Protein AF-0000000086128953 (afdb_homodimer)

Organism: Cryphonectria parasitica (strain ATCC 38755 / EP155) (NCBI:txid660469)

Secondary structure (DSSP, 8-state):
--EEEEEPPPBTTBS-SSHHHHHHHHHHHHHS-GGGEEEEE--GGGSTTSSSSEEEETTTTEEEESHHHHHHHHHHH-GGG-HHHHTT--HHHHHHHHHHHHHIIIIIHHHHHIIIII-HHHIIIIIHHHHHHHSPTTGGGTHHHHHHHHHHHHHGGGT-GGG-GGGGGGGTTS-----S----GGGS------S----HHHHHHHHHHHHHHHHHHHHHHHHTHHHHHS---SSSS-S-SSSSSSS--HHHHHHHHHHHHHHS---SS-HHHHHHHHH-HHHHHHHHHHHHHHHTT-GGGS-B-------HHHHHHHHHHHHHHHHS-HHHHHHHT-GGGG-----------------THHHHHHHHHHHHHHHHHHHHHHHHS--TTS-------------GGGTTS--/--EEEEEPPPBTTBS-SSHHHHHHHHHHHHHS-GGGEEEEE--GGGSTTSSSSEEEETTTTEEEESHHHHHHHHHHH-GGG-HHHHTT--HHHHHHHHHHHHHIIIIIHHHHHIIIII-HHHIIIIIHHHHHHHSPTTGGGTHHHHHHHHHHHHHGGGT-GGG-THHHHTTTTS-----S----GGGS------S----HHHHHHHHHHHHHHHHHHHHHHHHTHHHHHS---SSSS-S-SSSSSSS--HHHHHHHHHHHHHHS---SS-HHHHHHHHH-HHHHHHHHHHHHHHHTT-GGGS-B-------HHHHHHHHHHHHHHHHS-HHHHHHHT-GGGG-----------------THHHHHHHHHHHHHHHHHHHHHHHHS--TTS-------------STTTTS--

Foldseek 3Di:
DEKEWEAAQDFLLARHLFLLRQLQLLLCLAQPDQVRYAYEHDALLGDPNSAPGWMADPVVRDIFHTNVRVLVVCCVVPVSSAQCVVQVPDPVRVVVLVVVLVLCVQQLLLLLLVQQQLAPQNVVPGVLVRNVVRDDPPVSVFRSVVVSVVSCVSNVVLVLSVVNVPVVPVVVPPPPPPDPPCPDPPPPDPPVPPPVPPDPNRVSLVSSLVSLCVSLVVLLVQQQPQVVPDDQPDPALTSRASDHGDGHHSSLSSLLSSLVSLARHDGPDNSSNVSCVVPPVSSVVSNVRSCCVRQVSPSPPRNHDPDDPPDPPSVVVSVLVSLCVVVADPVVVVVPVPVPPVPDCPPPPVDPDDPPPPPCPVVVVVVVSVVVVVVSVVVVCVVPVPPVPDDPPPPPPPPDDPPDVVPPPPD/DEKEWEAAADFLLARHLFLLRSLQLLLCLAQPDQVRYAYEHDALLGDPNSAPGWIADPVVRDIFHTNVRVLVVCCVVPVSSAQCVVQVPDPVRVVVLVVVLVLCVQQLLLLLLVQQQLAPQNVVPGVLVRNPVRDDPPVSPFRSVVVSVVSCVSNVVLVLSCVNVPVVPVVVPPDPPPDPPCPDPPPPDPPVPPPPPPDPNRVSLVSSLVSLCVSLVVLLVQQQPQVVPDDQPDPALTSGASDHGDGHHSSLSSLLSSLVSLARHDGPDNSSNVSCVVPPVSSVVNNVRSCCVRCVSPSPPRNHDPDDPPDPPVVVVSVLVSLCVVQADPVRVVVVVPVPPVPDCPPPPVDPDDPPPPPCPVVVVVVVSVVVVVVSVVVVCVVPVPPVPDDPPPPPPPPDPPPDPVCVVVD

pLDDT: mean 70.79, std 27.75, range [19.59, 98.25]

Radius of gyration: 32.32 Å; Cα contacts (8 Å, |Δi|>4): 916; chains: 2; bounding box: 90×124×97 Å

InterPro domains:
  IPR019564 Mitochondrial outer membrane transport complex Sam37/metaxin, N-terminal domain [PF10568] (21-148)
  IPR033468 Metaxin, glutathione S-transferase domain [PF17171] (242-289)
  IPR050931 Mitochondrial Protein Transport Metaxin [PTHR12289] (3-329)

Structure (mmCIF, N/CA/C/O backbone):
data_AF-0000000086128953-model_v1
#
loop_
_entity.id
_entity.type
_entity.pdbx_description
1 polymer Tom37/Metaxin-1
#
loop_
_atom_site.group_PDB
_atom_site.id
_atom_site.type_symbol
_atom_site.label_atom_id
_atom_site.label_alt_id
_atom_site.label_comp_id
_atom_site.label_asym_id
_atom_site.label_entity_id
_atom_site.label_seq_id
_atom_site.pdbx_PDB_ins_code
_atom_site.Cartn_x
_atom_site.Cartn_y
_atom_site.Cartn_z
_atom_site.occupancy
_atom_site.B_iso_or_equiv
_atom_site.auth_seq_id
_atom_site.auth_comp_id
_atom_site.auth_asym_id
_atom_site.auth_atom_id
_atom_site.pdbx_PDB_model_num
ATOM 1 N N . MET A 1 1 ? 20.25 -18.844 -23.703 1 59.97 1 MET A N 1
ATOM 2 C CA . MET A 1 1 ? 20.297 -18.156 -22.422 1 59.97 1 MET A CA 1
ATOM 3 C C . MET A 1 1 ? 18.953 -18.281 -21.703 1 59.97 1 MET A C 1
ATOM 5 O O . MET A 1 1 ? 17.906 -17.969 -22.281 1 59.97 1 MET A O 1
ATOM 9 N N . VAL A 1 2 ? 18.875 -19.203 -20.562 1 84 2 VAL A N 1
ATOM 10 C CA . VAL A 1 2 ? 17.547 -19.625 -20.094 1 84 2 VAL A CA 1
ATOM 11 C C . VAL A 1 2 ? 17.234 -18.938 -18.766 1 84 2 VAL A C 1
ATOM 13 O O . VAL A 1 2 ? 18.078 -18.859 -17.875 1 84 2 VAL A O 1
ATOM 16 N N . LEU A 1 3 ? 16.156 -18.094 -18.703 1 94.31 3 LEU A N 1
ATOM 17 C CA . LEU A 1 3 ? 15.625 -17.516 -17.484 1 94.31 3 LEU A CA 1
ATOM 18 C C . LEU A 1 3 ? 14.945 -18.578 -16.625 1 94.31 3 LEU A C 1
ATOM 20 O O . LEU A 1 3 ? 14.234 -19.438 -17.141 1 94.31 3 LEU A O 1
ATOM 24 N N . GLN A 1 4 ? 15.383 -18.594 -15.336 1 96.31 4 GLN A N 1
ATOM 25 C CA . GLN A 1 4 ? 14.719 -19.5 -14.398 1 96.31 4 GLN A CA 1
ATOM 26 C C . GLN A 1 4 ? 13.828 -18.719 -13.43 1 96.31 4 GLN A C 1
ATOM 28 O O . GLN A 1 4 ? 14.312 -17.906 -12.641 1 96.31 4 GLN A O 1
ATOM 33 N N . LEU A 1 5 ? 12.578 -18.984 -13.523 1 97.19 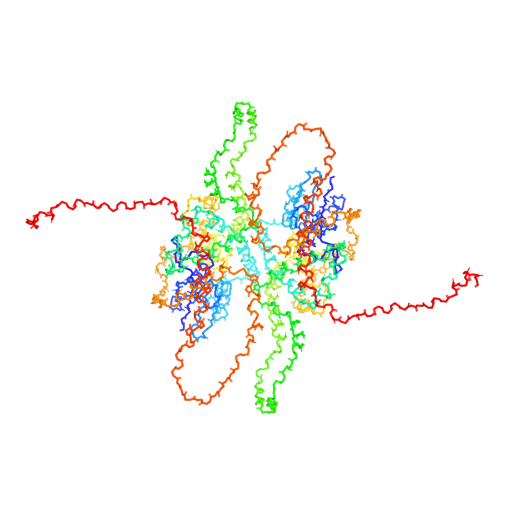5 LEU A N 1
ATOM 34 C CA . LEU A 1 5 ? 11.625 -18.359 -12.617 1 97.19 5 LEU A CA 1
ATOM 35 C C . LEU A 1 5 ? 11.297 -19.281 -11.445 1 97.19 5 LEU A C 1
ATOM 37 O O . LEU A 1 5 ? 10.711 -20.344 -11.641 1 97.19 5 LEU A O 1
ATOM 41 N N . HIS A 1 6 ? 11.703 -18.922 -10.281 1 96.62 6 HIS A N 1
ATOM 42 C CA . HIS A 1 6 ? 11.445 -19.688 -9.062 1 96.62 6 HIS A CA 1
ATOM 43 C C . HIS A 1 6 ? 10.172 -19.219 -8.367 1 96.62 6 HIS A C 1
ATOM 45 O O . HIS A 1 6 ? 10.039 -18.031 -8.062 1 96.62 6 HIS A O 1
ATOM 51 N N . VAL A 1 7 ? 9.234 -20.125 -8.141 1 97.44 7 VAL A N 1
ATOM 52 C CA . VAL A 1 7 ? 7.934 -19.766 -7.59 1 97.44 7 VAL A CA 1
ATOM 53 C C . VAL A 1 7 ? 7.477 -20.844 -6.605 1 97.44 7 VAL A C 1
ATOM 55 O O . VAL A 1 7 ? 8.023 -21.953 -6.59 1 97.44 7 VAL A O 1
ATOM 58 N N . TRP A 1 8 ? 6.484 -20.453 -5.734 1 96.62 8 TRP A N 1
ATOM 59 C CA . TRP A 1 8 ? 5.754 -21.469 -4.988 1 96.62 8 TRP A CA 1
ATOM 60 C C . TRP A 1 8 ? 5.027 -22.422 -5.934 1 96.62 8 TRP A C 1
ATOM 62 O O . TRP A 1 8 ? 4.516 -22 -6.973 1 96.62 8 TRP A O 1
ATOM 72 N N . GLY A 1 9 ? 4.93 -23.672 -5.605 1 94.5 9 GLY A N 1
ATOM 73 C CA . GLY A 1 9 ? 4.363 -24.719 -6.449 1 94.5 9 GLY A CA 1
ATOM 74 C C . GLY A 1 9 ? 2.871 -24.547 -6.68 1 94.5 9 GLY A C 1
ATOM 75 O O . GLY A 1 9 ? 2.246 -23.656 -6.113 1 94.5 9 GLY A O 1
ATOM 76 N N . PRO A 1 10 ? 2.354 -25.406 -7.578 1 94.25 10 PRO A N 1
ATOM 77 C CA . PRO A 1 10 ? 0.931 -25.344 -7.922 1 94.25 10 PRO A CA 1
ATOM 78 C C . PRO A 1 10 ? 0.031 -25.828 -6.785 1 94.25 10 PRO A C 1
ATOM 80 O O . PRO A 1 10 ? 0.423 -26.703 -6.008 1 94.25 10 PRO A O 1
ATOM 83 N N . ALA A 1 11 ? -1.096 -25.172 -6.664 1 94.06 11 ALA A N 1
ATOM 84 C CA . ALA A 1 11 ? -2.129 -25.531 -5.695 1 94.06 11 ALA A CA 1
ATOM 85 C C . ALA A 1 11 ? -3.5 -25.047 -6.145 1 94.06 11 ALA A C 1
ATOM 87 O O . ALA A 1 11 ? -3.598 -24.094 -6.938 1 94.06 11 ALA A O 1
ATOM 88 N N . PHE A 1 12 ? -4.617 -25.656 -5.703 1 93.81 12 PHE A N 1
ATOM 89 C CA . PHE A 1 12 ? -5.996 -25.234 -5.906 1 93.81 12 PHE A CA 1
ATOM 90 C C . PHE A 1 12 ? -6.348 -25.234 -7.391 1 93.81 12 PHE A C 1
ATOM 92 O O . PHE A 1 12 ? -7.184 -24.438 -7.836 1 93.81 12 PHE A O 1
ATOM 99 N N . GLY A 1 13 ? -5.57 -25.984 -8.172 1 91.06 13 GLY A N 1
ATOM 100 C CA . GLY A 1 13 ? -5.801 -25.969 -9.609 1 91.06 13 GLY A CA 1
ATOM 101 C C . GLY A 1 13 ? -5.137 -24.797 -10.305 1 91.06 13 GLY A C 1
ATOM 102 O O . GLY A 1 13 ? -5.387 -24.547 -11.484 1 91.06 13 GLY A O 1
ATOM 103 N N . LEU A 1 14 ? -4.391 -24.062 -9.586 1 95.06 14 LEU A N 1
ATOM 104 C CA . LEU A 1 14 ? -3.654 -22.922 -10.125 1 95.06 14 LEU A CA 1
ATOM 105 C C . LEU A 1 14 ? -2.16 -23.219 -10.18 1 95.06 14 LEU A C 1
ATOM 107 O O . LEU A 1 14 ? -1.69 -24.172 -9.555 1 95.06 14 LEU A O 1
ATOM 111 N N . ALA A 1 15 ? -1.468 -22.422 -10.875 1 95.38 15 ALA A N 1
ATOM 112 C CA . ALA A 1 15 ? -0.055 -22.703 -11.133 1 95.38 15 ALA A CA 1
ATOM 113 C C . ALA A 1 15 ? 0.798 -22.359 -9.914 1 95.38 15 ALA A C 1
ATOM 115 O O . ALA A 1 15 ? 1.971 -22.734 -9.844 1 95.38 15 ALA A O 1
ATOM 116 N N . SER A 1 16 ? 0.21 -21.672 -8.953 1 96.56 16 SER A N 1
ATOM 117 C CA . SER A 1 16 ? 0.933 -21.359 -7.727 1 96.56 16 SER A CA 1
ATOM 118 C C . SER A 1 16 ? -0.029 -21.078 -6.574 1 96.56 16 SER A C 1
ATOM 120 O O . SER A 1 16 ? -1.147 -20.609 -6.793 1 96.56 16 SER A O 1
ATOM 122 N N . VAL A 1 17 ? 0.457 -21.312 -5.352 1 96.94 17 VAL A N 1
ATOM 123 C CA . VAL A 1 17 ? -0.313 -21.062 -4.137 1 96.94 17 VAL A CA 1
ATOM 124 C C . VAL A 1 17 ? -0.21 -19.578 -3.754 1 96.94 17 VAL A C 1
ATOM 126 O O . VAL A 1 17 ? -0.995 -19.094 -2.941 1 96.94 17 VAL A O 1
ATOM 129 N N . ASP A 1 18 ? 0.69 -18.859 -4.312 1 97.62 18 ASP A N 1
ATOM 130 C CA . ASP A 1 18 ? 0.989 -17.469 -3.975 1 97.62 18 ASP A CA 1
ATOM 131 C C . ASP A 1 18 ? 0.57 -16.516 -5.102 1 97.62 18 ASP A C 1
ATOM 133 O O . ASP A 1 18 ? 0.791 -16.812 -6.277 1 97.62 18 ASP A O 1
ATOM 137 N N . ALA A 1 19 ? 0.027 -15.375 -4.738 1 98 19 ALA A N 1
ATOM 138 C CA . ALA A 1 19 ? -0.574 -14.453 -5.707 1 98 19 ALA A CA 1
ATOM 139 C C . ALA A 1 19 ? 0.488 -13.844 -6.617 1 98 19 ALA A C 1
ATOM 141 O O . ALA A 1 19 ? 0.306 -13.781 -7.832 1 98 19 ALA A O 1
ATOM 142 N N . GLU A 1 20 ? 1.571 -13.375 -6.066 1 98.06 20 GLU A N 1
ATOM 143 C CA . GLU A 1 20 ? 2.6 -12.719 -6.871 1 98.06 20 GLU A CA 1
ATOM 144 C C . GLU A 1 20 ? 3.336 -13.734 -7.75 1 98.06 20 GLU A C 1
ATOM 146 O O . GLU A 1 20 ? 3.75 -13.406 -8.859 1 98.06 20 GLU A O 1
ATOM 151 N N . CYS A 1 21 ? 3.492 -14.93 -7.215 1 98.19 21 CYS A N 1
ATOM 152 C CA . CYS A 1 21 ? 4.062 -15.992 -8.039 1 98.19 21 CYS A CA 1
ATOM 153 C C . CYS A 1 21 ? 3.156 -16.312 -9.219 1 98.19 21 CYS A C 1
ATOM 155 O O . CYS A 1 21 ? 3.629 -16.469 -10.352 1 98.19 21 CYS A O 1
ATOM 157 N N . LEU A 1 22 ? 1.92 -16.438 -8.938 1 97.31 22 LEU A N 1
ATOM 158 C CA . LEU A 1 22 ? 0.955 -16.703 -10 1 97.31 22 LEU A CA 1
ATOM 159 C C . LEU A 1 22 ? 0.972 -15.594 -11.039 1 97.31 22 LEU A C 1
ATOM 161 O O . LEU A 1 22 ? 0.898 -15.859 -12.242 1 97.31 22 LEU A O 1
ATOM 165 N N . ALA A 1 23 ? 1.051 -14.344 -10.594 1 98.12 23 ALA A N 1
ATOM 166 C CA . ALA A 1 23 ? 1.135 -13.188 -11.484 1 98.12 23 ALA A CA 1
ATOM 167 C C . ALA A 1 23 ? 2.375 -13.273 -12.375 1 98.12 23 ALA A C 1
ATOM 169 O O . ALA A 1 23 ? 2.305 -13.008 -13.578 1 98.12 23 ALA A O 1
ATOM 170 N N . ALA A 1 24 ? 3.479 -13.641 -11.773 1 98.12 24 ALA A N 1
ATOM 171 C CA . ALA A 1 24 ? 4.73 -13.742 -12.523 1 98.12 24 ALA A CA 1
ATOM 172 C C . ALA A 1 24 ? 4.652 -14.852 -13.57 1 98.12 24 ALA A C 1
ATOM 174 O O . ALA A 1 24 ? 5.098 -14.672 -14.703 1 98.12 24 ALA A O 1
ATOM 175 N N . ILE A 1 25 ? 4.098 -15.953 -13.18 1 97.06 25 ILE A N 1
ATOM 176 C CA . ILE A 1 25 ? 3.918 -17.047 -14.117 1 97.06 25 ILE A CA 1
ATOM 177 C C . ILE A 1 25 ? 3.061 -16.594 -15.297 1 97.06 25 ILE A C 1
ATOM 179 O O . ILE A 1 25 ? 3.387 -16.859 -16.453 1 97.06 25 ILE A O 1
ATOM 183 N N . THR A 1 26 ? 1.985 -15.906 -14.961 1 95.94 26 THR A N 1
ATOM 184 C CA . THR A 1 26 ? 1.074 -15.406 -15.984 1 95.94 26 THR A CA 1
ATOM 185 C C . THR A 1 26 ? 1.799 -14.453 -16.938 1 95.94 26 THR A C 1
ATOM 187 O O . THR A 1 26 ? 1.646 -14.555 -18.156 1 95.94 26 THR A O 1
ATOM 190 N N . TYR A 1 27 ? 2.607 -13.57 -16.391 1 96.75 27 TYR A N 1
ATOM 191 C CA . TYR A 1 27 ? 3.383 -12.625 -17.188 1 96.75 27 TYR A CA 1
ATOM 192 C C . TYR A 1 27 ? 4.316 -13.359 -18.141 1 96.75 27 TYR A C 1
ATOM 194 O O . TYR A 1 27 ? 4.348 -13.07 -19.344 1 96.75 27 TYR A O 1
ATOM 202 N N . PHE A 1 28 ? 5.027 -14.352 -17.672 1 96 28 PHE A N 1
ATOM 203 C CA . PHE A 1 28 ? 5.992 -15.102 -18.469 1 96 28 PHE A CA 1
ATOM 204 C C . PHE A 1 28 ? 5.293 -15.93 -19.531 1 96 28 PHE A C 1
ATOM 206 O O . PHE A 1 28 ? 5.723 -15.961 -20.688 1 96 28 PHE A O 1
ATOM 213 N N . ALA A 1 29 ? 4.266 -16.578 -19.125 1 94 29 ALA A N 1
ATOM 214 C CA . ALA A 1 29 ? 3.533 -17.438 -20.062 1 94 29 ALA A CA 1
ATOM 215 C C . ALA A 1 29 ? 2.982 -16.641 -21.234 1 94 29 ALA A C 1
ATOM 217 O O . ALA A 1 29 ? 2.889 -17.141 -22.344 1 94 29 ALA A O 1
ATOM 218 N N . TYR A 1 30 ? 2.658 -15.398 -20.938 1 92.69 30 TYR A N 1
ATOM 219 C CA . TYR A 1 30 ? 2.045 -14.562 -21.969 1 92.69 30 TYR A CA 1
ATOM 220 C C . TYR A 1 30 ? 3.105 -13.867 -22.812 1 92.69 30 TYR A C 1
ATOM 222 O O . TYR A 1 30 ? 2.957 -13.742 -24.031 1 92.69 30 TYR A O 1
ATOM 230 N N . ALA A 1 31 ? 4.188 -13.438 -22.219 1 93.38 31 ALA A N 1
ATOM 231 C CA . ALA A 1 31 ? 5.098 -12.5 -22.859 1 93.38 31 ALA A CA 1
ATOM 232 C C . ALA A 1 31 ? 6.359 -13.203 -23.359 1 93.38 31 ALA A C 1
ATOM 234 O O . ALA A 1 31 ? 6.984 -12.766 -24.328 1 93.38 31 ALA A O 1
ATOM 235 N N . VAL A 1 32 ? 6.766 -14.281 -22.719 1 93.81 32 VAL A N 1
ATOM 236 C CA . VAL A 1 32 ? 8.07 -14.875 -22.969 1 93.81 32 VAL A CA 1
ATOM 237 C C . VAL A 1 32 ? 7.902 -16.219 -23.688 1 93.81 32 VAL A C 1
ATOM 239 O O . VAL A 1 32 ? 7.113 -17.062 -23.25 1 93.81 32 VAL A O 1
ATOM 242 N N . PRO A 1 33 ? 8.641 -16.359 -24.75 1 92.56 33 PRO A N 1
ATOM 243 C CA . PRO A 1 33 ? 8.562 -17.656 -25.422 1 92.56 33 PRO A CA 1
ATOM 244 C C . PRO A 1 33 ? 8.953 -18.81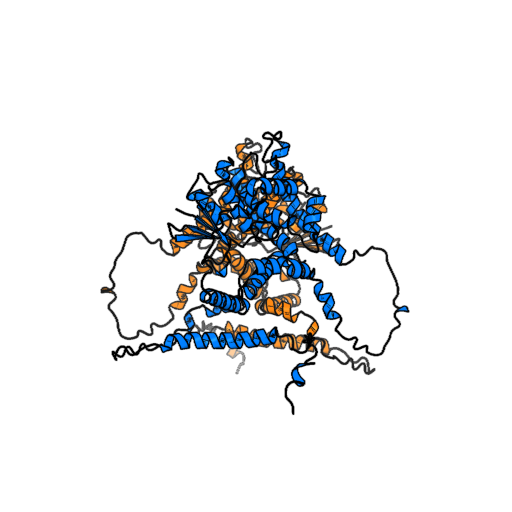2 -24.5 1 92.56 33 PRO A C 1
ATOM 246 O O . PRO A 1 33 ? 9.875 -18.688 -23.688 1 92.56 33 PRO A O 1
ATOM 249 N N . ALA A 1 34 ? 8.328 -19.922 -24.656 1 88.75 34 ALA A N 1
ATOM 250 C CA . ALA A 1 34 ? 8.484 -21.078 -23.797 1 88.75 34 ALA A CA 1
ATOM 251 C C . ALA A 1 34 ? 9.93 -21.578 -23.797 1 88.75 34 ALA A C 1
ATOM 253 O O . ALA A 1 34 ? 10.406 -22.109 -22.797 1 88.75 34 ALA A O 1
ATOM 254 N N . SER A 1 35 ? 10.641 -21.344 -24.812 1 90.94 35 SER A N 1
ATOM 255 C CA . SER A 1 35 ? 12.008 -21.844 -24.953 1 90.94 35 SER A CA 1
ATOM 256 C C . SER A 1 35 ? 12.992 -20.969 -24.188 1 90.94 35 SER A C 1
ATOM 258 O O . SER A 1 35 ? 14.125 -21.375 -23.938 1 90.94 35 SER A O 1
ATOM 260 N N . ALA A 1 36 ? 12.508 -19.844 -23.766 1 93.19 36 ALA A N 1
ATOM 261 C CA . ALA A 1 36 ? 13.438 -18.859 -23.203 1 93.19 36 ALA A CA 1
ATOM 262 C C . ALA A 1 36 ? 13.414 -18.891 -21.672 1 93.19 36 ALA A C 1
ATOM 264 O O . ALA A 1 36 ? 14.164 -18.156 -21.031 1 93.19 36 ALA A O 1
ATOM 265 N N . TRP A 1 37 ? 12.516 -19.656 -21.125 1 94.12 37 TRP A N 1
ATOM 266 C CA . TRP A 1 37 ? 12.477 -19.656 -19.656 1 94.12 37 TRP A CA 1
ATOM 267 C C . TRP A 1 37 ? 12.016 -21.016 -19.125 1 94.12 37 TRP A C 1
ATOM 269 O O . TRP A 1 37 ? 11.492 -21.828 -19.891 1 94.12 37 TRP A O 1
ATOM 279 N N . GLU A 1 38 ? 12.359 -21.297 -17.828 1 94.94 38 GLU A N 1
ATOM 280 C CA . GLU A 1 38 ? 11.961 -22.484 -17.094 1 94.94 38 GLU A CA 1
ATOM 281 C C . GLU A 1 38 ? 11.32 -22.125 -15.758 1 94.94 38 GLU A C 1
ATOM 283 O O . GLU A 1 38 ? 11.703 -21.125 -15.125 1 94.94 38 GLU A O 1
ATOM 288 N N . LEU A 1 39 ? 10.359 -22.922 -15.438 1 95 39 LEU A N 1
ATOM 289 C CA . LEU A 1 39 ? 9.633 -22.734 -14.188 1 95 39 LEU A CA 1
ATOM 290 C C . LEU A 1 39 ? 10.109 -23.703 -13.125 1 95 39 LEU A C 1
ATOM 292 O O . LEU A 1 39 ? 10.125 -24.922 -13.352 1 95 39 LEU A O 1
ATOM 296 N N . VAL A 1 40 ? 10.57 -23.172 -11.977 1 93.94 40 VAL A N 1
ATOM 297 C CA . VAL A 1 40 ? 11.133 -24 -10.922 1 93.94 40 VAL A CA 1
ATOM 298 C C . VAL A 1 40 ? 10.297 -23.844 -9.648 1 93.94 40 VAL A C 1
ATOM 300 O O . VAL A 1 40 ? 10.102 -22.734 -9.156 1 93.94 40 VAL A O 1
ATOM 303 N N . THR A 1 41 ? 9.734 -24.969 -9.18 1 93.38 41 THR A N 1
ATOM 304 C CA . THR A 1 41 ? 9.078 -24.953 -7.875 1 93.38 41 THR A CA 1
ATOM 305 C C . THR A 1 41 ? 10.102 -24.781 -6.758 1 93.38 41 THR A C 1
ATOM 307 O O . THR A 1 41 ? 11.055 -25.562 -6.66 1 93.38 41 THR A O 1
ATOM 310 N N . SER A 1 42 ? 9.898 -23.75 -5.945 1 92 42 SER A N 1
ATOM 311 C CA . SER A 1 42 ? 10.883 -23.422 -4.918 1 92 42 SER A CA 1
ATOM 312 C C . SER A 1 42 ? 10.211 -22.875 -3.662 1 92 42 SER A C 1
ATOM 314 O O . SER A 1 42 ? 8.992 -23 -3.5 1 92 42 SER A O 1
ATOM 316 N N . SER A 1 43 ? 11 -22.484 -2.709 1 91.19 43 SER A N 1
ATOM 317 C CA . SER A 1 43 ? 10.594 -21.828 -1.471 1 91.19 43 SER A CA 1
ATOM 318 C C . SER A 1 43 ? 11.562 -20.703 -1.104 1 91.19 43 SER A C 1
ATOM 320 O O . SER A 1 43 ? 12.672 -20.625 -1.638 1 91.19 43 SER A O 1
ATOM 322 N N . PRO A 1 44 ? 11.07 -19.812 -0.296 1 91 44 PRO A N 1
ATOM 323 C CA . PRO A 1 44 ? 11.922 -18.656 0.04 1 91 44 PRO A CA 1
ATOM 324 C C . PRO A 1 44 ? 13.281 -19.078 0.584 1 91 44 PRO A C 1
ATOM 326 O O . PRO A 1 44 ? 14.297 -18.438 0.286 1 91 44 PRO A O 1
ATOM 329 N N . SER A 1 45 ? 13.398 -20.125 1.289 1 87.81 45 SER A N 1
ATOM 330 C CA . SER A 1 45 ? 14.656 -20.547 1.896 1 87.81 45 SER A CA 1
ATOM 331 C C . SER A 1 45 ? 15.594 -21.141 0.855 1 87.81 45 SER A C 1
ATOM 333 O O . SER A 1 45 ? 16.781 -21.328 1.116 1 87.81 45 SER A O 1
ATOM 335 N N . ALA A 1 46 ? 15.133 -21.422 -0.316 1 88.44 46 ALA A N 1
ATOM 336 C CA . ALA A 1 46 ? 15.93 -22.094 -1.349 1 88.44 46 ALA A CA 1
ATOM 337 C C . ALA A 1 46 ? 16.594 -21.062 -2.273 1 88.44 46 ALA A C 1
ATOM 339 O O . ALA A 1 46 ? 17.438 -21.422 -3.086 1 88.44 46 ALA A O 1
ATOM 340 N N . VAL A 1 47 ? 16.156 -19.875 -2.166 1 90.25 47 VAL A N 1
ATOM 341 C CA . VAL A 1 47 ? 16.703 -18.844 -3.047 1 90.25 47 VAL A CA 1
ATOM 342 C C . VAL A 1 47 ? 17.5 -17.844 -2.229 1 90.25 47 VAL A C 1
ATOM 344 O O . VAL A 1 47 ? 17.156 -17.547 -1.084 1 90.25 47 VAL A O 1
ATOM 347 N N . PRO A 1 48 ? 18.484 -17.281 -2.842 1 89.5 48 PRO A N 1
ATOM 348 C CA . PRO A 1 48 ? 19.344 -16.359 -2.096 1 89.5 48 PRO A CA 1
ATOM 349 C C . PRO A 1 48 ? 18.609 -15.094 -1.668 1 89.5 48 PRO A C 1
ATOM 351 O O . PRO A 1 48 ? 18.969 -14.477 -0.661 1 89.5 48 PRO A O 1
ATOM 354 N N . THR A 1 49 ? 17.594 -14.688 -2.348 1 86.94 49 THR A N 1
ATOM 355 C CA . THR A 1 49 ? 16.859 -13.469 -2.047 1 86.94 49 THR A CA 1
ATOM 356 C C . THR A 1 49 ? 15.875 -13.695 -0.908 1 86.94 49 THR A C 1
ATOM 358 O O . THR A 1 49 ? 15.336 -12.742 -0.345 1 86.94 49 THR A O 1
ATOM 361 N N . ARG A 1 50 ? 15.5 -14.945 -0.563 1 89.12 50 ARG A N 1
ATOM 362 C CA . ARG A 1 50 ? 14.617 -15.375 0.515 1 89.12 50 ARG A CA 1
ATOM 363 C C . ARG A 1 50 ? 13.195 -14.867 0.295 1 89.12 50 ARG A C 1
ATOM 365 O O . ARG A 1 50 ? 12.469 -14.609 1.257 1 89.12 50 ARG A O 1
ATOM 372 N N . ALA A 1 51 ? 12.914 -14.578 -0.976 1 92.81 51 ALA A N 1
ATOM 373 C CA . ALA A 1 51 ? 11.578 -14.117 -1.342 1 92.81 51 ALA A CA 1
ATOM 374 C C . ALA A 1 51 ? 11.18 -14.641 -2.719 1 92.81 51 ALA A C 1
ATOM 376 O O . ALA A 1 51 ? 12.023 -14.781 -3.605 1 92.81 51 ALA A O 1
ATOM 377 N N . LEU A 1 52 ? 9.953 -14.984 -2.826 1 96 52 LEU A N 1
ATOM 378 C CA . LEU A 1 52 ? 9.398 -15.438 -4.102 1 96 52 LEU A CA 1
ATOM 379 C C . LEU A 1 52 ? 8.305 -14.492 -4.582 1 96 52 LEU A C 1
ATOM 381 O O . LEU A 1 52 ? 7.633 -13.852 -3.773 1 96 52 LEU A O 1
ATOM 385 N N . PRO A 1 53 ? 8.117 -14.359 -5.91 1 97.88 53 PRO A N 1
ATOM 386 C CA . PRO A 1 53 ? 8.844 -14.992 -7.012 1 97.88 53 PRO A CA 1
ATOM 387 C C . PRO A 1 53 ? 10.266 -14.445 -7.172 1 97.88 53 PRO A C 1
ATOM 389 O O . PRO A 1 53 ? 10.516 -13.281 -6.844 1 97.88 53 PRO A O 1
ATOM 392 N N . ALA A 1 54 ? 11.125 -15.281 -7.641 1 97.5 54 ALA A N 1
ATOM 393 C CA . ALA A 1 54 ? 12.516 -14.898 -7.887 1 97.5 54 ALA A CA 1
ATOM 394 C C . ALA A 1 54 ? 12.969 -15.336 -9.273 1 97.5 54 ALA A C 1
ATOM 396 O O . ALA A 1 54 ? 12.672 -16.453 -9.711 1 97.5 54 ALA A O 1
ATOM 397 N N . LEU A 1 55 ? 13.617 -14.422 -9.938 1 97.38 55 LEU A N 1
ATOM 398 C CA . LEU A 1 55 ? 14.141 -14.68 -11.273 1 97.38 55 LEU A CA 1
ATOM 399 C C . LEU A 1 55 ? 15.656 -14.836 -11.242 1 97.38 55 LEU A C 1
ATOM 401 O O . LEU A 1 55 ? 16.359 -14.023 -10.648 1 97.38 55 LEU A O 1
ATOM 405 N N . HIS A 1 56 ? 16.109 -15.938 -11.805 1 95.56 56 HIS A N 1
ATOM 406 C CA . HIS A 1 56 ? 17.531 -16.203 -11.938 1 95.56 56 HIS A CA 1
ATOM 407 C C . HIS A 1 56 ? 17.953 -16.203 -13.406 1 95.56 56 HIS A C 1
ATOM 409 O O . HIS A 1 56 ? 17.484 -17.016 -14.188 1 95.56 56 HIS A O 1
ATOM 415 N N . GLU A 1 57 ? 18.734 -15.273 -13.742 1 93.81 57 GLU A N 1
ATOM 416 C CA . GLU A 1 57 ? 19.359 -15.289 -15.055 1 93.81 57 GLU A CA 1
ATOM 417 C C . GLU A 1 57 ? 20.672 -16.078 -15.039 1 93.81 57 GLU A C 1
ATOM 419 O O . GLU A 1 57 ? 21.703 -15.555 -14.617 1 93.81 57 GLU A O 1
ATOM 424 N N . THR A 1 58 ? 20.719 -17.141 -15.594 1 88.5 58 THR A N 1
ATOM 425 C CA . THR A 1 58 ? 21.812 -18.094 -15.484 1 88.5 58 THR A CA 1
ATOM 426 C C . THR A 1 58 ? 23.062 -17.562 -16.203 1 88.5 58 THR A C 1
ATOM 428 O O . THR A 1 58 ? 24.188 -17.859 -15.797 1 88.5 58 THR A O 1
ATOM 431 N N . ALA A 1 59 ? 22.891 -16.828 -17.234 1 87.12 59 ALA A N 1
ATOM 432 C CA . ALA A 1 59 ? 24.031 -16.297 -17.984 1 87.12 59 ALA A CA 1
ATOM 433 C C . ALA A 1 59 ? 24.828 -15.297 -17.156 1 87.12 59 ALA A C 1
ATOM 435 O O . ALA A 1 59 ? 26.047 -15.359 -17.094 1 87.12 59 ALA A O 1
ATOM 436 N N . SER A 1 60 ? 24.203 -14.445 -16.469 1 87.19 60 SER A N 1
ATOM 437 C CA . SER A 1 60 ? 24.859 -13.391 -15.703 1 87.19 60 SER A CA 1
ATOM 438 C C . SER A 1 60 ? 24.984 -13.773 -14.234 1 87.19 60 SER A C 1
ATOM 440 O O . SER A 1 60 ? 25.781 -13.18 -13.5 1 87.19 60 SER A O 1
ATOM 442 N N . GLY A 1 61 ? 24.125 -14.695 -13.828 1 90.75 61 GLY A N 1
ATOM 443 C CA . GLY A 1 61 ? 24.109 -15.062 -12.422 1 90.75 61 GLY A CA 1
ATOM 444 C C . GLY A 1 61 ? 23.297 -14.109 -11.57 1 90.75 61 GLY A C 1
ATOM 445 O O . GLY A 1 61 ? 23.25 -14.25 -10.344 1 90.75 61 GLY A O 1
ATOM 446 N N . THR A 1 62 ? 22.562 -13.258 -12.164 1 92.38 62 THR A N 1
ATOM 447 C CA . THR A 1 62 ? 21.797 -12.227 -11.469 1 92.38 62 THR A CA 1
ATOM 448 C C . THR A 1 62 ? 20.5 -12.797 -10.906 1 92.38 62 THR A C 1
ATOM 450 O O . THR A 1 62 ? 19.828 -13.602 -11.562 1 92.38 62 THR A O 1
ATOM 453 N N . TRP A 1 63 ? 20.203 -12.383 -9.656 1 94.94 63 TRP A N 1
ATOM 454 C CA . TRP A 1 63 ? 18.953 -12.742 -9.016 1 94.94 63 TRP A CA 1
ATOM 455 C C . TRP A 1 63 ? 18.109 -11.5 -8.75 1 94.94 63 TRP A C 1
ATOM 457 O O . TRP A 1 63 ? 18.625 -10.461 -8.32 1 94.94 63 TRP A O 1
ATOM 467 N N . VAL A 1 64 ? 16.844 -11.594 -9.062 1 94.94 64 VAL A N 1
ATOM 468 C CA . VAL A 1 64 ? 15.875 -10.531 -8.789 1 94.94 64 VAL A CA 1
ATOM 469 C C . VAL A 1 64 ? 14.602 -11.133 -8.195 1 94.94 64 VAL A C 1
ATOM 471 O O . VAL A 1 64 ? 14.094 -12.141 -8.695 1 94.94 64 VAL A O 1
ATOM 474 N N . SER A 1 65 ? 14.062 -10.539 -7.098 1 95.38 65 SER A N 1
ATOM 475 C CA . SER A 1 65 ? 12.867 -11.102 -6.48 1 95.38 65 SER A CA 1
ATOM 476 C C . SER A 1 65 ? 11.742 -10.078 -6.418 1 95.38 65 SER A C 1
ATOM 478 O O . SER A 1 65 ? 11.992 -8.875 -6.395 1 95.38 65 SER A O 1
ATOM 480 N N . GLY A 1 66 ? 10.531 -10.625 -6.359 1 95.5 66 GLY A N 1
ATOM 481 C CA . GLY A 1 66 ? 9.344 -9.781 -6.352 1 95.5 66 GLY A CA 1
ATOM 482 C C . GLY A 1 66 ? 8.75 -9.57 -7.73 1 95.5 66 GLY A C 1
ATOM 483 O O . GLY A 1 66 ? 9.484 -9.477 -8.719 1 95.5 66 GLY A O 1
ATOM 484 N N . PHE A 1 67 ? 7.469 -9.461 -7.812 1 97.44 67 PHE A N 1
ATOM 485 C CA . PHE A 1 67 ? 6.789 -9.344 -9.094 1 97.44 67 PHE A CA 1
ATOM 486 C C . PHE A 1 67 ? 7.246 -8.094 -9.836 1 97.44 67 PHE A C 1
ATOM 488 O O . PHE A 1 67 ? 7.629 -8.164 -11.008 1 97.44 67 PHE A O 1
ATOM 495 N N . THR A 1 68 ? 7.23 -6.918 -9.164 1 94.62 68 THR A N 1
ATOM 496 C CA . THR A 1 68 ? 7.555 -5.648 -9.797 1 94.62 68 THR A CA 1
ATOM 497 C C . THR A 1 68 ? 9.016 -5.629 -10.25 1 94.62 68 THR A C 1
ATOM 499 O O . THR A 1 68 ? 9.32 -5.191 -11.367 1 94.62 68 THR A O 1
ATOM 502 N N . ALA A 1 69 ? 9.891 -6.156 -9.438 1 93.69 69 ALA A N 1
ATOM 503 C CA . ALA A 1 69 ? 11.312 -6.184 -9.781 1 93.69 69 ALA A CA 1
ATOM 504 C C . ALA A 1 69 ? 11.578 -7.137 -10.938 1 93.69 69 ALA A C 1
ATOM 506 O O . ALA A 1 69 ? 12.383 -6.836 -11.828 1 93.69 69 ALA A O 1
ATOM 507 N N . VAL A 1 70 ? 10.945 -8.234 -10.891 1 96.56 70 VAL A N 1
ATOM 508 C CA . VAL A 1 70 ? 11.117 -9.25 -11.93 1 96.56 70 VAL A CA 1
ATOM 509 C C . VAL A 1 70 ? 10.648 -8.703 -13.273 1 96.56 70 VAL A C 1
ATOM 511 O O . VAL A 1 70 ? 11.359 -8.805 -14.273 1 96.56 70 VAL A O 1
ATOM 514 N N . THR A 1 71 ? 9.484 -8.102 -13.344 1 96.44 71 THR A N 1
ATOM 515 C CA . THR A 1 71 ? 8.938 -7.598 -14.602 1 96.44 71 THR A CA 1
ATOM 516 C C . THR A 1 71 ? 9.727 -6.391 -15.094 1 96.44 71 THR A C 1
ATOM 518 O O . THR A 1 71 ? 9.93 -6.223 -16.297 1 96.44 71 THR A O 1
ATOM 521 N N . SER A 1 72 ? 10.18 -5.559 -14.164 1 93.88 72 SER A N 1
ATOM 522 C CA . SER A 1 72 ? 11.023 -4.43 -14.547 1 93.88 72 SER A CA 1
ATOM 523 C C . SER A 1 72 ? 12.344 -4.906 -15.148 1 93.88 72 SER A C 1
ATOM 525 O O . SER A 1 72 ? 12.805 -4.355 -16.156 1 93.88 72 SER A O 1
ATOM 527 N N . TYR A 1 73 ? 12.914 -5.93 -14.555 1 93.94 73 TYR A N 1
ATOM 528 C CA . TYR A 1 73 ? 14.148 -6.5 -15.07 1 93.94 73 TYR A CA 1
ATOM 529 C C . TYR A 1 73 ? 13.961 -7.043 -16.484 1 93.94 73 TYR A C 1
ATOM 531 O O . TYR A 1 73 ? 14.781 -6.789 -17.359 1 93.94 73 TYR A O 1
ATOM 539 N N . LEU A 1 74 ? 12.898 -7.703 -16.656 1 94.31 74 LEU A N 1
ATOM 540 C CA . LEU A 1 74 ? 12.602 -8.273 -17.969 1 94.31 74 LEU A CA 1
ATOM 541 C C . LEU A 1 74 ? 12.414 -7.18 -19.016 1 94.31 74 LEU A C 1
ATOM 543 O O . LEU A 1 74 ? 12.93 -7.285 -20.125 1 94.31 74 LEU A O 1
ATOM 547 N N . SER A 1 75 ? 11.68 -6.141 -18.641 1 93.12 75 SER A N 1
ATOM 548 C CA . SER A 1 75 ? 11.406 -5.051 -19.562 1 93.12 75 SER A CA 1
ATOM 549 C C . SER A 1 75 ? 12.68 -4.316 -19.953 1 93.12 75 SER A C 1
ATOM 551 O O . SER A 1 75 ? 12.812 -3.838 -21.078 1 93.12 75 SER A O 1
ATOM 553 N N . THR A 1 76 ? 13.586 -4.238 -19.047 1 91.19 76 THR A N 1
ATOM 554 C CA . THR A 1 76 ? 14.828 -3.521 -19.281 1 91.19 76 THR A CA 1
ATOM 555 C C . THR A 1 76 ? 15.789 -4.367 -20.109 1 91.19 76 THR A C 1
ATOM 557 O O . THR A 1 76 ? 16.484 -3.852 -21 1 91.19 76 THR A O 1
ATOM 560 N N . THR A 1 77 ? 15.852 -5.645 -19.906 1 91.06 77 THR A N 1
ATOM 561 C CA . THR A 1 77 ? 16.797 -6.523 -20.578 1 91.06 77 THR A CA 1
ATOM 562 C C . THR A 1 77 ? 16.281 -6.957 -21.938 1 91.06 77 THR A C 1
ATOM 564 O O . THR A 1 77 ? 17.047 -7.145 -22.875 1 91.06 77 THR A O 1
ATOM 567 N N . ASN A 1 78 ? 14.93 -7.113 -22.047 1 92.62 78 ASN A N 1
ATOM 568 C CA . ASN A 1 78 ? 14.297 -7.5 -23.297 1 92.62 78 ASN A CA 1
ATOM 569 C C . ASN A 1 78 ? 13.008 -6.719 -23.531 1 92.62 78 ASN A C 1
ATOM 571 O O . ASN A 1 78 ? 11.914 -7.215 -23.25 1 92.62 78 ASN A O 1
ATOM 575 N N . PRO A 1 79 ? 13.07 -5.629 -24.219 1 92.88 79 PRO A N 1
ATOM 576 C CA . PRO A 1 79 ? 11.906 -4.762 -24.422 1 92.88 79 PRO A CA 1
ATOM 577 C C . PRO A 1 79 ? 10.773 -5.457 -25.172 1 92.88 79 PRO A C 1
ATOM 579 O O . PRO A 1 79 ? 9.609 -5.078 -25.031 1 92.88 79 PRO A O 1
ATOM 582 N N . ALA A 1 80 ? 11.102 -6.457 -25.922 1 92.94 80 ALA A N 1
ATOM 583 C CA . ALA A 1 80 ? 10.086 -7.199 -26.656 1 92.94 80 ALA A CA 1
ATOM 584 C C . ALA A 1 80 ? 9.148 -7.945 -25.703 1 92.94 80 ALA A C 1
ATOM 586 O O . ALA A 1 80 ? 8.031 -8.305 -26.078 1 92.94 80 ALA A O 1
ATOM 587 N N . TRP A 1 81 ? 9.609 -8.164 -24.484 1 94.75 81 TRP A N 1
ATOM 588 C CA . TRP A 1 81 ? 8.828 -8.914 -23.5 1 94.75 81 TRP A CA 1
ATOM 589 C C . TRP A 1 81 ? 8.117 -7.969 -22.531 1 94.75 81 TRP A C 1
ATOM 591 O O . TRP A 1 81 ? 7.512 -8.414 -21.547 1 94.75 81 TRP A O 1
ATOM 601 N N . ASP A 1 82 ? 8.18 -6.664 -22.797 1 95.12 82 ASP A N 1
ATOM 602 C CA . ASP A 1 82 ? 7.496 -5.668 -21.969 1 95.12 82 ASP A CA 1
ATOM 603 C C . ASP A 1 82 ? 6.008 -5.605 -22.312 1 95.12 82 ASP A C 1
ATOM 605 O O . ASP A 1 82 ? 5.625 -5.055 -23.359 1 95.12 82 ASP A O 1
ATOM 609 N N . LEU A 1 83 ? 5.223 -6.02 -21.438 1 92.94 83 LEU A N 1
ATOM 610 C CA . LEU A 1 83 ? 3.789 -6.113 -21.688 1 92.94 83 LEU A CA 1
ATOM 611 C C . LEU A 1 83 ? 3.15 -4.73 -21.734 1 92.94 83 LEU A C 1
ATOM 613 O O . LEU A 1 83 ? 2.189 -4.504 -22.469 1 92.94 83 LEU A O 1
ATOM 617 N N . ASP A 1 84 ? 3.654 -3.811 -20.938 1 92.69 84 ASP A N 1
ATOM 618 C CA . ASP A 1 84 ? 3.086 -2.465 -20.938 1 92.69 84 ASP A CA 1
ATOM 619 C C . ASP A 1 84 ? 3.346 -1.759 -22.266 1 92.69 84 ASP A C 1
ATOM 621 O O . ASP A 1 84 ? 2.465 -1.082 -22.797 1 92.69 84 ASP A O 1
ATOM 625 N N . LEU A 1 85 ? 4.555 -1.945 -22.719 1 90.12 85 LEU A N 1
ATOM 626 C CA . LEU A 1 85 ? 4.883 -1.404 -24.031 1 90.12 85 LEU A CA 1
ATOM 627 C C . LEU A 1 85 ? 4.07 -2.092 -25.125 1 90.12 85 LEU A C 1
ATOM 629 O O . LEU A 1 85 ? 3.547 -1.43 -26.031 1 90.12 85 LEU A O 1
ATOM 633 N N . ALA A 1 86 ? 3.938 -3.396 -25.062 1 88.88 86 ALA A N 1
ATOM 634 C CA . ALA A 1 86 ? 3.191 -4.172 -26.062 1 88.88 86 ALA A CA 1
ATOM 635 C C . ALA A 1 86 ? 1.715 -3.789 -26.047 1 88.88 86 ALA A C 1
ATOM 637 O O . ALA A 1 86 ? 1.062 -3.795 -27.094 1 88.88 86 ALA A O 1
ATOM 638 N N . ALA A 1 87 ? 1.217 -3.451 -24.891 1 88.56 87 ALA A N 1
ATOM 639 C CA . ALA A 1 87 ? -0.185 -3.062 -24.75 1 88.56 87 ALA A CA 1
ATOM 640 C C . ALA A 1 87 ? -0.394 -1.611 -25.172 1 88.56 87 ALA A C 1
ATOM 642 O O . ALA A 1 87 ? -1.531 -1.143 -25.266 1 88.56 87 ALA A O 1
ATOM 643 N N . GLY A 1 88 ? 0.683 -0.862 -25.406 1 89.12 88 GLY A N 1
ATOM 644 C CA . GLY A 1 88 ? 0.605 0.512 -25.875 1 89.12 88 GLY A CA 1
ATOM 645 C C . GLY A 1 88 ? 0.187 1.489 -24.797 1 89.12 88 GLY A C 1
ATOM 646 O O . GLY A 1 88 ? -0.558 2.436 -25.062 1 89.12 88 GLY A O 1
ATOM 647 N N . LEU A 1 89 ? 0.605 1.235 -23.594 1 89.56 89 LEU A N 1
ATOM 648 C CA . LEU A 1 89 ? 0.212 2.109 -22.5 1 89.56 89 LEU A CA 1
ATOM 649 C C . LEU A 1 89 ? 0.88 3.475 -22.625 1 89.56 89 LEU A C 1
ATOM 651 O O . LEU A 1 89 ? 2.062 3.562 -22.953 1 89.56 89 LEU A O 1
ATOM 655 N N . THR A 1 90 ? 0.047 4.512 -22.391 1 89.12 90 THR A N 1
ATOM 656 C CA . THR A 1 90 ? 0.587 5.863 -22.297 1 89.12 90 THR A CA 1
ATOM 657 C C . THR A 1 90 ? 1.321 6.059 -20.969 1 89.12 90 THR A C 1
ATOM 659 O O . THR A 1 90 ? 1.215 5.223 -20.078 1 89.12 90 THR A O 1
ATOM 662 N N . GLN A 1 91 ? 2.041 7.082 -20.875 1 88 91 GLN A N 1
ATOM 663 C CA . GLN A 1 91 ? 2.75 7.391 -19.625 1 88 91 GLN A CA 1
ATOM 664 C C . GLN A 1 91 ? 1.78 7.512 -18.453 1 88 91 GLN A C 1
ATOM 666 O O . GLN A 1 91 ? 2.082 7.07 -17.344 1 88 91 GLN A O 1
ATOM 671 N N . LEU A 1 92 ? 0.642 8.109 -18.672 1 86.25 92 LEU A N 1
ATOM 672 C CA . LEU A 1 92 ? -0.379 8.242 -17.641 1 86.25 92 LEU A CA 1
ATOM 673 C C . LEU A 1 92 ? -0.917 6.879 -17.219 1 86.25 92 LEU A C 1
ATOM 675 O O . LEU A 1 92 ? -1.133 6.625 -16.031 1 86.25 92 LEU A O 1
ATOM 679 N N . GLN A 1 93 ? -1.063 6.078 -18.25 1 88.69 93 GLN A N 1
ATOM 680 C CA . GLN A 1 93 ? -1.582 4.746 -17.953 1 88.69 93 GLN A CA 1
ATOM 681 C C . GLN A 1 93 ? -0.564 3.92 -17.172 1 88.69 93 GLN A C 1
ATOM 683 O O . GLN A 1 93 ? -0.938 3.107 -16.328 1 88.69 93 GLN A O 1
ATOM 688 N N . VAL A 1 94 ? 0.674 4.098 -17.484 1 92.19 94 VAL A N 1
ATOM 689 C CA . VAL A 1 94 ? 1.728 3.424 -16.734 1 92.19 94 VAL A CA 1
ATOM 690 C C . VAL A 1 94 ? 1.718 3.904 -15.289 1 92.19 94 VAL A C 1
ATOM 692 O O . VAL A 1 94 ? 1.88 3.105 -14.367 1 92.19 94 VAL A O 1
ATOM 695 N N . ALA A 1 95 ? 1.511 5.164 -15.055 1 91.56 95 ALA A N 1
ATOM 696 C CA . ALA A 1 95 ? 1.41 5.715 -13.703 1 91.56 95 ALA A CA 1
ATOM 697 C C . ALA A 1 95 ? 0.211 5.133 -12.961 1 91.56 95 ALA A C 1
ATOM 699 O O . ALA A 1 95 ? 0.32 4.758 -11.789 1 91.56 95 ALA A O 1
ATOM 700 N N . ASP A 1 96 ? -0.905 5.09 -13.656 1 91.5 96 ASP A N 1
ATOM 701 C CA . ASP A 1 96 ? -2.096 4.488 -13.07 1 91.5 96 ASP A CA 1
ATOM 702 C C . ASP A 1 96 ? -1.852 3.025 -12.711 1 91.5 96 ASP A C 1
ATOM 704 O O . ASP A 1 96 ? -2.258 2.566 -11.641 1 91.5 96 ASP A O 1
ATOM 708 N N . ALA A 1 97 ? -1.188 2.33 -13.633 1 94.06 97 ALA A N 1
ATOM 709 C CA . ALA A 1 97 ? -0.88 0.923 -13.391 1 94.06 97 ALA A CA 1
ATOM 710 C C . ALA A 1 97 ? -0.016 0.758 -12.141 1 94.06 97 ALA A C 1
ATOM 712 O O . ALA A 1 97 ? -0.22 -0.172 -11.352 1 94.06 97 ALA A O 1
ATOM 713 N N . THR A 1 98 ? 0.911 1.617 -11.977 1 95.06 98 THR A N 1
ATOM 714 C CA . THR A 1 98 ? 1.775 1.574 -10.805 1 95.06 98 THR A CA 1
ATOM 715 C C . THR A 1 98 ? 0.972 1.824 -9.531 1 95.06 98 THR A C 1
ATOM 717 O O . THR A 1 98 ? 1.187 1.16 -8.516 1 95.06 98 THR A O 1
ATOM 720 N N . ALA A 1 99 ? 0.028 2.738 -9.586 1 94.62 99 ALA A N 1
ATOM 721 C CA . ALA A 1 99 ? -0.836 3.018 -8.445 1 94.62 99 ALA A CA 1
ATOM 722 C C . ALA A 1 99 ? -1.702 1.808 -8.102 1 94.62 99 ALA A C 1
ATOM 724 O O . ALA A 1 99 ? -1.827 1.436 -6.934 1 94.62 99 ALA A O 1
ATOM 725 N N . TYR A 1 100 ? -2.246 1.177 -9.109 1 95.5 100 TYR A N 1
ATOM 726 C CA . TYR A 1 100 ? -3.084 0.003 -8.891 1 95.5 100 TYR A CA 1
ATOM 727 C C . TYR A 1 100 ? -2.26 -1.159 -8.344 1 95.5 100 TYR A C 1
ATOM 729 O O . TYR A 1 100 ? -2.756 -1.966 -7.555 1 95.5 100 TYR A O 1
ATOM 737 N N . THR A 1 101 ? -1.031 -1.228 -8.805 1 96.31 101 THR A N 1
ATOM 738 C CA . THR A 1 101 ? -0.145 -2.262 -8.281 1 96.31 101 THR A CA 1
ATOM 739 C C . THR A 1 101 ? 0.039 -2.107 -6.777 1 96.31 101 THR A C 1
ATOM 741 O O . THR A 1 101 ? -0.042 -3.086 -6.035 1 96.31 101 THR A O 1
ATOM 744 N N . ALA A 1 102 ? 0.229 -0.917 -6.367 1 94.44 102 ALA A N 1
ATOM 745 C CA . ALA A 1 102 ? 0.344 -0.638 -4.941 1 94.44 102 ALA A CA 1
ATOM 746 C C . ALA A 1 102 ? -0.963 -0.946 -4.215 1 94.44 102 ALA A C 1
ATOM 748 O O . ALA A 1 102 ? -0.953 -1.477 -3.102 1 94.44 102 ALA A O 1
ATOM 749 N N . PHE A 1 103 ? -2.051 -0.62 -4.828 1 95.25 103 PHE A N 1
ATOM 750 C CA . PHE A 1 103 ? -3.369 -0.871 -4.254 1 95.25 103 PHE A CA 1
ATOM 751 C C . PHE A 1 103 ? -3.586 -2.363 -4.027 1 95.25 103 PHE A C 1
ATOM 753 O O . PHE A 1 103 ? -4.043 -2.771 -2.959 1 95.25 103 PHE A O 1
ATOM 760 N N . LEU A 1 104 ? -3.23 -3.117 -5 1 96.06 104 LEU A N 1
ATOM 761 C CA . LEU A 1 104 ? -3.383 -4.566 -4.898 1 96.06 104 LEU A CA 1
ATOM 762 C C . LEU A 1 104 ? -2.539 -5.121 -3.758 1 96.06 104 LEU A C 1
ATOM 764 O O . LEU A 1 104 ? -3.037 -5.891 -2.928 1 96.06 104 LEU A O 1
ATOM 768 N N . SER A 1 105 ? -1.366 -4.727 -3.664 1 92.69 105 SER A N 1
ATOM 769 C CA . SER A 1 105 ? -0.458 -5.227 -2.637 1 92.69 105 SER A CA 1
ATOM 770 C C . SER A 1 105 ? -0.931 -4.832 -1.242 1 92.69 105 SER A C 1
ATOM 772 O O . SER A 1 105 ? -0.752 -5.586 -0.283 1 92.69 105 SER A O 1
ATOM 774 N N . SER A 1 106 ? -1.632 -3.742 -1.165 1 90.81 106 SER A N 1
ATOM 775 C CA . SER A 1 106 ? -1.986 -3.223 0.151 1 90.81 106 SER A CA 1
ATOM 776 C C . SER A 1 106 ? -3.377 -3.686 0.572 1 90.81 106 SER A C 1
ATOM 778 O O . SER A 1 106 ? -3.678 -3.76 1.765 1 90.81 106 SER A O 1
ATOM 780 N N . THR A 1 107 ? -4.203 -3.992 -0.397 1 93.81 107 THR A N 1
ATOM 781 C CA . THR A 1 107 ? -5.59 -4.254 -0.031 1 93.81 107 THR A CA 1
ATOM 782 C C . THR A 1 107 ? -5.98 -5.688 -0.382 1 93.81 107 THR A C 1
ATOM 784 O O . THR A 1 107 ? -6.73 -6.332 0.356 1 93.81 107 THR A O 1
ATOM 787 N N . ALA A 1 108 ? -5.48 -6.164 -1.465 1 96.25 108 ALA A N 1
ATOM 788 C CA . ALA A 1 108 ? -5.844 -7.516 -1.885 1 96.25 108 ALA A CA 1
ATOM 789 C C . ALA A 1 108 ? -5.102 -8.562 -1.062 1 96.25 108 ALA A C 1
ATOM 791 O O . ALA A 1 108 ? -5.648 -9.633 -0.77 1 96.25 108 ALA A O 1
ATOM 792 N N . ALA A 1 109 ? -3.904 -8.25 -0.719 1 94.38 109 ALA A N 1
ATOM 793 C CA . ALA A 1 109 ? -3.098 -9.211 0.034 1 94.38 109 ALA A CA 1
ATOM 794 C C . ALA A 1 109 ? -3.723 -9.5 1.396 1 94.38 109 ALA A C 1
ATOM 796 O O . ALA A 1 109 ? -3.928 -10.664 1.755 1 94.38 109 ALA A O 1
ATOM 797 N N . PRO A 1 110 ? -4.094 -8.469 2.154 1 94.31 110 PRO A N 1
ATOM 798 C CA . PRO A 1 110 ? -4.773 -8.75 3.42 1 94.31 110 PRO A CA 1
ATOM 799 C C . PRO A 1 110 ? -6.082 -9.516 3.229 1 94.31 110 PRO A C 1
ATOM 801 O O . PRO A 1 110 ? -6.453 -10.336 4.074 1 94.31 110 PRO A O 1
ATOM 804 N N . LEU A 1 111 ? -6.75 -9.227 2.193 1 95.12 111 LEU A N 1
ATOM 805 C CA . LEU A 1 111 ? -8 -9.922 1.913 1 95.12 111 LEU A CA 1
ATOM 806 C C . LEU A 1 111 ? -7.746 -11.414 1.678 1 95.12 111 LEU A C 1
ATOM 808 O O . LEU A 1 111 ? -8.492 -12.258 2.18 1 95.12 111 LEU A O 1
ATOM 812 N N . LEU A 1 112 ? -6.727 -11.711 0.945 1 96 112 LEU A N 1
ATOM 813 C CA . LEU A 1 112 ? -6.34 -13.102 0.729 1 96 112 LEU A CA 1
ATOM 814 C C . LEU A 1 112 ? -5.945 -13.766 2.045 1 96 112 LEU A C 1
ATOM 816 O O . LEU A 1 112 ? -6.254 -14.938 2.27 1 96 112 LEU A O 1
ATOM 820 N N . ALA A 1 113 ? -5.277 -13.008 2.863 1 95.38 113 ALA A N 1
ATOM 821 C CA . ALA A 1 113 ? -4.895 -13.531 4.176 1 95.38 113 ALA A CA 1
ATOM 822 C C . ALA A 1 113 ? -6.121 -13.938 4.984 1 95.38 113 ALA A C 1
ATOM 824 O O . ALA A 1 113 ? -6.137 -15.008 5.598 1 95.38 113 ALA A O 1
ATOM 825 N N . LEU A 1 114 ? -7.109 -13.172 4.941 1 93.75 114 LEU A N 1
ATOM 826 C CA . LEU A 1 114 ? -8.336 -13.445 5.684 1 93.75 114 LEU A CA 1
ATOM 827 C C . LEU A 1 114 ? -9.039 -14.68 5.133 1 93.75 114 LEU A C 1
ATOM 829 O O . LEU A 1 114 ? -9.609 -15.461 5.895 1 93.75 114 LEU A O 1
ATOM 833 N N . SER A 1 115 ? -8.93 -14.875 3.902 1 94.88 115 SER A N 1
ATOM 834 C CA . SER A 1 115 ? -9.664 -15.953 3.248 1 94.88 115 SER A CA 1
ATOM 835 C C . SER A 1 115 ? -8.93 -17.281 3.373 1 94.88 115 SER A C 1
ATOM 837 O O . SER A 1 115 ? -9.555 -18.328 3.547 1 94.88 115 SER A O 1
ATOM 839 N N . LEU A 1 116 ? -7.594 -17.234 3.336 1 95.94 116 LEU A N 1
ATOM 840 C CA . LEU A 1 116 ? -6.867 -18.5 3.182 1 95.94 116 LEU A CA 1
ATOM 841 C C . LEU A 1 116 ? -6.02 -18.781 4.418 1 95.94 116 LEU A C 1
ATOM 843 O O . LEU A 1 116 ? -5.645 -19.938 4.66 1 95.94 116 LEU A O 1
ATOM 847 N N . TYR A 1 117 ? -5.707 -17.812 5.262 1 94.69 117 TYR A N 1
ATOM 848 C CA . TYR A 1 117 ? -4.629 -18.047 6.215 1 94.69 117 TYR A CA 1
ATOM 849 C C . TYR A 1 117 ? -5.098 -17.781 7.645 1 94.69 117 TYR A C 1
ATOM 851 O O . TYR A 1 117 ? -4.656 -18.453 8.578 1 94.69 117 TYR A O 1
ATOM 859 N N . VAL A 1 118 ? -5.965 -16.859 7.809 1 92 118 VAL A N 1
ATOM 860 C CA . VAL A 1 118 ? -6.301 -16.406 9.156 1 92 118 VAL A CA 1
ATOM 861 C C . VAL A 1 118 ? -7.238 -17.406 9.82 1 92 118 VAL A C 1
ATOM 863 O O . VAL A 1 118 ? -7.051 -17.766 10.992 1 92 118 VAL A O 1
ATOM 866 N N . SER A 1 119 ? -8.203 -17.906 9.078 1 87.81 119 SER A N 1
ATOM 867 C CA . SER A 1 119 ? -9.117 -18.891 9.625 1 87.81 119 SER A CA 1
ATOM 868 C C . SER A 1 119 ? -8.406 -20.203 9.914 1 87.81 119 SER A C 1
ATOM 870 O O . SER A 1 119 ? -7.801 -20.797 9.023 1 87.81 119 SER A O 1
ATOM 872 N N . SER A 1 120 ? -8.578 -20.641 11.148 1 88.06 120 SER A N 1
ATOM 873 C CA . SER A 1 120 ? -7.934 -21.891 11.531 1 88.06 120 SER A CA 1
ATOM 874 C C . SER A 1 120 ? -8.516 -23.078 10.758 1 88.06 120 SER A C 1
ATOM 876 O O . SER A 1 120 ? -7.793 -24.016 10.414 1 88.06 120 SER A O 1
ATOM 878 N N . GLU A 1 121 ? -9.734 -22.969 10.484 1 88.88 121 GLU A N 1
ATOM 879 C CA . GLU A 1 121 ? -10.391 -24.047 9.75 1 88.88 121 GLU A CA 1
ATOM 880 C C . GLU A 1 121 ? -9.867 -24.125 8.32 1 88.88 121 GLU A C 1
ATOM 882 O O . GLU A 1 121 ? -9.484 -25.203 7.855 1 88.88 121 GLU A O 1
ATOM 887 N N . THR A 1 122 ? -9.797 -23.016 7.676 1 92.88 122 THR A N 1
ATOM 888 C CA . THR A 1 122 ? -9.32 -23 6.297 1 92.88 122 THR A CA 1
ATOM 889 C C . THR A 1 122 ? -7.832 -23.344 6.238 1 92.88 122 THR A C 1
ATOM 891 O O . THR A 1 122 ? -7.395 -24.062 5.332 1 92.88 122 THR A O 1
ATOM 894 N N . TRP A 1 123 ? -7.137 -22.844 7.25 1 93.62 123 TRP A N 1
ATOM 895 C CA . TRP A 1 123 ? -5.711 -23.141 7.309 1 93.62 123 TRP A CA 1
ATOM 896 C C . TRP A 1 123 ? -5.473 -24.656 7.398 1 93.62 123 TRP A C 1
ATOM 898 O O . TRP A 1 123 ? -4.691 -25.203 6.625 1 93.62 123 TRP A O 1
ATOM 908 N N . ALA A 1 124 ? -6.203 -25.281 8.234 1 93 124 ALA A N 1
ATOM 909 C CA . ALA A 1 124 ? -5.992 -26.703 8.508 1 93 124 ALA A CA 1
ATOM 910 C C . ALA A 1 124 ? -6.535 -27.562 7.371 1 93 124 ALA A C 1
ATOM 912 O O . ALA A 1 124 ? -5.914 -28.562 6.988 1 93 124 ALA A O 1
ATOM 913 N N . ALA A 1 125 ? -7.527 -27.125 6.793 1 94.31 125 ALA A N 1
ATOM 914 C CA . ALA A 1 125 ? -8.234 -27.984 5.844 1 94.31 125 ALA A CA 1
ATOM 915 C C . ALA A 1 125 ? -7.699 -27.781 4.426 1 94.31 125 ALA A C 1
ATOM 917 O O . ALA A 1 125 ? -7.727 -28.719 3.611 1 94.31 125 ALA A O 1
ATOM 918 N N . THR A 1 126 ? -7.246 -26.594 4.188 1 95.69 126 THR A N 1
ATOM 919 C CA . THR A 1 126 ? -6.996 -26.297 2.777 1 95.69 126 THR A CA 1
ATOM 920 C C . THR A 1 126 ? -5.582 -25.766 2.578 1 95.69 126 THR A C 1
ATOM 922 O O . THR A 1 126 ? -4.805 -26.328 1.801 1 95.69 126 THR A O 1
ATOM 925 N N . THR A 1 127 ? -5.184 -24.688 3.248 1 96.38 127 THR A N 1
ATOM 926 C CA . THR A 1 127 ? -3.953 -23.953 2.945 1 96.38 127 THR A CA 1
ATOM 927 C C . THR A 1 127 ? -2.729 -24.766 3.365 1 96.38 127 THR A C 1
ATOM 929 O O . THR A 1 127 ? -1.793 -24.938 2.582 1 96.38 127 THR A O 1
ATOM 932 N N . ARG A 1 128 ? -2.752 -25.297 4.57 1 95.5 128 ARG A N 1
ATOM 933 C CA . ARG A 1 128 ? -1.591 -26.031 5.066 1 95.5 128 ARG A CA 1
ATOM 934 C C . ARG A 1 128 ? -1.335 -27.281 4.223 1 95.5 128 ARG A C 1
ATOM 936 O O . ARG A 1 128 ? -0.203 -27.531 3.805 1 95.5 128 ARG A O 1
ATOM 943 N N . PRO A 1 129 ? -2.318 -28.047 3.908 1 95.44 129 PRO A N 1
ATOM 944 C CA . PRO A 1 129 ? -2.098 -29.219 3.055 1 95.44 129 PRO A CA 1
ATOM 945 C C . PRO A 1 129 ? -1.541 -28.844 1.682 1 95.44 129 PRO A C 1
ATOM 947 O O . PRO A 1 129 ? -0.757 -29.609 1.104 1 95.44 129 PRO A O 1
ATOM 950 N N . ALA A 1 130 ? -1.946 -27.719 1.142 1 95.81 130 ALA A N 1
ATOM 951 C CA . ALA A 1 130 ? -1.407 -27.266 -0.14 1 95.81 130 ALA A CA 1
ATOM 952 C C . ALA A 1 130 ? 0.107 -27.094 -0.066 1 95.81 130 ALA A C 1
ATOM 954 O O . ALA A 1 130 ? 0.833 -27.516 -0.967 1 95.81 130 ALA A O 1
ATOM 955 N N . TYR A 1 131 ? 0.558 -26.5 1.046 1 94.69 131 TYR A N 1
ATOM 956 C CA . TYR A 1 131 ? 1.993 -26.312 1.222 1 94.69 131 TYR A CA 1
ATOM 957 C C . TYR A 1 131 ? 2.699 -27.641 1.432 1 94.69 131 TYR A C 1
ATOM 959 O O . TYR A 1 131 ? 3.85 -27.812 1.023 1 94.69 131 TYR A O 1
ATOM 967 N N . SER A 1 132 ? 2.031 -28.562 2.062 1 91.44 132 SER A N 1
ATOM 968 C CA . SER A 1 132 ? 2.611 -29.875 2.303 1 91.44 132 SER A CA 1
ATOM 969 C C . SER A 1 132 ? 2.809 -30.641 0.997 1 91.44 132 SER A C 1
ATOM 971 O O . SER A 1 132 ? 3.689 -31.5 0.899 1 91.44 132 SER A O 1
ATOM 973 N N . GLY A 1 133 ? 2.018 -30.344 0.029 1 90.69 133 GLY A N 1
ATOM 974 C CA . GLY A 1 133 ? 2.17 -30.938 -1.286 1 90.69 133 GLY A CA 1
ATOM 975 C C . GLY A 1 133 ? 3.295 -30.328 -2.098 1 90.69 133 GLY A C 1
ATOM 976 O O . GLY A 1 133 ? 3.822 -30.953 -3.016 1 90.69 133 GLY A O 1
ATOM 977 N N . ILE A 1 134 ? 3.678 -29.188 -1.743 1 90.81 134 ILE A N 1
ATOM 978 C CA . ILE A 1 134 ? 4.672 -28.422 -2.498 1 90.81 134 ILE A CA 1
ATOM 979 C C . ILE A 1 134 ? 6.059 -28.656 -1.903 1 90.81 134 ILE A C 1
ATOM 981 O O . ILE A 1 134 ? 7.039 -28.797 -2.639 1 90.81 134 ILE A O 1
ATOM 985 N N . LEU A 1 135 ? 6.148 -28.75 -0.564 1 90.69 135 LEU A N 1
ATOM 986 C CA . LEU A 1 135 ? 7.43 -28.766 0.134 1 90.69 135 LEU A CA 1
ATOM 987 C C . LEU A 1 135 ? 7.789 -30.172 0.584 1 90.69 135 LEU A C 1
ATOM 989 O O . LEU A 1 135 ? 6.918 -30.938 1.013 1 90.69 135 LEU A O 1
ATOM 993 N N . PRO A 1 136 ? 9.047 -30.469 0.499 1 87.12 136 PRO A N 1
ATOM 994 C CA . PRO A 1 136 ? 9.492 -31.734 1.091 1 87.12 136 PRO A CA 1
ATOM 995 C C . PRO A 1 136 ? 9.656 -31.656 2.605 1 87.12 136 PRO A C 1
ATOM 997 O O . PRO A 1 136 ? 9.945 -30.578 3.141 1 87.12 136 PRO A O 1
ATOM 1000 N N . PHE A 1 137 ? 9.562 -32.781 3.211 1 84.88 137 PHE A N 1
ATOM 1001 C CA . PHE A 1 137 ? 9.883 -32.875 4.629 1 84.88 137 PHE A CA 1
ATOM 1002 C C . PHE A 1 137 ? 11.367 -32.625 4.863 1 84.88 137 PHE A C 1
ATOM 1004 O O . PHE A 1 137 ? 12.211 -33.031 4.066 1 84.88 137 PHE A O 1
ATOM 1011 N N . PRO A 1 138 ? 11.688 -31.734 5.887 1 87.25 138 PRO A N 1
ATOM 1012 C CA . PRO A 1 138 ? 10.953 -31.203 7.031 1 87.25 138 PRO A CA 1
ATOM 1013 C C . PRO A 1 138 ? 10.602 -29.719 6.871 1 87.25 138 PRO A C 1
ATOM 1015 O O . PRO A 1 138 ? 10.195 -29.078 7.836 1 87.25 138 PRO A O 1
ATOM 1018 N N . LEU A 1 139 ? 10.742 -29.281 5.699 1 87.56 139 LEU A N 1
ATOM 1019 C CA . LEU A 1 139 ? 10.516 -27.859 5.473 1 87.56 139 LEU A CA 1
ATOM 1020 C C . LEU A 1 139 ? 9.055 -27.5 5.711 1 87.56 139 LEU A C 1
ATOM 1022 O O . LEU A 1 139 ? 8.727 -26.328 5.918 1 87.56 139 LEU A O 1
ATOM 1026 N N . THR A 1 140 ? 8.195 -28.484 5.684 1 88.19 140 THR A N 1
ATOM 1027 C CA . THR A 1 140 ? 6.766 -28.281 5.891 1 88.19 140 THR A CA 1
ATOM 1028 C C . THR A 1 140 ? 6.484 -27.812 7.312 1 88.19 140 THR A C 1
ATOM 1030 O O . THR A 1 140 ? 5.414 -27.281 7.598 1 88.19 140 THR A O 1
ATOM 1033 N N . TRP A 1 141 ? 7.445 -27.938 8.133 1 85.25 141 TRP A N 1
ATOM 1034 C CA . TRP A 1 141 ? 7.219 -27.609 9.531 1 85.25 141 TRP A CA 1
ATOM 1035 C C . TRP A 1 141 ? 7.621 -26.156 9.82 1 85.25 141 TRP A C 1
ATOM 1037 O O . TRP A 1 141 ? 7.227 -25.594 10.836 1 85.25 141 TRP A O 1
ATOM 1047 N N . THR A 1 142 ? 8.352 -25.625 8.945 1 86.94 142 THR A N 1
ATOM 1048 C CA . THR A 1 142 ? 8.875 -24.312 9.266 1 86.94 142 THR A CA 1
ATOM 1049 C C . THR A 1 142 ? 8.359 -23.266 8.281 1 86.94 142 THR A C 1
ATOM 1051 O O . THR A 1 142 ? 7.969 -22.172 8.68 1 86.94 142 THR A O 1
ATOM 1054 N N . GLU A 1 143 ? 8.289 -23.594 7.098 1 90.69 143 GLU A N 1
ATOM 1055 C CA . GLU A 1 143 ? 8.039 -22.594 6.074 1 90.69 143 GLU A CA 1
ATOM 1056 C C . GLU A 1 143 ? 6.559 -22.203 6.031 1 90.69 143 GLU A C 1
ATOM 1058 O O . GLU A 1 143 ? 6.223 -21.016 6.012 1 90.69 143 GLU A O 1
ATOM 1063 N N . PRO A 1 144 ? 5.629 -23.203 6.105 1 91.69 144 PRO A N 1
ATOM 1064 C CA . PRO A 1 144 ? 4.219 -22.812 6.039 1 91.69 144 PRO A CA 1
ATOM 1065 C C . PRO A 1 144 ? 3.787 -21.984 7.242 1 91.69 144 PRO A C 1
ATOM 1067 O O . PRO A 1 144 ? 3.127 -20.953 7.082 1 91.69 144 PRO A O 1
ATOM 1070 N N . PRO A 1 145 ? 4.238 -22.312 8.445 1 89.69 145 PRO A N 1
ATOM 1071 C CA . PRO A 1 145 ? 3.893 -21.453 9.578 1 89.69 145 PRO A CA 1
ATOM 1072 C C . PRO A 1 145 ? 4.473 -20.047 9.438 1 89.69 145 PRO A C 1
ATOM 1074 O O . PRO A 1 145 ? 3.842 -19.078 9.859 1 89.69 145 PRO A O 1
ATOM 1077 N N . ALA A 1 146 ? 5.609 -20.016 8.883 1 89.25 146 ALA A N 1
ATOM 1078 C CA . ALA A 1 146 ? 6.215 -18.719 8.664 1 89.25 146 ALA A CA 1
ATOM 1079 C C . ALA A 1 146 ? 5.391 -17.891 7.684 1 89.25 146 ALA A C 1
ATOM 1081 O O . ALA A 1 146 ? 5.188 -16.688 7.891 1 89.25 146 ALA A O 1
ATOM 1082 N N . VAL A 1 147 ? 4.906 -18.516 6.695 1 93.44 147 VAL A N 1
ATOM 1083 C CA . VAL A 1 147 ? 4.07 -17.828 5.711 1 93.44 147 VAL A CA 1
ATOM 1084 C C . VAL A 1 147 ? 2.766 -17.391 6.363 1 93.44 147 VAL A C 1
ATOM 1086 O O . VAL A 1 147 ? 2.309 -16.266 6.145 1 93.44 147 VAL A O 1
ATOM 1089 N N . ARG A 1 148 ? 2.229 -18.266 7.148 1 92.5 148 ARG A N 1
ATOM 1090 C CA . ARG A 1 148 ? 0.973 -17.922 7.816 1 92.5 148 ARG A CA 1
ATOM 1091 C C . ARG A 1 148 ? 1.142 -16.719 8.734 1 92.5 148 ARG A C 1
ATOM 1093 O O . ARG A 1 148 ? 0.29 -15.828 8.75 1 92.5 148 ARG A O 1
ATOM 1100 N N . ARG A 1 149 ? 2.209 -16.719 9.477 1 89.62 149 ARG A N 1
ATOM 1101 C CA . ARG A 1 149 ? 2.469 -15.594 10.367 1 89.62 149 ARG A CA 1
ATOM 1102 C C . ARG A 1 149 ? 2.553 -14.281 9.594 1 89.62 149 ARG A C 1
ATOM 1104 O O . ARG A 1 149 ? 1.993 -13.266 10.008 1 89.62 149 ARG A O 1
ATOM 1111 N N . ARG A 1 150 ? 3.213 -14.305 8.531 1 89.5 150 ARG A N 1
ATOM 1112 C CA . ARG A 1 150 ? 3.365 -13.117 7.699 1 89.5 150 ARG A CA 1
ATOM 1113 C C . ARG A 1 150 ? 2.021 -12.656 7.145 1 89.5 150 ARG A C 1
ATOM 1115 O O . ARG A 1 150 ? 1.715 -11.469 7.148 1 89.5 150 ARG A O 1
ATOM 1122 N N . MET A 1 151 ? 1.276 -13.602 6.703 1 92.75 151 MET A N 1
ATOM 1123 C CA . MET A 1 151 ? -0.023 -13.281 6.121 1 92.75 151 MET A CA 1
ATOM 1124 C C . MET A 1 151 ? -0.985 -12.773 7.188 1 92.75 151 MET A C 1
ATOM 1126 O O . MET A 1 151 ? -1.728 -11.812 6.953 1 92.75 151 MET A O 1
ATOM 1130 N N . CYS A 1 152 ? -0.94 -13.32 8.336 1 89.81 152 CYS A N 1
ATOM 1131 C CA . CYS A 1 152 ? -1.78 -12.859 9.438 1 89.81 152 CYS A CA 1
ATOM 1132 C C . CYS A 1 152 ? -1.392 -11.453 9.867 1 89.81 152 CYS A C 1
ATOM 1134 O O . CYS A 1 152 ? -2.26 -10.617 10.141 1 89.81 152 CYS A O 1
ATOM 1136 N N . ALA A 1 153 ? -0.128 -11.258 9.883 1 85.12 153 ALA A N 1
ATOM 1137 C CA . ALA A 1 153 ? 0.359 -9.93 10.227 1 85.12 153 ALA A CA 1
ATOM 1138 C C . ALA A 1 153 ? -0.119 -8.891 9.211 1 85.12 153 ALA A C 1
ATOM 1140 O O . ALA A 1 153 ? -0.473 -7.77 9.586 1 85.12 153 ALA A O 1
ATOM 1141 N N . ALA A 1 154 ? -0.202 -9.281 8.047 1 86.44 154 ALA A N 1
ATOM 1142 C CA . ALA A 1 154 ? -0.614 -8.383 6.977 1 86.44 154 ALA A CA 1
ATOM 1143 C C . ALA A 1 154 ? -2.084 -7.992 7.117 1 86.44 154 ALA A C 1
ATOM 1145 O O . ALA A 1 154 ? -2.494 -6.918 6.672 1 86.44 154 ALA A O 1
ATOM 1146 N N . ALA A 1 155 ? -2.836 -8.773 7.746 1 90.5 155 ALA A N 1
ATOM 1147 C CA . ALA A 1 155 ? -4.27 -8.516 7.875 1 90.5 155 ALA A CA 1
ATOM 1148 C C . ALA A 1 155 ? -4.609 -8 9.273 1 90.5 155 ALA A C 1
ATOM 1150 O O . ALA A 1 155 ? -5.766 -7.68 9.555 1 90.5 155 ALA A O 1
ATOM 1151 N N . ALA A 1 156 ? -3.648 -7.867 10.148 1 84 156 ALA A N 1
ATOM 1152 C CA . ALA A 1 156 ? -3.877 -7.555 11.555 1 84 156 ALA A CA 1
ATOM 1153 C C . ALA A 1 156 ? -4.566 -6.203 11.711 1 84 156 ALA A C 1
ATOM 1155 O O . ALA A 1 156 ? -5.434 -6.035 12.578 1 84 156 ALA A O 1
ATOM 1156 N N . HIS A 1 157 ? -4.258 -5.309 10.859 1 78.62 157 HIS A N 1
ATOM 1157 C CA . HIS A 1 157 ? -4.77 -3.949 10.992 1 78.62 157 HIS A CA 1
ATOM 1158 C C . HIS A 1 157 ? -6.266 -3.891 10.711 1 78.62 157 HIS A C 1
ATOM 1160 O O . HIS A 1 157 ? -6.93 -2.91 11.055 1 78.62 157 HIS A O 1
ATOM 1166 N N . LEU A 1 158 ? -6.793 -4.898 10.086 1 84.06 158 LEU A N 1
ATOM 1167 C CA . LEU A 1 158 ? -8.219 -4.93 9.773 1 84.06 158 LEU A CA 1
ATOM 1168 C C . LEU A 1 158 ? -9.031 -5.301 11.008 1 84.06 158 LEU A C 1
ATOM 1170 O O . LEU A 1 158 ? -10.25 -5.125 11.023 1 84.06 158 LEU A O 1
ATOM 1174 N N . GLY A 1 159 ? -8.414 -5.82 12.047 1 77.38 159 GLY A N 1
ATOM 1175 C CA . GLY A 1 159 ? -9.078 -6.133 13.305 1 77.38 159 GLY A CA 1
ATOM 1176 C C . GLY A 1 159 ? -10.016 -7.32 13.203 1 77.38 159 GLY A C 1
ATOM 1177 O O . GLY A 1 159 ? -11.039 -7.371 13.891 1 77.38 159 GLY A O 1
ATOM 1178 N N . LEU A 1 160 ? -9.773 -8.188 12.281 1 76.06 160 LEU A N 1
ATOM 1179 C CA . LEU A 1 160 ? -10.68 -9.305 12.047 1 76.06 160 LEU A CA 1
ATOM 1180 C C . LEU A 1 160 ? -10.008 -10.633 12.375 1 76.06 160 LEU A C 1
ATOM 1182 O O . LEU A 1 160 ? -10.469 -11.695 11.945 1 76.06 160 LEU A O 1
ATOM 1186 N N . SER A 1 161 ? -8.969 -10.516 13.094 1 65.19 161 SER A N 1
ATOM 1187 C CA . SER A 1 161 ? -8.203 -11.719 13.422 1 65.19 161 SER A CA 1
ATOM 1188 C C . SER A 1 161 ? -8.984 -12.648 14.336 1 65.19 161 SER A C 1
ATOM 1190 O O . SER A 1 161 ? -8.695 -13.844 14.414 1 65.19 161 SER A O 1
ATOM 1192 N N . ASP A 1 162 ? -9.93 -12.008 15.109 1 60 162 ASP A N 1
ATOM 1193 C CA . ASP A 1 162 ? -10.703 -12.812 16.047 1 60 162 ASP A CA 1
ATOM 1194 C C . ASP A 1 162 ? -11.625 -13.781 15.32 1 60 162 ASP A C 1
ATOM 1196 O O . ASP A 1 162 ? -12.352 -14.555 15.953 1 60 162 ASP A O 1
ATOM 1200 N N . LEU A 1 163 ? -11.664 -13.703 14.094 1 58.38 163 LEU A N 1
ATOM 1201 C CA . LEU A 1 163 ? -12.508 -14.648 13.367 1 58.38 163 LEU A CA 1
ATOM 1202 C C . LEU A 1 163 ? -12.031 -16.078 13.594 1 58.38 163 LEU A C 1
ATOM 1204 O O . LEU A 1 163 ? -12.719 -17.031 13.227 1 58.38 163 LEU A O 1
ATOM 1208 N N . ASN A 1 164 ? -10.883 -16.203 14.18 1 52.44 164 ASN A N 1
ATOM 1209 C CA . ASN A 1 164 ? -10.422 -17.516 14.57 1 52.44 164 ASN A CA 1
ATOM 1210 C C . ASN A 1 164 ? -11.227 -18.078 15.742 1 52.44 164 ASN A C 1
ATOM 1212 O O . ASN A 1 164 ? -10.969 -17.734 16.891 1 52.44 164 ASN A O 1
ATOM 1216 N N . ILE A 1 165 ? -12.523 -18.234 15.555 1 40.53 165 ILE A N 1
ATOM 1217 C CA . ILE A 1 165 ? -13.445 -18.844 16.516 1 40.53 165 ILE A CA 1
ATOM 1218 C C . ILE A 1 165 ? -12.844 -20.141 17.047 1 40.53 165 ILE A C 1
ATOM 1220 O O . ILE A 1 165 ? -13.453 -20.812 17.891 1 40.53 165 ILE A O 1
ATOM 1224 N N . ASP A 1 166 ? -11.836 -20.641 16.438 1 39.19 166 ASP A N 1
ATOM 1225 C CA . ASP A 1 166 ? -11.562 -21.953 17.016 1 39.19 166 ASP A CA 1
ATOM 1226 C C . ASP A 1 166 ? -11.266 -21.859 18.516 1 39.19 166 ASP A C 1
ATOM 1228 O O . ASP A 1 166 ? -10.992 -22.859 19.172 1 39.19 166 ASP A O 1
ATOM 1232 N N . ASP A 1 167 ? -11.023 -20.703 19.016 1 38.72 167 ASP A N 1
ATOM 1233 C CA . ASP A 1 167 ? -10.836 -20.781 20.469 1 38.72 167 ASP A CA 1
ATOM 1234 C C . ASP A 1 167 ? -12.125 -21.172 21.172 1 38.72 167 ASP A C 1
ATOM 1236 O O . ASP A 1 167 ? -12.211 -21.109 22.406 1 38.72 167 ASP A O 1
ATOM 1240 N N . VAL A 1 168 ? -13.289 -21.281 20.5 1 35 168 VAL A N 1
ATOM 1241 C CA . VAL A 1 168 ? -14.414 -21.75 21.297 1 35 168 VAL A CA 1
ATOM 1242 C C . VAL A 1 168 ? -14.164 -23.188 21.75 1 35 168 VAL A C 1
ATOM 1244 O O . VAL A 1 168 ? -14.672 -23.609 22.781 1 35 168 VAL A O 1
ATOM 1247 N N . GLY A 1 169 ? -13.625 -24.062 20.859 1 32.62 169 GLY A N 1
ATOM 1248 C CA . GLY A 1 169 ? -13.742 -25.406 21.391 1 32.62 169 GLY A CA 1
ATOM 1249 C C . GLY A 1 169 ? -13.023 -25.594 22.719 1 32.62 169 GLY A C 1
ATOM 1250 O O . GLY A 1 169 ? -13.508 -26.297 23.609 1 32.62 169 GLY A O 1
ATOM 1251 N N . ASP A 1 170 ? -11.758 -25.328 22.812 1 31.22 170 ASP A N 1
ATOM 1252 C CA . ASP A 1 170 ? -11.188 -25.938 24 1 31.22 170 ASP A CA 1
ATOM 1253 C C . ASP A 1 170 ? -11.555 -25.156 25.25 1 31.22 170 ASP A C 1
ATOM 1255 O O . ASP A 1 170 ? -10.938 -25.328 26.312 1 31.22 170 ASP A O 1
ATOM 1259 N N . HIS A 1 171 ? -12.367 -24.109 25.078 1 32.31 171 HIS A N 1
ATOM 1260 C CA . HIS A 1 171 ? -12.844 -23.625 26.359 1 32.31 171 HIS A CA 1
ATOM 1261 C C . HIS A 1 171 ? -13.836 -24.594 26.984 1 32.31 171 HIS A C 1
ATOM 1263 O O . HIS A 1 171 ? -14.398 -24.328 28.047 1 32.31 171 HIS A O 1
ATOM 1269 N N . ALA A 1 172 ? -14.297 -25.531 26.219 1 31.12 172 ALA A N 1
ATOM 1270 C CA . ALA A 1 172 ? -15.195 -26.406 26.953 1 31.12 172 ALA A CA 1
ATOM 1271 C C . ALA A 1 172 ? -14.445 -27.156 28.047 1 31.12 172 ALA A C 1
ATOM 1273 O O . ALA A 1 172 ? -15.07 -27.766 28.922 1 31.12 172 ALA A O 1
ATOM 1274 N N . GLY A 1 173 ? -13.195 -27.5 27.797 1 28.42 173 GLY A N 1
ATOM 1275 C CA . GLY A 1 173 ? -12.742 -28.281 28.938 1 28.42 173 GLY A CA 1
ATOM 1276 C C . GLY A 1 173 ? -12.523 -27.453 30.188 1 28.42 173 GLY A C 1
ATOM 1277 O O . GLY A 1 173 ? -11.82 -27.875 31.109 1 28.42 173 GLY A O 1
ATOM 1278 N N . GLU A 1 174 ? -12.578 -26.141 30.188 1 30.11 174 GLU A N 1
ATOM 1279 C CA . GLU A 1 174 ? -12.82 -25.656 31.547 1 30.11 174 GLU A CA 1
ATOM 1280 C C . GLU A 1 174 ? -14.039 -26.344 32.156 1 30.11 174 GLU A C 1
ATOM 1282 O O . GLU A 1 174 ? -15.141 -26.281 31.594 1 30.11 174 GLU A O 1
ATOM 1287 N N . HIS A 1 175 ? -13.82 -27.438 32.781 1 26.88 175 HIS A N 1
ATOM 1288 C CA . HIS A 1 175 ? -14.625 -27.969 33.875 1 26.88 175 HIS A CA 1
ATOM 1289 C C . HIS A 1 175 ? -15.289 -26.844 34.656 1 26.88 175 HIS A C 1
ATOM 1291 O O . HIS A 1 175 ? -14.68 -25.797 34.906 1 26.88 175 HIS A O 1
ATOM 1297 N N . GLU A 1 176 ? -16.562 -26.75 34.594 1 28.56 176 GLU A N 1
ATOM 1298 C CA . GLU A 1 176 ? -17.516 -26.266 35.594 1 28.56 176 GLU A CA 1
ATOM 1299 C C . GLU A 1 176 ? -17.031 -26.547 37 1 28.56 176 GLU A C 1
ATOM 1301 O O . GLU A 1 176 ? -17.156 -27.656 37.5 1 28.56 176 GLU A O 1
ATOM 1306 N N . HIS A 1 177 ? -15.836 -26.25 37.375 1 27.09 177 HIS A N 1
ATOM 1307 C CA . HIS A 1 177 ? -15.898 -26.156 38.844 1 27.09 177 HIS A CA 1
ATOM 1308 C C . HIS A 1 177 ? -17 -25.188 39.281 1 27.09 177 HIS A C 1
ATOM 1310 O O . HIS A 1 177 ? -16.828 -23.969 39.156 1 27.09 177 HIS A O 1
ATOM 1316 N N . ARG A 1 178 ? -18.344 -25.641 39.094 1 27.08 178 ARG A N 1
ATOM 1317 C CA . ARG A 1 178 ? -19.594 -25.297 39.75 1 27.08 178 ARG A CA 1
ATOM 1318 C C . ARG A 1 178 ? -19.359 -24.953 41.219 1 27.08 178 ARG A C 1
ATOM 1320 O O . ARG A 1 178 ? -19.031 -25.828 42.031 1 27.08 178 ARG A O 1
ATOM 1327 N N . GLY A 1 179 ? -18.766 -23.891 41.625 1 28.05 179 GLY A N 1
ATOM 1328 C CA . GLY A 1 179 ? -19.266 -23.562 42.938 1 28.05 179 GLY A CA 1
ATOM 1329 C C . GLY A 1 179 ? -20.781 -23.609 43.031 1 28.05 179 GLY A C 1
ATOM 1330 O O . GLY A 1 179 ? -21.469 -23.641 42.031 1 28.05 179 GLY A O 1
ATOM 1331 N N . PHE A 1 180 ? -21.469 -23.922 44.25 1 27.47 180 PHE A N 1
ATOM 1332 C CA . PHE A 1 180 ? -22.812 -24.281 44.688 1 27.47 180 PHE A CA 1
ATOM 1333 C C . PHE A 1 180 ? -23.844 -23.328 44.094 1 27.47 180 PHE A C 1
ATOM 1335 O O . PHE A 1 180 ? -25 -23.703 43.906 1 27.47 180 PHE A O 1
ATOM 1342 N N . LEU A 1 181 ? -23.641 -21.953 44.188 1 29.38 181 LEU A N 1
ATOM 1343 C CA . LEU A 1 181 ? -24.953 -21.312 44.156 1 29.38 181 LEU A CA 1
ATOM 1344 C C . LEU A 1 181 ? -25.578 -21.359 42.781 1 29.38 181 LEU A C 1
ATOM 1346 O O . LEU A 1 181 ? -25.062 -20.75 41.844 1 29.38 181 LEU A O 1
ATOM 1350 N N . LYS A 1 182 ? -26.219 -22.484 42.406 1 32.41 182 LYS A N 1
ATOM 1351 C CA . LYS A 1 182 ? -27.234 -22.75 41.375 1 32.41 182 LYS A CA 1
ATOM 1352 C C . LYS A 1 182 ? -28.219 -21.594 41.281 1 32.41 182 LYS A C 1
ATOM 1354 O O . LYS A 1 182 ? -29.156 -21.484 42.062 1 32.41 182 LYS A O 1
ATOM 1359 N N . VAL A 1 183 ? -27.781 -20.312 41.031 1 32.78 183 VAL A N 1
ATOM 1360 C CA . VAL A 1 183 ? -28.953 -19.469 40.812 1 32.78 183 VAL A CA 1
ATOM 1361 C C . VAL A 1 183 ? -29.75 -19.984 39.625 1 32.78 183 VAL A C 1
ATOM 1363 O O . VAL A 1 183 ? -29.188 -20.297 38.594 1 32.78 183 VAL A O 1
ATOM 1366 N N . PRO A 1 184 ? -30.969 -20.484 39.812 1 33.53 184 PRO A N 1
ATOM 1367 C CA . PRO A 1 184 ? -31.844 -21.062 38.781 1 33.53 184 PRO A CA 1
ATOM 1368 C C . PRO A 1 184 ? -31.953 -20.172 37.531 1 33.53 184 PRO A C 1
ATOM 1370 O O . PRO A 1 184 ? -31.891 -18.953 37.656 1 33.53 184 PRO A O 1
ATOM 1373 N N . GLU A 1 185 ? -31.516 -20.766 36.406 1 37.66 185 GLU A N 1
ATOM 1374 C CA . GLU A 1 185 ? -31.562 -20.234 35.031 1 37.66 185 GLU A CA 1
ATOM 1375 C C . GLU A 1 185 ? -32.875 -19.469 34.781 1 37.66 185 GLU A C 1
ATOM 1377 O O . GLU A 1 185 ? -32.969 -18.672 33.844 1 37.66 185 GLU A O 1
ATOM 1382 N N . ARG A 1 186 ? -33.844 -19.75 35.562 1 34.22 186 ARG A N 1
ATOM 1383 C CA . ARG A 1 186 ? -35.188 -19.219 35.312 1 34.22 186 ARG A CA 1
ATOM 1384 C C . ARG A 1 186 ? -35.219 -17.703 35.531 1 34.22 186 ARG A C 1
ATOM 1386 O O . ARG A 1 186 ? -36.156 -17.031 35.094 1 34.22 186 ARG A O 1
ATOM 1393 N N . LEU A 1 187 ? -34.531 -17.25 36.594 1 32.88 187 LEU A N 1
ATOM 1394 C CA . LEU A 1 187 ? -34.844 -15.867 36.938 1 32.88 187 LEU A CA 1
ATOM 1395 C C . LEU A 1 187 ? -34.031 -14.914 36.094 1 32.88 187 LEU A C 1
ATOM 1397 O O . LEU A 1 187 ? -33.969 -13.711 36.344 1 32.88 187 LEU A O 1
ATOM 1401 N N . ARG A 1 188 ? -33.219 -15.414 35.344 1 34.56 188 ARG A N 1
ATOM 1402 C CA . ARG A 1 188 ? -32.531 -14.398 34.531 1 34.56 188 ARG A CA 1
ATOM 1403 C C . ARG A 1 188 ? -33.469 -13.812 33.5 1 34.56 188 ARG A C 1
ATOM 1405 O O . ARG A 1 188 ? -34.188 -14.547 32.812 1 34.56 188 ARG A O 1
ATOM 1412 N N . PRO A 1 189 ? -33.875 -12.523 33.719 1 34.56 189 PRO A N 1
ATOM 1413 C CA . PRO A 1 189 ? -34.875 -11.938 32.781 1 34.56 189 PRO A CA 1
ATOM 1414 C C . PRO A 1 189 ? -34.531 -12.188 31.328 1 34.56 189 PRO A C 1
ATOM 1416 O O . PRO A 1 189 ? -33.344 -12.25 30.953 1 34.56 189 PRO A O 1
ATOM 1419 N N . ARG A 1 190 ? -35.406 -12.914 30.5 1 34.06 190 ARG A N 1
ATOM 1420 C CA . ARG A 1 190 ? -35.5 -13.172 29.062 1 34.06 190 ARG A CA 1
ATOM 1421 C C . ARG A 1 190 ? -35.594 -11.859 28.281 1 34.06 190 ARG A C 1
ATOM 1423 O O . ARG A 1 190 ? -36.688 -11.445 27.875 1 34.06 190 ARG A O 1
ATOM 1430 N N . ASN A 1 191 ? -35.344 -10.727 28.719 1 28.88 191 ASN A N 1
ATOM 1431 C CA . ASN A 1 191 ? -35.625 -9.648 27.781 1 28.88 191 ASN A CA 1
ATOM 1432 C C . ASN A 1 191 ? -34.906 -9.859 26.453 1 28.88 191 ASN A C 1
ATOM 1434 O O . ASN A 1 191 ? -33.688 -9.766 26.375 1 28.88 191 ASN A O 1
ATOM 1438 N N . LYS A 1 192 ? -35.469 -10.688 25.484 1 34 192 LYS A N 1
ATOM 1439 C CA . LYS A 1 192 ? -35.312 -10.93 24.047 1 34 192 LYS A CA 1
ATOM 1440 C C . LYS A 1 192 ? -35.344 -9.617 23.266 1 34 192 LYS A C 1
ATOM 1442 O O . LYS A 1 192 ? -36.375 -9.211 22.766 1 34 192 LYS A O 1
ATOM 1447 N N . SER A 1 193 ? -35.188 -8.469 23.641 1 32.28 193 SER A N 1
ATOM 1448 C CA . SER A 1 193 ? -35.281 -7.363 22.688 1 32.28 193 SER A CA 1
ATOM 1449 C C . SER A 1 193 ? -34.688 -7.758 21.328 1 32.28 193 SER A C 1
ATOM 1451 O O . SER A 1 193 ? -33.625 -8.359 21.266 1 32.28 193 SER A O 1
ATOM 1453 N N . VAL A 1 194 ? -35.469 -7.973 20.281 1 31.56 194 VAL A N 1
ATOM 1454 C CA . VAL A 1 194 ? -35.469 -8.25 18.844 1 31.56 194 VAL A CA 1
ATOM 1455 C C . VAL A 1 194 ? -34.375 -7.422 18.156 1 31.56 194 VAL A C 1
ATOM 1457 O O . VAL A 1 194 ? -34.344 -7.348 16.922 1 31.56 194 VAL A O 1
ATOM 1460 N N . ARG A 1 195 ? -33.938 -6.352 18.641 1 37.09 195 ARG A N 1
ATOM 1461 C CA . ARG A 1 195 ? -32.875 -5.852 17.781 1 37.09 195 ARG A CA 1
ATOM 1462 C C . ARG A 1 195 ? -31.953 -6.984 17.359 1 37.09 195 ARG A C 1
ATOM 1464 O O . ARG A 1 195 ? -31.375 -7.664 18.203 1 37.09 195 ARG A O 1
ATOM 1471 N N . ALA A 1 196 ? -32.281 -7.879 16.406 1 36.94 196 ALA A N 1
ATOM 1472 C CA . ALA A 1 196 ? -31.75 -9.086 15.773 1 36.94 196 ALA A CA 1
ATOM 1473 C C . ALA A 1 196 ? -30.234 -9.125 15.828 1 36.94 196 ALA A C 1
ATOM 1475 O O . ALA A 1 196 ? -29.547 -8.469 15.031 1 36.94 196 ALA A O 1
ATOM 1476 N N . ALA A 1 197 ? -29.656 -9.055 16.812 1 44.38 197 ALA A N 1
ATOM 1477 C CA . ALA A 1 197 ? -28.234 -9.25 17.078 1 44.38 197 ALA A CA 1
ATOM 1478 C C . ALA A 1 197 ? -27.641 -10.312 16.156 1 44.38 197 ALA A C 1
ATOM 1480 O O . ALA A 1 197 ? -28.016 -11.484 16.234 1 44.38 197 ALA A O 1
ATOM 1481 N N . LEU A 1 198 ? -27.438 -9.961 14.914 1 52.84 198 LEU A N 1
ATOM 1482 C CA . LEU A 1 198 ? -26.75 -10.891 14.031 1 52.84 198 LEU A CA 1
ATOM 1483 C C . LEU A 1 198 ? -25.75 -11.734 14.82 1 52.84 198 LEU A C 1
ATOM 1485 O O . LEU A 1 198 ? -25.125 -11.25 15.766 1 52.84 198 LEU A O 1
ATOM 1489 N N . ALA A 1 199 ? -25.938 -13.039 14.812 1 62.06 199 ALA A N 1
ATOM 1490 C CA . ALA A 1 199 ? -24.938 -13.961 15.344 1 62.06 199 ALA A CA 1
ATOM 1491 C C . ALA A 1 199 ? -23.516 -13.445 15.094 1 62.06 199 ALA A C 1
ATOM 1493 O O . ALA A 1 199 ? -23.266 -12.789 14.078 1 62.06 199 ALA A O 1
ATOM 1494 N N . PRO A 1 200 ? -22.797 -13.406 16.203 1 72.06 200 PRO A N 1
ATOM 1495 C CA . PRO A 1 200 ? -21.422 -12.938 16.078 1 72.06 200 PRO A CA 1
ATOM 1496 C C . PRO A 1 200 ? -20.781 -13.352 14.75 1 72.06 200 PRO A C 1
ATOM 1498 O O . PRO A 1 200 ? -20.016 -12.586 14.164 1 72.06 200 PRO A O 1
ATOM 1501 N N . GLU A 1 201 ? -21.281 -14.484 14.367 1 73.56 201 GLU A N 1
ATOM 1502 C CA . GLU A 1 201 ? -20.75 -14.977 13.102 1 73.56 201 GLU A CA 1
ATOM 1503 C C . GLU A 1 201 ? -21.25 -14.133 11.93 1 73.56 201 GLU A C 1
ATOM 1505 O O . GLU A 1 201 ? -20.5 -13.859 10.992 1 73.56 201 GLU A O 1
ATOM 1510 N N . GLN A 1 202 ? -22.438 -13.711 12.047 1 78.56 202 GLN A N 1
ATOM 1511 C CA . GLN A 1 202 ? -23.016 -12.914 10.977 1 78.56 202 GLN A CA 1
ATOM 1512 C C . GLN A 1 202 ? -22.406 -11.516 10.938 1 78.56 202 GLN A C 1
ATOM 1514 O O . GLN A 1 202 ? -22.141 -10.977 9.859 1 78.56 202 GLN A O 1
ATOM 1519 N N . THR A 1 203 ? -22.172 -11.047 12.078 1 80.38 203 THR A N 1
ATOM 1520 C CA . THR A 1 203 ? -21.547 -9.727 12.141 1 80.38 203 THR A CA 1
ATOM 1521 C C . THR A 1 203 ? -20.141 -9.766 11.555 1 80.38 203 THR A C 1
ATOM 1523 O O . THR A 1 203 ? -19.734 -8.844 10.844 1 80.38 203 THR A O 1
ATOM 1526 N N . ALA A 1 204 ? -19.516 -10.852 11.844 1 81.88 204 ALA A N 1
ATOM 1527 C CA . ALA A 1 204 ? -18.172 -11.023 11.289 1 81.88 204 ALA A CA 1
ATOM 1528 C C . ALA A 1 204 ? -18.203 -11.102 9.766 1 81.88 204 ALA A C 1
ATOM 1530 O O . ALA A 1 204 ? -17.359 -10.523 9.086 1 81.88 204 ALA A O 1
ATOM 1531 N N . LEU A 1 205 ? -19.219 -11.766 9.312 1 86.81 205 LEU A N 1
ATOM 1532 C CA . LEU A 1 205 ? -19.344 -11.914 7.871 1 86.81 205 LEU A CA 1
ATOM 1533 C C . LEU A 1 205 ? -19.641 -10.578 7.207 1 86.81 205 LEU A C 1
ATOM 1535 O O . LEU A 1 205 ? -19.125 -10.281 6.133 1 86.81 205 LEU A O 1
ATOM 1539 N N . PHE A 1 206 ? -20.406 -9.789 7.836 1 89 206 PHE A N 1
ATOM 1540 C CA . PHE A 1 206 ? -20.719 -8.469 7.305 1 89 206 PHE A CA 1
ATOM 1541 C C . PHE A 1 206 ? -19.469 -7.602 7.23 1 89 206 PHE A C 1
ATOM 1543 O O . PHE A 1 206 ? -19.25 -6.891 6.246 1 89 206 PHE A O 1
ATOM 1550 N N . ARG A 1 207 ? -18.672 -7.723 8.195 1 89.31 207 ARG A N 1
ATOM 1551 C CA . ARG A 1 207 ? -17.453 -6.934 8.227 1 89.31 207 ARG A CA 1
ATOM 1552 C C . ARG A 1 207 ? -16.453 -7.414 7.172 1 89.31 207 ARG A C 1
ATOM 1554 O O . ARG A 1 207 ? -15.797 -6.602 6.52 1 89.31 207 ARG A O 1
ATOM 1561 N N . LEU A 1 208 ? -16.422 -8.734 7.066 1 91.81 208 LEU A N 1
ATOM 1562 C CA . LEU A 1 208 ? -15.547 -9.305 6.047 1 91.81 208 LEU A CA 1
ATOM 1563 C C . LEU A 1 208 ? -15.977 -8.867 4.652 1 91.81 208 LEU A C 1
ATOM 1565 O O . LEU A 1 208 ? -15.141 -8.453 3.844 1 91.81 208 LEU A O 1
ATOM 1569 N N . GLU A 1 209 ? -17.219 -8.875 4.449 1 93.38 209 GLU A N 1
ATOM 1570 C CA . GLU A 1 209 ? -17.719 -8.5 3.131 1 93.38 209 GLU A CA 1
ATOM 1571 C C . GLU A 1 209 ? -17.531 -7.012 2.865 1 93.38 209 GLU A C 1
ATOM 1573 O O . GLU A 1 209 ? -17.297 -6.602 1.726 1 93.38 209 GLU A O 1
ATOM 1578 N N . ALA A 1 210 ? -17.625 -6.262 3.896 1 91.75 210 ALA A N 1
ATOM 1579 C CA . ALA A 1 210 ? -17.422 -4.824 3.75 1 91.75 210 ALA A CA 1
ATOM 1580 C C . ALA A 1 210 ? -15.992 -4.52 3.301 1 91.75 210 ALA A C 1
ATOM 1582 O O . ALA A 1 210 ? -15.781 -3.723 2.385 1 91.75 210 ALA A O 1
ATOM 1583 N N . VAL A 1 211 ? -15.062 -5.195 3.877 1 91.94 211 VAL A N 1
ATOM 1584 C CA . VAL A 1 211 ? -13.656 -5.004 3.52 1 91.94 211 VAL A CA 1
ATOM 1585 C C . VAL A 1 211 ? -13.422 -5.484 2.09 1 91.94 211 VAL A C 1
ATOM 1587 O O . VAL A 1 211 ? -12.703 -4.84 1.323 1 91.94 211 VAL A O 1
ATOM 1590 N N . ALA A 1 212 ? -14.031 -6.574 1.77 1 96.38 212 ALA A N 1
ATOM 1591 C CA . ALA A 1 212 ? -13.867 -7.133 0.43 1 96.38 212 ALA A CA 1
ATOM 1592 C C . ALA A 1 212 ? -14.453 -6.203 -0.627 1 96.38 212 ALA A C 1
ATOM 1594 O O . ALA A 1 212 ? -13.883 -6.035 -1.705 1 96.38 212 ALA A O 1
ATOM 1595 N N . ARG A 1 213 ? -15.555 -5.594 -0.311 1 95.5 213 ARG A N 1
ATOM 1596 C CA . ARG A 1 213 ? -16.219 -4.703 -1.261 1 95.5 213 ARG A CA 1
ATOM 1597 C C . ARG A 1 213 ? -15.375 -3.463 -1.527 1 95.5 213 ARG A C 1
ATOM 1599 O O . ARG A 1 213 ? -15.367 -2.936 -2.643 1 95.5 213 ARG A O 1
ATOM 1606 N N . GLU A 1 214 ? -14.672 -3.051 -0.552 1 91.19 214 GLU A N 1
ATOM 1607 C CA . GLU A 1 214 ? -13.789 -1.895 -0.711 1 91.19 214 GLU A CA 1
ATOM 1608 C C . GLU A 1 214 ? -12.68 -2.182 -1.714 1 91.19 214 GLU A C 1
ATOM 1610 O O . GLU A 1 214 ? -12.273 -1.297 -2.473 1 91.19 214 GLU A O 1
ATOM 1615 N N . CYS A 1 215 ? -12.234 -3.385 -1.712 1 95.56 215 CYS A N 1
ATOM 1616 C CA . CYS A 1 215 ? -11.172 -3.797 -2.621 1 95.56 215 CYS A CA 1
ATOM 1617 C C . CYS A 1 215 ? -11.734 -4.168 -3.988 1 95.56 215 CYS A C 1
ATOM 1619 O O . CYS A 1 215 ? -11.336 -3.598 -5.004 1 95.56 215 CYS A O 1
ATOM 1621 N N . LEU A 1 216 ? -12.758 -4.996 -4.016 1 97.19 216 LEU A N 1
ATOM 1622 C CA . LEU A 1 216 ? -13.297 -5.547 -5.258 1 97.19 216 LEU A CA 1
ATOM 1623 C C . LEU A 1 216 ? -14.031 -4.473 -6.051 1 97.19 216 LEU A C 1
ATOM 1625 O O . LEU A 1 216 ? -14.031 -4.496 -7.285 1 97.19 216 LEU A O 1
ATOM 1629 N N . GLY A 1 217 ? -14.641 -3.547 -5.344 1 94.94 217 GLY A N 1
ATOM 1630 C CA . GLY A 1 217 ? -15.312 -2.459 -6.035 1 94.94 217 GLY A CA 1
ATOM 1631 C C . GLY A 1 217 ? -14.375 -1.601 -6.855 1 94.94 217 GLY A C 1
ATOM 1632 O O . GLY A 1 217 ? -14.672 -1.269 -8.008 1 94.94 217 GLY A O 1
ATOM 1633 N N . VAL A 1 218 ? -13.258 -1.302 -6.316 1 94.19 218 VAL A N 1
ATOM 1634 C CA . VAL A 1 218 ? -12.258 -0.49 -6.996 1 94.19 218 VAL A CA 1
ATOM 1635 C C . VAL A 1 218 ? -11.742 -1.229 -8.227 1 94.19 218 VAL A C 1
ATOM 1637 O O . VAL A 1 218 ? -11.602 -0.638 -9.297 1 94.19 218 VAL A O 1
ATOM 1640 N N . LEU A 1 219 ? -11.469 -2.516 -8.086 1 95 219 LEU A N 1
ATOM 1641 C CA . LEU A 1 219 ? -10.945 -3.312 -9.188 1 95 219 LEU A CA 1
ATOM 1642 C C . LEU A 1 219 ? -11.984 -3.469 -10.297 1 95 219 LEU A C 1
ATOM 1644 O O . LEU A 1 219 ? -11.648 -3.432 -11.477 1 95 219 LEU A O 1
ATOM 1648 N N . ALA A 1 220 ? -13.219 -3.631 -9.875 1 93.5 220 ALA A N 1
ATOM 1649 C CA . ALA A 1 220 ? -14.289 -3.762 -10.852 1 93.5 220 ALA A CA 1
ATOM 1650 C C . ALA A 1 220 ? -14.438 -2.486 -11.672 1 93.5 220 ALA A C 1
ATOM 1652 O O . ALA A 1 220 ? -14.602 -2.545 -12.898 1 93.5 220 ALA A O 1
ATOM 1653 N N . ASP A 1 221 ? -14.344 -1.366 -11.062 1 89.38 221 ASP A N 1
ATOM 1654 C CA . ASP A 1 221 ? -14.43 -0.085 -11.758 1 89.38 221 ASP A CA 1
ATOM 1655 C C . ASP A 1 221 ? -13.234 0.123 -12.688 1 89.38 221 ASP A C 1
ATOM 1657 O O . ASP A 1 221 ? -13.375 0.688 -13.773 1 89.38 221 ASP A O 1
ATOM 1661 N N . GLY A 1 222 ? -12.109 -0.332 -12.227 1 86.88 222 GLY A N 1
ATOM 1662 C CA . GLY A 1 222 ? -10.914 -0.214 -13.047 1 86.88 222 GLY A CA 1
ATOM 1663 C C . GLY A 1 222 ? -10.953 -1.081 -14.289 1 86.88 222 GLY A C 1
ATOM 1664 O O . GLY A 1 222 ? -10.445 -0.69 -15.344 1 86.88 222 GLY A O 1
ATOM 1665 N N . LEU A 1 223 ? -11.438 -2.256 -14.141 1 82.44 223 LEU A N 1
ATOM 1666 C CA . LEU A 1 223 ? -11.539 -3.189 -15.258 1 82.44 223 LEU A CA 1
ATOM 1667 C C . LEU A 1 223 ? -12.562 -2.705 -16.281 1 82.44 223 LEU A C 1
ATOM 1669 O O . LEU A 1 223 ? -12.453 -3.02 -17.469 1 82.44 223 LEU A O 1
ATOM 1673 N N . GLY A 1 224 ? -13.578 -1.936 -15.953 1 65.31 224 GLY A N 1
ATOM 1674 C CA . GLY A 1 224 ? -14.664 -1.478 -16.812 1 65.31 224 GLY A CA 1
ATOM 1675 C C . GLY A 1 224 ? -14.289 -0.291 -17.672 1 65.31 224 GLY A C 1
ATOM 1676 O O . GLY A 1 224 ? -15.117 0.241 -18.406 1 65.31 224 GLY A O 1
ATOM 1677 N N . ARG A 1 225 ? -13.023 0.128 -17.422 1 62.47 225 ARG A N 1
ATOM 1678 C CA . ARG A 1 225 ? -12.57 1.293 -18.172 1 62.47 225 ARG A CA 1
ATOM 1679 C C . ARG A 1 225 ? -12.789 1.094 -19.672 1 62.47 225 ARG A C 1
ATOM 1681 O O . ARG A 1 225 ? -13.094 2.047 -20.391 1 62.47 225 ARG A O 1
ATOM 1688 N N . THR A 1 226 ? -12.625 -0.084 -20.141 1 52.25 226 THR A N 1
ATOM 1689 C CA . THR A 1 226 ? -12.688 -0.388 -21.562 1 52.25 226 THR A CA 1
ATOM 1690 C C . THR A 1 226 ? -14.133 -0.444 -22.047 1 52.25 226 THR A C 1
ATOM 1692 O O . THR A 1 226 ? -14.422 -0.18 -23.219 1 52.25 226 THR A O 1
ATOM 1695 N N . ARG A 1 227 ? -15.156 -0.821 -21.172 1 48.59 227 ARG A N 1
ATOM 1696 C CA . ARG A 1 227 ? -16.5 -0.993 -21.719 1 48.59 227 ARG A CA 1
ATOM 1697 C C . ARG A 1 227 ? -17.078 0.343 -22.172 1 48.59 227 ARG A C 1
ATOM 1699 O O . ARG A 1 227 ? -17.812 0.41 -23.156 1 48.59 227 ARG A O 1
ATOM 1706 N N . ALA A 1 228 ? -16.938 1.354 -21.266 1 45.53 228 ALA A N 1
ATOM 1707 C CA . ALA A 1 228 ? -17.688 2.553 -21.641 1 45.53 228 ALA A CA 1
ATOM 1708 C C . ALA A 1 228 ? -17.219 3.105 -22.984 1 45.53 228 ALA A C 1
ATOM 1710 O O . ALA A 1 228 ? -17.953 3.848 -23.641 1 45.53 228 ALA A O 1
ATOM 1711 N N . GLN A 1 229 ? -15.969 2.984 -23.281 1 42 229 GLN A N 1
ATOM 1712 C CA . GLN A 1 229 ? -15.602 3.637 -24.531 1 42 229 GLN A CA 1
ATOM 1713 C C . GLN A 1 229 ? -15.695 2.668 -25.703 1 42 229 GLN A C 1
ATOM 1715 O O . GLN A 1 229 ? -15.828 3.088 -26.859 1 42 229 GLN A O 1
ATOM 1720 N N . GLN A 1 230 ? -15.117 1.439 -25.734 1 38.91 230 GLN A N 1
ATOM 1721 C CA . GLN A 1 230 ? -15.008 0.721 -27 1 38.91 230 GLN A CA 1
ATOM 1722 C C . GLN A 1 230 ? -16.016 -0.422 -27.078 1 38.91 230 GLN A C 1
ATOM 1724 O O . GLN A 1 230 ? -16.328 -1.043 -26.062 1 38.91 230 GLN A O 1
ATOM 1729 N N . GLN A 1 231 ? -16.922 -0.424 -27.984 1 39.78 231 GLN A N 1
ATOM 1730 C CA . GLN A 1 231 ? -17.547 -1.611 -28.562 1 39.78 231 GLN A CA 1
ATOM 1731 C C . GLN A 1 231 ? -16.625 -2.816 -28.484 1 39.78 231 GLN A C 1
ATOM 1733 O O . GLN A 1 231 ? -15.438 -2.715 -28.812 1 39.78 231 GLN A O 1
ATOM 1738 N N . PRO A 1 232 ? -17 -3.936 -27.766 1 41.38 232 PRO A N 1
ATOM 1739 C CA . PRO A 1 232 ? -16.125 -5.117 -27.781 1 41.38 232 PRO A CA 1
ATOM 1740 C C . PRO A 1 232 ? -15.375 -5.27 -29.109 1 41.38 232 PRO A C 1
ATOM 1742 O O . PRO A 1 232 ? -16 -5.426 -30.156 1 41.38 232 PRO A O 1
ATOM 1745 N N . ARG A 1 233 ? -14.406 -4.57 -29.406 1 38.81 233 ARG A N 1
ATOM 1746 C CA . ARG A 1 233 ? -13.891 -4.723 -30.766 1 38.81 233 ARG A CA 1
ATOM 1747 C C . ARG A 1 233 ? -13.578 -6.184 -31.062 1 38.81 233 ARG A C 1
ATOM 1749 O O . ARG A 1 233 ? -13.594 -6.598 -32.219 1 38.81 233 ARG A O 1
ATOM 1756 N N . HIS A 1 234 ? -12.445 -6.887 -30.484 1 37.31 234 HIS A N 1
ATOM 1757 C CA . HIS A 1 234 ? -12.133 -8.258 -30.859 1 37.31 234 HIS A CA 1
ATOM 1758 C C . HIS A 1 234 ? -12.836 -9.258 -29.953 1 37.31 234 HIS A C 1
ATOM 1760 O O . HIS A 1 234 ? -12.984 -9.016 -28.75 1 37.31 234 HIS A O 1
ATOM 1766 N N . PRO A 1 235 ? -13.562 -10.203 -30.578 1 39.06 235 PRO A N 1
ATOM 1767 C CA . PRO A 1 235 ? -14.297 -11.266 -29.891 1 39.06 235 PRO A CA 1
ATOM 1768 C C . PRO A 1 235 ? -13.492 -11.914 -28.766 1 39.06 235 PRO A C 1
ATOM 1770 O O . PRO A 1 235 ? -14.055 -12.609 -27.922 1 39.06 235 PRO A O 1
ATOM 1773 N N . GLY A 1 236 ? -12.172 -12.172 -28.875 1 36.88 236 GLY A N 1
ATOM 1774 C CA . GLY A 1 236 ? -11.461 -13.078 -28 1 36.88 236 GLY A CA 1
ATOM 1775 C C . GLY A 1 236 ? -11.25 -12.508 -26.609 1 36.88 236 GLY A C 1
ATOM 1776 O O . GLY A 1 236 ? -12.195 -12.023 -25.969 1 36.88 236 GLY A O 1
ATOM 1777 N N . ALA A 1 237 ? -9.922 -12.305 -26.141 1 45.19 237 ALA A N 1
ATOM 1778 C CA . ALA A 1 237 ? -9.672 -11.836 -24.781 1 45.19 237 ALA A CA 1
ATOM 1779 C C . ALA A 1 237 ? -10.5 -10.602 -24.469 1 45.19 237 ALA A C 1
ATOM 1781 O O . ALA A 1 237 ? -10.352 -9.562 -25.109 1 45.19 237 ALA A O 1
ATOM 1782 N N . GLY A 1 238 ? -11.695 -10.68 -24.188 1 45.66 238 GLY A N 1
ATOM 1783 C CA . GLY A 1 238 ? -12.852 -9.891 -23.812 1 45.66 238 GLY A CA 1
ATOM 1784 C C . GLY A 1 238 ? -12.5 -8.672 -22.969 1 45.66 238 GLY A C 1
ATOM 1785 O O . GLY A 1 238 ? -11.422 -8.609 -22.391 1 45.66 238 GLY A O 1
ATOM 1786 N N . GLY A 1 239 ? -13.164 -7.422 -23.188 1 56.5 239 GLY A N 1
ATOM 1787 C CA . GLY A 1 239 ? -13.516 -6.121 -22.641 1 56.5 239 GLY A CA 1
ATOM 1788 C C . GLY A 1 239 ? -13.195 -5.984 -21.172 1 56.5 239 GLY A C 1
ATOM 1789 O O . GLY A 1 239 ? -13.57 -4.996 -20.547 1 56.5 239 GLY A O 1
ATOM 1790 N N . PHE A 1 240 ? -12.422 -7.035 -20.688 1 66.44 240 PHE A N 1
ATOM 1791 C CA . PHE A 1 240 ? -12.375 -6.934 -19.234 1 66.44 240 PHE A CA 1
ATOM 1792 C C . PHE A 1 240 ? -10.945 -6.727 -18.75 1 66.44 240 PHE A C 1
ATOM 1794 O O . PHE A 1 240 ? -10.414 -7.543 -18 1 66.44 240 PHE A O 1
ATOM 1801 N N . LEU A 1 241 ? -10.18 -5.871 -19.438 1 82.06 241 LEU A N 1
ATOM 1802 C CA . LEU A 1 241 ? -8.852 -5.484 -18.969 1 82.06 241 LEU A CA 1
ATOM 1803 C C . LEU A 1 241 ? -8.883 -4.105 -18.328 1 82.06 241 LEU A C 1
ATOM 1805 O O . LEU A 1 241 ? -9.898 -3.402 -18.406 1 82.06 241 LEU A O 1
ATOM 1809 N N . PHE A 1 242 ? -7.863 -3.812 -17.609 1 84.75 242 PHE A N 1
ATOM 1810 C CA . PHE A 1 242 ? -7.805 -2.537 -16.906 1 84.75 242 PHE A CA 1
ATOM 1811 C C . PHE A 1 242 ? -7.645 -1.384 -17.891 1 84.75 242 PHE A C 1
ATOM 1813 O O . PHE A 1 242 ? -8.156 -0.287 -17.656 1 84.75 242 PHE A O 1
ATOM 1820 N N . PHE A 1 243 ? -6.863 -1.687 -18.938 1 80 243 PHE A N 1
ATOM 1821 C CA . PHE A 1 243 ? -6.648 -0.637 -19.922 1 80 243 PHE A CA 1
ATOM 1822 C C . PHE A 1 243 ? -7.16 -1.066 -21.297 1 80 243 PHE A C 1
ATOM 1824 O O . PHE A 1 243 ? -7.383 -2.256 -21.531 1 80 243 PHE A O 1
ATOM 1831 N N . ASP A 1 244 ? -7.41 0.015 -22.078 1 72.56 244 ASP A N 1
ATOM 1832 C CA . ASP A 1 244 ? -8.008 -0.207 -23.391 1 72.56 244 ASP A CA 1
ATOM 1833 C C . ASP A 1 244 ? -7.043 -0.935 -24.328 1 72.56 244 ASP A C 1
ATOM 1835 O O . ASP A 1 244 ? -5.836 -0.672 -24.312 1 72.56 244 ASP A O 1
ATOM 1839 N N . GLY A 1 245 ? -7.422 -2.143 -24.703 1 71.75 245 GLY A N 1
ATOM 1840 C CA . GLY A 1 245 ? -6.59 -2.893 -25.625 1 71.75 245 GLY A CA 1
ATOM 1841 C C . GLY A 1 245 ? -6.918 -4.375 -25.656 1 71.75 245 GLY A C 1
ATOM 1842 O O . GLY A 1 245 ? -7.828 -4.828 -24.953 1 71.75 245 GLY A O 1
ATOM 1843 N N . ASP A 1 246 ? -6.125 -4.977 -26.562 1 77.25 246 ASP A N 1
ATOM 1844 C CA . ASP A 1 246 ? -6.387 -6.395 -26.781 1 77.25 246 ASP A CA 1
ATOM 1845 C C . ASP A 1 246 ? -5.293 -7.254 -26.156 1 77.25 246 ASP A C 1
ATOM 1847 O O . ASP A 1 246 ? -5.32 -8.484 -26.266 1 77.25 246 ASP A O 1
ATOM 1851 N N . ARG A 1 247 ? -4.414 -6.527 -25.406 1 87.62 247 ARG A N 1
ATOM 1852 C CA . ARG A 1 247 ? -3.309 -7.285 -24.844 1 87.62 247 ARG A CA 1
ATOM 1853 C C . ARG A 1 247 ? -3.219 -7.07 -23.328 1 87.62 247 ARG A C 1
ATOM 1855 O O . ARG A 1 247 ? -3.516 -5.98 -22.844 1 87.62 247 ARG A O 1
ATOM 1862 N N . LEU A 1 248 ? -2.756 -8.062 -22.672 1 92.06 248 LEU A N 1
ATOM 1863 C CA . LEU A 1 248 ? -2.564 -7.988 -21.219 1 92.06 248 LEU A CA 1
ATOM 1864 C C . LEU A 1 248 ? -1.422 -7.039 -20.875 1 92.06 248 LEU A C 1
ATOM 1866 O O . LEU A 1 248 ? -0.373 -7.059 -21.516 1 92.06 248 LEU A O 1
ATOM 1870 N N . ALA A 1 249 ? -1.664 -6.211 -19.938 1 94.44 249 ALA A N 1
ATOM 1871 C CA . ALA A 1 249 ? -0.595 -5.438 -19.297 1 94.44 249 ALA A CA 1
ATOM 1872 C C . ALA A 1 249 ? -0.096 -6.121 -18.031 1 94.44 249 ALA A C 1
ATOM 1874 O O . ALA A 1 249 ? -0.69 -7.098 -17.578 1 94.44 249 ALA A O 1
ATOM 1875 N N . ALA A 1 250 ? 1.032 -5.672 -17.5 1 96.19 250 ALA A N 1
ATOM 1876 C CA . ALA A 1 250 ? 1.582 -6.246 -16.281 1 96.19 250 ALA A CA 1
ATOM 1877 C C . ALA A 1 250 ? 0.563 -6.195 -15.141 1 96.19 250 ALA A C 1
ATOM 1879 O O . ALA A 1 250 ? 0.464 -7.129 -14.352 1 96.19 250 ALA A O 1
ATOM 1880 N N . LEU A 1 251 ? -0.212 -5.125 -15.086 1 96.25 251 LEU A N 1
ATOM 1881 C CA . LEU A 1 251 ? -1.224 -4.961 -14.047 1 96.25 251 LEU A CA 1
ATOM 1882 C C . LEU A 1 251 ? -2.279 -6.059 -14.141 1 96.25 251 LEU A C 1
ATOM 1884 O O . LEU A 1 251 ? -2.764 -6.547 -13.117 1 96.25 251 LEU A O 1
ATOM 1888 N N . ASP A 1 252 ? -2.641 -6.43 -15.32 1 95.38 252 ASP A N 1
ATOM 1889 C CA . ASP A 1 252 ? -3.623 -7.492 -15.508 1 95.38 252 ASP A CA 1
ATOM 1890 C C . ASP A 1 252 ? -3.115 -8.812 -14.938 1 95.38 252 ASP A C 1
ATOM 1892 O O . ASP A 1 252 ? -3.883 -9.578 -14.352 1 95.38 252 ASP A O 1
ATOM 1896 N N . CYS A 1 253 ? -1.838 -9.031 -15.141 1 96.62 253 CYS A N 1
ATOM 1897 C CA . CYS A 1 253 ? -1.244 -10.258 -14.617 1 96.62 253 CYS A CA 1
ATOM 1898 C C . CYS A 1 253 ? -1.277 -10.258 -13.086 1 96.62 253 CYS A C 1
ATOM 1900 O O . CYS A 1 253 ? -1.613 -11.273 -12.477 1 96.62 253 CYS A O 1
ATOM 1902 N N . LEU A 1 254 ? -0.943 -9.133 -12.547 1 97.94 254 LEU A N 1
ATOM 1903 C CA . LEU A 1 254 ? -0.949 -9.031 -11.086 1 97.94 254 LEU A CA 1
ATOM 1904 C C . LEU A 1 254 ? -2.363 -9.18 -10.539 1 97.94 254 LEU A C 1
ATOM 1906 O O . LEU A 1 254 ? -2.58 -9.906 -9.562 1 97.94 254 LEU A O 1
ATOM 1910 N N . ALA A 1 255 ? -3.275 -8.516 -11.164 1 97.12 255 ALA A N 1
ATOM 1911 C CA . ALA A 1 255 ? -4.672 -8.625 -10.742 1 97.12 255 ALA A CA 1
ATOM 1912 C C . ALA A 1 255 ? -5.16 -10.062 -10.828 1 97.12 255 ALA A C 1
ATOM 1914 O O . ALA A 1 255 ? -5.859 -10.547 -9.938 1 97.12 255 ALA A O 1
ATOM 1915 N N . PHE A 1 256 ? -4.836 -10.742 -11.93 1 96.38 256 PHE A N 1
ATOM 1916 C CA . PHE A 1 256 ? -5.211 -12.141 -12.078 1 96.38 256 PHE A CA 1
ATOM 1917 C C . PHE A 1 256 ? -4.684 -12.969 -10.914 1 96.38 256 PHE A C 1
ATOM 1919 O O . PHE A 1 256 ? -5.402 -13.805 -10.359 1 96.38 256 PHE A O 1
ATOM 1926 N N . GLY A 1 257 ? -3.428 -12.75 -10.539 1 97.88 257 GLY A N 1
ATOM 1927 C CA . GLY A 1 257 ? -2.846 -13.508 -9.438 1 97.88 257 GLY A CA 1
ATOM 1928 C C . GLY A 1 257 ? -3.658 -13.422 -8.156 1 97.88 257 GLY A C 1
ATOM 1929 O O . GLY A 1 257 ? -3.947 -14.438 -7.531 1 97.88 257 GLY A O 1
ATOM 1930 N N . TYR A 1 258 ? -4.066 -12.234 -7.801 1 98.25 258 TYR A N 1
ATOM 1931 C CA . TYR A 1 258 ? -4.828 -12.039 -6.574 1 98.25 258 TYR A CA 1
ATOM 1932 C C . TYR A 1 258 ? -6.254 -12.555 -6.734 1 98.25 258 TYR A C 1
ATOM 1934 O O . TYR A 1 258 ? -6.754 -13.289 -5.883 1 98.25 258 TYR A O 1
ATOM 1942 N N . LEU A 1 259 ? -6.855 -12.203 -7.809 1 97.88 259 LEU A N 1
ATOM 1943 C CA . LEU A 1 259 ? -8.266 -12.508 -8 1 97.88 259 LEU A CA 1
ATOM 1944 C C . LEU A 1 259 ? -8.484 -14.008 -8.195 1 97.88 259 LEU A C 1
ATOM 1946 O O . LEU A 1 259 ? -9.484 -14.555 -7.742 1 97.88 259 LEU A O 1
ATOM 1950 N N . ALA A 1 260 ? -7.598 -14.648 -8.875 1 97.44 260 ALA A N 1
ATOM 1951 C CA . ALA A 1 260 ? -7.719 -16.094 -9.086 1 97.44 260 ALA A CA 1
ATOM 1952 C C . ALA A 1 260 ? -7.695 -16.844 -7.754 1 97.44 260 ALA A C 1
ATOM 1954 O O . ALA A 1 260 ? -8.461 -17.781 -7.555 1 97.44 260 ALA A O 1
ATOM 1955 N N . LEU A 1 261 ? -6.871 -16.391 -6.852 1 98 261 LEU A N 1
ATOM 1956 C CA . LEU A 1 261 ? -6.766 -17.062 -5.562 1 98 261 LEU A CA 1
ATOM 1957 C C . LEU A 1 261 ? -7.973 -16.75 -4.684 1 98 261 LEU A C 1
ATOM 1959 O O . LEU A 1 261 ? -8.227 -17.438 -3.695 1 98 261 LEU A O 1
ATOM 1963 N N . MET A 1 262 ? -8.664 -15.719 -4.984 1 97.88 262 MET A N 1
ATOM 1964 C CA . MET A 1 262 ? -9.898 -15.406 -4.27 1 97.88 262 MET A CA 1
ATOM 1965 C C . MET A 1 262 ? -11.062 -16.25 -4.793 1 97.88 262 MET A C 1
ATOM 1967 O O . MET A 1 262 ? -11.977 -16.578 -4.043 1 97.88 262 MET A O 1
ATOM 1971 N N . LEU A 1 263 ? -10.953 -16.625 -5.996 1 97.75 263 LEU A N 1
ATOM 1972 C CA . LEU A 1 263 ? -12.125 -17.172 -6.676 1 97.75 263 LEU A CA 1
ATOM 1973 C C . LEU A 1 263 ? -12.023 -18.688 -6.777 1 97.75 263 LEU A C 1
ATOM 1975 O O . LEU A 1 263 ? -13.023 -19.391 -6.609 1 97.75 263 LEU A O 1
ATOM 1979 N N . VAL A 1 264 ? -10.898 -19.281 -6.953 1 96.5 264 VAL A N 1
ATOM 1980 C CA . VAL A 1 264 ? -10.75 -20.641 -7.461 1 96.5 264 VAL A CA 1
ATOM 1981 C C . VAL A 1 264 ? -10.656 -21.625 -6.297 1 96.5 264 VAL A C 1
ATOM 1983 O O . VAL A 1 264 ? -11.289 -22.688 -6.316 1 96.5 264 VAL A O 1
ATOM 1986 N N . PRO A 1 265 ? -9.906 -21.297 -5.211 1 96.81 265 PRO A N 1
ATOM 1987 C CA . PRO A 1 265 ? -9.742 -22.297 -4.152 1 96.81 265 PRO A CA 1
ATOM 1988 C C . PRO A 1 265 ? -11.07 -22.719 -3.527 1 96.81 265 PRO A C 1
ATOM 1990 O O . PRO A 1 265 ? -11.953 -21.875 -3.311 1 96.81 265 PRO A O 1
ATOM 1993 N N . GLU A 1 266 ? -11.148 -24 -3.322 1 96.19 266 GLU A N 1
ATOM 1994 C CA . GLU A 1 266 ? -12.281 -24.547 -2.58 1 96.19 266 GLU A CA 1
ATOM 1995 C C . GLU A 1 266 ? -12 -24.578 -1.081 1 96.19 266 GLU A C 1
ATOM 1997 O O . GLU A 1 266 ? -11.25 -25.422 -0.603 1 96.19 266 GLU A O 1
ATOM 2002 N N . VAL A 1 267 ? -12.664 -23.688 -0.401 1 95.38 267 VAL A N 1
ATOM 2003 C CA . VAL A 1 267 ? -12.43 -23.578 1.035 1 95.38 267 VAL A CA 1
ATOM 2004 C C . VAL A 1 267 ? -13.719 -23.875 1.794 1 95.38 267 VAL A C 1
ATOM 2006 O O . VAL A 1 267 ? -14.812 -23.797 1.229 1 95.38 267 VAL A O 1
ATOM 2009 N N . PRO A 1 268 ? -13.594 -24.266 3.02 1 93 268 PRO A N 1
ATOM 2010 C CA . PRO A 1 268 ? -14.789 -24.609 3.799 1 93 268 PRO A CA 1
ATOM 2011 C C . PRO A 1 268 ? -15.773 -23.438 3.902 1 93 268 PRO A C 1
ATOM 2013 O O . PRO A 1 268 ? -16.984 -23.641 3.812 1 93 268 PRO A O 1
ATOM 2016 N N . ARG A 1 269 ? -15.289 -22.234 4.086 1 89.12 269 ARG A N 1
ATOM 2017 C CA . ARG A 1 269 ? -16.125 -21.047 4.145 1 89.12 269 ARG A CA 1
ATOM 2018 C C . ARG A 1 269 ? -15.773 -20.078 3.016 1 89.12 269 ARG A C 1
ATOM 2020 O O . ARG A 1 269 ? -15.008 -19.125 3.211 1 89.12 269 ARG A O 1
ATOM 2027 N N . PRO A 1 270 ? -16.438 -20.281 1.924 1 95.19 270 PRO A N 1
ATOM 2028 C CA . PRO A 1 270 ? -16.047 -19.516 0.738 1 95.19 270 PRO A CA 1
ATOM 2029 C C . PRO A 1 270 ? -16.766 -18.172 0.634 1 95.19 270 PRO A C 1
ATOM 2031 O O . PRO A 1 270 ? -17.359 -17.859 -0.406 1 95.19 270 PRO A O 1
ATOM 2034 N N . TRP A 1 271 ? -16.688 -17.359 1.672 1 94.19 271 TRP A N 1
ATOM 2035 C CA . TRP A 1 271 ? -17.406 -16.094 1.729 1 94.19 271 TRP A CA 1
ATOM 2036 C C . TRP A 1 271 ? -16.922 -15.141 0.638 1 94.19 271 TRP A C 1
ATOM 2038 O O . TRP A 1 271 ? -17.719 -14.414 0.043 1 94.19 271 TRP A O 1
ATOM 2048 N N . LEU A 1 272 ? -15.656 -15.188 0.364 1 97 272 LEU A N 1
ATOM 2049 C CA . LEU A 1 272 ? -15.078 -14.258 -0.601 1 97 272 LEU A CA 1
ATOM 2050 C C . LEU A 1 272 ? -15.461 -14.641 -2.025 1 97 272 LEU A C 1
ATOM 2052 O O . LEU A 1 272 ? -15.852 -13.789 -2.82 1 97 272 LEU A O 1
ATOM 2056 N N . ARG A 1 273 ? -15.383 -15.898 -2.348 1 97.38 273 ARG A N 1
ATOM 2057 C CA . ARG A 1 273 ? -15.812 -16.391 -3.652 1 97.38 273 ARG A CA 1
ATOM 2058 C C . ARG A 1 273 ? -17.297 -16.109 -3.889 1 97.38 273 ARG A C 1
ATOM 2060 O O . ARG A 1 273 ? -17.672 -15.656 -4.969 1 97.38 273 ARG A O 1
ATOM 2067 N N . ASP A 1 274 ? -18.031 -16.375 -2.887 1 96.94 274 ASP A N 1
ATOM 2068 C CA . ASP A 1 274 ? -19.469 -16.156 -3.002 1 96.94 274 ASP A CA 1
ATOM 2069 C C . ASP A 1 274 ? -19.781 -14.688 -3.264 1 96.94 274 ASP A C 1
ATOM 2071 O O . ASP A 1 274 ? -20.625 -14.367 -4.102 1 96.94 274 ASP A O 1
ATOM 2075 N N . LEU A 1 275 ? -19.125 -13.875 -2.523 1 97.12 275 LEU A N 1
ATOM 2076 C CA . LEU A 1 275 ? -19.328 -12.445 -2.725 1 97.12 275 LEU A CA 1
ATOM 2077 C C . LEU A 1 275 ? -18.953 -12.039 -4.148 1 97.12 275 LEU A C 1
ATOM 2079 O O . LEU A 1 275 ? -19.688 -11.281 -4.789 1 97.12 275 LEU A O 1
ATOM 2083 N N . MET A 1 276 ? -17.859 -12.531 -4.711 1 97.56 276 MET A N 1
ATOM 2084 C CA . MET A 1 276 ? -17.406 -12.195 -6.055 1 97.56 276 MET A CA 1
ATOM 2085 C C . MET A 1 276 ? -18.406 -12.648 -7.105 1 97.56 276 MET A C 1
ATOM 2087 O O . MET A 1 276 ? -18.75 -11.891 -8.016 1 97.56 276 MET A O 1
ATOM 2091 N N . ARG A 1 277 ? -18.891 -13.789 -6.973 1 97 277 ARG A N 1
ATOM 2092 C CA . ARG A 1 277 ? -19.828 -14.352 -7.941 1 97 277 ARG A CA 1
ATOM 2093 C C . ARG A 1 277 ? -21.172 -13.617 -7.891 1 97 277 ARG A C 1
ATOM 2095 O O . ARG A 1 277 ? -21.828 -13.445 -8.922 1 97 277 ARG A O 1
ATOM 2102 N N . ARG A 1 278 ? -21.5 -13.188 -6.738 1 96.62 278 ARG A N 1
ATOM 2103 C CA . ARG A 1 278 ? -22.797 -12.539 -6.555 1 96.62 278 ARG A CA 1
ATOM 2104 C C . ARG A 1 278 ? -22.75 -11.102 -7.059 1 96.62 278 ARG A C 1
ATOM 2106 O O . ARG A 1 278 ? -23.719 -10.625 -7.656 1 96.62 278 ARG A O 1
ATOM 2113 N N . ARG A 1 279 ? -21.672 -10.422 -6.852 1 96.25 279 ARG A N 1
ATOM 2114 C CA . ARG A 1 279 ? -21.719 -8.977 -7.02 1 96.25 279 ARG A CA 1
ATOM 2115 C C . ARG A 1 279 ? -20.719 -8.516 -8.078 1 96.25 279 ARG A C 1
ATOM 2117 O O . ARG A 1 279 ? -20.828 -7.406 -8.609 1 96.25 279 ARG A O 1
ATOM 2124 N N . TYR A 1 280 ? -19.75 -9.344 -8.375 1 95.19 280 TYR A N 1
ATOM 2125 C CA . TYR A 1 280 ? -18.688 -8.875 -9.25 1 95.19 280 TYR A CA 1
ATOM 2126 C C . TYR A 1 280 ? -18.422 -9.875 -10.375 1 95.19 280 TYR A C 1
ATOM 2128 O O . TYR A 1 280 ? -17.297 -10.344 -10.555 1 95.19 280 TYR A O 1
ATOM 2136 N N . ASP A 1 281 ? -19.375 -10.016 -11.18 1 93.06 281 ASP A N 1
ATOM 2137 C CA . ASP A 1 281 ? -19.328 -10.992 -12.266 1 93.06 281 ASP A CA 1
ATOM 2138 C C . ASP A 1 281 ? -18.25 -10.633 -13.281 1 93.06 281 ASP A C 1
ATOM 2140 O O . ASP A 1 281 ? -17.609 -11.523 -13.844 1 93.06 281 ASP A O 1
ATOM 2144 N N . GLY A 1 282 ? -18.047 -9.359 -13.5 1 90.62 282 GLY A N 1
ATOM 2145 C CA . GLY A 1 282 ? -17 -8.938 -14.414 1 90.62 282 GLY A CA 1
ATOM 2146 C C . GLY A 1 282 ? -15.617 -9.414 -14.016 1 90.62 282 GLY A C 1
ATOM 2147 O O . GLY A 1 282 ? -14.82 -9.82 -14.867 1 90.62 282 GLY A O 1
ATOM 2148 N N . LEU A 1 283 ? -15.375 -9.359 -12.75 1 94.81 283 LEU A N 1
ATOM 2149 C CA . LEU A 1 283 ? -14.086 -9.828 -12.242 1 94.81 283 LEU A CA 1
ATOM 2150 C C . LEU A 1 283 ? -13.953 -11.336 -12.422 1 94.81 283 LEU A C 1
ATOM 2152 O O . LEU A 1 283 ? -12.867 -11.836 -12.711 1 94.81 283 LEU A O 1
ATOM 2156 N N . CYS A 1 284 ? -15.062 -12.031 -12.266 1 95.25 284 CYS A N 1
ATOM 2157 C CA . CYS A 1 284 ? -15.055 -13.477 -12.461 1 95.25 284 CYS A CA 1
ATOM 2158 C C . CYS A 1 284 ? -14.773 -13.836 -13.914 1 95.25 284 CYS A C 1
ATOM 2160 O O . CYS A 1 284 ? -13.977 -14.727 -14.203 1 95.25 284 CYS A O 1
ATOM 2162 N N . VAL A 1 285 ? -15.375 -13.125 -14.758 1 92 285 VAL A N 1
ATOM 2163 C CA . VAL A 1 285 ? -15.172 -13.359 -16.188 1 92 285 VAL A CA 1
ATOM 2164 C C . VAL A 1 285 ? -13.727 -13.078 -16.562 1 92 285 VAL A C 1
ATOM 2166 O O . VAL A 1 285 ? -13.125 -13.812 -17.344 1 92 285 VAL A O 1
ATOM 2169 N N . PHE A 1 286 ? -13.234 -11.992 -16.016 1 92.62 286 PHE A N 1
ATOM 2170 C CA . PHE A 1 286 ? -11.836 -11.648 -16.234 1 92.62 286 PHE A CA 1
ATOM 2171 C C . PHE A 1 286 ? -10.922 -12.805 -15.844 1 92.62 286 PHE A C 1
ATOM 2173 O O . PHE A 1 286 ? -10.055 -13.211 -16.609 1 92.62 286 PHE A O 1
ATOM 2180 N N . VAL A 1 287 ? -11.117 -13.391 -14.641 1 94.81 287 VAL A N 1
ATOM 2181 C CA . VAL A 1 287 ? -10.281 -14.477 -14.133 1 94.81 287 VAL A CA 1
ATOM 2182 C C . VAL A 1 287 ? -10.438 -15.703 -15.031 1 94.81 287 VAL A C 1
ATOM 2184 O O . VAL A 1 287 ? -9.445 -16.312 -15.43 1 94.81 287 VAL A O 1
ATOM 2187 N N . ASP A 1 288 ? -11.625 -16 -15.367 1 92 288 ASP A N 1
ATOM 2188 C CA . ASP A 1 288 ? -11.891 -17.188 -16.188 1 92 288 ASP A CA 1
ATOM 2189 C C . ASP A 1 288 ? -11.297 -17.016 -17.578 1 92 288 ASP A C 1
ATOM 2191 O O . ASP A 1 288 ? -10.758 -17.969 -18.156 1 92 288 ASP A O 1
ATOM 2195 N N . SER A 1 289 ? -11.359 -15.859 -18.094 1 89.06 289 SER A N 1
ATOM 2196 C CA . SER A 1 289 ? -10.844 -15.586 -19.438 1 89.06 289 SER A CA 1
ATOM 2197 C C . SER A 1 289 ? -9.328 -15.727 -19.484 1 89.06 289 SER A C 1
ATOM 2199 O O . SER A 1 289 ? -8.781 -16.344 -20.406 1 89.06 289 SER A O 1
ATOM 2201 N N . VAL A 1 290 ? -8.688 -15.156 -18.531 1 90.5 290 VAL A N 1
ATOM 2202 C CA . VAL A 1 290 ? -7.23 -15.227 -18.484 1 90.5 290 VAL A CA 1
ATOM 2203 C C . VAL A 1 290 ? -6.793 -16.672 -18.25 1 90.5 290 VAL A C 1
ATOM 2205 O O . VAL A 1 290 ? -5.84 -17.156 -18.859 1 90.5 290 VAL A O 1
ATOM 2208 N N . ARG A 1 291 ? -7.461 -17.312 -17.375 1 90.31 291 ARG A N 1
ATOM 2209 C CA . ARG A 1 291 ? -7.156 -18.719 -17.094 1 90.31 291 ARG A CA 1
ATOM 2210 C C . ARG A 1 291 ? -7.309 -19.578 -18.344 1 90.31 291 ARG A C 1
ATOM 2212 O O . ARG A 1 291 ? -6.461 -20.438 -18.609 1 90.31 291 ARG A O 1
ATOM 2219 N N . ASP A 1 292 ? -8.312 -19.344 -19.047 1 86.69 292 ASP A N 1
ATOM 2220 C CA . ASP A 1 292 ? -8.578 -20.125 -20.25 1 86.69 292 ASP A CA 1
ATOM 2221 C C . ASP A 1 292 ? -7.543 -19.812 -21.328 1 86.69 292 ASP A C 1
ATOM 2223 O O . ASP A 1 292 ? -7.102 -20.719 -22.047 1 86.69 292 ASP A O 1
ATOM 2227 N N . GLU A 1 293 ? -7.219 -18.609 -21.453 1 82.31 293 GLU A N 1
ATOM 2228 C CA . GLU A 1 293 ? -6.273 -18.188 -22.484 1 82.31 293 GLU A CA 1
ATOM 2229 C C . GLU A 1 293 ? -4.879 -18.734 -22.203 1 82.31 293 GLU A C 1
ATOM 2231 O O . GLU A 1 293 ? -4.176 -19.141 -23.125 1 82.31 293 GLU A O 1
ATOM 2236 N N . LEU A 1 294 ? -4.434 -18.719 -21.078 1 82.5 294 LEU A N 1
ATOM 2237 C CA . LEU A 1 294 ? -3.031 -19.016 -20.781 1 82.5 294 LEU A CA 1
ATOM 2238 C C . LEU A 1 294 ? -2.863 -20.438 -20.297 1 82.5 294 LEU A C 1
ATOM 2240 O O . LEU A 1 294 ? -1.817 -21.062 -20.516 1 82.5 294 LEU A O 1
ATOM 2244 N N . PHE A 1 295 ? -3.834 -20.922 -19.656 1 75.25 295 PHE A N 1
ATOM 2245 C CA . PHE A 1 295 ? -3.59 -22.219 -19.031 1 75.25 295 PHE A CA 1
ATOM 2246 C C . PHE A 1 295 ? -4.508 -23.281 -19.609 1 75.25 295 PHE A C 1
ATOM 2248 O O . PHE A 1 295 ? -4.43 -24.453 -19.234 1 75.25 295 PHE A O 1
ATOM 2255 N N . GLY A 1 296 ? -5.117 -22.875 -20.844 1 66.81 296 GLY A N 1
ATOM 2256 C CA . GLY A 1 296 ? -5.996 -23.812 -21.516 1 66.81 296 GLY A CA 1
ATOM 2257 C C . GLY A 1 296 ? -6.52 -24.906 -20.609 1 66.81 296 GLY A C 1
ATOM 2258 O O . GLY A 1 296 ? -6.824 -26.016 -21.062 1 66.81 296 GLY A O 1
ATOM 2259 N N . GLY A 1 297 ? -6.477 -24.703 -19.375 1 57.72 297 GLY A N 1
ATOM 2260 C CA . GLY A 1 297 ? -6.969 -25.672 -18.406 1 57.72 297 GLY A CA 1
ATOM 2261 C C . GLY A 1 297 ? -5.871 -26.562 -17.859 1 57.72 297 GLY A C 1
ATOM 2262 O O . GLY A 1 297 ? -6.113 -27.359 -16.953 1 57.72 297 GLY A O 1
ATOM 2263 N N . ASP A 1 298 ? -4.613 -26.359 -18.438 1 74.44 298 ASP A N 1
ATOM 2264 C CA . ASP A 1 298 ? -3.645 -27.344 -17.953 1 74.44 298 ASP A CA 1
ATOM 2265 C C . ASP A 1 298 ? -2.389 -26.641 -17.422 1 74.44 298 ASP A C 1
ATOM 2267 O O . ASP A 1 298 ? -1.536 -26.219 -18.219 1 74.44 298 ASP A O 1
ATOM 2271 N N . VAL A 1 299 ? -2.215 -26.516 -16.219 1 80.62 299 VAL A N 1
ATOM 2272 C CA . VAL A 1 299 ? -1.062 -25.953 -15.523 1 80.62 299 VAL A CA 1
ATOM 2273 C C . VAL A 1 299 ? 0.184 -26.781 -15.836 1 80.62 299 VAL A C 1
ATOM 2275 O O . VAL A 1 299 ? 1.3 -26.25 -15.836 1 80.62 299 VAL A O 1
ATOM 2278 N N . ALA A 1 300 ? -0.02 -28.031 -16.25 1 78.62 300 ALA A N 1
ATOM 2279 C CA . ALA A 1 300 ? 1.073 -28.969 -16.516 1 78.62 300 ALA A CA 1
ATOM 2280 C C . ALA A 1 300 ? 1.798 -28.609 -17.812 1 78.62 300 ALA A C 1
ATOM 2282 O O . ALA A 1 300 ? 2.928 -29.047 -18.031 1 78.62 300 ALA A O 1
ATOM 2283 N N . SER A 1 301 ? 1.188 -27.781 -18.625 1 82.31 301 SER A N 1
ATOM 2284 C CA . SER A 1 301 ? 1.776 -27.438 -19.922 1 82.31 301 SER A CA 1
ATOM 2285 C C . SER A 1 301 ? 2.852 -26.375 -19.766 1 82.31 301 SER A C 1
ATOM 2287 O O . SER A 1 301 ? 3.6 -26.094 -20.719 1 82.31 301 SER A O 1
ATOM 2289 N N . LEU A 1 302 ? 2.975 -25.844 -18.594 1 88.88 302 LEU A N 1
ATOM 2290 C CA . LEU A 1 302 ? 3.996 -24.844 -18.344 1 88.88 302 LEU A CA 1
ATOM 2291 C C . LEU A 1 302 ? 5.387 -25.469 -18.312 1 88.88 302 LEU A C 1
ATOM 2293 O O . LEU A 1 302 ? 5.523 -26.672 -18.078 1 88.88 302 LEU A O 1
ATOM 2297 N N . PRO A 1 303 ? 6.414 -24.719 -18.641 1 88.31 303 PRO A N 1
ATOM 2298 C CA . PRO A 1 303 ? 7.762 -25.297 -18.734 1 88.31 303 PRO A CA 1
ATOM 2299 C C . PRO A 1 303 ? 8.383 -25.562 -17.375 1 88.31 303 PRO A C 1
ATOM 2301 O O . PRO A 1 303 ? 9.391 -24.953 -17.016 1 88.31 303 PRO A O 1
ATOM 2304 N N . TRP A 1 304 ? 7.875 -26.484 -16.672 1 89.19 304 TRP A N 1
ATOM 2305 C CA . TRP A 1 304 ? 8.367 -26.859 -15.359 1 89.19 304 TRP A CA 1
ATOM 2306 C C . TRP A 1 304 ? 9.734 -27.531 -15.461 1 89.19 304 TRP A C 1
ATOM 2308 O O . TRP A 1 304 ? 9.969 -28.344 -16.359 1 89.19 304 TRP A O 1
ATOM 2318 N N . ARG A 1 305 ? 10.57 -26.969 -14.602 1 84 305 ARG A N 1
ATOM 2319 C CA . ARG A 1 305 ? 11.867 -27.656 -14.539 1 84 305 ARG A CA 1
ATOM 2320 C C . ARG A 1 305 ? 11.781 -28.922 -13.688 1 84 305 ARG A C 1
ATOM 2322 O O . ARG A 1 305 ? 11.227 -28.891 -12.586 1 84 305 ARG A O 1
ATOM 2329 N N . THR A 1 306 ? 12.203 -30 -14.18 1 64.44 306 THR A N 1
ATOM 2330 C CA . THR A 1 306 ? 12.227 -31.281 -13.461 1 64.44 306 THR A CA 1
ATOM 2331 C C . THR A 1 306 ? 13.477 -31.375 -12.594 1 64.44 306 THR A C 1
ATOM 2333 O O . THR A 1 306 ? 14.594 -31.344 -13.094 1 64.44 306 THR A O 1
ATOM 2336 N N . GLU A 1 307 ? 13.516 -30.391 -11.578 1 58.66 307 GLU A N 1
ATOM 2337 C CA . GLU A 1 307 ? 14.781 -30.453 -10.859 1 58.66 307 GLU A CA 1
ATOM 2338 C C . GLU A 1 307 ? 14.906 -31.766 -10.094 1 58.66 307 GLU A C 1
ATOM 2340 O O . GLU A 1 307 ? 13.914 -32.312 -9.594 1 58.66 307 GLU A O 1
ATOM 2345 N N . ALA A 1 308 ? 16.109 -32.344 -10.25 1 54.06 308 ALA A N 1
ATOM 2346 C CA . ALA A 1 308 ? 16.578 -33.469 -9.445 1 54.06 308 ALA A CA 1
ATOM 2347 C C . ALA A 1 308 ? 16.578 -33.125 -7.961 1 54.06 308 ALA A C 1
ATOM 2349 O O . ALA A 1 308 ? 16.812 -31.984 -7.582 1 54.06 308 ALA A O 1
ATOM 2350 N N . PRO A 1 309 ? 15.859 -33.781 -7.105 1 51.62 309 PRO A N 1
ATOM 2351 C CA . PRO A 1 309 ? 15.75 -33.5 -5.664 1 51.62 309 PRO A CA 1
ATOM 2352 C C . PRO A 1 309 ? 17.062 -33.062 -5.039 1 51.62 309 PRO A C 1
ATOM 2354 O O . PRO A 1 309 ? 18.125 -33.625 -5.348 1 51.62 309 PRO A O 1
ATOM 2357 N N . ALA A 1 310 ? 17.312 -31.703 -4.938 1 53.97 310 ALA A N 1
ATOM 2358 C CA . ALA A 1 310 ? 18.516 -31.297 -4.215 1 53.97 310 ALA A CA 1
ATOM 2359 C C . ALA A 1 310 ? 18.781 -32.25 -3.049 1 53.97 310 ALA A C 1
ATOM 2361 O O . ALA A 1 310 ? 17.859 -32.844 -2.492 1 53.97 310 ALA A O 1
ATOM 2362 N N . GLY A 1 311 ? 19.969 -32.594 -2.867 1 58.38 311 GLY A N 1
ATOM 2363 C CA . GLY A 1 311 ? 20.422 -33.531 -1.85 1 58.38 311 GLY A CA 1
ATOM 2364 C C . GLY A 1 311 ? 19.984 -33.156 -0.449 1 58.38 311 GLY A C 1
ATOM 2365 O O . GLY A 1 311 ? 19.609 -32 -0.205 1 58.38 311 GLY A O 1
ATOM 2366 N N . SER A 1 312 ? 19.641 -34.094 0.448 1 66.56 312 SER A N 1
ATOM 2367 C CA . SER A 1 312 ? 19.125 -34.219 1.808 1 66.56 312 SER A CA 1
ATOM 2368 C C . SER A 1 312 ? 19.844 -33.25 2.752 1 66.56 312 SER A C 1
ATOM 2370 O O . SER A 1 312 ? 19.203 -32.562 3.539 1 66.56 312 SER A O 1
ATOM 2372 N N . PRO A 1 313 ? 21.062 -32.875 2.477 1 69.38 313 PRO A N 1
ATOM 2373 C CA . PRO A 1 313 ? 21.719 -32.062 3.508 1 69.38 313 PRO A CA 1
ATOM 2374 C C . PRO A 1 313 ? 21.328 -30.594 3.436 1 69.38 313 PRO A C 1
ATOM 2376 O O . PRO A 1 313 ? 21.219 -29.922 4.469 1 69.38 313 PRO A O 1
ATOM 2379 N N . TRP A 1 314 ? 21.109 -30.188 2.4 1 77.88 314 TRP A N 1
ATOM 2380 C CA . TRP A 1 314 ? 20.766 -28.781 2.229 1 77.88 314 TRP A CA 1
ATOM 2381 C C . TRP A 1 314 ? 19.391 -28.484 2.789 1 77.88 314 TRP A C 1
ATOM 2383 O O . TRP A 1 314 ? 19.156 -27.422 3.363 1 77.88 314 TRP A O 1
ATOM 2393 N N . ARG A 1 315 ? 18.594 -29.484 2.77 1 79.56 315 ARG A N 1
ATOM 2394 C CA . ARG A 1 315 ? 17.25 -29.344 3.303 1 79.56 315 ARG A CA 1
ATOM 2395 C C . ARG A 1 315 ? 17.266 -29.219 4.82 1 79.56 315 ARG A C 1
ATOM 2397 O O . ARG A 1 315 ? 16.5 -28.438 5.395 1 79.56 315 ARG A O 1
ATOM 2404 N N . VAL A 1 316 ? 18.188 -29.828 5.301 1 77 316 VAL A N 1
ATOM 2405 C CA . VAL A 1 316 ? 18.297 -29.812 6.754 1 77 316 VAL A CA 1
ATOM 2406 C C . VAL A 1 316 ? 18.812 -28.453 7.219 1 77 316 VAL A C 1
ATOM 2408 O O . VAL A 1 316 ? 18.375 -27.922 8.234 1 77 316 VAL A O 1
ATOM 2411 N N . LEU A 1 317 ? 19.656 -27.969 6.508 1 79.19 317 LEU A N 1
ATOM 2412 C CA . LEU A 1 317 ? 20.188 -26.656 6.852 1 79.19 317 LEU A CA 1
ATOM 2413 C C . LEU A 1 317 ? 19.109 -25.578 6.727 1 79.19 317 LEU A C 1
ATOM 2415 O O . LEU A 1 317 ? 19 -24.688 7.578 1 79.19 317 LEU A O 1
ATOM 2419 N N . ARG A 1 318 ? 18.438 -25.781 5.746 1 81.25 318 ARG A N 1
ATOM 2420 C CA . ARG A 1 318 ? 17.344 -24.844 5.555 1 81.25 318 ARG A CA 1
ATOM 2421 C C . ARG A 1 318 ? 16.328 -24.938 6.691 1 81.25 318 ARG A C 1
ATOM 2423 O O . ARG A 1 318 ? 15.828 -23.922 7.176 1 81.25 318 ARG A O 1
ATOM 2430 N N . PHE A 1 319 ? 16.125 -26.109 7.039 1 79.19 319 PHE A N 1
ATOM 2431 C CA . PHE A 1 319 ? 15.203 -26.344 8.141 1 79.19 319 PHE A CA 1
ATOM 2432 C C . PHE A 1 319 ? 15.734 -25.75 9.438 1 79.19 319 PHE A C 1
ATOM 2434 O O . PHE A 1 319 ? 14.992 -25.078 10.164 1 79.19 319 PHE A O 1
ATOM 2441 N N . ALA A 1 320 ? 16.906 -25.891 9.688 1 76.31 320 ALA A N 1
ATOM 2442 C CA . ALA A 1 320 ? 17.516 -25.359 10.906 1 76.31 320 ALA A CA 1
ATOM 2443 C C . ALA A 1 320 ? 17.438 -23.844 10.945 1 76.31 320 ALA A C 1
ATOM 2445 O O . ALA A 1 320 ? 17.125 -23.266 11.984 1 76.31 320 ALA A O 1
ATOM 2446 N N . ARG A 1 321 ? 17.641 -23.297 9.93 1 76.19 321 ARG A N 1
ATOM 2447 C CA . ARG A 1 321 ? 17.531 -21.844 9.844 1 76.19 321 ARG A CA 1
ATOM 2448 C C . ARG A 1 321 ? 16.109 -21.359 10.109 1 76.19 321 ARG A C 1
ATOM 2450 O O . ARG A 1 321 ? 15.898 -20.359 10.781 1 76.19 321 ARG A O 1
ATOM 2457 N N . GLY A 1 322 ? 15.2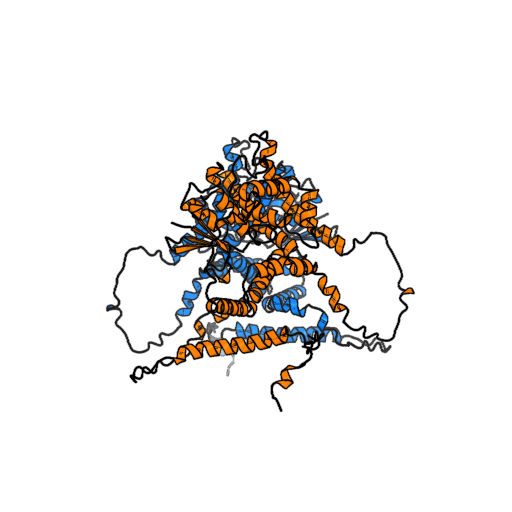42 -22.109 9.578 1 73.5 322 GLY A N 1
ATOM 2458 C CA . GLY A 1 322 ? 13.844 -21.766 9.805 1 73.5 322 GLY A CA 1
ATOM 2459 C C . GLY A 1 322 ? 13.43 -21.859 11.258 1 73.5 322 GLY A C 1
ATOM 2460 O O . GLY A 1 322 ? 12.656 -21.031 11.742 1 73.5 322 GLY A O 1
ATOM 2461 N N . VAL A 1 323 ? 14.008 -22.75 11.875 1 71.44 323 VAL A N 1
ATOM 2462 C CA . VAL A 1 323 ? 13.719 -22.938 13.297 1 71.44 323 VAL A CA 1
ATOM 2463 C C . VAL A 1 323 ? 14.289 -21.766 14.094 1 71.44 323 VAL A C 1
ATOM 2465 O O . VAL A 1 323 ? 13.625 -21.234 14.984 1 71.44 323 VAL A O 1
ATOM 2468 N N . VAL A 1 324 ? 15.344 -21.328 13.766 1 69.69 324 VAL A N 1
ATOM 2469 C CA . VAL A 1 324 ? 16.016 -20.234 14.461 1 69.69 324 VAL A CA 1
ATOM 2470 C C . VAL A 1 324 ? 15.234 -18.938 14.242 1 69.69 324 VAL A C 1
ATOM 2472 O O . VAL A 1 324 ? 15.008 -18.172 15.188 1 69.69 324 VAL A O 1
ATOM 2475 N N . GLU A 1 325 ? 14.867 -18.781 13.109 1 68.44 325 GLU A N 1
ATOM 2476 C CA . GLU A 1 325 ? 14.133 -17.562 12.766 1 68.44 325 GLU A CA 1
ATOM 2477 C C . GLU A 1 325 ? 12.789 -17.516 13.484 1 68.44 325 GLU A C 1
ATOM 2479 O O . GLU A 1 325 ? 12.305 -16.438 13.828 1 68.44 325 GLU A O 1
ATOM 2484 N N . ALA A 1 326 ? 12.289 -18.641 13.625 1 67.25 326 ALA A N 1
ATOM 2485 C CA . ALA A 1 326 ? 10.992 -18.703 14.297 1 67.25 326 ALA A CA 1
ATOM 2486 C C . ALA A 1 326 ? 11.148 -18.516 15.805 1 67.25 326 ALA A C 1
ATOM 2488 O O . ALA A 1 326 ? 10.227 -18.047 16.469 1 67.25 326 ALA A O 1
ATOM 2489 N N . ALA A 1 327 ? 12.242 -18.812 16.219 1 58.97 327 ALA A N 1
ATOM 2490 C CA . ALA A 1 327 ? 12.469 -18.812 17.656 1 58.97 327 ALA A CA 1
ATOM 2491 C C . ALA A 1 327 ? 13.031 -17.484 18.141 1 58.97 327 ALA A C 1
ATOM 2493 O O . ALA A 1 327 ? 12.805 -17.078 19.281 1 58.97 327 ALA A O 1
ATOM 2494 N N . VAL A 1 328 ? 13.883 -16.812 17.312 1 54.28 328 VAL A N 1
ATOM 2495 C CA . VAL A 1 328 ? 14.594 -15.609 17.75 1 54.28 328 VAL A CA 1
ATOM 2496 C C . VAL A 1 328 ? 13.734 -14.375 17.484 1 54.28 328 VAL A C 1
ATOM 2498 O O . VAL A 1 328 ? 13.281 -14.164 16.344 1 54.28 328 VAL A O 1
ATOM 2501 N N . PRO A 1 329 ? 13.352 -13.695 18.469 1 51.34 329 PRO A N 1
ATOM 2502 C CA . PRO A 1 329 ? 12.641 -12.438 18.25 1 51.34 329 PRO A CA 1
ATOM 2503 C C . PRO A 1 329 ? 13.398 -11.477 17.328 1 51.34 329 PRO A C 1
ATOM 2505 O O . PRO A 1 329 ? 14.633 -11.484 17.312 1 51.34 329 PRO A O 1
ATOM 2508 N N . GLU A 1 330 ? 12.742 -11.102 16.297 1 49.75 330 GLU A N 1
ATOM 2509 C CA . GLU A 1 330 ? 13.344 -10.25 15.281 1 49.75 330 GLU A CA 1
ATOM 2510 C C . GLU A 1 330 ? 14.32 -9.258 15.898 1 49.75 330 GLU A C 1
ATOM 2512 O O . GLU A 1 330 ? 15.359 -8.953 15.312 1 49.75 330 GLU A O 1
ATOM 2517 N N . ASP A 1 331 ? 14.016 -8.695 17 1 44.38 331 ASP A N 1
ATOM 2518 C CA . ASP A 1 331 ? 14.875 -7.699 17.625 1 44.38 331 ASP A CA 1
ATOM 2519 C C . ASP A 1 331 ? 16.172 -8.336 18.141 1 44.38 331 ASP A C 1
ATOM 2521 O O . ASP A 1 331 ? 17.203 -7.68 18.203 1 44.38 331 ASP A O 1
ATOM 2525 N N . TRP A 1 332 ? 16.047 -9.492 18.531 1 42.88 332 TRP A N 1
ATOM 2526 C CA . TRP A 1 332 ? 17.234 -10.125 19.109 1 42.88 332 TRP A CA 1
ATOM 2527 C C . TRP A 1 332 ? 18.281 -10.398 18.031 1 42.88 332 TRP A C 1
ATOM 2529 O O . TRP A 1 332 ? 19.484 -10.258 18.281 1 42.88 332 TRP A O 1
ATOM 2539 N N . LEU A 1 333 ? 17.781 -10.836 16.922 1 39.97 333 LEU A N 1
ATOM 2540 C CA . LEU A 1 333 ? 18.703 -11.148 15.836 1 39.97 333 LEU A CA 1
ATOM 2541 C C . LEU A 1 333 ? 19.406 -9.883 15.336 1 39.97 333 LEU A C 1
ATOM 2543 O O . LEU A 1 333 ? 20.578 -9.93 14.969 1 39.97 333 LEU A O 1
ATOM 2547 N N . LEU A 1 334 ? 18.672 -8.875 15.227 1 38.59 334 LEU A N 1
ATOM 2548 C CA . LEU A 1 334 ? 19.344 -7.633 14.844 1 38.59 334 LEU A CA 1
ATOM 2549 C C . LEU A 1 334 ? 20.375 -7.219 15.898 1 38.59 334 LEU A C 1
ATOM 2551 O O . LEU A 1 334 ? 21.375 -6.586 15.57 1 38.59 334 LEU A O 1
ATOM 2555 N N . GLY A 1 335 ? 20.172 -7.621 17.109 1 33.44 335 GLY A N 1
ATOM 2556 C CA . GLY A 1 335 ? 21.125 -7.336 18.156 1 33.44 335 GLY A CA 1
ATOM 2557 C C . GLY A 1 335 ? 22.391 -8.188 18.062 1 33.44 335 GLY A C 1
ATOM 2558 O O . GLY A 1 335 ? 23.484 -7.703 18.328 1 33.44 335 GLY A O 1
ATOM 2559 N N . GLU A 1 336 ? 22.203 -9.508 17.906 1 35.72 336 GLU A N 1
ATOM 2560 C CA . GLU A 1 336 ? 23.359 -10.406 18.016 1 35.72 336 GLU A CA 1
ATOM 2561 C C . GLU A 1 336 ? 24.219 -10.352 16.766 1 35.72 336 GLU A C 1
ATOM 2563 O O . GLU A 1 336 ? 25.406 -10.703 16.797 1 35.72 336 GLU A O 1
ATOM 2568 N N . LEU A 1 337 ? 23.625 -10.234 15.641 1 32.47 337 LEU A N 1
ATOM 2569 C CA . LEU A 1 337 ? 24.453 -10.234 14.438 1 32.47 337 LEU A CA 1
ATOM 2570 C C . LEU A 1 337 ? 25.312 -8.977 14.359 1 32.47 337 LEU A C 1
ATOM 2572 O O . LEU A 1 337 ? 25.938 -8.719 13.336 1 32.47 337 LEU A O 1
ATOM 2576 N N . SER A 1 338 ? 25.25 -8.203 15.352 1 29.06 338 SER A N 1
ATOM 2577 C CA . SER A 1 338 ? 26.328 -7.238 15.375 1 29.06 338 SER A CA 1
ATOM 2578 C C . SER A 1 338 ? 27.672 -7.918 15.656 1 29.06 338 SER A C 1
ATOM 2580 O O . SER A 1 338 ? 27.828 -8.602 16.656 1 29.06 338 SER A O 1
ATOM 2582 N N . PRO A 1 339 ? 28.453 -8.336 14.641 1 29.88 339 PRO A N 1
ATOM 2583 C CA . PRO A 1 339 ? 29.75 -9 14.789 1 29.88 339 PRO A CA 1
ATOM 2584 C C . PRO A 1 339 ? 30.562 -8.461 15.969 1 29.88 339 PRO A C 1
ATOM 2586 O O . PRO A 1 339 ? 31.703 -8.867 16.172 1 29.88 339 PRO A O 1
ATOM 2589 N N . ALA A 1 340 ? 30.062 -7.445 16.688 1 30.08 340 ALA A N 1
ATOM 2590 C CA . ALA A 1 340 ? 31.062 -6.871 17.578 1 30.08 340 ALA A CA 1
ATOM 2591 C C . ALA A 1 340 ? 31.484 -7.879 18.656 1 30.08 340 ALA A C 1
ATOM 2593 O O . ALA A 1 340 ? 32.594 -7.832 19.156 1 30.08 340 ALA A O 1
ATOM 2594 N N . HIS A 1 341 ? 30.594 -8.711 19.156 1 29.88 341 HIS A N 1
ATOM 2595 C CA . HIS A 1 341 ? 31.062 -9.305 20.406 1 29.88 341 HIS A CA 1
ATOM 2596 C C . HIS A 1 341 ? 31.922 -10.539 20.141 1 29.88 341 HIS A C 1
ATOM 2598 O O . HIS A 1 341 ? 32.375 -11.195 21.078 1 29.88 341 HIS A O 1
ATOM 2604 N N . GLN A 1 342 ? 31.906 -11.102 18.953 1 28.38 342 GLN A N 1
ATOM 2605 C CA . GLN A 1 342 ? 32.688 -12.344 18.969 1 28.38 342 GLN A CA 1
ATOM 2606 C C . GLN A 1 342 ? 34.188 -12.055 18.875 1 28.38 342 GLN A C 1
ATOM 2608 O O . GLN A 1 342 ? 34.938 -12.812 18.266 1 28.38 342 GLN A O 1
ATOM 2613 N N . GLN A 1 343 ? 34.656 -10.859 19.031 1 27.58 343 GLN A N 1
ATOM 2614 C CA . GLN A 1 343 ? 36.094 -10.773 18.891 1 27.58 343 GLN A CA 1
ATOM 2615 C C . GLN A 1 343 ? 36.812 -11.523 20.031 1 27.58 343 GLN A C 1
ATOM 2617 O O . GLN A 1 343 ? 37.312 -10.906 20.969 1 27.58 343 GLN A O 1
ATOM 2622 N N . GLY A 1 344 ? 36.281 -12.586 20.609 1 25.27 344 GLY A N 1
ATOM 2623 C CA . GLY A 1 344 ? 37.25 -13.289 21.438 1 25.27 344 GLY A CA 1
ATOM 2624 C C . GLY A 1 344 ? 38.531 -13.625 20.688 1 25.27 344 GLY A C 1
ATOM 2625 O O . GLY A 1 344 ? 38.531 -13.648 19.453 1 25.27 344 GLY A O 1
ATOM 2626 N N . GLN A 1 345 ? 39.719 -13.398 21.328 1 26.3 345 GLN A N 1
ATOM 2627 C CA . GLN A 1 345 ? 41.156 -13.609 21.078 1 26.3 345 GLN A CA 1
ATOM 2628 C C . GLN A 1 345 ? 41.406 -15.008 20.516 1 26.3 345 GLN A C 1
ATOM 2630 O O . GLN A 1 345 ? 41.375 -15.992 21.266 1 26.3 345 GLN A O 1
ATOM 2635 N N . VAL A 1 346 ? 40.812 -15.469 19.484 1 23.8 346 VAL A N 1
ATOM 2636 C CA . VAL A 1 346 ? 41.438 -16.672 18.953 1 23.8 346 VAL A CA 1
ATOM 2637 C C . VAL A 1 346 ? 42.875 -16.391 18.562 1 23.8 346 VAL A C 1
ATOM 2639 O O . VAL A 1 346 ? 43.125 -15.586 17.672 1 23.8 346 VAL A O 1
ATOM 2642 N N . HIS A 1 347 ? 43.781 -16.297 19.609 1 24.06 347 HIS A N 1
ATOM 2643 C CA . HIS A 1 347 ? 45.25 -16.375 19.438 1 24.06 347 HIS A CA 1
ATOM 2644 C C . HIS A 1 347 ? 45.594 -17.391 18.359 1 24.06 347 HIS A C 1
ATOM 2646 O O . HIS A 1 347 ? 45.156 -18.547 18.406 1 24.06 347 HIS A O 1
ATOM 2652 N N . GLN A 1 348 ? 45.812 -16.891 17.172 1 24.27 348 GLN A N 1
ATOM 2653 C CA . GLN A 1 348 ? 46.375 -17.625 16.047 1 24.27 348 GLN A CA 1
ATOM 2654 C C . GLN A 1 348 ? 47.75 -18.219 16.422 1 24.27 348 GLN A C 1
ATOM 2656 O O . GLN A 1 348 ? 48.719 -17.484 16.547 1 24.27 348 GLN A O 1
ATOM 2661 N N . VAL A 1 349 ? 47.844 -19.109 17.531 1 23.89 349 VAL A N 1
ATOM 2662 C CA . VAL A 1 349 ? 49.094 -19.844 17.672 1 23.89 349 VAL A CA 1
ATOM 2663 C C . VAL A 1 349 ? 49.469 -20.484 16.344 1 23.89 349 VAL A C 1
ATOM 2665 O O . VAL A 1 349 ? 48.781 -21.391 15.867 1 23.89 349 VAL A O 1
ATOM 2668 N N . VAL A 1 350 ? 49.938 -19.719 15.367 1 23.14 350 VAL A N 1
ATOM 2669 C CA . VAL A 1 350 ? 50.469 -20.219 14.102 1 23.14 350 VAL A CA 1
ATOM 2670 C C . VAL A 1 350 ? 51.688 -21.109 14.359 1 23.14 350 VAL A C 1
ATOM 2672 O O . VAL A 1 350 ? 52.812 -20.75 14 1 23.14 350 VAL A O 1
ATOM 2675 N N . SER A 1 351 ? 51.812 -21.844 15.508 1 23.66 351 SER A N 1
ATOM 2676 C CA . SER A 1 351 ? 53.062 -22.594 15.422 1 23.66 351 SER A CA 1
ATOM 2677 C C . SER A 1 351 ? 53.094 -23.438 14.148 1 23.66 351 SER A C 1
ATOM 2679 O O . SER A 1 351 ? 52.062 -23.766 13.57 1 23.66 351 SER A O 1
ATOM 2681 N N . ASN A 1 352 ? 54.281 -23.469 13.383 1 24.58 352 ASN A N 1
ATOM 2682 C CA . ASN A 1 352 ? 54.812 -24.188 12.227 1 24.58 352 ASN A CA 1
ATOM 2683 C C . ASN A 1 352 ? 54.469 -25.672 12.266 1 24.58 352 ASN A C 1
ATOM 2685 O O . ASN A 1 352 ? 55.094 -26.484 11.602 1 24.58 352 ASN A O 1
ATOM 2689 N N . ARG A 1 353 ? 53.938 -26.156 13.469 1 24.17 353 ARG A N 1
ATOM 2690 C CA . ARG A 1 353 ? 54.125 -27.609 13.477 1 24.17 353 ARG A CA 1
ATOM 2691 C C . ARG A 1 353 ? 53.375 -28.266 12.297 1 24.17 353 ARG A C 1
ATOM 2693 O O . ARG A 1 353 ? 52.438 -27.688 11.758 1 24.17 353 ARG A O 1
ATOM 2700 N N . GLN A 1 354 ? 53.781 -29.547 12.031 1 26.86 354 GLN A N 1
ATOM 2701 C CA . GLN A 1 354 ? 53.5 -30.531 10.992 1 26.86 354 GLN A CA 1
ATOM 2702 C C . GLN A 1 354 ? 52 -30.609 10.734 1 26.86 354 GLN A C 1
ATOM 2704 O O . GLN A 1 354 ? 51.188 -30.328 11.617 1 26.86 354 GLN A O 1
ATOM 2709 N N . PRO A 1 355 ? 51.5 -30.75 9.391 1 30.56 355 PRO A N 1
ATOM 2710 C CA . PRO A 1 355 ? 50.188 -30.734 8.758 1 30.56 355 PRO A CA 1
ATOM 2711 C C . PRO A 1 355 ? 49.156 -31.594 9.492 1 30.56 355 PRO A C 1
ATOM 2713 O O . PRO A 1 355 ? 48.094 -31.875 8.961 1 30.56 355 PRO A O 1
ATOM 2716 N N . SER A 1 356 ? 49.406 -31.812 10.898 1 27.61 356 SER A N 1
ATOM 2717 C CA . SER A 1 356 ? 48.562 -32.969 11.25 1 27.61 356 SER A CA 1
ATOM 2718 C C . SER A 1 356 ? 47.094 -32.719 10.891 1 27.61 356 SER A C 1
ATOM 2720 O O . SER A 1 356 ? 46.688 -31.578 10.711 1 27.61 356 SER A O 1
ATOM 2722 N N . ASN A 1 357 ? 46.281 -33.906 10.781 1 26.53 357 ASN A N 1
ATOM 2723 C CA . ASN A 1 357 ? 44.938 -34.25 10.289 1 26.53 357 ASN A CA 1
ATOM 2724 C C . ASN A 1 357 ? 43.844 -33.438 10.977 1 26.53 357 ASN A C 1
ATOM 2726 O O . ASN A 1 357 ? 43.625 -33.594 12.172 1 26.53 357 ASN A O 1
ATOM 2730 N N . GLY A 1 358 ? 43.875 -32.125 10.727 1 28.66 358 GLY A N 1
ATOM 2731 C CA . GLY A 1 358 ? 43.062 -31.125 11.391 1 28.66 358 GLY A CA 1
ATOM 2732 C C . GLY A 1 358 ? 41.594 -31.375 11.273 1 28.66 358 GLY A C 1
ATOM 2733 O O . GLY A 1 358 ? 40.875 -30.688 10.539 1 28.66 358 GLY A O 1
ATOM 2734 N N . GLY A 1 359 ? 41.188 -32.688 11.445 1 26.89 359 GLY A N 1
ATOM 2735 C CA . GLY A 1 359 ? 39.812 -33.125 11.219 1 26.89 359 GLY A CA 1
ATOM 2736 C C . GLY A 1 359 ? 38.812 -32.406 12.086 1 26.89 359 GLY A C 1
ATOM 2737 O O . GLY A 1 359 ? 37.719 -32.031 11.609 1 26.89 359 GLY A O 1
ATOM 2738 N N . PRO A 1 360 ? 39.094 -32.25 13.43 1 30.55 360 PRO A N 1
ATOM 2739 C CA . PRO A 1 360 ? 37.906 -32.25 14.32 1 30.55 360 PRO A CA 1
ATOM 2740 C C . PRO A 1 360 ? 37.25 -30.891 14.398 1 30.55 360 PRO A C 1
ATOM 2742 O O . PRO A 1 360 ? 36.25 -30.734 15.109 1 30.55 360 PRO A O 1
ATOM 2745 N N . ALA A 1 361 ? 37.938 -29.812 13.914 1 30.48 361 ALA A N 1
ATOM 2746 C CA . ALA A 1 361 ? 37.438 -28.547 14.414 1 30.48 361 ALA A CA 1
ATOM 2747 C C . ALA A 1 361 ? 36.094 -28.203 13.797 1 30.48 361 ALA A C 1
ATOM 2749 O O . ALA A 1 361 ? 35.375 -27.344 14.305 1 30.48 361 ALA A O 1
ATOM 2750 N N . VAL A 1 362 ? 35.969 -28.734 12.547 1 30.52 362 VAL A N 1
ATOM 2751 C CA . VAL A 1 362 ? 34.688 -28.391 11.945 1 30.52 362 VAL A CA 1
ATOM 2752 C C . VAL A 1 362 ? 33.562 -28.969 12.797 1 30.52 362 VAL A C 1
ATOM 2754 O O . VAL A 1 362 ? 32.438 -28.438 12.789 1 30.52 362 VAL A O 1
ATOM 2757 N N . LEU A 1 363 ? 33.875 -30.094 13.594 1 29.19 363 LEU A N 1
ATOM 2758 C CA . LEU A 1 363 ? 32.812 -30.75 14.32 1 29.19 363 LEU A CA 1
ATOM 2759 C C . LEU A 1 363 ? 32.406 -29.922 15.539 1 29.19 363 LEU A C 1
ATOM 2761 O O . LEU A 1 363 ? 31.234 -29.984 15.969 1 29.19 363 LEU A O 1
ATOM 2765 N N . SER A 1 364 ? 33.344 -29.156 16.141 1 33.53 364 SER A N 1
ATOM 2766 C CA . SER A 1 364 ? 32.969 -28.516 17.391 1 33.53 364 SER A CA 1
ATOM 2767 C C . SER A 1 364 ? 32.031 -27.328 17.141 1 33.53 364 SER A C 1
ATOM 2769 O O . SER A 1 364 ? 31.156 -27.047 17.969 1 33.53 364 SER A O 1
ATOM 2771 N N . ALA A 1 365 ? 32.312 -26.578 16.109 1 33.5 365 ALA A N 1
ATOM 2772 C CA . ALA A 1 365 ? 31.422 -25.453 15.852 1 33.5 365 ALA A CA 1
ATOM 2773 C C . ALA A 1 365 ? 30.031 -25.938 15.453 1 33.5 365 ALA A C 1
ATOM 2775 O O . ALA A 1 365 ? 29.031 -25.297 15.766 1 33.5 365 ALA A O 1
ATOM 2776 N N . LEU A 1 366 ? 29.906 -27.125 14.766 1 33.41 366 LEU A N 1
ATOM 2777 C CA . LEU A 1 366 ? 28.641 -27.781 14.531 1 33.41 366 LEU A CA 1
ATOM 2778 C C . LEU A 1 366 ? 28.047 -28.297 15.836 1 33.41 366 LEU A C 1
ATOM 2780 O O . LEU A 1 366 ? 26.812 -28.359 15.984 1 33.41 366 LEU A O 1
ATOM 2784 N N . GLY A 1 367 ? 28.828 -28.641 16.859 1 34.66 367 GLY A N 1
ATOM 2785 C CA . GLY A 1 367 ? 28.359 -29.141 18.141 1 34.66 367 GLY A CA 1
ATOM 2786 C C . GLY A 1 367 ? 27.672 -28.062 18.969 1 34.66 367 GLY A C 1
ATOM 2787 O O . GLY A 1 367 ? 26.656 -28.328 19.625 1 34.66 367 GLY A O 1
ATOM 2788 N N . SER A 1 368 ? 28.281 -26.844 19.078 1 38.56 368 SER A N 1
ATOM 2789 C CA . SER A 1 368 ? 27.625 -25.812 19.891 1 38.56 368 SER A CA 1
ATOM 2790 C C . SER A 1 368 ? 26.344 -25.312 19.203 1 38.56 368 SER A C 1
ATOM 2792 O O . SER A 1 368 ? 25.375 -24.984 19.875 1 38.56 368 SER A O 1
ATOM 2794 N N . SER A 1 369 ? 26.359 -25.297 17.891 1 37.09 369 SER A N 1
ATOM 2795 C CA . SER A 1 369 ? 25.109 -24.984 17.203 1 37.09 369 SER A CA 1
ATOM 2796 C C . SER A 1 369 ? 24.125 -26.141 17.312 1 37.09 369 SER A C 1
ATOM 2798 O O . SER A 1 369 ? 22.906 -25.922 17.438 1 37.09 369 SER A O 1
ATOM 2800 N N . ALA A 1 370 ? 24.594 -27.406 17.422 1 37.84 370 ALA A N 1
ATOM 2801 C CA . ALA A 1 370 ? 23.734 -28.562 17.703 1 37.84 370 ALA A CA 1
ATOM 2802 C C . ALA A 1 370 ? 23.25 -28.547 19.156 1 37.84 370 ALA A C 1
ATOM 2804 O O . ALA A 1 370 ? 22.125 -28.938 19.438 1 37.84 370 ALA A O 1
ATOM 2805 N N . ALA A 1 371 ? 24.016 -28.141 20.156 1 37.47 371 ALA A N 1
ATOM 2806 C CA . ALA A 1 371 ? 23.531 -28.031 21.531 1 37.47 371 ALA A CA 1
ATOM 2807 C C . ALA A 1 371 ? 22.531 -26.906 21.672 1 37.47 371 ALA A C 1
ATOM 2809 O O . ALA A 1 371 ? 21.516 -27.047 22.375 1 37.47 371 ALA A O 1
ATOM 2810 N N . VAL A 1 372 ? 22.766 -25.766 21.094 1 39.31 372 VAL A N 1
ATOM 2811 C CA . VAL A 1 372 ? 21.734 -24.719 21.141 1 39.31 372 VAL A CA 1
ATOM 2812 C C . VAL A 1 372 ? 20.531 -25.141 20.297 1 39.31 372 VAL A C 1
ATOM 2814 O O . VAL A 1 372 ? 19.391 -24.922 20.688 1 39.31 372 VAL A O 1
ATOM 2817 N N . LEU A 1 373 ? 20.719 -25.922 19.234 1 40.44 373 LEU A N 1
ATOM 2818 C CA . LEU A 1 373 ? 19.594 -26.5 18.516 1 40.44 373 LEU A CA 1
ATOM 2819 C C . LEU A 1 373 ? 18.953 -27.625 19.328 1 40.44 373 LEU A C 1
ATOM 2821 O O . LEU A 1 373 ? 17.734 -27.781 19.312 1 40.44 373 LEU A O 1
ATOM 2825 N N . GLY A 1 374 ? 19.641 -28.469 20.031 1 39.72 374 GLY A N 1
ATOM 2826 C CA . GLY A 1 374 ? 19.078 -29.438 20.953 1 39.72 374 GLY A CA 1
ATOM 2827 C C . GLY A 1 374 ? 18.328 -28.797 22.125 1 39.72 374 GLY A C 1
ATOM 2828 O O . GLY A 1 374 ? 17.25 -29.25 22.484 1 39.72 374 GLY A O 1
ATOM 2829 N N . LEU A 1 375 ? 18.844 -27.75 22.781 1 38.78 375 LEU A N 1
ATOM 2830 C CA . LEU A 1 375 ? 18.156 -27.094 23.891 1 38.78 375 LEU A CA 1
ATOM 2831 C C . LEU A 1 375 ? 16.969 -26.297 23.375 1 38.78 375 LEU A C 1
ATOM 2833 O O . LEU A 1 375 ? 15.891 -26.297 23.984 1 38.78 375 LEU A O 1
ATOM 2837 N N . MET A 1 376 ? 17.109 -25.594 22.312 1 39.5 376 MET A N 1
ATOM 2838 C CA . MET A 1 376 ? 15.953 -24.891 21.766 1 39.5 376 MET A CA 1
ATOM 2839 C C . MET A 1 376 ? 14.945 -25.859 21.172 1 39.5 376 MET A C 1
ATOM 2841 O O . MET A 1 376 ? 13.734 -25.625 21.25 1 39.5 376 MET A O 1
ATOM 2845 N N . GLY A 1 377 ? 15.289 -26.984 20.578 1 39.78 377 GLY A N 1
ATOM 2846 C CA . GLY A 1 377 ? 14.398 -28.078 20.25 1 39.78 377 GLY A CA 1
ATOM 2847 C C . GLY A 1 377 ? 13.742 -28.703 21.453 1 39.78 377 GLY A C 1
ATOM 2848 O O . GLY A 1 377 ? 12.555 -29.047 21.422 1 39.78 377 GLY A O 1
ATOM 2849 N N . SER A 1 378 ? 14.398 -28.969 22.516 1 38.5 378 SER A N 1
ATOM 2850 C CA . SER A 1 378 ? 13.781 -29.484 23.734 1 38.5 378 SER A CA 1
ATOM 2851 C C . SER A 1 378 ? 12.805 -28.469 24.328 1 38.5 378 SER A C 1
ATOM 2853 O O . SER A 1 378 ? 11.742 -28.844 24.812 1 38.5 378 SER A O 1
ATOM 2855 N N . VAL A 1 379 ? 13.125 -27.219 24.375 1 38.03 379 VAL A N 1
ATOM 2856 C CA . VAL A 1 379 ? 12.188 -26.25 24.922 1 38.03 379 VAL A CA 1
ATOM 2857 C C . VAL A 1 379 ? 11 -26.078 23.984 1 38.03 379 VAL A C 1
ATOM 2859 O O . VAL A 1 379 ? 9.852 -26.016 24.422 1 38.03 379 VAL A O 1
ATOM 2862 N N . LEU A 1 380 ? 11.227 -26 22.703 1 37.34 380 LEU A N 1
ATOM 2863 C CA . LEU A 1 380 ? 10.109 -25.953 21.766 1 37.34 380 LEU A CA 1
ATOM 2864 C C . LEU A 1 380 ? 9.375 -27.281 21.734 1 37.34 380 LEU A C 1
ATOM 2866 O O . LEU A 1 380 ? 8.148 -27.328 21.625 1 37.34 380 LEU A O 1
ATOM 2870 N N . LEU A 1 381 ? 10.016 -28.453 21.703 1 35.88 381 LEU A N 1
ATOM 2871 C CA . LEU A 1 381 ? 9.312 -29.688 21.953 1 35.88 381 LEU A CA 1
ATOM 2872 C C . LEU A 1 381 ? 8.578 -29.641 23.297 1 35.88 381 LEU A C 1
ATOM 2874 O O . LEU A 1 381 ? 7.434 -30.094 23.391 1 35.88 381 LEU A O 1
ATOM 2878 N N . TYR A 1 382 ? 9.234 -29.203 24.328 1 35.09 382 TYR A N 1
ATOM 2879 C CA . TYR A 1 382 ? 8.539 -29.109 25.609 1 35.09 382 TYR A CA 1
ATOM 2880 C C . TYR A 1 382 ? 7.355 -28.156 25.516 1 35.09 382 TYR A C 1
ATOM 2882 O O . TYR A 1 382 ? 6.289 -28.438 26.078 1 35.09 382 TYR A O 1
ATOM 2890 N N . ARG A 1 383 ? 7.523 -26.891 24.969 1 36.47 383 ARG A N 1
ATOM 2891 C CA . ARG A 1 383 ? 6.406 -25.953 24.953 1 36.47 383 ARG A CA 1
ATOM 2892 C C . ARG A 1 383 ? 5.316 -26.422 23.984 1 36.47 383 ARG A C 1
ATOM 2894 O O . ARG A 1 383 ? 4.133 -26.141 24.203 1 36.47 383 ARG A O 1
ATOM 2901 N N . HIS A 1 384 ? 5.652 -26.953 22.844 1 35 384 HIS A N 1
ATOM 2902 C CA . HIS A 1 384 ? 4.629 -27.516 21.984 1 35 384 HIS A CA 1
ATOM 2903 C C . HIS A 1 384 ? 4.332 -28.969 22.359 1 35 384 HIS A C 1
ATOM 2905 O O . HIS A 1 384 ? 3.523 -29.641 21.719 1 35 384 HIS A O 1
ATOM 2911 N N . LEU A 1 385 ? 5.223 -29.688 23.047 1 29.5 385 LEU A N 1
ATOM 2912 C CA . LEU A 1 385 ? 4.758 -31.016 23.438 1 29.5 385 LEU A CA 1
ATOM 2913 C C . LEU A 1 385 ? 3.527 -30.906 24.344 1 29.5 385 LEU A C 1
ATOM 2915 O O . LEU A 1 385 ? 3.566 -30.266 25.375 1 29.5 385 LEU A O 1
ATOM 2919 N N . SER A 1 386 ? 2.375 -30.906 23.734 1 30.91 386 SER A N 1
ATOM 2920 C CA . SER A 1 386 ? 1.229 -31.25 24.562 1 30.91 386 SER A CA 1
ATOM 2921 C C . SER A 1 386 ? 1.596 -32.312 25.594 1 30.91 386 SER A C 1
ATOM 2923 O O . SER A 1 386 ? 2.533 -33.094 25.391 1 30.91 386 SER A O 1
ATOM 2925 N N . PRO A 1 387 ? 1.454 -32.188 26.844 1 27.34 387 PRO A N 1
ATOM 2926 C CA . PRO A 1 387 ? 1.684 -33.375 27.672 1 27.34 387 PRO A CA 1
ATOM 2927 C C . PRO A 1 387 ? 1.22 -34.656 27 1 27.34 387 PRO A C 1
ATOM 2929 O O . PRO A 1 387 ? 0.33 -34.625 26.156 1 27.34 387 PRO A O 1
ATOM 2932 N N . PHE A 1 388 ? 2.039 -35.656 26.719 1 26.91 388 PHE A N 1
ATOM 2933 C CA . PHE A 1 388 ? 1.789 -37 26.188 1 26.91 388 PHE A CA 1
ATOM 2934 C C . PHE A 1 388 ? 0.413 -37.5 26.609 1 26.91 388 PHE A C 1
ATOM 2936 O O . PHE A 1 388 ? 0.018 -38.594 26.266 1 26.91 388 PHE A O 1
ATOM 2943 N N . GLY A 1 389 ? -0.183 -37.031 27.703 1 27.31 389 GLY A N 1
ATOM 2944 C CA . GLY A 1 389 ? -1.312 -37.781 28.203 1 27.31 389 GLY A CA 1
ATOM 2945 C C . GLY A 1 389 ? -2.512 -37.75 27.281 1 27.31 389 GLY A C 1
ATOM 2946 O O . GLY A 1 389 ? -3.629 -38.062 27.688 1 27.31 389 GLY A O 1
ATOM 2947 N N . SER A 1 390 ? -2.49 -36.812 26.328 1 26.36 390 SER A N 1
ATOM 2948 C CA . SER A 1 390 ? -3.842 -36.906 25.781 1 26.36 390 SER A CA 1
ATOM 2949 C C . SER A 1 390 ? -4.082 -38.281 25.141 1 26.36 390 SER A C 1
ATOM 2951 O O . SER A 1 390 ? -3.141 -39.031 24.922 1 26.36 390 SER A O 1
ATOM 2953 N N . VAL A 1 391 ? -5.145 -38.531 24.391 1 26.02 391 VAL A N 1
ATOM 2954 C CA . VAL A 1 391 ? -5.797 -39.781 24.031 1 26.02 391 VAL A CA 1
ATOM 2955 C C . VAL A 1 391 ? -4.832 -40.656 23.234 1 26.02 391 VAL A C 1
ATOM 2957 O O . VAL A 1 391 ? -4.266 -40.219 22.234 1 26.02 391 VAL A O 1
ATOM 2960 N N . LEU A 1 392 ? -4.102 -41.5 23.953 1 23.61 392 LEU A N 1
ATOM 2961 C CA . LEU A 1 392 ? -3.471 -42.719 23.484 1 23.61 392 LEU A CA 1
ATOM 2962 C C . LEU A 1 392 ? -4.312 -43.406 22.391 1 23.61 392 LEU A C 1
ATOM 2964 O O . LEU A 1 392 ? -5.445 -43.812 22.656 1 23.61 392 LEU A O 1
ATOM 2968 N N . TYR A 1 393 ? -4.461 -42.719 21.172 1 23.61 393 TYR A N 1
ATOM 2969 C CA . TYR A 1 393 ? -5.09 -43.594 20.172 1 23.61 393 TYR A CA 1
ATOM 2970 C C . TYR A 1 393 ? -4.441 -44.969 20.172 1 23.61 393 TYR A C 1
ATOM 2972 O O . TYR A 1 393 ? -3.217 -45.094 20.062 1 23.61 393 TYR A O 1
ATOM 2980 N N . ARG A 1 394 ? -5 -45.875 21.047 1 22.97 394 ARG A N 1
ATOM 2981 C CA . ARG A 1 394 ? -4.699 -47.281 21.094 1 22.97 394 ARG A CA 1
ATOM 2982 C C . ARG A 1 394 ? -4.746 -47.906 19.703 1 22.97 394 ARG A C 1
ATOM 2984 O O . ARG A 1 394 ? -5.789 -47.875 19.031 1 22.97 394 ARG A O 1
ATOM 2991 N N . TRP A 1 395 ? -3.68 -47.656 18.906 1 23.22 395 TRP A N 1
ATOM 2992 C CA . TRP A 1 395 ? -3.588 -48.594 17.781 1 23.22 395 TRP A CA 1
ATOM 2993 C C . TRP A 1 395 ? -3.678 -50.031 18.25 1 23.22 395 TRP A C 1
ATOM 2995 O O . TRP A 1 395 ? -2.852 -50.469 19.047 1 23.22 395 TRP A O 1
ATOM 3005 N N . GLU A 1 396 ? -4.941 -50.438 18.531 1 23.27 396 GLU A N 1
ATOM 3006 C CA . GLU A 1 396 ? -5.137 -51.875 18.766 1 23.27 396 GLU A CA 1
ATOM 3007 C C . GLU A 1 396 ? -4.527 -52.719 17.641 1 23.27 396 GLU A C 1
ATOM 3009 O O . GLU A 1 396 ? -4.895 -52.531 16.469 1 23.27 396 GLU A O 1
ATOM 3014 N N . MET A 1 397 ? -3.18 -52.844 17.766 1 24.38 397 MET A N 1
ATOM 3015 C CA . MET A 1 397 ? -2.676 -53.938 16.938 1 24.38 397 MET A CA 1
ATOM 3016 C C . MET A 1 397 ? -3.609 -55.156 17 1 24.38 397 MET A C 1
ATOM 3018 O O . MET A 1 397 ? -3.877 -55.688 18.094 1 24.38 397 MET A O 1
ATOM 3022 N N . GLN A 1 398 ? -4.645 -55.156 16.172 1 23.97 398 GLN A N 1
ATOM 3023 C CA . GLN A 1 398 ? -5.402 -56.375 16.094 1 23.97 398 GLN A CA 1
ATOM 3024 C C . GLN A 1 398 ? -4.473 -57.594 16.016 1 23.97 398 GLN A C 1
ATOM 3026 O O . GLN A 1 398 ? -3.783 -57.781 15.016 1 23.97 398 GLN A O 1
ATOM 3031 N N . ARG A 1 399 ? -3.633 -57.781 17.078 1 24.7 399 ARG A N 1
ATOM 3032 C CA . ARG A 1 399 ? -3.121 -59.125 17.141 1 24.7 399 ARG A CA 1
ATOM 3033 C C . ARG A 1 399 ? -4.23 -60.156 16.859 1 24.7 399 ARG A C 1
ATOM 3035 O O . ARG A 1 399 ? -5.156 -60.281 17.672 1 24.7 399 ARG A O 1
ATOM 3042 N N . ARG A 1 400 ? -4.633 -60.281 15.633 1 26.66 400 ARG A N 1
ATOM 3043 C CA . ARG A 1 400 ? -5.25 -61.531 15.211 1 26.66 400 ARG A CA 1
ATOM 3044 C C . ARG A 1 400 ? -4.641 -62.719 15.953 1 26.66 400 ARG A C 1
ATOM 3046 O O . ARG A 1 400 ? -3.502 -62.656 16.422 1 26.66 400 ARG A O 1
ATOM 3053 N N . ASN A 1 401 ? -5.422 -63.812 16.203 1 22.23 401 ASN A N 1
ATOM 3054 C CA . ASN A 1 401 ? -5.312 -65.125 16.781 1 22.23 401 ASN A CA 1
ATOM 3055 C C . ASN A 1 401 ? -4.004 -65.812 16.391 1 22.23 401 ASN A C 1
ATOM 3057 O O . ASN A 1 401 ? -3.691 -65.938 15.203 1 22.23 401 ASN A O 1
ATOM 3061 N N . LEU A 1 402 ? -2.914 -65.625 17.141 1 25.88 402 LEU A N 1
ATOM 3062 C CA . LEU A 1 402 ? -1.83 -66.562 17.188 1 25.88 402 LEU A CA 1
ATOM 3063 C C . LEU A 1 402 ? -2.379 -68 17.281 1 25.88 402 LEU A C 1
ATOM 3065 O O . LEU A 1 402 ? -2.531 -68.562 18.375 1 25.88 402 LEU A O 1
ATOM 3069 N N . GLY A 1 403 ? -3.672 -68.375 16.719 1 24.36 403 GLY A N 1
ATOM 3070 C CA . GLY A 1 403 ? -4.109 -69.75 16.781 1 24.36 403 GLY A CA 1
ATOM 3071 C C . GLY A 1 403 ? -3 -70.75 16.469 1 24.36 403 GLY A C 1
ATOM 3072 O O . GLY A 1 403 ? -2.709 -71.625 17.281 1 24.36 403 GLY A O 1
ATOM 3073 N N . ALA A 1 404 ? -2.877 -71.188 15.164 1 24.69 404 ALA A N 1
ATOM 3074 C CA . ALA A 1 404 ? -2.488 -72.562 14.883 1 24.69 404 ALA A CA 1
ATOM 3075 C C . ALA A 1 404 ? -1.03 -72.812 15.258 1 24.69 404 ALA A C 1
ATOM 3077 O O . ALA A 1 404 ? -0.594 -73.938 15.352 1 24.69 404 ALA A O 1
ATOM 3078 N N . ALA A 1 405 ? -0.087 -71.875 15.125 1 23.61 405 ALA A N 1
ATOM 3079 C CA . ALA A 1 405 ? 1.268 -72.438 15.125 1 23.61 405 ALA A CA 1
ATOM 3080 C C . ALA A 1 405 ? 1.71 -72.812 16.531 1 23.61 405 ALA A C 1
ATOM 3082 O O . ALA A 1 405 ? 2.887 -73.062 16.766 1 23.61 405 ALA A O 1
ATOM 3083 N N . GLY A 1 406 ? 0.812 -72.562 17.594 1 23.09 406 GLY A N 1
ATOM 3084 C CA . GLY A 1 406 ? 1.311 -73.25 18.766 1 23.09 406 GLY A CA 1
ATOM 3085 C C . GLY A 1 406 ? 1.521 -74.75 18.547 1 23.09 406 GLY A C 1
ATOM 3086 O O . GLY A 1 406 ? 2.193 -75.375 19.328 1 23.09 406 GLY A O 1
ATOM 3087 N N . ALA A 1 407 ? 0.549 -75.375 17.812 1 22.45 407 ALA A N 1
ATOM 3088 C CA . ALA A 1 407 ? 0.404 -76.812 17.891 1 22.45 407 ALA A CA 1
ATOM 3089 C C . ALA A 1 407 ? 1.628 -77.5 17.312 1 22.45 407 ALA A C 1
ATOM 3091 O O . ALA A 1 407 ? 1.727 -78.75 17.375 1 22.45 407 ALA A O 1
ATOM 3092 N N . PHE A 1 408 ? 2.316 -77 16.25 1 22.41 408 PHE A N 1
ATOM 3093 C CA . PHE A 1 408 ? 3.205 -78 15.68 1 22.41 408 PHE A CA 1
ATOM 3094 C C . PHE A 1 408 ? 4.367 -78.25 16.625 1 22.41 408 PHE A C 1
ATOM 3096 O O . PHE A 1 408 ? 5.219 -79.125 16.328 1 22.41 408 PHE A O 1
ATOM 3103 N N . PHE A 1 409 ? 4.891 -77.312 17.5 1 22.23 409 PHE A N 1
ATOM 3104 C CA . PHE A 1 409 ? 5.852 -78 18.359 1 22.23 409 PHE A CA 1
ATOM 3105 C C . PHE A 1 409 ? 5.137 -78.875 19.406 1 22.23 409 PHE A C 1
ATOM 3107 O O . PHE A 1 409 ? 4.027 -78.562 19.828 1 22.23 409 PHE A O 1
ATOM 3114 N N . GLY A 1 410 ? 5.18 -80.312 19.625 1 23.45 410 GLY A N 1
ATOM 3115 C CA . GLY A 1 410 ? 5.082 -81.438 20.516 1 23.45 410 GLY A CA 1
ATOM 3116 C C . GLY A 1 410 ? 5.242 -81.062 21.969 1 23.45 410 GLY A C 1
ATOM 3117 O O . GLY A 1 410 ? 5.074 -81.938 22.859 1 23.45 410 GLY A O 1
ATOM 3118 N N . ILE A 1 411 ? 5.793 -79.938 22.453 1 21.47 411 ILE A N 1
ATOM 3119 C CA . ILE A 1 411 ? 5.805 -80.125 23.891 1 21.47 411 ILE A CA 1
ATOM 3120 C C . ILE A 1 411 ? 4.434 -79.75 24.469 1 21.47 411 ILE A C 1
ATOM 3122 O O . ILE A 1 411 ? 3.797 -78.812 24.031 1 21.47 411 ILE A O 1
ATOM 3126 N N . MET B 1 1 ? -23.281 22.078 16.094 1 60.19 1 MET B N 1
ATOM 3127 C CA . MET B 1 1 ? -22.656 20.766 16.203 1 60.19 1 MET B CA 1
ATOM 3128 C C . MET B 1 1 ? -21.234 20.797 15.656 1 60.19 1 MET B C 1
ATOM 3130 O O . MET B 1 1 ? -21 21.25 14.531 1 60.19 1 MET B O 1
ATOM 3134 N N . VAL B 1 2 ? -20.141 20.75 16.641 1 83.88 2 VAL B N 1
ATOM 3135 C CA . VAL B 1 2 ? -18.797 21.172 16.203 1 83.88 2 VAL B CA 1
ATOM 3136 C C . VAL B 1 2 ? -17.906 19.938 16.062 1 83.88 2 VAL B C 1
ATOM 3138 O O . VAL B 1 2 ? -17.922 19.047 16.906 1 83.88 2 VAL B O 1
ATOM 3141 N N . LEU B 1 3 ? -17.391 19.641 14.828 1 94.25 3 LEU B N 1
ATOM 3142 C CA . LEU B 1 3 ? -16.391 18.625 14.562 1 94.25 3 LEU B CA 1
ATOM 3143 C C . LEU B 1 3 ? -15.031 19.031 15.117 1 94.25 3 LEU B C 1
ATOM 3145 O O . LEU B 1 3 ? -14.633 20.188 15 1 94.25 3 LEU B O 1
ATOM 3149 N N . GLN B 1 4 ? -14.469 18.094 15.922 1 96.31 4 GLN B N 1
ATOM 3150 C CA . GLN B 1 4 ? -13.117 18.328 16.406 1 96.31 4 GLN B CA 1
ATOM 3151 C C . GLN B 1 4 ? -12.102 17.453 15.695 1 96.31 4 GLN B C 1
ATOM 3153 O O . GLN B 1 4 ? -12.148 16.219 15.812 1 96.31 4 GLN B O 1
ATOM 3158 N N . LEU B 1 5 ? -11.234 18.062 14.992 1 97.19 5 LEU B N 1
ATOM 3159 C CA . LEU B 1 5 ? -10.164 17.344 14.305 1 97.19 5 LEU B CA 1
ATOM 3160 C C . LEU B 1 5 ? -8.883 17.359 15.125 1 97.19 5 LEU B C 1
ATOM 3162 O O . LEU B 1 5 ? -8.281 18.406 15.336 1 97.19 5 LEU B O 1
ATOM 3166 N N . HIS B 1 6 ? -8.484 16.234 15.625 1 96.56 6 HIS B N 1
ATOM 3167 C CA . HIS B 1 6 ? -7.27 16.078 16.406 1 96.56 6 HIS B CA 1
ATOM 3168 C C . HIS B 1 6 ? -6.086 15.695 15.523 1 96.56 6 HIS B C 1
ATOM 3170 O O . HIS B 1 6 ? -6.148 14.703 14.797 1 96.56 6 HIS B O 1
ATOM 3176 N N . VAL B 1 7 ? -5.016 16.484 15.562 1 97.38 7 VAL B N 1
ATOM 3177 C CA . VAL B 1 7 ? -3.871 16.281 14.68 1 97.38 7 VAL B CA 1
ATOM 3178 C C . VAL B 1 7 ? -2.576 16.547 15.438 1 97.38 7 VAL B C 1
ATOM 3180 O O . VAL B 1 7 ? -2.594 17.156 16.516 1 97.38 7 VAL B O 1
ATOM 3183 N N . TRP B 1 8 ? -1.436 16.047 14.867 1 96.62 8 TRP B N 1
ATOM 3184 C CA . TRP B 1 8 ? -0.13 16.516 15.312 1 96.62 8 TRP B CA 1
ATOM 3185 C C . TRP B 1 8 ? 0.022 18.016 15.07 1 96.62 8 TRP B C 1
ATOM 3187 O O . TRP B 1 8 ? -0.453 18.531 14.062 1 96.62 8 TRP B O 1
ATOM 3197 N N . GLY B 1 9 ? 0.683 18.719 15.922 1 94.38 9 GLY B N 1
ATOM 3198 C CA . GLY B 1 9 ? 0.821 20.156 15.883 1 94.38 9 GLY B CA 1
ATOM 3199 C C . GLY B 1 9 ? 1.627 20.641 14.688 1 94.38 9 GLY B C 1
ATOM 3200 O O . GLY B 1 9 ? 2.148 19.844 13.914 1 94.38 9 GLY B O 1
ATOM 3201 N N . PRO B 1 10 ? 1.642 21.969 14.539 1 94.19 10 PRO B N 1
ATOM 3202 C CA . PRO B 1 10 ? 2.361 22.594 13.422 1 94.19 10 PRO B CA 1
ATOM 3203 C C . PRO B 1 10 ? 3.877 22.484 13.562 1 94.19 10 PRO B C 1
ATOM 3205 O O . PRO B 1 10 ? 4.398 22.484 14.68 1 94.19 10 PRO B O 1
ATOM 3208 N N . ALA B 1 11 ? 4.523 22.281 12.438 1 94 11 ALA B N 1
ATOM 3209 C CA . ALA B 1 11 ? 5.984 22.25 12.352 1 94 11 ALA B CA 1
ATOM 3210 C C . ALA B 1 11 ? 6.461 22.609 10.953 1 94 11 ALA B C 1
ATOM 3212 O O . ALA B 1 11 ? 5.711 22.484 9.984 1 94 11 ALA B O 1
ATOM 3213 N N . PHE B 1 12 ? 7.695 23.109 10.766 1 93.75 12 PHE B N 1
ATOM 3214 C CA . PHE B 1 12 ? 8.367 23.359 9.5 1 93.75 12 PHE B CA 1
ATOM 3215 C C . PHE B 1 12 ? 7.613 24.422 8.688 1 93.75 12 PHE B C 1
ATOM 3217 O O . PHE B 1 12 ? 7.648 24.406 7.457 1 93.75 12 PHE B O 1
ATOM 3224 N N . GLY B 1 13 ? 6.793 25.203 9.375 1 91 13 GLY B N 1
ATOM 3225 C CA . GLY B 1 13 ? 5.984 26.172 8.656 1 91 13 GLY B CA 1
ATOM 3226 C C . GLY B 1 13 ? 4.707 25.594 8.086 1 91 13 GLY B C 1
ATOM 3227 O O . GLY B 1 13 ? 4.012 26.234 7.309 1 91 13 GLY B O 1
ATOM 3228 N N . LEU B 1 14 ? 4.457 24.375 8.391 1 95 14 LEU B N 1
ATOM 3229 C CA . LEU B 1 14 ? 3.246 23.688 7.953 1 95 14 LEU B CA 1
ATOM 3230 C C . LEU B 1 14 ? 2.289 23.469 9.125 1 95 14 LEU B C 1
ATOM 3232 O O . LEU B 1 14 ? 2.68 23.594 10.281 1 95 14 LEU B O 1
ATOM 3236 N N . ALA B 1 15 ? 1.124 23.141 8.82 1 95.31 15 ALA B N 1
ATOM 3237 C CA . ALA B 1 15 ? 0.076 23.062 9.836 1 95.31 15 ALA B CA 1
ATOM 3238 C C . ALA B 1 15 ? 0.211 21.781 10.664 1 95.31 15 ALA B C 1
ATOM 3240 O O . ALA B 1 15 ? -0.418 21.656 11.711 1 95.31 15 ALA B O 1
ATOM 3241 N N . SER B 1 16 ? 1.029 20.875 10.203 1 96.56 16 SER B N 1
ATOM 3242 C CA . SER B 1 16 ? 1.267 19.656 10.961 1 96.56 16 SER B CA 1
ATOM 3243 C C . SER B 1 16 ? 2.602 19.016 10.578 1 96.56 16 SER B C 1
ATOM 3245 O O . SER B 1 16 ? 3.066 19.172 9.445 1 96.56 16 SER B O 1
ATOM 3247 N N . VAL B 1 17 ? 3.168 18.25 11.523 1 96.94 17 VAL B N 1
ATOM 3248 C CA . VAL B 1 17 ? 4.422 17.531 11.32 1 96.94 17 VAL B CA 1
ATOM 3249 C C . VAL B 1 17 ? 4.156 16.219 10.594 1 96.94 17 VAL B C 1
ATOM 3251 O O . VAL B 1 17 ? 5.078 15.594 10.07 1 96.94 17 VAL B O 1
ATOM 3254 N N . ASP B 1 18 ? 2.949 15.789 10.523 1 97.62 18 ASP B N 1
ATOM 3255 C CA . ASP B 1 18 ? 2.549 14.492 9.969 1 97.62 18 ASP B CA 1
ATOM 3256 C C . ASP B 1 18 ? 1.79 14.672 8.656 1 97.62 18 ASP B C 1
ATOM 3258 O O . ASP B 1 18 ? 0.94 15.555 8.539 1 97.62 18 ASP B O 1
ATOM 3262 N N . ALA B 1 19 ? 2.051 13.789 7.699 1 98 19 ALA B N 1
ATOM 3263 C CA . ALA B 1 19 ? 1.529 13.938 6.344 1 98 19 ALA B CA 1
ATOM 3264 C C . ALA B 1 19 ? 0.014 13.766 6.316 1 98 19 ALA B C 1
ATOM 3266 O O . ALA B 1 19 ? -0.698 14.547 5.684 1 98 19 ALA B O 1
ATOM 3267 N N . GLU B 1 20 ? -0.491 12.75 6.945 1 98.06 20 GLU B N 1
ATOM 3268 C CA . GLU B 1 20 ? -1.927 12.484 6.91 1 98.06 20 GLU B CA 1
ATOM 3269 C C . GLU B 1 20 ? -2.701 13.531 7.707 1 98.06 20 GLU B C 1
ATOM 3271 O O . GLU B 1 20 ? -3.826 13.883 7.352 1 98.06 20 GLU B O 1
ATOM 3276 N N . CYS B 1 21 ? -2.084 13.984 8.789 1 98.19 21 CYS B N 1
ATOM 3277 C CA . CYS B 1 21 ? -2.699 15.078 9.523 1 98.19 21 CYS B CA 1
ATOM 3278 C C . CYS B 1 21 ? -2.777 16.344 8.672 1 98.19 21 CYS B C 1
ATOM 3280 O O . CYS B 1 21 ? -3.805 17.016 8.648 1 98.19 21 CYS B O 1
ATOM 3282 N N . LEU B 1 22 ? -1.715 16.625 8.023 1 97.31 22 LEU B N 1
ATOM 3283 C CA . LEU B 1 22 ? -1.688 17.797 7.145 1 97.31 22 LEU B CA 1
ATOM 3284 C C . LEU B 1 22 ? -2.74 17.656 6.047 1 97.31 22 LEU B C 1
ATOM 3286 O O . LEU B 1 22 ? -3.412 18.641 5.707 1 97.31 22 LEU B O 1
ATOM 3290 N N . ALA B 1 23 ? -2.883 16.469 5.473 1 98.12 23 ALA B N 1
ATOM 3291 C CA . ALA B 1 23 ? -3.891 16.188 4.449 1 98.12 23 ALA B CA 1
ATOM 3292 C C . ALA B 1 23 ? -5.297 16.438 4.988 1 98.12 23 ALA B C 1
ATOM 3294 O O . ALA B 1 23 ? -6.133 17.031 4.312 1 98.12 23 ALA B O 1
ATOM 3295 N N . ALA B 1 24 ? -5.527 15.977 6.195 1 98.12 24 ALA B N 1
ATOM 3296 C CA . ALA B 1 24 ? -6.844 16.141 6.805 1 98.12 24 ALA B CA 1
ATOM 3297 C C . ALA B 1 24 ? -7.152 17.609 7.059 1 98.12 24 ALA B C 1
ATOM 3299 O O . ALA B 1 24 ? -8.266 18.062 6.805 1 98.12 24 ALA B O 1
ATOM 3300 N N . ILE B 1 25 ? -6.176 18.312 7.543 1 97.06 25 ILE B N 1
ATOM 3301 C CA . ILE B 1 25 ? -6.344 19.75 7.758 1 97.06 25 ILE B CA 1
ATOM 3302 C C . ILE B 1 25 ? -6.691 20.438 6.438 1 97.06 25 ILE B C 1
ATOM 3304 O O . ILE B 1 25 ? -7.602 21.266 6.383 1 97.06 25 ILE B O 1
ATOM 3308 N N . THR B 1 26 ? -5.957 20.062 5.406 1 96 26 THR B N 1
ATOM 3309 C CA . THR B 1 26 ? -6.176 20.641 4.082 1 96 26 THR B CA 1
ATOM 3310 C C . THR B 1 26 ? -7.594 20.359 3.598 1 96 26 THR B C 1
ATOM 3312 O O . THR B 1 26 ? -8.273 21.25 3.088 1 96 26 THR B O 1
ATOM 3315 N N . TYR B 1 27 ? -8.047 19.125 3.783 1 96.81 27 TYR B N 1
ATOM 3316 C CA . TYR B 1 27 ? -9.398 18.734 3.395 1 96.81 27 TYR B CA 1
ATOM 3317 C C . TYR B 1 27 ? -10.445 19.578 4.121 1 96.81 27 TYR B C 1
ATOM 3319 O O . TYR B 1 27 ? -11.352 20.109 3.494 1 96.81 27 TYR B O 1
ATOM 3327 N N . PHE B 1 28 ? -10.297 19.766 5.406 1 96 28 PHE B N 1
ATOM 3328 C CA . PHE B 1 28 ? -11.258 20.5 6.223 1 96 28 PHE B CA 1
ATOM 3329 C C . PHE B 1 28 ? -11.242 21.984 5.871 1 96 28 PHE B C 1
ATOM 3331 O O . PHE B 1 28 ? -12.297 22.594 5.734 1 96 28 PHE B O 1
ATOM 3338 N N . ALA B 1 29 ? -10.07 22.5 5.758 1 94 29 ALA B N 1
ATOM 3339 C CA . ALA B 1 29 ? -9.93 23.922 5.461 1 94 29 ALA B CA 1
ATOM 3340 C C . ALA B 1 29 ? -10.586 24.266 4.129 1 94 29 ALA B C 1
ATOM 3342 O O . ALA B 1 29 ? -11.117 25.359 3.957 1 94 29 ALA B O 1
ATOM 3343 N N . TYR B 1 30 ? -10.555 23.297 3.227 1 92.69 30 TYR B N 1
ATOM 3344 C CA . TYR B 1 30 ? -11.086 23.547 1.891 1 92.69 30 TYR B CA 1
ATOM 3345 C C . TYR B 1 30 ? -12.578 23.266 1.831 1 92.69 30 TYR B C 1
ATOM 3347 O O . TYR B 1 30 ? -13.328 24 1.182 1 92.69 30 TYR B O 1
ATOM 3355 N N . ALA B 1 31 ? -13.055 22.25 2.512 1 93.44 31 ALA B N 1
ATOM 3356 C CA . ALA B 1 31 ? -14.391 21.719 2.271 1 93.44 31 ALA B CA 1
ATOM 3357 C C . ALA B 1 31 ? -15.359 22.141 3.371 1 93.44 31 ALA B C 1
ATOM 3359 O O . ALA B 1 31 ? -16.562 22.266 3.139 1 93.44 31 ALA B O 1
ATOM 3360 N N . VAL B 1 32 ? -14.875 22.375 4.574 1 93.88 32 VAL B N 1
ATOM 3361 C CA . VAL B 1 32 ? -15.75 22.562 5.73 1 93.88 32 VAL B CA 1
ATOM 3362 C C . VAL B 1 32 ? -15.703 24.016 6.188 1 93.88 32 VAL B C 1
ATOM 3364 O O . VAL B 1 32 ? -14.617 24.578 6.367 1 93.88 32 VAL B O 1
ATOM 3367 N N . PRO B 1 33 ? -16.875 24.562 6.367 1 92.56 33 PRO B N 1
ATOM 3368 C CA . PRO B 1 33 ? -16.875 25.938 6.883 1 92.56 33 PRO B CA 1
ATOM 3369 C C . PRO B 1 33 ? -16.156 26.062 8.234 1 92.56 33 PRO B C 1
ATOM 3371 O O . PRO B 1 33 ? -16.281 25.172 9.078 1 92.56 33 PRO B O 1
ATOM 3374 N N . ALA B 1 34 ? -15.508 27.125 8.453 1 88.75 34 ALA B N 1
ATOM 3375 C CA . ALA B 1 34 ? -14.68 27.344 9.633 1 88.75 34 ALA B CA 1
ATOM 3376 C C . ALA B 1 34 ? -15.508 27.266 10.906 1 88.75 34 ALA B C 1
ATOM 3378 O O . ALA B 1 34 ? -15 26.859 11.961 1 88.75 34 ALA B O 1
ATOM 3379 N N . SER B 1 35 ? -16.734 27.531 10.844 1 90.81 35 SER B N 1
ATOM 3380 C CA . SER B 1 35 ? -17.594 27.547 12.023 1 90.81 35 SER B CA 1
ATOM 3381 C C . SER B 1 35 ? -18.031 26.141 12.414 1 90.81 35 SER B C 1
ATOM 3383 O O . SER B 1 35 ? -18.5 25.922 13.531 1 90.81 35 SER B O 1
ATOM 3385 N N . ALA B 1 36 ? -17.766 25.219 11.547 1 93.12 36 ALA B N 1
ATOM 3386 C CA . ALA B 1 36 ? -18.328 23.891 11.758 1 93.12 36 ALA B CA 1
ATOM 3387 C C . ALA B 1 36 ? -17.281 22.938 12.352 1 93.12 36 ALA B C 1
ATOM 3389 O O . ALA B 1 36 ? -17.578 21.781 12.633 1 93.12 36 ALA B O 1
ATOM 3390 N N . TRP B 1 37 ? -16.062 23.406 12.445 1 94.12 37 TRP B N 1
ATOM 3391 C CA . TRP B 1 37 ? -15.062 22.484 12.984 1 94.12 37 TRP B CA 1
ATOM 3392 C C . TRP B 1 37 ? -13.984 23.25 13.75 1 94.12 37 TRP B C 1
ATOM 3394 O O . TRP B 1 37 ? -13.875 24.469 13.633 1 94.12 37 TRP B O 1
ATOM 3404 N N . GLU B 1 38 ? -13.258 22.516 14.656 1 94.88 38 GLU B N 1
ATOM 3405 C CA . GLU B 1 38 ? -12.125 23.016 15.438 1 94.88 38 GLU B CA 1
ATOM 3406 C C . GLU B 1 38 ? -10.906 22.094 15.289 1 94.88 38 GLU B C 1
ATOM 3408 O O . GLU B 1 38 ? -11.047 20.875 15.164 1 94.88 38 GLU B O 1
ATOM 3413 N N . LEU B 1 39 ? -9.797 22.75 15.273 1 94.94 39 LEU B N 1
ATOM 3414 C CA . LEU B 1 39 ? -8.523 22.047 15.148 1 94.94 39 LEU B CA 1
ATOM 3415 C C . LEU B 1 39 ? -7.84 21.922 16.5 1 94.94 39 LEU B C 1
ATOM 3417 O O . LEU B 1 39 ? -7.629 22.922 17.188 1 94.94 39 LEU B O 1
ATOM 3421 N N . VAL B 1 40 ? -7.559 20.656 16.906 1 93.88 40 VAL B N 1
ATOM 3422 C CA . VAL B 1 40 ? -6.973 20.406 18.219 1 93.88 40 VAL B CA 1
ATOM 3423 C C . VAL B 1 40 ? -5.602 19.75 18.062 1 93.88 40 VAL B C 1
ATOM 3425 O O . VAL B 1 40 ? -5.48 18.719 17.406 1 93.88 40 VAL B O 1
ATOM 3428 N N . THR B 1 41 ? -4.57 20.422 18.578 1 93.25 41 THR B N 1
ATOM 3429 C CA . THR B 1 41 ? -3.26 19.781 18.641 1 93.25 41 THR B CA 1
ATOM 3430 C C . THR B 1 41 ? -3.254 18.641 19.641 1 93.25 41 THR B C 1
ATOM 3432 O O . THR B 1 41 ? -3.594 18.828 20.812 1 93.25 41 THR B O 1
ATOM 3435 N N . SER B 1 42 ? -2.889 17.453 19.156 1 92 42 SER B N 1
ATOM 3436 C CA . SER B 1 42 ? -2.969 16.25 20 1 92 42 SER B CA 1
ATOM 3437 C C . SER B 1 42 ? -1.841 15.281 19.688 1 92 42 SER B C 1
ATOM 3439 O O . SER B 1 42 ? -0.874 15.641 19.016 1 92 42 SER B O 1
ATOM 3441 N N . SER B 1 43 ? -1.861 14.148 20.344 1 91.19 43 SER B N 1
ATOM 3442 C CA . SER B 1 43 ? -0.961 13.023 20.125 1 91.19 43 SER B CA 1
ATOM 3443 C C . SER B 1 43 ? -1.712 11.695 20.203 1 91.19 43 SER B C 1
ATOM 3445 O O . SER B 1 43 ? -2.842 11.641 20.688 1 91.19 43 SER B O 1
ATOM 3447 N N . PRO B 1 44 ? -1.111 10.703 19.609 1 91.12 44 PRO B N 1
ATOM 3448 C CA . PRO B 1 44 ? -1.812 9.414 19.578 1 91.12 44 PRO B CA 1
ATOM 3449 C C . PRO B 1 44 ? -2.244 8.945 20.969 1 91.12 44 PRO B C 1
ATOM 3451 O O . PRO B 1 44 ? -3.324 8.367 21.109 1 91.12 44 PRO B O 1
ATOM 3454 N N . SER B 1 45 ? -1.528 9.203 21.969 1 87.69 45 SER B N 1
ATOM 3455 C CA . SER B 1 45 ? -1.846 8.727 23.312 1 87.69 45 SER B CA 1
ATOM 3456 C C . SER B 1 45 ? -2.998 9.523 23.922 1 87.69 45 SER B C 1
ATOM 3458 O O . SER B 1 45 ? -3.58 9.109 24.922 1 87.69 45 SER B O 1
ATOM 3460 N N . ALA B 1 46 ? -3.385 10.602 23.344 1 88.44 46 ALA B N 1
ATOM 3461 C CA . ALA B 1 46 ? -4.41 11.484 23.891 1 88.44 46 ALA B CA 1
ATOM 3462 C C . ALA B 1 46 ? -5.785 11.148 23.328 1 88.44 46 ALA B C 1
ATOM 3464 O O . ALA B 1 46 ? -6.805 11.656 23.812 1 88.44 46 ALA B O 1
ATOM 3465 N N . VAL B 1 47 ? -5.777 10.375 22.328 1 90.19 47 VAL B N 1
ATOM 3466 C CA . VAL B 1 47 ? -7.051 10.039 21.688 1 90.19 47 VAL B CA 1
ATOM 3467 C C . VAL B 1 47 ? -7.355 8.562 21.906 1 90.19 47 VAL B C 1
ATOM 3469 O O . VAL B 1 47 ? -6.441 7.727 21.922 1 90.19 47 VAL B O 1
ATOM 3472 N N . PRO B 1 48 ? -8.602 8.258 21.969 1 89.5 48 PRO B N 1
ATOM 3473 C CA . PRO B 1 48 ? -8.969 6.867 22.234 1 89.5 48 PRO B CA 1
ATOM 3474 C C . PRO B 1 48 ? -8.57 5.922 21.109 1 89.5 48 PRO B C 1
ATOM 3476 O O . PRO B 1 48 ? -8.336 4.734 21.344 1 89.5 48 PRO B O 1
ATOM 3479 N N . THR B 1 49 ? -8.469 6.371 19.922 1 87.06 49 THR B N 1
ATOM 3480 C CA . THR B 1 49 ? -8.141 5.543 18.766 1 87.06 49 THR B CA 1
ATOM 3481 C C . THR B 1 49 ? -6.641 5.285 18.688 1 87.06 49 THR B C 1
ATOM 3483 O O . THR B 1 49 ? -6.191 4.418 17.938 1 87.06 49 THR B O 1
ATOM 3486 N N . ARG B 1 50 ? -5.77 6.062 19.375 1 89 50 ARG B N 1
ATOM 3487 C CA . ARG B 1 50 ? -4.32 5.953 19.469 1 89 50 ARG B CA 1
ATOM 3488 C C . ARG B 1 50 ? -3.66 6.168 18.109 1 89 50 ARG B C 1
ATOM 3490 O O . ARG B 1 50 ? -2.604 5.602 17.828 1 89 50 ARG B O 1
ATOM 3497 N N . ALA B 1 51 ? -4.414 6.859 17.25 1 92.81 51 ALA B N 1
ATOM 3498 C CA . ALA B 1 51 ? -3.893 7.184 15.93 1 92.81 51 ALA B CA 1
ATOM 3499 C C . ALA B 1 51 ? -4.387 8.555 15.461 1 92.81 51 ALA B C 1
ATOM 3501 O O . ALA B 1 51 ? -5.508 8.953 15.781 1 92.81 51 ALA B O 1
ATOM 3502 N N . LEU B 1 52 ? -3.518 9.25 14.82 1 95.94 52 LEU B N 1
ATOM 3503 C CA . LEU B 1 52 ? -3.863 10.547 14.25 1 95.94 52 LEU B CA 1
ATOM 3504 C C . LEU B 1 52 ? -3.725 10.531 12.727 1 95.94 52 LEU B C 1
ATOM 3506 O O . LEU B 1 52 ? -2.928 9.766 12.18 1 95.94 52 LEU B O 1
ATOM 3510 N N . PRO B 1 53 ? -4.52 11.336 12.008 1 97.88 53 PRO B N 1
ATOM 3511 C CA . PRO B 1 53 ? -5.562 12.258 12.477 1 97.88 53 PRO B CA 1
ATOM 3512 C C . PRO B 1 53 ? -6.793 11.531 13.008 1 97.88 53 PRO B C 1
ATOM 3514 O O . PRO B 1 53 ? -7.102 10.414 12.57 1 97.88 53 PRO B O 1
ATOM 3517 N N . ALA B 1 54 ? -7.441 12.156 13.93 1 97.5 54 ALA B N 1
ATOM 3518 C CA . ALA B 1 54 ? -8.664 11.617 14.523 1 97.5 54 ALA B CA 1
ATOM 3519 C C . ALA B 1 54 ? -9.766 12.672 14.57 1 97.5 54 ALA B C 1
ATOM 3521 O O . ALA B 1 54 ? -9.516 13.828 14.922 1 97.5 54 ALA B O 1
ATOM 3522 N N . LEU B 1 55 ? -10.93 12.234 14.164 1 97.44 55 LEU B N 1
ATOM 3523 C CA . LEU B 1 55 ? -12.102 13.102 14.156 1 97.44 55 LEU B CA 1
ATOM 3524 C C . LEU B 1 55 ? -13.055 12.734 15.289 1 97.44 55 LEU B C 1
ATOM 3526 O O . LEU B 1 55 ? -13.391 11.562 15.461 1 97.44 55 LEU B O 1
ATOM 3530 N N . HIS B 1 56 ? -13.391 13.734 16.078 1 95.56 56 HIS B N 1
ATOM 3531 C CA . HIS B 1 56 ? -14.375 13.562 17.141 1 95.56 56 HIS B CA 1
ATOM 3532 C C . HIS B 1 56 ? -15.641 14.367 16.859 1 95.56 56 HIS B C 1
ATOM 3534 O O . HIS B 1 56 ? -15.594 15.594 16.766 1 95.56 56 HIS B O 1
ATOM 3540 N N . GLU B 1 57 ? -16.688 13.68 16.656 1 93.88 57 GLU B N 1
ATOM 3541 C CA . GLU B 1 57 ? -17.984 14.336 16.578 1 93.88 57 GLU B CA 1
ATOM 3542 C C . GLU B 1 57 ? -18.609 14.477 17.969 1 93.88 57 GLU B C 1
ATOM 3544 O O . GLU B 1 57 ? -19.203 13.531 18.484 1 93.88 57 GLU B O 1
ATOM 3549 N N . THR B 1 58 ? -18.688 15.578 18.453 1 88.44 58 THR B N 1
ATOM 3550 C CA . THR B 1 58 ? -19.078 15.836 19.828 1 88.44 58 THR B CA 1
ATOM 3551 C C . THR B 1 58 ? -20.547 15.539 20.047 1 88.44 58 THR B C 1
ATOM 3553 O O . THR B 1 58 ? -20.953 15.148 21.141 1 88.44 58 THR B O 1
ATOM 3556 N N . ALA B 1 59 ? -21.359 15.734 19.062 1 87.12 59 ALA B N 1
ATOM 3557 C CA . ALA B 1 59 ? -22.797 15.492 19.203 1 87.12 59 ALA B CA 1
ATOM 3558 C C . ALA B 1 59 ? -23.078 14.008 19.422 1 87.12 59 ALA B C 1
ATOM 3560 O O . ALA B 1 59 ? -23.859 13.641 20.312 1 87.12 59 ALA B O 1
ATOM 3561 N N . SER B 1 60 ? -22.469 13.164 18.734 1 87.25 60 SER B N 1
ATOM 3562 C CA . SER B 1 60 ? -22.734 11.727 18.797 1 87.25 60 SER B CA 1
ATOM 3563 C C . SER B 1 60 ? -21.703 11.023 19.672 1 87.25 60 SER B C 1
ATOM 3565 O O . SER B 1 60 ? -21.938 9.898 20.125 1 87.25 60 SER B O 1
ATOM 3567 N N . GLY B 1 61 ? -20.562 11.688 19.844 1 90.81 61 GLY B N 1
ATOM 3568 C CA . GLY B 1 61 ? -19.5 11.055 20.609 1 90.81 61 GLY B CA 1
ATOM 3569 C C . GLY B 1 61 ? -18.672 10.094 19.797 1 90.81 61 GLY B C 1
ATOM 3570 O O . GLY B 1 61 ? -17.781 9.43 20.312 1 90.81 61 GLY B O 1
ATOM 3571 N N . THR B 1 62 ? -18.844 10.078 18.531 1 92.44 62 THR B N 1
ATOM 3572 C CA . THR B 1 62 ? -18.172 9.141 17.625 1 92.44 62 THR B CA 1
ATOM 3573 C C . THR B 1 62 ? -16.75 9.586 17.344 1 92.44 62 THR B C 1
ATOM 3575 O O . THR B 1 62 ? -16.484 10.781 17.156 1 92.44 62 THR B O 1
ATOM 3578 N N . TRP B 1 63 ? -15.836 8.594 17.375 1 94.94 63 TRP B N 1
ATOM 3579 C CA . TRP B 1 63 ? -14.438 8.828 17.016 1 94.94 63 TRP B CA 1
ATOM 3580 C C . TRP B 1 63 ? -14.07 8.039 15.758 1 94.94 63 TRP B C 1
ATOM 3582 O O . TRP B 1 63 ? -14.453 6.875 15.609 1 94.94 63 TRP B O 1
ATOM 3592 N N . VAL B 1 64 ? -13.398 8.695 14.859 1 94.94 64 VAL B N 1
ATOM 3593 C CA . VAL B 1 64 ? -12.883 8.07 13.641 1 94.94 64 VAL B CA 1
ATOM 3594 C C . VAL B 1 64 ? -11.438 8.508 13.398 1 94.94 64 VAL B C 1
ATOM 3596 O O . VAL B 1 64 ? -11.117 9.695 13.516 1 94.94 64 VAL B O 1
ATOM 3599 N N . SER B 1 65 ? -10.523 7.555 13.094 1 95.38 65 SER B N 1
ATOM 3600 C CA . SER B 1 65 ? -9.125 7.934 12.891 1 95.38 65 SER B CA 1
ATOM 3601 C C . SER B 1 65 ? -8.633 7.516 11.516 1 95.38 65 SER B C 1
ATOM 3603 O O . SER B 1 65 ? -9.156 6.566 10.922 1 95.38 65 SER B O 1
ATOM 3605 N N . GLY B 1 66 ? -7.613 8.227 11.062 1 95.56 66 GLY B N 1
ATOM 3606 C CA . GLY B 1 66 ? -7.059 7.992 9.742 1 95.56 66 GLY B CA 1
ATOM 3607 C C . GLY B 1 66 ? -7.641 8.906 8.68 1 95.56 66 GLY B C 1
ATOM 3608 O O . GLY B 1 66 ? -8.828 9.242 8.727 1 95.56 66 GLY B O 1
ATOM 3609 N N . PHE B 1 67 ? -6.855 9.273 7.715 1 97.5 67 PHE B N 1
ATOM 3610 C CA . PHE B 1 67 ? -7.293 10.219 6.691 1 97.5 67 PHE B CA 1
ATOM 3611 C C . PHE B 1 67 ? -8.484 9.664 5.918 1 97.5 67 PHE B C 1
ATOM 3613 O O . PHE B 1 67 ? -9.5 10.344 5.766 1 97.5 67 PHE B O 1
ATOM 3620 N N . THR B 1 68 ? -8.375 8.406 5.426 1 94.62 68 THR B N 1
ATOM 3621 C CA . THR B 1 68 ? -9.414 7.812 4.59 1 94.62 68 THR B CA 1
ATOM 3622 C C . THR B 1 68 ? -10.711 7.641 5.375 1 94.62 68 THR B C 1
ATOM 3624 O O . THR B 1 68 ? -11.789 7.949 4.875 1 94.62 68 THR B O 1
ATOM 3627 N N . ALA B 1 69 ? -10.594 7.227 6.609 1 93.69 69 ALA B N 1
ATOM 3628 C CA . ALA B 1 69 ? -11.773 7.02 7.445 1 93.69 69 ALA B CA 1
ATOM 3629 C C . ALA B 1 69 ? -12.438 8.352 7.789 1 93.69 69 ALA B C 1
ATOM 3631 O O . ALA B 1 69 ? -13.664 8.453 7.785 1 93.69 69 ALA B O 1
ATOM 3632 N N . VAL B 1 70 ? -11.641 9.297 8.078 1 96.56 70 VAL B N 1
ATOM 3633 C CA . VAL B 1 70 ? -12.141 10.617 8.445 1 96.56 70 VAL B CA 1
ATOM 3634 C C . VAL B 1 70 ? -12.891 11.227 7.266 1 96.56 70 VAL B C 1
ATOM 3636 O O . VAL B 1 70 ? -14.016 11.719 7.418 1 96.56 70 VAL B O 1
ATOM 3639 N N . THR B 1 71 ? -12.328 11.203 6.07 1 96.5 71 THR B N 1
ATOM 3640 C CA . THR B 1 71 ? -12.953 11.812 4.902 1 96.5 71 THR B CA 1
ATOM 3641 C C . THR B 1 71 ? -14.195 11.031 4.477 1 96.5 71 THR B C 1
ATOM 3643 O O . THR B 1 71 ? -15.188 11.617 4.043 1 96.5 71 THR B O 1
ATOM 3646 N N . SER B 1 72 ? -14.141 9.711 4.605 1 93.94 72 SER B N 1
ATOM 3647 C CA . SER B 1 72 ? -15.312 8.891 4.305 1 93.94 72 SER B CA 1
ATOM 3648 C C . SER B 1 72 ? -16.453 9.211 5.254 1 93.94 72 SER B C 1
ATOM 3650 O O . SER B 1 72 ? -17.609 9.312 4.828 1 93.94 72 SER B O 1
ATOM 3652 N N . TYR B 1 73 ? -16.125 9.383 6.516 1 94 73 TYR B N 1
ATOM 3653 C CA . TYR B 1 73 ? -17.141 9.727 7.512 1 94 73 TYR B CA 1
ATOM 3654 C C . TYR B 1 73 ? -17.781 11.07 7.188 1 94 73 TYR B C 1
ATOM 3656 O O . TYR B 1 73 ? -19.016 11.195 7.23 1 94 73 TYR B O 1
ATOM 3664 N N . LEU B 1 74 ? -16.984 11.992 6.82 1 94.38 74 LEU B N 1
ATOM 3665 C CA . LEU B 1 74 ? -17.484 13.32 6.488 1 94.38 74 LEU B CA 1
ATOM 3666 C C . LEU B 1 74 ? -18.406 13.266 5.266 1 94.38 74 LEU B C 1
ATOM 3668 O O . LEU B 1 74 ? -19.453 13.898 5.246 1 94.38 74 LEU B O 1
ATOM 3672 N N . SER B 1 75 ? -17.969 12.516 4.25 1 93.19 75 SER B N 1
ATOM 3673 C CA . SER B 1 75 ? -18.734 12.43 3.014 1 93.19 75 SER B CA 1
ATOM 3674 C C . SER B 1 75 ? -20.078 11.758 3.25 1 93.19 75 SER B C 1
ATOM 3676 O O . SER B 1 75 ? -21.078 12.102 2.604 1 93.19 75 SER B O 1
ATOM 3678 N N . THR B 1 76 ? -20.109 10.844 4.152 1 91.19 76 THR B N 1
ATOM 3679 C CA . THR B 1 76 ? -21.328 10.109 4.434 1 91.19 76 THR B CA 1
ATOM 3680 C C . THR B 1 76 ? -22.281 10.938 5.297 1 91.19 76 THR B C 1
ATOM 3682 O O . THR B 1 76 ? -23.5 10.922 5.09 1 91.19 76 THR B O 1
ATOM 3685 N N . THR B 1 77 ? -21.781 11.695 6.23 1 91.12 77 THR B N 1
ATOM 3686 C CA . THR B 1 77 ? -22.609 12.445 7.172 1 91.12 77 THR B CA 1
ATOM 3687 C C . THR B 1 77 ? -23.031 13.781 6.57 1 91.12 77 THR B C 1
ATOM 3689 O O . THR B 1 77 ? -24.125 14.281 6.855 1 91.12 77 THR B O 1
ATOM 3692 N N . ASN B 1 78 ? -22.156 14.367 5.727 1 92.69 78 ASN B N 1
ATOM 3693 C CA . ASN B 1 78 ? -22.453 15.633 5.066 1 92.69 78 ASN B CA 1
ATOM 3694 C C . ASN B 1 78 ? -21.969 15.633 3.615 1 92.69 78 ASN B C 1
ATOM 3696 O O . ASN B 1 78 ? -20.891 16.141 3.312 1 92.69 78 ASN B O 1
ATOM 3700 N N . PRO B 1 79 ? -22.797 15.266 2.699 1 92.88 79 PRO B N 1
ATOM 3701 C CA . PRO B 1 79 ? -22.422 15.141 1.293 1 92.88 79 PRO B CA 1
ATOM 3702 C C . PRO B 1 79 ? -21.938 16.453 0.691 1 92.88 79 PRO B C 1
ATOM 3704 O O . PRO B 1 79 ? -21.172 16.453 -0.272 1 92.88 79 PRO B O 1
ATOM 3707 N N . ALA B 1 80 ? -22.359 17.547 1.255 1 92.94 80 ALA B N 1
ATOM 3708 C CA . ALA B 1 80 ? -21.922 18.859 0.764 1 92.94 80 ALA B CA 1
ATOM 3709 C C . ALA B 1 80 ? -20.438 19.062 0.982 1 92.94 80 ALA B C 1
ATOM 3711 O O . ALA B 1 80 ? -19.812 19.906 0.322 1 92.94 80 ALA B O 1
ATOM 3712 N N . TRP B 1 81 ? -19.859 18.297 1.902 1 94.75 81 TRP B N 1
ATOM 3713 C CA . TRP B 1 81 ? -18.453 18.438 2.236 1 94.75 81 TRP B CA 1
ATOM 3714 C C . TRP B 1 81 ? -17.609 17.375 1.533 1 94.75 81 TRP B C 1
ATOM 3716 O O . TRP B 1 81 ? -16.406 17.25 1.794 1 94.75 81 TRP B O 1
ATOM 3726 N N . ASP B 1 82 ? -18.219 16.609 0.647 1 95.12 82 ASP B N 1
ATOM 3727 C CA . ASP B 1 82 ? -17.516 15.594 -0.132 1 95.12 82 ASP B CA 1
ATOM 3728 C C . ASP B 1 82 ? -16.75 16.219 -1.296 1 95.12 82 ASP B C 1
ATOM 3730 O O . ASP B 1 82 ? -17.359 16.609 -2.303 1 95.12 82 ASP B O 1
ATOM 3734 N N . LEU B 1 83 ? -15.5 16.188 -1.22 1 93 83 LEU B N 1
ATOM 3735 C CA . LEU B 1 83 ? -14.68 16.859 -2.215 1 93 83 LEU B CA 1
ATOM 3736 C C . LEU B 1 83 ? -14.695 16.109 -3.539 1 93 83 LEU B C 1
ATOM 3738 O O . LEU B 1 83 ? -14.602 16.719 -4.609 1 93 83 LEU B O 1
ATOM 3742 N N . ASP B 1 84 ? -14.781 14.797 -3.482 1 92.75 84 ASP B N 1
ATOM 3743 C CA . ASP B 1 84 ? -14.805 14.016 -4.719 1 92.75 84 ASP B CA 1
ATOM 3744 C C . ASP B 1 84 ? -16.094 14.289 -5.504 1 92.75 84 ASP B C 1
ATOM 3746 O O . ASP B 1 84 ? -16.047 14.422 -6.73 1 92.75 84 ASP B O 1
ATOM 3750 N N . LEU B 1 85 ? -17.156 14.352 -4.758 1 90.19 85 LEU B N 1
ATOM 3751 C CA . LEU B 1 85 ? -18.422 14.703 -5.387 1 90.19 85 LEU B CA 1
ATOM 3752 C C . LEU B 1 85 ? -18.391 16.141 -5.914 1 90.19 85 LEU B C 1
ATOM 3754 O O . LEU B 1 85 ? -18.844 16.406 -7.027 1 90.19 85 LEU B O 1
ATOM 3758 N N . ALA B 1 86 ? -17.859 17.047 -5.141 1 88.81 86 ALA B N 1
ATOM 3759 C CA . ALA B 1 86 ? -17.781 18.453 -5.527 1 88.81 86 ALA B CA 1
ATOM 3760 C C . ALA B 1 86 ? -16.891 18.641 -6.758 1 88.81 86 ALA B C 1
ATOM 3762 O O . ALA B 1 86 ? -17.141 19.516 -7.59 1 88.81 86 ALA B O 1
ATOM 3763 N N . ALA B 1 87 ? -15.883 17.797 -6.863 1 88.62 87 ALA B N 1
ATOM 3764 C CA . ALA B 1 87 ? -14.969 17.875 -7.996 1 88.62 87 ALA B CA 1
ATOM 3765 C C . ALA B 1 87 ? -15.555 17.188 -9.227 1 88.62 87 ALA B C 1
ATOM 3767 O O . ALA B 1 87 ? -14.992 17.266 -10.32 1 88.62 87 ALA B O 1
ATOM 3768 N N . GLY B 1 88 ? -16.672 16.469 -9.062 1 89.25 88 GLY B N 1
ATOM 3769 C CA . GLY B 1 88 ? -17.344 15.812 -10.172 1 89.25 88 GLY B CA 1
ATOM 3770 C C . GLY B 1 88 ? -16.641 14.562 -10.656 1 89.25 88 GLY B C 1
ATOM 3771 O O . GLY B 1 88 ? -16.609 14.281 -11.852 1 89.25 88 GLY B O 1
ATOM 3772 N N . LEU B 1 89 ? -16.047 13.852 -9.758 1 89.62 89 LEU B N 1
ATOM 3773 C CA . LEU B 1 89 ? -15.312 12.656 -10.148 1 89.62 89 LEU B CA 1
ATOM 3774 C C . LEU B 1 89 ? -16.266 11.562 -10.617 1 89.62 89 LEU B C 1
ATOM 3776 O O . LEU B 1 89 ? -17.328 11.352 -10.016 1 89.62 89 LEU B O 1
ATOM 3780 N N . THR B 1 90 ? -15.875 10.945 -11.75 1 89.06 90 THR B N 1
ATOM 3781 C CA . THR B 1 90 ? -16.594 9.758 -12.203 1 89.06 90 THR B CA 1
ATOM 3782 C C . THR B 1 90 ? -16.266 8.555 -11.328 1 89.06 90 THR B C 1
ATOM 3784 O O . THR B 1 90 ? -15.328 8.602 -10.523 1 89.06 90 THR B O 1
ATOM 3787 N N . GLN B 1 91 ? -17 7.535 -11.469 1 87.88 91 GLN B N 1
ATOM 3788 C CA . GLN B 1 91 ? -16.734 6.312 -10.719 1 87.88 91 GLN B CA 1
ATOM 3789 C C . GLN B 1 91 ? -15.336 5.781 -10.992 1 87.88 91 GLN B C 1
ATOM 3791 O O . GLN B 1 91 ? -14.664 5.297 -10.086 1 87.88 91 GLN B O 1
ATOM 3796 N N . LEU B 1 92 ? -14.883 5.84 -12.211 1 86.25 92 LEU B N 1
ATOM 3797 C CA . LEU B 1 92 ? -13.539 5.406 -12.578 1 86.25 92 LEU B CA 1
ATOM 3798 C C . LEU B 1 92 ? -12.484 6.277 -11.906 1 86.25 92 LEU B C 1
ATOM 3800 O O . LEU B 1 92 ? -11.461 5.77 -11.43 1 86.25 92 LEU B O 1
ATOM 3804 N N . GLN B 1 93 ? -12.82 7.543 -11.891 1 88.75 93 GLN B N 1
ATOM 3805 C CA . GLN B 1 93 ? -11.859 8.461 -11.273 1 88.75 93 GLN B CA 1
ATOM 3806 C C . GLN B 1 93 ? -11.773 8.234 -9.766 1 88.75 93 GLN B C 1
ATOM 3808 O O . GLN B 1 93 ? -10.711 8.383 -9.172 1 88.75 93 GLN B O 1
ATOM 3813 N N . VAL B 1 94 ? -12.883 7.926 -9.18 1 92.19 94 VAL B N 1
ATOM 3814 C CA . VAL B 1 94 ? -12.891 7.602 -7.754 1 92.19 94 VAL B CA 1
ATOM 3815 C C . VAL B 1 94 ? -12.062 6.344 -7.512 1 92.19 94 VAL B C 1
ATOM 3817 O O . VAL B 1 94 ? -11.305 6.27 -6.539 1 92.19 94 VAL B O 1
ATOM 3820 N N . ALA B 1 95 ? -12.148 5.363 -8.359 1 91.5 95 ALA B N 1
ATOM 3821 C CA . ALA B 1 95 ? -11.344 4.148 -8.258 1 91.5 95 ALA B CA 1
ATOM 3822 C C . ALA B 1 95 ? -9.859 4.461 -8.406 1 91.5 95 ALA B C 1
ATOM 3824 O O . ALA B 1 95 ? -9.031 3.953 -7.645 1 91.5 95 ALA B O 1
ATOM 3825 N N . ASP B 1 96 ? -9.555 5.27 -9.391 1 91.5 96 ASP B N 1
ATOM 3826 C CA . ASP B 1 96 ? -8.164 5.691 -9.578 1 91.5 96 ASP B CA 1
ATOM 3827 C C . ASP B 1 96 ? -7.645 6.422 -8.344 1 91.5 96 ASP B C 1
ATOM 3829 O O . ASP B 1 96 ? -6.512 6.195 -7.91 1 91.5 96 ASP B O 1
ATOM 3833 N N . ALA B 1 97 ? -8.5 7.297 -7.809 1 94.12 97 ALA B N 1
ATOM 3834 C CA . ALA B 1 97 ? -8.117 8.039 -6.613 1 94.12 97 ALA B CA 1
ATOM 3835 C C . ALA B 1 97 ? -7.812 7.102 -5.453 1 94.12 97 ALA B C 1
ATOM 3837 O O . ALA B 1 97 ? -6.867 7.32 -4.695 1 94.12 97 ALA B O 1
ATOM 3838 N N . THR B 1 98 ? -8.594 6.098 -5.324 1 95 98 THR B N 1
ATOM 3839 C CA . THR B 1 98 ? -8.375 5.113 -4.266 1 95 98 THR B CA 1
ATOM 3840 C C . THR B 1 98 ? -7.059 4.375 -4.473 1 95 98 THR B C 1
ATOM 3842 O O . THR B 1 98 ? -6.32 4.129 -3.518 1 95 98 THR B O 1
ATOM 3845 N N . ALA B 1 99 ? -6.746 4.062 -5.703 1 94.62 99 ALA B N 1
ATOM 3846 C CA . ALA B 1 99 ? -5.48 3.404 -6.02 1 94.62 99 ALA B CA 1
ATOM 3847 C C . ALA B 1 99 ? -4.297 4.309 -5.699 1 94.62 99 ALA B C 1
ATOM 3849 O O . ALA B 1 99 ? -3.314 3.867 -5.102 1 94.62 99 ALA B O 1
ATOM 3850 N N . TYR B 1 100 ? -4.402 5.566 -6.047 1 95.56 100 TYR B N 1
ATOM 3851 C CA . TYR B 1 100 ? -3.324 6.508 -5.773 1 95.56 100 TYR B CA 1
ATOM 3852 C C . TYR B 1 100 ? -3.164 6.734 -4.273 1 95.56 100 TYR B C 1
ATOM 3854 O O . TYR B 1 100 ? -2.053 6.961 -3.789 1 95.56 100 TYR B O 1
ATOM 3862 N N . THR B 1 101 ? -4.289 6.695 -3.582 1 96.38 101 THR B N 1
ATOM 3863 C CA . THR B 1 101 ? -4.223 6.82 -2.131 1 96.38 101 THR B CA 1
ATOM 3864 C C . THR B 1 101 ? -3.387 5.695 -1.529 1 96.38 101 THR B C 1
ATOM 3866 O O . THR B 1 101 ? -2.535 5.938 -0.671 1 96.38 101 THR B O 1
ATOM 3869 N N . ALA B 1 102 ? -3.607 4.539 -2.006 1 94.38 102 ALA B N 1
ATOM 3870 C CA . ALA B 1 102 ? -2.814 3.395 -1.559 1 94.38 102 ALA B CA 1
ATOM 3871 C C . ALA B 1 102 ? -1.35 3.555 -1.955 1 94.38 102 ALA B C 1
ATOM 3873 O O . ALA B 1 102 ? -0.45 3.219 -1.181 1 94.38 102 ALA B O 1
ATOM 3874 N N . PHE B 1 103 ? -1.119 4.051 -3.125 1 95.38 103 PHE B N 1
ATOM 3875 C CA . PHE B 1 103 ? 0.232 4.27 -3.627 1 95.38 103 PHE B CA 1
ATOM 3876 C C . PHE B 1 103 ? 0.988 5.25 -2.736 1 95.38 103 PHE B C 1
ATOM 3878 O O . PHE B 1 103 ? 2.141 5 -2.373 1 95.38 103 PHE B O 1
ATOM 3885 N N . LEU B 1 104 ? 0.332 6.297 -2.387 1 96.12 104 LEU B N 1
ATOM 3886 C CA . LEU B 1 104 ? 0.946 7.305 -1.53 1 96.12 104 LEU B CA 1
ATOM 3887 C C . LEU B 1 104 ? 1.312 6.715 -0.173 1 96.12 104 LEU B C 1
ATOM 3889 O O . LEU B 1 104 ? 2.438 6.883 0.3 1 96.12 104 LEU B O 1
ATOM 3893 N N . SER B 1 105 ? 0.455 6.004 0.391 1 92.69 105 SER B N 1
ATOM 3894 C CA . SER B 1 105 ? 0.681 5.426 1.712 1 92.69 105 SER B CA 1
ATOM 3895 C C . SER B 1 105 ? 1.812 4.402 1.683 1 92.69 105 SER B C 1
ATOM 3897 O O . SER B 1 105 ? 2.561 4.27 2.652 1 92.69 105 SER B O 1
ATOM 3899 N N . SER B 1 106 ? 2.01 3.807 0.553 1 90.88 106 SER B N 1
ATOM 3900 C CA . SER B 1 106 ? 2.973 2.711 0.492 1 90.88 106 SER B CA 1
ATOM 3901 C C . SER B 1 106 ? 4.336 3.199 0.018 1 90.88 106 SER B C 1
ATOM 3903 O O . SER B 1 106 ? 5.363 2.588 0.325 1 90.88 106 SER B O 1
ATOM 3905 N N . THR B 1 107 ? 4.34 4.289 -0.712 1 93.81 107 THR B N 1
ATOM 3906 C CA . THR B 1 107 ? 5.605 4.664 -1.337 1 93.81 107 THR B CA 1
ATOM 3907 C C . THR B 1 107 ? 6.078 6.023 -0.823 1 93.81 107 THR B C 1
ATOM 3909 O O . THR B 1 107 ? 7.277 6.238 -0.636 1 93.81 107 THR B O 1
ATOM 3912 N N . ALA B 1 108 ? 5.156 6.902 -0.593 1 96.25 108 ALA B N 1
ATOM 3913 C CA . ALA B 1 108 ? 5.539 8.234 -0.139 1 96.25 108 ALA B CA 1
ATOM 3914 C C . ALA B 1 108 ? 5.91 8.227 1.342 1 96.25 108 ALA B C 1
ATOM 3916 O O . ALA B 1 108 ? 6.805 8.961 1.769 1 96.25 108 ALA B O 1
ATOM 3917 N N . ALA B 1 109 ? 5.234 7.41 2.076 1 94.25 109 ALA B N 1
ATOM 3918 C CA . ALA B 1 109 ? 5.484 7.359 3.516 1 94.25 109 ALA B CA 1
ATOM 3919 C C . ALA B 1 109 ? 6.906 6.895 3.811 1 94.25 109 ALA B C 1
ATOM 3921 O O . ALA B 1 109 ? 7.641 7.551 4.555 1 94.25 109 ALA B O 1
ATOM 3922 N N . PRO B 1 110 ? 7.352 5.801 3.197 1 94.31 110 PRO B N 1
ATOM 3923 C CA . PRO B 1 110 ? 8.742 5.406 3.408 1 94.31 110 PRO B CA 1
ATOM 3924 C C . PRO B 1 110 ? 9.734 6.473 2.947 1 94.31 110 PRO B C 1
ATOM 3926 O O . PRO B 1 110 ? 10.805 6.625 3.543 1 94.31 110 PRO B O 1
ATOM 3929 N N . LEU B 1 111 ? 9.406 7.129 1.92 1 95.12 111 LEU B N 1
ATOM 3930 C CA . LEU B 1 111 ? 10.273 8.188 1.423 1 95.12 111 LEU B CA 1
ATOM 3931 C C . LEU B 1 111 ? 10.406 9.312 2.445 1 95.12 111 LEU B C 1
ATOM 3933 O O . LEU B 1 111 ? 11.5 9.828 2.68 1 95.12 111 LEU B O 1
ATOM 3937 N N . LEU B 1 112 ? 9.312 9.664 3.039 1 96 112 LEU B N 1
ATOM 3938 C CA . LEU B 1 112 ? 9.328 10.664 4.102 1 96 112 LEU B CA 1
ATOM 3939 C C . LEU B 1 112 ? 10.141 10.18 5.293 1 96 112 LEU B C 1
ATOM 3941 O O . LEU B 1 112 ? 10.859 10.961 5.918 1 96 112 LEU B O 1
ATOM 3945 N N . ALA B 1 113 ? 10.016 8.922 5.574 1 95.44 113 ALA B N 1
ATOM 3946 C CA . ALA B 1 113 ? 10.789 8.344 6.664 1 95.44 113 ALA B CA 1
ATOM 3947 C C . ALA B 1 113 ? 12.289 8.492 6.414 1 95.44 113 ALA B C 1
ATOM 3949 O O . ALA B 1 113 ? 13.039 8.859 7.324 1 95.44 113 ALA B O 1
ATOM 3950 N N . LEU B 1 114 ? 12.695 8.281 5.246 1 93.69 114 LEU B N 1
ATOM 3951 C CA . LEU B 1 114 ? 14.102 8.383 4.887 1 93.69 114 LEU B CA 1
ATOM 3952 C C . LEU B 1 114 ? 14.594 9.828 4.992 1 93.69 114 LEU B C 1
ATOM 3954 O O . LEU B 1 114 ? 15.727 10.07 5.398 1 93.69 114 LEU B O 1
ATOM 3958 N N . SER B 1 115 ? 13.75 10.711 4.715 1 94.88 115 SER B N 1
ATOM 3959 C CA . SER B 1 115 ? 14.141 12.117 4.656 1 94.88 115 SER B CA 1
ATOM 3960 C C . SER B 1 115 ? 14.125 12.75 6.043 1 94.88 115 SER B C 1
ATOM 3962 O O . SER B 1 115 ? 14.984 13.57 6.363 1 94.88 115 SER B O 1
ATOM 3964 N N . LEU B 1 116 ? 13.188 12.328 6.891 1 95.88 116 LEU B N 1
ATOM 3965 C CA . LEU B 1 116 ? 12.977 13.094 8.117 1 95.88 116 LEU B CA 1
ATOM 3966 C C . LEU B 1 116 ? 13.32 12.258 9.344 1 95.88 116 LEU B C 1
ATOM 3968 O O . LEU B 1 116 ? 13.578 12.797 10.422 1 95.88 116 LEU B O 1
ATOM 3972 N N . TYR B 1 117 ? 13.375 10.922 9.258 1 94.62 117 TYR B N 1
ATOM 3973 C CA . TYR B 1 117 ? 13.359 10.148 10.492 1 94.62 117 TYR B CA 1
ATOM 3974 C C . TYR B 1 117 ? 14.555 9.203 10.562 1 94.62 117 TYR B C 1
ATOM 3976 O O . TYR B 1 117 ? 15.086 8.945 11.641 1 94.62 117 TYR B O 1
ATOM 3984 N N . VAL B 1 118 ? 14.961 8.711 9.469 1 92.06 118 VAL B N 1
ATOM 3985 C CA . VAL B 1 118 ? 15.953 7.637 9.469 1 92.06 118 VAL B CA 1
ATOM 3986 C C . VAL B 1 118 ? 17.344 8.211 9.734 1 92.06 118 VAL B C 1
ATOM 3988 O O . VAL B 1 118 ? 18.109 7.66 10.531 1 92.06 118 VAL B O 1
ATOM 3991 N N . SER B 1 119 ? 17.641 9.328 9.125 1 87.81 119 SER B N 1
ATOM 3992 C CA . SER B 1 119 ? 18.938 9.969 9.352 1 87.81 119 SER B CA 1
ATOM 3993 C C . SER B 1 119 ? 19.047 10.5 10.773 1 87.81 119 SER B C 1
ATOM 3995 O O . SER B 1 119 ? 18.219 11.297 11.211 1 87.81 119 SER B O 1
ATOM 3997 N N . SER B 1 120 ? 20.125 10.078 11.398 1 88.06 120 SER B N 1
ATOM 3998 C CA . SER B 1 120 ? 20.328 10.523 12.773 1 88.06 120 SER B CA 1
ATOM 3999 C C . SER B 1 120 ? 20.562 12.023 12.844 1 88.06 120 SER B C 1
ATOM 4001 O O . SER B 1 120 ? 20.141 12.688 13.789 1 88.06 120 SER B O 1
ATOM 4003 N N . GLU B 1 121 ? 21.172 12.5 11.859 1 88.88 121 GLU B N 1
ATOM 4004 C CA . GLU B 1 121 ? 21.453 13.938 11.82 1 88.88 121 GLU B CA 1
ATOM 4005 C C . GLU B 1 121 ? 20.156 14.742 11.672 1 88.88 121 GLU B C 1
ATOM 4007 O O . GLU B 1 121 ? 19.922 15.68 12.438 1 88.88 121 GLU B O 1
ATOM 4012 N N . THR B 1 122 ? 19.344 14.352 10.773 1 92.88 122 THR B N 1
ATOM 4013 C CA . THR B 1 122 ? 18.094 15.055 10.547 1 92.88 122 THR B CA 1
ATOM 4014 C C . THR B 1 122 ? 17.156 14.883 11.734 1 92.88 122 THR B C 1
ATOM 4016 O O . THR B 1 122 ? 16.469 15.82 12.141 1 92.88 122 THR B O 1
ATOM 4019 N N . TRP B 1 123 ? 17.203 13.672 12.281 1 93.56 123 TRP B N 1
ATOM 4020 C CA . TRP B 1 123 ? 16.375 13.406 13.453 1 93.56 123 TRP B CA 1
ATOM 4021 C C . TRP B 1 123 ? 16.734 14.344 14.602 1 93.56 123 TRP B C 1
ATOM 4023 O O . TRP B 1 123 ? 15.867 14.984 15.18 1 93.56 123 TRP B O 1
ATOM 4033 N N . ALA B 1 124 ? 17.984 14.477 14.836 1 93.06 124 ALA B N 1
ATOM 4034 C CA . ALA B 1 124 ? 18.469 15.242 15.984 1 93.06 124 ALA B CA 1
ATOM 4035 C C . ALA B 1 124 ? 18.328 16.75 15.734 1 93.06 124 ALA B C 1
ATOM 4037 O O . ALA B 1 124 ? 17.953 17.5 16.641 1 93.06 124 ALA B O 1
ATOM 4038 N N . ALA B 1 125 ? 18.484 17.109 14.57 1 94.25 125 ALA B N 1
ATOM 4039 C CA . ALA B 1 125 ? 18.594 18.531 14.273 1 94.25 125 ALA B CA 1
ATOM 4040 C C . ALA B 1 125 ? 17.219 19.125 13.961 1 94.25 125 ALA B C 1
ATOM 4042 O O . ALA B 1 125 ? 16.984 20.312 14.219 1 94.25 125 ALA B O 1
ATOM 4043 N N . THR B 1 126 ? 16.391 18.297 13.406 1 95.62 126 THR B N 1
ATOM 4044 C CA . THR B 1 126 ? 15.188 18.922 12.844 1 95.62 126 THR B CA 1
ATOM 4045 C C . THR B 1 126 ? 13.93 18.234 13.375 1 95.62 126 THR B C 1
ATOM 4047 O O . THR B 1 126 ? 13.062 18.891 13.953 1 95.62 126 THR B O 1
ATOM 4050 N N . THR B 1 127 ? 13.773 16.922 13.211 1 96.38 127 THR B N 1
ATOM 4051 C CA . THR B 1 127 ? 12.516 16.219 13.453 1 96.38 127 THR B CA 1
ATOM 4052 C C . THR B 1 127 ? 12.211 16.141 14.945 1 96.38 127 THR B C 1
ATOM 4054 O O . THR B 1 127 ? 11.102 16.469 15.375 1 96.38 127 THR B O 1
ATOM 4057 N N . ARG B 1 128 ? 13.203 15.758 15.734 1 95.5 128 ARG B N 1
ATOM 4058 C CA . ARG B 1 128 ? 12.969 15.609 17.172 1 95.5 128 ARG B CA 1
ATOM 4059 C C . ARG B 1 128 ? 12.617 16.953 17.812 1 95.5 128 ARG B C 1
ATOM 4061 O O . ARG B 1 128 ? 11.648 17.047 18.562 1 95.5 128 ARG B O 1
ATOM 4068 N N . PRO B 1 129 ? 13.297 17.984 17.531 1 95.44 129 PRO B N 1
ATOM 4069 C CA . PRO B 1 129 ? 12.938 19.297 18.094 1 95.44 129 PRO B CA 1
ATOM 4070 C C . PRO B 1 129 ? 11.531 19.734 17.703 1 95.44 129 PRO B C 1
ATOM 4072 O O . PRO B 1 129 ? 10.844 20.391 18.484 1 95.44 129 PRO B O 1
ATOM 4075 N N . ALA B 1 130 ? 11.102 19.391 16.5 1 95.75 130 ALA B N 1
ATOM 4076 C CA . ALA B 1 130 ? 9.742 19.734 16.078 1 95.75 130 ALA B CA 1
ATOM 4077 C C . ALA B 1 130 ? 8.711 19.094 17 1 95.75 130 ALA B C 1
ATOM 4079 O O . ALA B 1 130 ? 7.742 19.734 17.406 1 95.75 130 ALA B O 1
ATOM 4080 N N . TYR B 1 131 ? 8.969 17.828 17.359 1 94.62 131 TYR B N 1
ATOM 4081 C CA . TYR B 1 131 ? 8.055 17.141 18.266 1 94.62 131 TYR B CA 1
ATOM 4082 C C . TYR B 1 131 ? 8.125 17.734 19.672 1 94.62 131 TYR B C 1
ATOM 4084 O O . TYR B 1 131 ? 7.125 17.766 20.391 1 94.62 131 TYR B O 1
ATOM 4092 N N . SER B 1 132 ? 9.273 18.203 20.062 1 91.44 132 SER B N 1
ATOM 4093 C CA . SER B 1 132 ? 9.445 18.797 21.375 1 91.44 132 SER B CA 1
ATOM 4094 C C . SER B 1 132 ? 8.672 20.109 21.484 1 91.44 132 SER B C 1
ATOM 4096 O O . SER B 1 132 ? 8.273 20.516 22.578 1 91.44 132 SER B O 1
ATOM 4098 N N . GLY B 1 133 ? 8.469 20.75 20.391 1 90.62 133 GLY B N 1
ATOM 4099 C CA . GLY B 1 133 ? 7.668 21.953 20.359 1 90.62 133 GLY B CA 1
ATOM 4100 C C . GLY B 1 133 ? 6.176 21.688 20.406 1 90.62 133 GLY B C 1
ATOM 4101 O O . GLY B 1 133 ? 5.398 22.562 20.797 1 90.62 133 GLY B O 1
ATOM 4102 N N . ILE B 1 134 ? 5.801 20.531 20.078 1 90.75 134 ILE B N 1
ATOM 4103 C CA . ILE B 1 134 ? 4.391 20.172 19.969 1 90.75 134 ILE B CA 1
ATOM 4104 C C . ILE B 1 134 ? 3.918 19.531 21.266 1 90.75 134 ILE B C 1
ATOM 4106 O O . ILE B 1 134 ? 2.805 19.797 21.734 1 90.75 134 ILE B O 1
ATOM 4110 N N . LEU B 1 135 ? 4.781 18.719 21.906 1 90.56 135 LEU B N 1
ATOM 4111 C CA . LEU B 1 135 ? 4.387 17.906 23.031 1 90.56 135 LEU B CA 1
ATOM 4112 C C . LEU B 1 135 ? 4.875 18.5 24.344 1 90.56 135 LEU B C 1
ATOM 4114 O O . LEU B 1 135 ? 5.984 19.031 24.422 1 90.56 135 LEU B O 1
ATOM 4118 N N . PRO B 1 136 ? 4.059 18.375 25.359 1 87.06 136 PRO B N 1
ATOM 4119 C 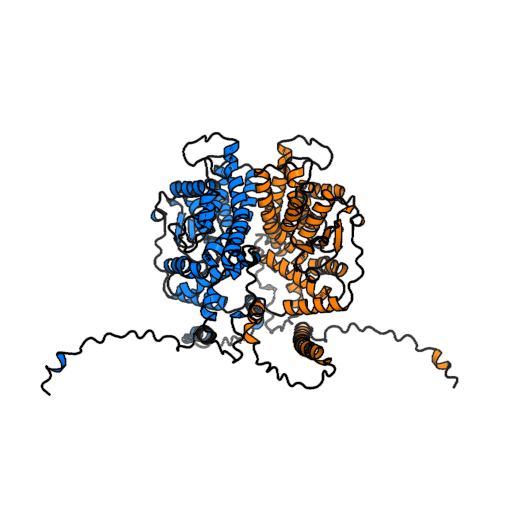CA . PRO B 1 136 ? 4.547 18.75 26.688 1 87.06 136 PRO B CA 1
ATOM 4120 C C . PRO B 1 136 ? 5.418 17.672 27.328 1 87.06 136 PRO B C 1
ATOM 4122 O O . PRO B 1 136 ? 5.25 16.484 27.047 1 87.06 136 PRO B O 1
ATOM 4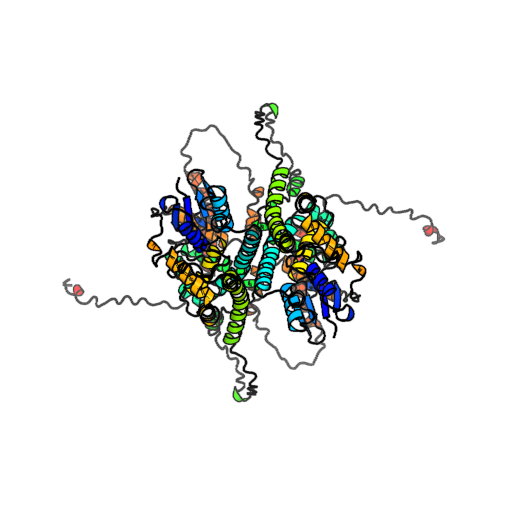125 N N . PHE B 1 137 ? 6.238 18.125 28.203 1 84.81 137 PHE B N 1
ATOM 4126 C CA . PHE B 1 137 ? 6.996 17.188 29.031 1 84.81 137 PHE B CA 1
ATOM 4127 C C . PHE B 1 137 ? 6.066 16.406 29.953 1 84.81 137 PHE B C 1
ATOM 4129 O O . PHE B 1 137 ? 5.086 16.938 30.469 1 84.81 137 PHE B O 1
ATOM 4136 N N . PRO B 1 138 ? 6.262 15.031 30 1 87.25 138 PRO B N 1
ATOM 4137 C CA . PRO B 1 138 ? 7.367 14.148 29.609 1 87.25 138 PRO B CA 1
ATOM 4138 C C . PRO B 1 138 ? 7.047 13.32 28.375 1 87.25 138 PRO B C 1
ATOM 4140 O O . PRO B 1 138 ? 7.77 12.367 28.062 1 87.25 138 PRO B O 1
ATOM 4143 N N . LEU B 1 139 ? 6.031 13.695 27.75 1 87.5 139 LEU B N 1
ATOM 4144 C CA . LEU B 1 139 ? 5.598 12.898 26.594 1 87.5 139 LEU B CA 1
ATOM 4145 C C . LEU B 1 139 ? 6.637 12.945 25.484 1 87.5 139 LEU B C 1
ATOM 4147 O O . LEU B 1 139 ? 6.641 12.086 24.594 1 87.5 139 LEU B O 1
ATOM 4151 N N . THR B 1 140 ? 7.5 13.938 25.531 1 88.12 140 THR B N 1
ATOM 4152 C CA . THR B 1 140 ? 8.539 14.109 24.531 1 88.12 140 THR B CA 1
ATOM 4153 C C . THR B 1 140 ? 9.547 12.961 24.594 1 88.12 140 THR B C 1
ATOM 4155 O O . THR B 1 140 ? 10.297 12.734 23.641 1 88.12 140 THR B O 1
ATOM 4158 N N . TRP B 1 141 ? 9.484 12.227 25.609 1 85.19 141 TRP B N 1
ATOM 4159 C CA . TRP B 1 141 ? 10.469 11.164 25.781 1 85.19 141 TRP B CA 1
ATOM 4160 C C . TRP B 1 141 ? 9.945 9.836 25.25 1 85.19 141 TRP B C 1
ATOM 4162 O O . TRP B 1 141 ? 10.719 8.906 25.016 1 85.19 141 TRP B O 1
ATOM 4172 N N . THR B 1 142 ? 8.711 9.805 25.062 1 86.94 142 THR B N 1
ATOM 4173 C CA . THR B 1 142 ? 8.164 8.5 24.688 1 86.94 142 THR B CA 1
ATOM 4174 C C . THR B 1 142 ? 7.539 8.547 23.312 1 86.94 142 THR B C 1
ATOM 4176 O O . THR B 1 142 ? 7.734 7.629 22.5 1 86.94 142 THR B O 1
ATOM 4179 N N . GLU B 1 143 ? 6.887 9.547 23.016 1 90.69 143 GLU B N 1
ATOM 4180 C CA . GLU B 1 143 ? 6.066 9.555 21.797 1 90.69 143 GLU B CA 1
ATOM 4181 C C . GLU B 1 143 ? 6.918 9.766 20.562 1 90.69 143 GLU B C 1
ATOM 4183 O O . GLU B 1 143 ? 6.773 9.047 19.562 1 90.69 143 GLU B O 1
ATOM 4188 N N . PRO B 1 144 ? 7.906 10.719 20.609 1 91.75 144 PRO B N 1
ATOM 4189 C CA . PRO B 1 144 ? 8.695 10.914 19.391 1 91.75 144 PRO B CA 1
ATOM 4190 C C . PRO B 1 144 ? 9.539 9.688 19.031 1 91.75 144 PRO B C 1
ATOM 4192 O O . PRO B 1 144 ? 9.562 9.266 17.875 1 91.75 144 PRO B O 1
ATOM 4195 N N . PRO B 1 145 ? 10.148 9.031 20.016 1 89.75 145 PRO B N 1
ATOM 4196 C CA . PRO B 1 145 ? 10.867 7.809 19.672 1 89.75 145 PRO B CA 1
ATOM 4197 C C . PRO B 1 145 ? 9.961 6.719 19.109 1 89.75 145 PRO B C 1
ATOM 4199 O O . PRO B 1 145 ? 10.367 5.957 18.234 1 89.75 145 PRO B O 1
ATOM 4202 N N . ALA B 1 146 ? 8.812 6.707 19.641 1 89.31 146 ALA B N 1
ATOM 4203 C CA . ALA B 1 146 ? 7.855 5.73 19.125 1 89.31 146 ALA B CA 1
ATOM 4204 C C . ALA B 1 146 ? 7.5 6.023 17.672 1 89.31 146 ALA B C 1
ATOM 4206 O O . ALA B 1 146 ? 7.41 5.109 16.859 1 89.31 146 ALA B O 1
ATOM 4207 N N . VAL B 1 147 ? 7.352 7.234 17.359 1 93.44 147 VAL B N 1
ATOM 4208 C CA . VAL B 1 147 ? 7.051 7.641 15.992 1 93.44 147 VAL B CA 1
ATOM 4209 C C . VAL B 1 147 ? 8.234 7.312 15.086 1 93.44 147 VAL B C 1
ATOM 4211 O O . VAL B 1 147 ? 8.055 6.797 13.984 1 93.44 147 VAL B O 1
ATOM 4214 N N . ARG B 1 148 ? 9.391 7.594 15.578 1 92.56 148 ARG B N 1
ATOM 4215 C CA . ARG B 1 148 ? 10.586 7.324 14.789 1 92.56 148 ARG B CA 1
ATOM 4216 C C . ARG B 1 148 ? 10.711 5.836 14.484 1 92.56 148 ARG B C 1
ATOM 4218 O O . ARG B 1 148 ? 11.031 5.453 13.352 1 92.56 148 ARG B O 1
ATOM 4225 N N . ARG B 1 149 ? 10.492 5.031 15.477 1 89.75 149 ARG B N 1
ATOM 4226 C CA . ARG B 1 149 ? 10.57 3.588 15.273 1 89.75 149 ARG B CA 1
ATOM 4227 C C . ARG B 1 149 ? 9.586 3.129 14.203 1 89.75 149 ARG B C 1
ATOM 4229 O O . ARG B 1 149 ? 9.938 2.316 13.344 1 89.7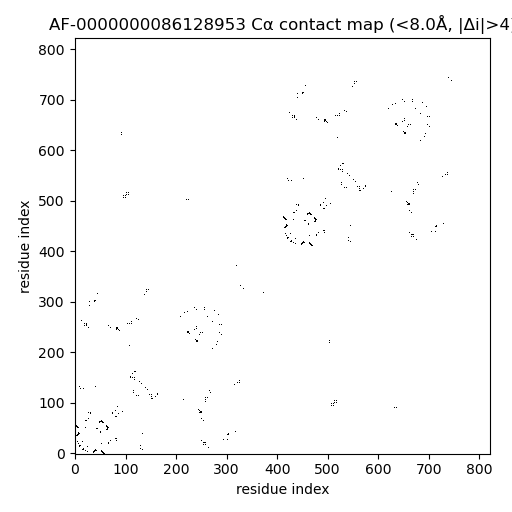5 149 ARG B O 1
ATOM 4236 N N . ARG B 1 150 ? 8.445 3.617 14.258 1 89.44 150 ARG B N 1
ATOM 4237 C CA . ARG B 1 150 ? 7.418 3.258 13.281 1 89.44 150 ARG B CA 1
ATOM 4238 C C . ARG B 1 150 ? 7.82 3.703 11.883 1 89.44 150 ARG B C 1
ATOM 4240 O O . ARG B 1 150 ? 7.66 2.951 10.914 1 89.44 150 ARG B O 1
ATOM 4247 N N . MET B 1 151 ? 8.312 4.875 11.812 1 92.69 151 MET B N 1
ATOM 4248 C CA . MET B 1 151 ? 8.711 5.418 10.516 1 92.69 151 MET B CA 1
ATOM 4249 C C . MET B 1 151 ? 9.914 4.672 9.961 1 92.69 151 MET B C 1
ATOM 4251 O O . MET B 1 151 ? 9.961 4.375 8.766 1 92.69 151 MET B O 1
ATOM 4255 N N . CYS B 1 152 ? 10.828 4.312 10.789 1 89.81 152 CYS B N 1
ATOM 4256 C CA . CYS B 1 152 ? 11.992 3.549 10.352 1 89.81 152 CYS B CA 1
ATOM 4257 C C . CYS B 1 152 ? 11.586 2.156 9.883 1 89.81 152 CYS B C 1
ATOM 4259 O O . CYS B 1 152 ? 12.094 1.661 8.875 1 89.81 152 CYS B O 1
ATOM 4261 N N . ALA B 1 153 ? 10.672 1.628 10.609 1 85.12 153 ALA B N 1
ATOM 4262 C CA . ALA B 1 153 ? 10.164 0.316 10.219 1 85.12 153 ALA B CA 1
ATOM 4263 C C . ALA B 1 153 ? 9.492 0.375 8.844 1 85.12 153 ALA B C 1
ATOM 4265 O O . ALA B 1 153 ? 9.633 -0.547 8.039 1 85.12 153 ALA B O 1
ATOM 4266 N N . ALA B 1 154 ? 8.891 1.412 8.594 1 86.44 154 ALA B N 1
ATOM 4267 C CA . ALA B 1 154 ? 8.18 1.583 7.328 1 86.44 154 ALA B CA 1
ATOM 4268 C C . ALA B 1 154 ? 9.148 1.668 6.156 1 86.44 154 ALA B C 1
ATOM 4270 O O . ALA B 1 154 ? 8.797 1.315 5.027 1 86.44 154 ALA B O 1
ATOM 4271 N N . ALA B 1 155 ? 10.328 2.051 6.391 1 90.5 155 ALA B N 1
ATOM 4272 C CA . ALA B 1 155 ? 11.305 2.229 5.32 1 90.5 155 ALA B CA 1
ATOM 4273 C C . ALA B 1 155 ? 12.312 1.081 5.301 1 90.5 155 ALA B C 1
ATOM 4275 O O . ALA B 1 155 ? 13.188 1.032 4.438 1 90.5 155 ALA B O 1
ATOM 4276 N N . ALA B 1 156 ? 12.203 0.142 6.203 1 84.06 156 ALA B N 1
ATOM 4277 C CA . ALA B 1 156 ? 13.203 -0.904 6.391 1 84.06 156 ALA B CA 1
ATOM 4278 C C . ALA B 1 156 ? 13.359 -1.749 5.129 1 84.06 156 ALA B C 1
ATOM 4280 O O . ALA B 1 156 ? 14.477 -2.15 4.777 1 84.06 156 ALA B O 1
ATOM 4281 N N . HIS B 1 157 ? 12.312 -1.937 4.438 1 78.69 157 HIS B N 1
ATOM 4282 C CA . HIS B 1 157 ? 12.32 -2.826 3.281 1 78.69 157 HIS B CA 1
ATOM 4283 C C . HIS B 1 157 ? 13.133 -2.227 2.135 1 78.69 157 HIS B C 1
ATOM 4285 O O . HIS B 1 157 ? 13.508 -2.938 1.201 1 78.69 157 HIS B O 1
ATOM 4291 N N . LEU B 1 158 ? 13.383 -0.965 2.178 1 84.19 158 LEU B N 1
ATOM 4292 C CA . LEU B 1 158 ? 14.148 -0.306 1.124 1 84.19 158 LEU B CA 1
ATOM 4293 C C . LEU B 1 158 ? 15.641 -0.574 1.286 1 84.19 158 LEU B C 1
ATOM 4295 O O . LEU B 1 158 ? 16.422 -0.336 0.362 1 84.19 158 LEU B O 1
ATOM 4299 N N . GLY B 1 159 ? 16.078 -1.044 2.445 1 77.44 159 GLY B N 1
ATOM 4300 C CA . GLY B 1 159 ? 17.469 -1.415 2.684 1 77.44 159 GLY B CA 1
ATOM 4301 C C . GLY B 1 159 ? 18.406 -0.221 2.766 1 77.44 159 GLY B C 1
ATOM 4302 O O . GLY B 1 159 ? 19.562 -0.307 2.373 1 77.44 159 GLY B O 1
ATOM 4303 N N . LEU B 1 160 ? 17.875 0.896 3.125 1 76.38 160 LEU B N 1
ATOM 4304 C CA . LEU B 1 160 ? 18.672 2.121 3.137 1 76.38 160 LEU B CA 1
ATOM 4305 C C . LEU B 1 160 ? 18.844 2.643 4.559 1 76.38 160 LEU B C 1
ATOM 4307 O O . LEU B 1 160 ? 19.188 3.812 4.762 1 76.38 160 LEU B O 1
ATOM 4311 N N . SER B 1 161 ? 18.609 1.782 5.445 1 65.38 161 SER B N 1
ATOM 4312 C CA . SER B 1 161 ? 18.656 2.188 6.848 1 65.38 161 SER B CA 1
ATOM 4313 C C . SER B 1 161 ? 20.094 2.516 7.27 1 65.38 161 SER B C 1
ATOM 4315 O O . SER B 1 161 ? 20.312 3.213 8.266 1 65.38 161 SER B O 1
ATOM 4317 N N . ASP B 1 162 ? 21.047 1.867 6.535 1 60.28 162 ASP B N 1
ATOM 4318 C CA . ASP B 1 162 ? 22.453 2.082 6.895 1 60.28 162 ASP B CA 1
ATOM 4319 C C . ASP B 1 162 ? 22.875 3.525 6.629 1 60.28 162 ASP B C 1
ATOM 4321 O O . ASP B 1 162 ? 24.016 3.902 6.891 1 60.28 162 ASP B O 1
ATOM 4325 N N . LEU B 1 163 ? 22.047 4.246 6.059 1 58.5 163 LEU B N 1
ATOM 4326 C CA . LEU B 1 163 ? 22.422 5.641 5.836 1 58.5 163 LEU B CA 1
ATOM 4327 C C . LEU B 1 163 ? 22.672 6.352 7.16 1 58.5 163 LEU B C 1
ATOM 4329 O O . LEU B 1 163 ? 23.203 7.461 7.184 1 58.5 163 LEU B O 1
ATOM 4333 N N . ASN B 1 164 ? 22.312 5.688 8.203 1 52.44 164 ASN B N 1
ATOM 4334 C CA . ASN B 1 164 ? 22.656 6.215 9.516 1 52.44 164 ASN B CA 1
ATOM 4335 C C . ASN B 1 164 ? 24.141 6.059 9.812 1 52.44 164 ASN B C 1
ATOM 4337 O O . ASN B 1 164 ? 24.578 5 10.266 1 52.44 164 ASN B O 1
ATOM 4341 N N . ILE B 1 165 ? 25.016 6.566 8.93 1 40.5 165 ILE B N 1
ATOM 4342 C CA . ILE B 1 165 ? 26.453 6.605 9.102 1 40.5 165 ILE B CA 1
ATOM 4343 C C . ILE B 1 165 ? 26.797 7.039 10.523 1 40.5 165 ILE B C 1
ATOM 4345 O O . ILE B 1 165 ? 27.984 7.117 10.891 1 40.5 165 ILE B O 1
ATOM 4349 N N . ASP B 1 166 ? 25.875 7.578 11.234 1 38.94 166 ASP B N 1
ATOM 4350 C CA . ASP B 1 166 ? 26.484 8.078 12.461 1 38.94 166 ASP B CA 1
ATOM 4351 C C . ASP B 1 166 ? 27.141 6.945 13.25 1 38.94 166 ASP B C 1
ATOM 4353 O O . ASP B 1 166 ? 27.672 7.168 14.344 1 38.94 166 ASP B O 1
ATOM 4357 N N . ASP B 1 167 ? 26.922 5.719 12.875 1 38.81 167 ASP B N 1
ATOM 4358 C CA . ASP B 1 167 ? 27.703 4.781 13.664 1 38.81 167 ASP B CA 1
ATOM 4359 C C . ASP B 1 167 ? 29.188 4.922 13.367 1 38.81 167 ASP B C 1
ATOM 4361 O O . ASP B 1 167 ? 30 4.102 13.805 1 38.81 167 ASP B O 1
ATOM 4365 N N . VAL B 1 168 ? 29.656 5.688 12.352 1 34.75 168 VAL B N 1
ATOM 4366 C CA . VAL B 1 168 ? 31.094 5.793 12.227 1 34.75 168 VAL B CA 1
ATOM 4367 C C . VAL B 1 168 ? 31.688 6.473 13.461 1 34.75 168 VAL B C 1
ATOM 4369 O O . VAL B 1 168 ? 32.812 6.211 13.844 1 34.75 168 VAL B O 1
ATOM 4372 N N . GLY B 1 169 ? 31.047 7.562 13.93 1 32.41 169 GLY B N 1
ATOM 4373 C CA . GLY B 1 169 ? 31.922 8.219 14.891 1 32.41 169 GLY B CA 1
ATOM 4374 C C . GLY B 1 169 ? 32.281 7.332 16.062 1 32.41 169 GLY B C 1
ATOM 4375 O O . GLY B 1 169 ? 33.438 7.355 16.531 1 32.41 169 GLY B O 1
ATOM 4376 N N . ASP B 1 170 ? 31.344 6.812 16.797 1 31.23 170 ASP B N 1
ATOM 4377 C CA . ASP B 1 170 ? 31.875 6.375 18.078 1 31.23 170 ASP B CA 1
ATOM 4378 C C . ASP B 1 170 ? 32.656 5.066 17.938 1 31.23 170 ASP B C 1
ATOM 4380 O O . ASP B 1 170 ? 32.969 4.406 18.922 1 31.23 170 ASP B O 1
ATOM 4384 N N . HIS B 1 171 ? 32.688 4.527 16.719 1 32.31 171 HIS B N 1
ATOM 4385 C CA . HIS B 1 171 ? 33.656 3.424 16.703 1 32.31 171 HIS B CA 1
ATOM 4386 C C . HIS B 1 171 ? 35.094 3.936 16.781 1 32.31 171 HIS B C 1
ATOM 4388 O O . HIS B 1 171 ? 36.031 3.148 16.719 1 32.31 171 HIS B O 1
ATOM 4394 N N . ALA B 1 172 ? 35.25 5.195 16.594 1 30.78 172 ALA B N 1
ATOM 4395 C CA . ALA B 1 172 ? 36.656 5.566 16.781 1 30.78 172 ALA B CA 1
ATOM 4396 C C . ALA B 1 172 ? 37.094 5.328 18.219 1 30.78 172 ALA B C 1
ATOM 4398 O O . ALA B 1 172 ? 38.312 5.383 18.531 1 30.78 172 ALA B O 1
ATOM 4399 N N . GLY B 1 173 ? 36.188 5.477 19.172 1 28.56 173 GLY B N 1
ATOM 4400 C CA . GLY B 1 173 ? 36.875 5.246 20.438 1 28.56 173 GLY B CA 1
ATOM 4401 C C . GLY B 1 173 ? 37.219 3.791 20.672 1 28.56 173 GLY B C 1
ATOM 4402 O O . GLY B 1 173 ? 37.438 3.375 21.797 1 28.56 173 GLY B O 1
ATOM 4403 N N . GLU B 1 174 ? 36.844 2.824 19.859 1 30.42 174 GLU B N 1
ATOM 4404 C CA . GLU B 1 174 ? 37.688 1.664 20.031 1 30.42 174 GLU B CA 1
ATOM 4405 C C . GLU B 1 174 ? 39.156 2.043 19.844 1 30.42 174 GLU B C 1
ATOM 4407 O O . GLU B 1 174 ? 39.531 2.67 18.844 1 30.42 174 GLU B O 1
ATOM 4412 N N . HIS B 1 175 ? 39.844 2.291 20.922 1 27.19 175 HIS B N 1
ATOM 4413 C CA . HIS B 1 175 ? 41.281 2.215 21.156 1 27.19 175 HIS B CA 1
ATOM 4414 C C . HIS B 1 175 ? 41.906 1.174 20.25 1 27.19 175 HIS B C 1
ATOM 4416 O O . HIS B 1 175 ? 41.406 0.066 20.094 1 27.19 175 HIS B O 1
ATOM 4422 N N . GLU B 1 176 ? 42.594 1.584 19.281 1 28.34 176 GLU B N 1
ATOM 4423 C CA . GLU B 1 176 ? 43.781 0.932 18.703 1 28.34 176 GLU B CA 1
ATOM 4424 C C . GLU B 1 176 ? 44.562 0.161 19.766 1 28.34 176 GLU B C 1
ATOM 4426 O O . GLU B 1 176 ? 45.281 0.757 20.562 1 28.34 176 GLU B O 1
ATOM 4431 N N . HIS B 1 177 ? 43.938 -0.698 20.5 1 27.33 177 HIS B N 1
ATOM 4432 C CA . HIS B 1 177 ? 45 -1.579 20.969 1 27.33 177 HIS B CA 1
ATOM 4433 C C . HIS B 1 177 ? 45.844 -2.09 19.797 1 27.33 177 HIS B C 1
ATOM 4435 O O . HIS B 1 177 ? 45.375 -2.885 18.984 1 27.33 177 HIS B O 1
ATOM 4441 N N . ARG B 1 178 ? 46.781 -1.167 19.234 1 27.08 178 ARG B N 1
ATOM 4442 C CA . ARG B 1 178 ? 48 -1.345 18.484 1 27.08 178 ARG B CA 1
ATOM 4443 C C . ARG B 1 178 ? 48.75 -2.605 18.922 1 27.08 178 ARG B C 1
ATOM 4445 O O . ARG B 1 178 ? 49.312 -2.654 20.016 1 27.08 178 ARG B O 1
ATOM 4452 N N . GLY B 1 179 ? 48.25 -3.793 18.719 1 27.61 179 GLY B N 1
ATOM 4453 C CA . GLY B 1 179 ? 49.406 -4.703 18.641 1 27.61 179 GLY B CA 1
ATOM 4454 C C . GLY B 1 179 ? 50.5 -4.211 17.734 1 27.61 179 GLY B C 1
ATOM 4455 O O . GLY B 1 179 ? 50.281 -3.299 16.922 1 27.61 179 GLY B O 1
ATOM 4456 N N . PHE B 1 180 ? 51.844 -4.527 17.953 1 27.62 180 PHE B N 1
ATOM 4457 C CA . PHE B 1 180 ? 53.188 -4.098 17.5 1 27.62 180 PHE B CA 1
ATOM 4458 C C . PHE B 1 180 ? 53.219 -4.031 15.977 1 27.62 180 PHE B C 1
ATOM 4460 O O . PHE B 1 180 ? 53.938 -3.203 15.406 1 27.62 180 PHE B O 1
ATOM 4467 N N . LEU B 1 181 ? 52.781 -5.117 15.227 1 29.64 181 LEU B N 1
ATOM 4468 C CA . LEU B 1 181 ? 53.5 -5.121 13.961 1 29.64 181 LEU B CA 1
ATOM 4469 C C . LEU B 1 181 ? 52.969 -4.031 13.031 1 29.64 181 LEU B C 1
ATOM 4471 O O . LEU B 1 181 ? 51.812 -4.074 12.602 1 29.64 181 LEU B O 1
ATOM 4475 N N . LYS B 1 182 ? 53.438 -2.76 13.18 1 32.16 182 LYS B N 1
ATOM 4476 C CA . LYS B 1 182 ? 53.469 -1.612 12.281 1 32.16 182 LYS B CA 1
ATOM 4477 C C . LYS B 1 182 ? 53.75 -2.049 10.844 1 32.16 182 LYS B C 1
ATOM 4479 O O . LYS B 1 182 ? 54.906 -2.289 10.477 1 32.16 182 LYS B O 1
ATOM 4484 N N . VAL B 1 183 ? 52.938 -2.986 10.211 1 32.84 183 VAL B N 1
ATOM 4485 C CA . VAL B 1 183 ? 53.375 -3.08 8.82 1 32.84 183 VAL B CA 1
ATOM 4486 C C . VAL B 1 183 ? 53.188 -1.721 8.141 1 32.84 183 VAL B C 1
ATOM 4488 O O . VAL B 1 183 ? 52.156 -1.063 8.289 1 32.84 183 VAL B O 1
ATOM 4491 N N . PRO B 1 184 ? 54.25 -1.044 7.719 1 34.06 184 PRO B N 1
ATOM 4492 C CA . PRO B 1 184 ? 54.281 0.284 7.102 1 34.06 184 PRO B CA 1
ATOM 4493 C C . PRO B 1 184 ? 53.281 0.413 5.957 1 34.06 184 PRO B C 1
ATOM 4495 O O . PRO B 1 184 ? 53 -0.563 5.254 1 34.06 184 PRO B O 1
ATOM 4498 N N . GLU B 1 185 ? 52.281 1.347 6.168 1 37.47 185 GLU B N 1
ATOM 4499 C CA . GLU B 1 185 ? 51.219 1.77 5.266 1 37.47 185 GLU B CA 1
ATOM 4500 C C . GLU B 1 185 ? 51.719 1.854 3.824 1 37.47 185 GLU B C 1
ATOM 4502 O O . GLU B 1 185 ? 50.938 1.871 2.885 1 37.47 185 GLU B O 1
ATOM 4507 N N . ARG B 1 186 ? 53 1.943 3.629 1 34.31 186 ARG B N 1
ATOM 4508 C CA . ARG B 1 186 ? 53.562 2.164 2.309 1 34.31 186 ARG B CA 1
ATOM 4509 C C . ARG B 1 186 ? 53.344 0.963 1.398 1 34.31 186 ARG B C 1
ATOM 4511 O O . ARG B 1 186 ? 53.5 1.059 0.181 1 34.31 186 ARG B O 1
ATOM 4518 N N . LEU B 1 187 ? 53.5 -0.237 1.962 1 32.5 187 LEU B N 1
ATOM 4519 C CA . LEU B 1 187 ? 53.562 -1.35 1.021 1 32.5 187 LEU B CA 1
ATOM 4520 C C . LEU B 1 187 ? 52.188 -1.793 0.594 1 32.5 187 LEU B C 1
ATOM 4522 O O . LEU B 1 187 ? 52 -2.844 -0.032 1 32.5 187 LEU B O 1
ATOM 4526 N N . ARG B 1 188 ? 51.25 -1.243 1.14 1 34.53 188 ARG B N 1
ATOM 4527 C CA . ARG B 1 188 ? 49.969 -1.732 0.617 1 34.53 188 ARG B CA 1
ATOM 4528 C C . ARG B 1 188 ? 49.719 -1.206 -0.792 1 34.53 188 ARG B C 1
ATOM 4530 O O . ARG B 1 188 ? 49.938 -0.02 -1.062 1 34.53 188 ARG B O 1
ATOM 4537 N N . PRO B 1 189 ? 49.781 -2.111 -1.797 1 34.91 189 PRO B N 1
ATOM 4538 C CA . PRO B 1 189 ? 49.688 -1.668 -3.188 1 34.91 189 PRO B CA 1
ATOM 4539 C C . PRO B 1 189 ? 48.5 -0.712 -3.404 1 34.91 189 PRO B C 1
ATOM 4541 O O . PRO B 1 189 ? 47.469 -0.848 -2.758 1 34.91 189 PRO B O 1
ATOM 4544 N N . ARG B 1 190 ? 48.719 0.622 -3.842 1 34.19 190 ARG B N 1
ATOM 4545 C CA . ARG B 1 190 ? 47.844 1.701 -4.312 1 34.19 190 ARG B CA 1
ATOM 4546 C C . ARG B 1 190 ? 47.062 1.266 -5.527 1 34.19 190 ARG B C 1
ATOM 4548 O O . ARG B 1 190 ? 47.5 1.445 -6.668 1 34.19 190 ARG B O 1
ATOM 4555 N N . ASN B 1 191 ? 46.812 0.071 -5.855 1 29.08 191 ASN B N 1
ATOM 4556 C CA . ASN B 1 191 ? 46.062 -0.047 -7.113 1 29.08 191 ASN B CA 1
ATOM 4557 C C . ASN B 1 191 ? 44.781 0.775 -7.094 1 29.08 191 ASN B C 1
ATOM 4559 O O . ASN B 1 191 ? 43.844 0.447 -6.367 1 29.08 191 ASN B O 1
ATOM 4563 N N . LYS B 1 192 ? 44.812 2.168 -7.43 1 34.5 192 LYS B N 1
ATOM 4564 C CA . LYS B 1 192 ? 43.875 3.199 -7.812 1 34.5 192 LYS B CA 1
ATOM 4565 C C . LYS B 1 192 ? 42.969 2.723 -8.953 1 34.5 192 LYS B C 1
ATOM 4567 O O . LYS B 1 192 ? 43.25 3.008 -10.125 1 34.5 192 LYS B O 1
ATOM 4572 N N . SER B 1 193 ? 42.75 1.611 -9.414 1 33.03 193 SER B N 1
ATOM 4573 C CA . SER B 1 193 ? 41.844 1.421 -10.539 1 33.03 193 SER B CA 1
ATOM 4574 C C . SER B 1 193 ? 40.656 2.379 -10.453 1 33.03 193 SER B C 1
ATOM 4576 O O . SER B 1 193 ? 40.094 2.578 -9.383 1 33.03 193 SER B O 1
ATOM 4578 N N . VAL B 1 194 ? 40.5 3.406 -11.344 1 32.03 194 VAL B N 1
ATOM 4579 C CA . VAL B 1 194 ? 39.625 4.508 -11.781 1 32.03 194 VAL B CA 1
ATOM 4580 C C . VAL B 1 194 ? 38.188 4.066 -11.766 1 32.03 194 VAL B C 1
ATOM 4582 O O . VAL B 1 194 ? 37.281 4.793 -12.234 1 32.03 194 VAL B O 1
ATOM 4585 N N . ARG B 1 195 ? 37.844 2.846 -11.961 1 36.81 195 ARG B N 1
ATOM 4586 C CA . ARG B 1 195 ? 36.375 2.768 -11.852 1 36.81 195 ARG B CA 1
ATOM 4587 C C . ARG B 1 195 ? 35.875 3.525 -10.625 1 36.81 195 ARG B C 1
ATOM 4589 O O . ARG B 1 195 ? 36.219 3.189 -9.492 1 36.81 195 ARG B O 1
ATOM 4596 N N . ALA B 1 196 ? 35.875 4.902 -10.531 1 35.69 196 ALA B N 1
ATOM 4597 C CA . ALA B 1 196 ? 35.562 5.984 -9.602 1 35.69 196 ALA B CA 1
ATOM 4598 C C . ALA B 1 196 ? 34.5 5.539 -8.586 1 35.69 196 ALA B C 1
ATOM 4600 O O . ALA B 1 196 ? 33.312 5.477 -8.898 1 35.69 196 ALA B O 1
ATOM 4601 N N . ALA B 1 197 ? 34.688 4.613 -7.852 1 42.84 197 ALA B N 1
ATOM 4602 C CA . ALA B 1 197 ? 33.906 4.164 -6.695 1 42.84 197 ALA B CA 1
ATOM 4603 C C . ALA B 1 197 ? 33.219 5.344 -6 1 42.84 197 ALA B C 1
ATOM 4605 O O . ALA B 1 197 ? 33.906 6.246 -5.5 1 42.84 197 ALA B O 1
ATOM 4606 N N . LEU B 1 198 ? 32.125 5.82 -6.492 1 53 198 LEU B N 1
ATOM 4607 C CA . LEU B 1 198 ? 31.359 6.844 -5.801 1 53 198 LEU B CA 1
ATOM 4608 C C . LEU B 1 198 ? 31.469 6.676 -4.289 1 53 198 LEU B C 1
ATOM 4610 O O . LEU B 1 198 ? 31.531 5.555 -3.787 1 53 198 LEU B O 1
ATOM 4614 N N . ALA B 1 199 ? 31.969 7.691 -3.621 1 62.66 199 ALA B N 1
ATOM 4615 C CA . ALA B 1 199 ? 31.922 7.723 -2.162 1 62.66 199 ALA B CA 1
ATOM 4616 C C . ALA B 1 199 ? 30.641 7.086 -1.634 1 62.66 199 ALA B C 1
ATOM 4618 O O . ALA B 1 199 ? 29.594 7.184 -2.268 1 62.66 199 ALA B O 1
ATOM 4619 N N . PRO B 1 200 ? 30.906 6.102 -0.751 1 72.12 200 PRO B N 1
ATOM 4620 C CA . PRO B 1 200 ? 29.734 5.434 -0.175 1 72.12 200 PRO B CA 1
ATOM 4621 C C . PRO B 1 200 ? 28.547 6.375 0.005 1 72.12 200 PRO B C 1
ATOM 4623 O O . PRO B 1 200 ? 27.391 5.969 -0.195 1 72.12 200 PRO B O 1
ATOM 4626 N N . GLU B 1 201 ? 28.969 7.574 0.26 1 73.69 201 GLU B N 1
ATOM 4627 C CA . GLU B 1 201 ? 27.906 8.562 0.433 1 73.69 201 GLU B CA 1
ATOM 4628 C C . GLU B 1 201 ? 27.203 8.867 -0.891 1 73.69 201 GLU B C 1
ATOM 4630 O O . GLU B 1 201 ? 25.984 9.039 -0.93 1 73.69 201 GLU B O 1
ATOM 4635 N N . GLN B 1 202 ? 27.969 8.852 -1.9 1 78.62 202 GLN B N 1
ATOM 4636 C CA . GLN B 1 202 ? 27.406 9.148 -3.211 1 78.62 202 GLN B CA 1
ATOM 4637 C C . GLN B 1 202 ? 26.531 7.996 -3.711 1 78.62 202 GLN B C 1
ATOM 4639 O O . GLN B 1 202 ? 25.469 8.219 -4.297 1 78.62 202 GLN B O 1
ATOM 4644 N N . THR B 1 203 ? 27 6.855 -3.422 1 80.25 203 THR B N 1
ATOM 4645 C CA . THR B 1 203 ? 26.219 5.691 -3.816 1 80.25 203 THR B CA 1
ATOM 4646 C C . THR B 1 203 ? 24.891 5.664 -3.08 1 80.25 203 THR B C 1
ATOM 4648 O O . THR B 1 203 ? 23.859 5.332 -3.666 1 80.25 203 THR B O 1
ATOM 4651 N N . ALA B 1 204 ? 24.984 6.055 -1.852 1 81.75 204 ALA B N 1
ATOM 4652 C CA . ALA B 1 204 ? 23.75 6.113 -1.059 1 81.75 204 ALA B CA 1
ATOM 4653 C C . ALA B 1 204 ? 22.797 7.152 -1.623 1 81.75 204 ALA B C 1
ATOM 4655 O O . ALA B 1 204 ? 21.578 6.91 -1.688 1 81.75 204 ALA B O 1
ATOM 4656 N N . LEU B 1 205 ? 23.359 8.219 -2.051 1 86.69 205 LEU B N 1
ATOM 4657 C CA . LEU B 1 205 ? 22.531 9.289 -2.602 1 86.69 205 LEU B CA 1
ATOM 4658 C C . LEU B 1 205 ? 21.891 8.852 -3.908 1 86.69 205 LEU B C 1
ATOM 4660 O O . LEU B 1 205 ? 20.719 9.164 -4.16 1 86.69 205 LEU B O 1
ATOM 4664 N N . PHE B 1 206 ? 22.578 8.117 -4.676 1 89 206 PHE B N 1
ATOM 4665 C CA . PHE B 1 206 ? 22.031 7.617 -5.934 1 89 206 PHE B CA 1
ATOM 4666 C C . PHE B 1 206 ? 20.875 6.668 -5.676 1 89 206 PHE B C 1
ATOM 4668 O O . PHE B 1 206 ? 19.859 6.723 -6.371 1 89 206 PHE B O 1
ATOM 4675 N N . ARG B 1 207 ? 21.016 5.898 -4.707 1 89.31 207 ARG B N 1
ATOM 4676 C CA . ARG B 1 207 ? 19.969 4.941 -4.379 1 89.31 207 ARG B CA 1
ATOM 4677 C C . ARG B 1 207 ? 18.75 5.648 -3.814 1 89.31 207 ARG B C 1
ATOM 4679 O O . ARG B 1 207 ? 17.609 5.285 -4.137 1 89.31 207 ARG B O 1
ATOM 4686 N N . LEU B 1 208 ? 19.047 6.641 -2.988 1 91.75 208 LEU B N 1
ATOM 4687 C CA . LEU B 1 208 ? 17.953 7.426 -2.432 1 91.75 208 LEU B CA 1
ATOM 4688 C C . LEU B 1 208 ? 17.172 8.133 -3.535 1 91.75 208 LEU B C 1
ATOM 4690 O O . LEU B 1 208 ? 15.938 8.102 -3.553 1 91.75 208 LEU B O 1
ATOM 4694 N N . GLU B 1 209 ? 17.875 8.656 -4.438 1 93.31 209 GLU B N 1
ATOM 4695 C CA . GLU B 1 209 ? 17.219 9.383 -5.523 1 93.31 209 GLU B CA 1
ATOM 4696 C C . GLU B 1 209 ? 16.453 8.438 -6.445 1 93.31 209 GLU B C 1
ATOM 4698 O O . GLU B 1 209 ? 15.406 8.805 -6.984 1 93.31 209 GLU B O 1
ATOM 4703 N N . ALA B 1 210 ? 16.984 7.281 -6.594 1 91.69 210 ALA B N 1
ATOM 4704 C CA . ALA B 1 210 ? 16.312 6.293 -7.422 1 91.69 210 ALA B CA 1
ATOM 4705 C C . ALA B 1 210 ? 14.953 5.926 -6.832 1 91.69 210 ALA B C 1
ATOM 4707 O O . ALA B 1 210 ? 13.945 5.875 -7.551 1 91.69 210 ALA B O 1
ATOM 4708 N N . VAL B 1 211 ? 14.914 5.75 -5.559 1 91.94 211 VAL B N 1
ATOM 4709 C CA . VAL B 1 211 ? 13.672 5.414 -4.879 1 91.94 211 VAL B CA 1
ATOM 4710 C C . VAL B 1 211 ? 12.703 6.586 -4.965 1 91.94 211 VAL B C 1
ATOM 4712 O O . VAL B 1 211 ? 11.5 6.395 -5.184 1 91.94 211 VAL B O 1
ATOM 4715 N N . ALA B 1 212 ? 13.219 7.746 -4.797 1 96.38 212 ALA B N 1
ATOM 4716 C CA . ALA B 1 212 ? 12.391 8.945 -4.848 1 96.38 212 ALA B CA 1
ATOM 4717 C C . ALA B 1 212 ? 11.789 9.141 -6.238 1 96.38 212 ALA B C 1
ATOM 4719 O O . ALA B 1 212 ? 10.625 9.523 -6.375 1 96.38 212 ALA B O 1
ATOM 4720 N N . ARG B 1 213 ? 12.562 8.836 -7.246 1 95.5 213 ARG B N 1
ATOM 4721 C CA . ARG B 1 213 ? 12.102 9.016 -8.617 1 95.5 213 ARG B CA 1
ATOM 4722 C C . ARG B 1 213 ? 10.969 8.047 -8.945 1 95.5 213 ARG B C 1
ATOM 4724 O O . ARG B 1 213 ? 10.062 8.375 -9.711 1 95.5 213 ARG B O 1
ATOM 4731 N N . GLU B 1 214 ? 11.023 6.926 -8.367 1 91.25 214 GLU B N 1
ATOM 4732 C CA . GLU B 1 214 ? 9.969 5.938 -8.578 1 91.25 214 GLU B CA 1
ATOM 4733 C C . GLU B 1 214 ? 8.625 6.434 -8.039 1 91.25 214 GLU B C 1
ATOM 4735 O O . GLU B 1 214 ? 7.578 6.164 -8.617 1 91.25 214 GLU B O 1
ATOM 4740 N N . CYS B 1 215 ? 8.695 7.148 -6.977 1 95.62 215 CYS B N 1
ATOM 4741 C CA . CYS B 1 215 ? 7.496 7.691 -6.352 1 95.62 215 CYS B CA 1
ATOM 4742 C C . CYS B 1 215 ? 7.078 8.992 -7.02 1 95.62 215 CYS B C 1
ATOM 4744 O O . CYS B 1 215 ? 5.953 9.117 -7.508 1 95.62 215 CYS B O 1
ATOM 4746 N N . LEU B 1 216 ? 8.016 9.922 -7.176 1 97.25 216 LEU B N 1
ATOM 4747 C CA . LEU B 1 216 ? 7.715 11.266 -7.66 1 97.25 216 LEU B CA 1
ATOM 4748 C C . LEU B 1 216 ? 7.355 11.242 -9.141 1 97.25 216 LEU B C 1
ATOM 4750 O O . LEU B 1 216 ? 6.539 12.039 -9.602 1 97.25 216 LEU B O 1
ATOM 4754 N N . GLY B 1 217 ? 7.957 10.32 -9.875 1 94.94 217 GLY B N 1
ATOM 4755 C CA . GLY B 1 217 ? 7.621 10.195 -11.281 1 94.94 217 GLY B CA 1
ATOM 4756 C C . GLY B 1 217 ? 6.168 9.828 -11.516 1 94.94 217 GLY B C 1
ATOM 4757 O O . GLY B 1 217 ? 5.504 10.414 -12.367 1 94.94 217 GLY B O 1
ATOM 4758 N N . VAL B 1 218 ? 5.68 8.93 -10.758 1 94.19 218 VAL B N 1
ATOM 4759 C CA . VAL B 1 218 ? 4.293 8.477 -10.867 1 94.19 218 VAL B CA 1
ATOM 4760 C C . VAL B 1 218 ? 3.35 9.633 -10.523 1 94.19 218 VAL B C 1
ATOM 4762 O O . VAL B 1 218 ? 2.354 9.852 -11.219 1 94.19 218 VAL B O 1
ATOM 4765 N N . LEU B 1 219 ? 3.662 10.359 -9.469 1 95.06 219 LEU B N 1
ATOM 4766 C CA . LEU B 1 219 ? 2.814 11.469 -9.031 1 95.06 219 LEU B CA 1
ATOM 4767 C C . LEU B 1 219 ? 2.826 12.602 -10.055 1 95.06 219 LEU B C 1
ATOM 4769 O O . LEU B 1 219 ? 1.795 13.227 -10.305 1 95.06 219 LEU B O 1
ATOM 4773 N N . ALA B 1 220 ? 4 12.82 -10.609 1 93.5 220 ALA B N 1
ATOM 4774 C CA . ALA B 1 220 ? 4.113 13.867 -11.625 1 93.5 220 ALA B CA 1
ATOM 4775 C C . ALA B 1 220 ? 3.271 13.539 -12.852 1 93.5 220 ALA B C 1
ATOM 4777 O O . ALA B 1 220 ? 2.586 14.406 -13.398 1 93.5 220 ALA B O 1
ATOM 4778 N N . ASP B 1 221 ? 3.264 12.32 -13.266 1 89.44 221 ASP B N 1
ATOM 4779 C CA . ASP B 1 221 ? 2.467 11.883 -14.406 1 89.44 221 ASP B CA 1
ATOM 4780 C C . ASP B 1 221 ? 0.974 11.953 -14.094 1 89.44 221 ASP B C 1
ATOM 4782 O O . ASP B 1 221 ? 0.168 12.297 -14.961 1 89.44 221 ASP B O 1
ATOM 4786 N N . GLY B 1 222 ? 0.657 11.641 -12.875 1 86.94 222 GLY B N 1
ATOM 4787 C CA . GLY B 1 222 ? -0.736 11.719 -12.461 1 86.94 222 GLY B CA 1
ATOM 4788 C C . GLY B 1 222 ? -1.272 13.133 -12.414 1 86.94 222 GLY B C 1
ATOM 4789 O O . GLY B 1 222 ? -2.439 13.375 -12.734 1 86.94 222 GLY B O 1
ATOM 4790 N N . LEU B 1 223 ? -0.475 14.023 -11.93 1 82.19 223 LEU B N 1
ATOM 4791 C CA . LEU B 1 223 ? -0.863 15.422 -11.828 1 82.19 223 LEU B CA 1
ATOM 4792 C C . LEU B 1 223 ? -1.008 16.047 -13.219 1 82.19 223 LEU B C 1
ATOM 4794 O O . LEU B 1 223 ? -1.773 17 -13.398 1 82.19 223 LEU B O 1
ATOM 4798 N N . GLY B 1 224 ? -0.364 15.602 -14.258 1 65.25 224 GLY B N 1
ATOM 4799 C CA . GLY B 1 224 ? -0.35 16.156 -15.602 1 65.25 224 GLY B CA 1
ATOM 4800 C C . GLY B 1 224 ? -1.543 15.727 -16.438 1 65.25 224 GLY B C 1
ATOM 4801 O O . GLY B 1 224 ? -1.619 16.031 -17.625 1 65.25 224 GLY B O 1
ATOM 4802 N N . ARG B 1 225 ? -2.369 14.898 -15.766 1 63 225 ARG B N 1
ATOM 4803 C CA . ARG B 1 225 ? -3.527 14.391 -16.5 1 63 225 ARG B CA 1
ATOM 4804 C C . ARG B 1 225 ? -4.32 15.539 -17.125 1 63 225 ARG B C 1
ATOM 4806 O O . ARG B 1 225 ? -4.879 15.391 -18.203 1 63 225 ARG B O 1
ATOM 4813 N N . THR B 1 226 ? -4.391 16.641 -16.422 1 52.78 226 THR B N 1
ATOM 4814 C CA . THR B 1 226 ? -5.203 17.766 -16.859 1 52.78 226 THR B CA 1
ATOM 4815 C C . THR B 1 226 ? -4.512 18.547 -17.969 1 52.78 226 THR B C 1
ATOM 4817 O O . THR B 1 226 ? -5.176 19.172 -18.797 1 52.78 226 THR B O 1
ATOM 4820 N N . ARG B 1 227 ? -3.141 18.609 -18.047 1 49.19 227 ARG B N 1
ATOM 4821 C CA . ARG B 1 227 ? -2.531 19.484 -19.047 1 49.19 227 ARG B CA 1
ATOM 4822 C C . ARG B 1 227 ? -2.805 18.984 -20.453 1 49.19 227 ARG B C 1
ATOM 4824 O O . ARG B 1 227 ? -2.979 19.781 -21.391 1 49.19 227 ARG B O 1
ATOM 4831 N N . ALA B 1 228 ? -2.557 17.656 -20.656 1 45.62 228 ALA B N 1
ATOM 4832 C CA . ALA B 1 228 ? -2.633 17.25 -22.047 1 45.62 228 ALA B CA 1
ATOM 4833 C C . ALA B 1 228 ? -4.016 17.547 -22.625 1 45.62 228 ALA B C 1
ATOM 4835 O O . ALA B 1 228 ? -4.176 17.641 -23.844 1 45.62 228 ALA B O 1
ATOM 4836 N N . GLN B 1 229 ? -5.039 17.438 -21.828 1 42.31 229 GLN B N 1
ATOM 4837 C CA . GLN B 1 229 ? -6.32 17.641 -22.484 1 42.31 229 GLN B CA 1
ATOM 4838 C C . GLN B 1 229 ? -6.746 19.109 -22.438 1 42.31 229 GLN B C 1
ATOM 4840 O O . GLN B 1 229 ? -7.539 19.562 -23.266 1 42.31 229 GLN B O 1
ATOM 4845 N N . GLN B 1 230 ? -6.824 19.859 -21.297 1 39.19 230 GLN B N 1
ATOM 4846 C CA . GLN B 1 230 ? -7.508 21.141 -21.312 1 39.19 230 GLN B CA 1
ATOM 4847 C C . GLN B 1 230 ? -6.508 22.297 -21.203 1 39.19 230 GLN B C 1
ATOM 4849 O O . GLN B 1 230 ? -5.461 22.156 -20.562 1 39.19 230 GLN B O 1
ATOM 4854 N N . GLN B 1 231 ? -6.438 23.188 -22.141 1 39.5 231 GLN B N 1
ATOM 4855 C CA . GLN B 1 231 ? -6 24.562 -21.984 1 39.5 231 GLN B CA 1
ATOM 4856 C C . GLN B 1 231 ? -6.219 25.062 -20.562 1 39.5 231 GLN B C 1
ATOM 4858 O O . GLN B 1 231 ? -7.285 24.844 -19.984 1 39.5 231 GLN B O 1
ATOM 4863 N N . PRO B 1 232 ? -5.148 25.484 -19.797 1 41.5 232 PRO B N 1
ATOM 4864 C CA . PRO B 1 232 ? -5.387 26.047 -18.469 1 41.5 232 PRO B CA 1
ATOM 4865 C C . PRO B 1 232 ? -6.711 26.812 -18.375 1 41.5 232 PRO B C 1
ATOM 4867 O O . PRO B 1 232 ? -6.918 27.781 -19.094 1 41.5 232 PRO B O 1
ATOM 4870 N N . ARG B 1 233 ? -7.777 26.234 -18.328 1 38.72 233 ARG B N 1
ATOM 4871 C CA . ARG B 1 233 ? -8.961 27.094 -18.391 1 38.72 233 ARG B CA 1
ATOM 4872 C C . ARG B 1 233 ? -8.898 28.203 -17.344 1 38.72 233 ARG B C 1
ATOM 4874 O O . ARG B 1 233 ? -9.477 29.266 -17.516 1 38.72 233 ARG B O 1
ATOM 4881 N N . HIS B 1 234 ? -9.055 27.938 -15.898 1 37.62 234 HIS B N 1
ATOM 4882 C CA . HIS B 1 234 ? -9.109 29.031 -14.938 1 37.62 234 HIS B CA 1
ATOM 4883 C C . HIS B 1 234 ? -7.719 29.344 -14.391 1 37.62 234 HIS B C 1
ATOM 4885 O O . HIS B 1 234 ? -6.902 28.438 -14.195 1 37.62 234 HIS B O 1
ATOM 4891 N N . PRO B 1 235 ? -7.336 30.625 -14.453 1 39.03 235 PRO B N 1
ATOM 4892 C CA . PRO B 1 235 ? -6.059 31.141 -13.961 1 39.03 235 PRO B CA 1
ATOM 4893 C C . PRO B 1 235 ? -5.688 30.594 -12.586 1 39.03 235 PRO B C 1
ATOM 4895 O O . PRO B 1 235 ? -4.535 30.719 -12.156 1 39.03 235 PRO B O 1
ATOM 4898 N N . GLY B 1 236 ? -6.582 30.406 -11.625 1 37.09 236 GLY B N 1
ATOM 4899 C CA . GLY B 1 236 ? -6.227 30.188 -10.227 1 37.09 236 GLY B CA 1
ATOM 4900 C C . GLY B 1 236 ? -5.613 28.828 -9.977 1 37.09 236 GLY B C 1
ATOM 4901 O O . GLY B 1 236 ? -4.734 28.391 -10.719 1 37.09 236 GLY B O 1
ATOM 4902 N N . ALA B 1 237 ? -6.203 27.938 -9.023 1 45.88 237 ALA B N 1
ATOM 4903 C CA . ALA B 1 237 ? -5.586 26.656 -8.719 1 45.88 237 ALA B CA 1
ATOM 4904 C C . ALA B 1 237 ? -5.223 25.906 -10 1 45.88 237 ALA B C 1
ATOM 4906 O O . ALA B 1 237 ? -6.102 25.547 -10.789 1 45.88 237 ALA B O 1
ATOM 4907 N N . GLY B 1 238 ? -4.297 26.266 -10.711 1 46.59 238 GLY B N 1
ATOM 4908 C CA . GLY B 1 238 ? -3.479 25.922 -11.867 1 46.59 238 GLY B CA 1
ATOM 4909 C C . GLY B 1 238 ? -3.398 24.438 -12.125 1 46.59 238 GLY B C 1
ATOM 4910 O O . GLY B 1 238 ? -3.559 23.625 -11.203 1 46.59 238 GLY B O 1
ATOM 4911 N N . GLY B 1 239 ? -3.797 23.938 -13.336 1 57.78 239 GLY B N 1
ATOM 4912 C CA . GLY B 1 239 ? -3.562 22.797 -14.203 1 57.78 239 GLY B CA 1
ATOM 4913 C C . GLY B 1 239 ? -2.824 21.656 -13.508 1 57.78 239 GLY B C 1
ATOM 4914 O O . GLY B 1 239 ? -2.432 20.688 -14.148 1 57.78 239 GLY B O 1
ATOM 4915 N N . PHE B 1 240 ? -2.715 21.844 -12.117 1 66.94 240 PHE B N 1
ATOM 4916 C CA . PHE B 1 240 ? -1.806 20.844 -11.578 1 66.94 240 PHE B CA 1
ATOM 4917 C C . PHE B 1 240 ? -2.521 19.953 -10.57 1 66.94 240 PHE B C 1
ATOM 4919 O O . PHE B 1 240 ? -2.127 19.891 -9.398 1 66.94 240 PHE B O 1
ATOM 4926 N N . LEU B 1 241 ? -3.766 19.562 -10.836 1 82.25 241 LEU B N 1
ATOM 4927 C CA . LEU B 1 241 ? -4.469 18.578 -10.016 1 82.25 241 LEU B CA 1
ATOM 4928 C C . LEU B 1 241 ? -4.441 17.203 -10.672 1 82.25 241 LEU B C 1
ATOM 4930 O O . LEU B 1 241 ? -4.027 17.062 -11.828 1 82.25 241 LEU B O 1
ATOM 4934 N N . PHE B 1 242 ? -4.746 16.219 -9.898 1 84.56 242 PHE B N 1
ATOM 4935 C CA . PHE B 1 242 ? -4.707 14.859 -10.406 1 84.56 242 PHE B CA 1
ATOM 4936 C C . PHE B 1 242 ? -5.828 14.625 -11.414 1 84.56 242 PHE B C 1
ATOM 4938 O O . PHE B 1 242 ? -5.66 13.859 -12.367 1 84.56 242 PHE B O 1
ATOM 4945 N N . PHE B 1 243 ? -6.957 15.258 -11.102 1 79.88 243 PHE B N 1
ATOM 4946 C CA . PHE B 1 243 ? -8.086 15.07 -12.008 1 79.88 243 PHE B CA 1
ATOM 4947 C C . PHE B 1 243 ? -8.516 16.406 -12.609 1 79.88 243 PHE B C 1
ATOM 4949 O O . PHE B 1 243 ? -8.164 17.469 -12.094 1 79.88 243 PHE B O 1
ATOM 4956 N N . ASP B 1 244 ? -9.219 16.219 -13.758 1 72.44 244 ASP B N 1
ATOM 4957 C CA . ASP B 1 244 ? -9.625 17.391 -14.531 1 72.44 244 ASP B CA 1
ATOM 4958 C C . ASP B 1 244 ? -10.68 18.203 -13.789 1 72.44 244 ASP B C 1
ATOM 4960 O O . ASP B 1 244 ? -11.562 17.641 -13.133 1 72.44 244 ASP B O 1
ATOM 4964 N N . GLY B 1 245 ? -10.289 19.391 -13.375 1 71.56 245 GLY B N 1
ATOM 4965 C CA . GLY B 1 245 ? -11.242 20.266 -12.703 1 71.56 245 GLY B CA 1
ATOM 4966 C C . GLY B 1 245 ? -10.594 21.438 -12 1 71.56 245 GLY B C 1
ATOM 4967 O O . GLY B 1 245 ? -9.367 21.594 -12.055 1 71.56 245 GLY B O 1
ATOM 4968 N N . ASP B 1 246 ? -11.547 22.188 -11.445 1 77.31 246 ASP B N 1
ATOM 4969 C CA . ASP B 1 246 ? -11.086 23.422 -10.805 1 77.31 246 ASP B CA 1
ATOM 4970 C C . ASP B 1 246 ? -11.141 23.297 -9.281 1 77.31 246 ASP B C 1
ATOM 4972 O O . ASP B 1 246 ? -10.836 24.25 -8.562 1 77.31 246 ASP B O 1
ATOM 4976 N N . ARG B 1 247 ? -11.469 22.047 -8.867 1 87.75 247 ARG B N 1
ATOM 4977 C CA . ARG B 1 247 ? -11.609 21.875 -7.426 1 87.75 247 ARG B CA 1
ATOM 4978 C C . ARG B 1 247 ? -10.734 20.734 -6.918 1 87.75 247 ARG B C 1
ATOM 4980 O O . ARG B 1 247 ? -10.531 19.75 -7.621 1 87.75 247 ARG B O 1
ATOM 4987 N N . LEU B 1 248 ? -10.289 20.875 -5.719 1 92.06 248 LEU B N 1
ATOM 4988 C CA . LEU B 1 248 ? -9.477 19.844 -5.082 1 92.06 248 LEU B CA 1
ATOM 4989 C C . LEU B 1 248 ? -10.312 18.609 -4.789 1 92.06 248 LEU B C 1
ATOM 4991 O O . LEU B 1 248 ? -11.453 18.703 -4.332 1 92.06 248 LEU B O 1
ATOM 4995 N N . ALA B 1 249 ? -9.773 17.484 -5.117 1 94.5 249 ALA B N 1
ATOM 4996 C CA . ALA B 1 249 ? -10.32 16.219 -4.652 1 94.5 249 ALA B CA 1
ATOM 4997 C C . ALA B 1 249 ? -9.602 15.734 -3.395 1 94.5 249 ALA B C 1
ATOM 4999 O O . ALA B 1 249 ? -8.594 16.328 -2.988 1 94.5 249 ALA B O 1
ATOM 5000 N N . ALA B 1 250 ? -10.156 14.734 -2.721 1 96.19 250 ALA B N 1
ATOM 5001 C CA . ALA B 1 250 ? -9.531 14.195 -1.516 1 96.19 250 ALA B CA 1
ATOM 5002 C C . ALA B 1 250 ? -8.102 13.75 -1.792 1 96.19 250 ALA B C 1
ATOM 5004 O O . ALA B 1 250 ? -7.211 13.938 -0.956 1 96.19 250 ALA B O 1
ATOM 5005 N N . LEU B 1 251 ? -7.859 13.188 -2.967 1 96.25 251 LEU B N 1
ATOM 5006 C CA . LEU B 1 251 ? -6.531 12.727 -3.348 1 96.25 251 LEU B CA 1
ATOM 5007 C C . LEU B 1 251 ? -5.543 13.883 -3.393 1 96.25 251 LEU B C 1
ATOM 5009 O O . LEU B 1 251 ? -4.379 13.727 -3.012 1 96.25 251 LEU B O 1
ATOM 5013 N N . ASP B 1 252 ? -5.965 15.008 -3.85 1 95.44 252 ASP B N 1
ATOM 5014 C CA . ASP B 1 252 ? -5.098 16.188 -3.904 1 95.44 252 ASP B CA 1
ATOM 5015 C C . ASP B 1 252 ? -4.656 16.609 -2.504 1 95.44 252 ASP B C 1
ATOM 5017 O O . ASP B 1 252 ? -3.51 17 -2.303 1 95.44 252 ASP B O 1
ATOM 5021 N N . CYS B 1 253 ? -5.594 16.5 -1.594 1 96.62 253 CYS B N 1
ATOM 5022 C CA . CYS B 1 253 ? -5.266 16.844 -0.215 1 96.62 253 CYS B CA 1
ATOM 5023 C C . CYS B 1 253 ? -4.227 15.891 0.354 1 96.62 253 CYS B C 1
ATOM 5025 O O . CYS B 1 253 ? -3.277 16.312 1.014 1 96.62 253 CYS B O 1
ATOM 5027 N N . LEU B 1 254 ? -4.434 14.641 0.07 1 98 254 LEU B N 1
ATOM 5028 C CA . LEU B 1 254 ? -3.484 13.648 0.563 1 98 254 LEU B CA 1
ATOM 5029 C C . LEU B 1 254 ? -2.113 13.844 -0.073 1 98 254 LEU B C 1
ATOM 5031 O O . LEU B 1 254 ? -1.092 13.805 0.618 1 98 254 LEU B O 1
ATOM 5035 N N . ALA B 1 255 ? -2.113 14.047 -1.354 1 97.19 255 ALA B N 1
ATOM 5036 C CA . ALA B 1 255 ? -0.856 14.281 -2.057 1 97.19 255 ALA B CA 1
ATOM 5037 C C . ALA B 1 255 ? -0.141 15.508 -1.498 1 97.19 255 ALA B C 1
ATOM 5039 O O . ALA B 1 255 ? 1.079 15.5 -1.315 1 97.19 255 ALA B O 1
ATOM 5040 N N . PHE B 1 256 ? -0.878 16.594 -1.268 1 96.38 256 PHE B N 1
ATOM 5041 C CA . PHE B 1 256 ? -0.295 17.781 -0.684 1 96.38 256 PHE B CA 1
ATOM 5042 C C . PHE B 1 256 ? 0.381 17.469 0.644 1 96.38 256 PHE B C 1
ATOM 5044 O O . PHE B 1 256 ? 1.493 17.938 0.907 1 96.38 256 PHE B O 1
ATOM 5051 N N . GLY B 1 257 ? -0.285 16.688 1.485 1 97.88 257 GLY B N 1
ATOM 5052 C CA . GLY B 1 257 ? 0.287 16.344 2.777 1 97.88 257 GLY B CA 1
ATOM 5053 C C . GLY B 1 257 ? 1.666 15.719 2.672 1 97.88 257 GLY B C 1
ATOM 5054 O O . GLY B 1 257 ? 2.594 16.141 3.369 1 97.88 257 GLY B O 1
ATOM 5055 N N . TYR B 1 258 ? 1.812 14.781 1.781 1 98.25 258 TYR B N 1
ATOM 5056 C CA . TYR B 1 258 ? 3.092 14.102 1.62 1 98.25 258 TYR B CA 1
ATOM 5057 C C . TYR B 1 258 ? 4.109 15 0.929 1 98.25 258 TYR B C 1
ATOM 5059 O O . TYR B 1 258 ? 5.242 15.148 1.396 1 98.25 258 TYR B O 1
ATOM 5067 N N . LEU B 1 259 ? 3.684 15.625 -0.11 1 97.88 259 LEU B N 1
ATOM 5068 C CA . LEU B 1 259 ? 4.605 16.391 -0.935 1 97.88 259 LEU B CA 1
ATOM 5069 C C . LEU B 1 259 ? 5.078 17.641 -0.199 1 97.88 259 LEU B C 1
ATOM 5071 O O . LEU B 1 259 ? 6.23 18.062 -0.346 1 97.88 259 LEU B O 1
ATOM 5075 N N . ALA B 1 260 ? 4.227 18.266 0.543 1 97.5 260 ALA B N 1
ATOM 5076 C CA . ALA B 1 260 ? 4.613 19.453 1.303 1 97.5 260 ALA B CA 1
ATOM 5077 C C . ALA B 1 260 ? 5.715 19.125 2.307 1 97.5 260 ALA B C 1
ATOM 5079 O O . ALA B 1 260 ? 6.66 19.906 2.473 1 97.5 260 ALA B O 1
ATOM 5080 N N . LEU B 1 261 ? 5.617 17.969 2.922 1 98 261 LEU B N 1
ATOM 5081 C CA . LEU B 1 261 ? 6.617 17.594 3.916 1 98 261 LEU B CA 1
ATOM 5082 C C . LEU B 1 261 ? 7.922 17.188 3.246 1 98 261 LEU B C 1
ATOM 5084 O O . LEU B 1 261 ? 8.969 17.109 3.896 1 98 261 LEU B O 1
ATOM 5088 N N . MET B 1 262 ? 7.883 16.875 2.01 1 97.88 262 MET B N 1
ATOM 5089 C CA . MET B 1 262 ? 9.102 16.578 1.262 1 97.88 262 MET B CA 1
ATOM 5090 C C . MET B 1 262 ? 9.797 17.859 0.825 1 97.88 262 MET B C 1
ATOM 5092 O O . MET B 1 262 ? 11.023 17.906 0.713 1 97.88 262 MET B O 1
ATOM 5096 N N . LEU B 1 263 ? 9.031 18.859 0.677 1 97.69 263 LEU B N 1
ATOM 5097 C CA . LEU B 1 263 ? 9.531 20.047 -0.015 1 97.69 263 LEU B CA 1
ATOM 5098 C C . LEU B 1 263 ? 9.859 21.156 0.976 1 97.69 263 LEU B C 1
ATOM 5100 O O . LEU B 1 263 ? 10.867 21.859 0.818 1 97.69 263 LEU B O 1
ATOM 5104 N N . VAL B 1 264 ? 9.164 21.328 2.033 1 96.5 264 VAL B N 1
ATOM 5105 C CA . VAL B 1 264 ? 9.141 22.578 2.797 1 96.5 264 VAL B CA 1
ATOM 5106 C C . VAL B 1 264 ? 10.156 22.5 3.936 1 96.5 264 VAL B C 1
ATOM 5108 O O . VAL B 1 264 ? 10.898 23.453 4.18 1 96.5 264 VAL B O 1
ATOM 5111 N N . PRO B 1 265 ? 10.281 21.344 4.648 1 96.75 265 PRO B N 1
ATOM 5112 C CA . PRO B 1 265 ? 11.188 21.328 5.801 1 96.75 265 PRO B CA 1
ATOM 5113 C C . PRO B 1 265 ? 12.633 21.641 5.418 1 96.75 265 PRO B C 1
ATOM 5115 O O . PRO B 1 265 ? 13.117 21.172 4.379 1 96.75 265 PRO B O 1
ATOM 5118 N N . GLU B 1 266 ? 13.211 22.438 6.258 1 96.19 266 GLU B N 1
ATOM 5119 C CA . GLU B 1 266 ? 14.641 22.703 6.125 1 96.19 266 GLU B CA 1
ATOM 5120 C C . GLU B 1 266 ? 15.461 21.688 6.91 1 96.19 266 GLU B C 1
ATOM 5122 O O . GLU B 1 266 ? 15.531 21.75 8.141 1 96.19 266 GLU B O 1
ATOM 5127 N N . VAL B 1 267 ? 16.094 20.828 6.164 1 95.31 267 VAL B N 1
ATOM 5128 C CA . VAL B 1 267 ? 16.859 19.766 6.805 1 95.31 267 VAL B CA 1
ATOM 5129 C C . VAL B 1 267 ? 18.328 19.891 6.426 1 95.31 267 VAL B C 1
ATOM 5131 O O . VAL B 1 267 ? 18.672 20.516 5.426 1 95.31 267 VAL B O 1
ATOM 5134 N N . PRO B 1 268 ? 19.203 19.359 7.246 1 92.94 268 PRO B N 1
ATOM 5135 C CA . PRO B 1 268 ? 20.625 19.469 6.961 1 92.94 268 PRO B CA 1
ATOM 5136 C C . PRO B 1 268 ? 21 18.875 5.605 1 92.94 268 PRO B C 1
ATOM 5138 O O . PRO B 1 268 ? 21.828 19.453 4.887 1 92.94 268 PRO B O 1
ATOM 5141 N N . ARG B 1 269 ? 20.422 17.766 5.219 1 88.94 269 ARG B N 1
ATOM 5142 C CA . ARG B 1 269 ? 20.656 17.141 3.924 1 88.94 269 ARG B CA 1
ATOM 5143 C C . ARG B 1 269 ? 19.375 17.062 3.104 1 88.94 269 ARG B C 1
ATOM 5145 O O . ARG B 1 269 ? 18.703 16.031 3.088 1 88.94 269 ARG B O 1
ATOM 5152 N N . PRO B 1 270 ? 19.172 18.109 2.369 1 95.12 270 PRO B N 1
ATOM 5153 C CA . PRO B 1 270 ? 17.875 18.203 1.689 1 95.12 270 PRO B CA 1
ATOM 5154 C C . PRO B 1 270 ? 17.875 17.531 0.314 1 95.12 270 PRO B C 1
ATOM 5156 O O . PRO B 1 270 ? 17.484 18.156 -0.676 1 95.12 270 PRO B O 1
ATOM 5159 N N . TRP B 1 271 ? 18.266 16.266 0.242 1 94.06 271 TRP B N 1
ATOM 5160 C CA . TRP B 1 271 ? 18.406 15.555 -1.023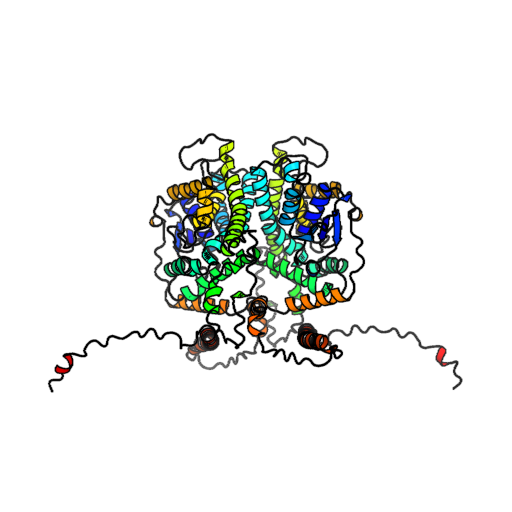 1 94.06 271 TRP B CA 1
ATOM 5161 C C . TRP B 1 271 ? 17.062 15.43 -1.726 1 94.06 271 TRP B C 1
ATOM 5163 O O . TRP B 1 271 ? 16.984 15.539 -2.951 1 94.06 271 TRP B O 1
ATOM 5173 N N . LEU B 1 272 ? 16.031 15.242 -0.955 1 96.94 272 LEU B N 1
ATOM 5174 C CA . LEU B 1 272 ? 14.711 15.023 -1.528 1 96.94 272 LEU B CA 1
ATOM 5175 C C . LEU B 1 272 ? 14.133 16.328 -2.086 1 96.94 272 LEU B C 1
ATOM 5177 O O . LEU B 1 272 ? 13.602 16.344 -3.199 1 96.94 272 LEU B O 1
ATOM 5181 N N . ARG B 1 273 ? 14.25 17.391 -1.354 1 97.38 273 ARG B N 1
ATOM 5182 C CA . ARG B 1 273 ? 13.82 18.703 -1.827 1 97.38 273 ARG B CA 1
ATOM 5183 C C . ARG B 1 273 ? 14.578 19.109 -3.09 1 97.38 273 ARG B C 1
ATOM 5185 O O . ARG B 1 273 ? 13.977 19.594 -4.047 1 97.38 273 ARG B O 1
ATOM 5192 N N . ASP B 1 274 ? 15.828 18.875 -3.037 1 96.94 274 ASP B N 1
ATOM 5193 C CA . ASP B 1 274 ? 16.656 19.25 -4.184 1 96.94 274 ASP B CA 1
ATOM 5194 C C . ASP B 1 274 ? 16.25 18.469 -5.43 1 96.94 274 ASP B C 1
ATOM 5196 O O . ASP B 1 274 ? 16.156 19.031 -6.523 1 96.94 274 ASP B O 1
ATOM 5200 N N . LEU B 1 275 ? 16.047 17.219 -5.215 1 97.12 275 LEU B N 1
ATOM 5201 C CA . LEU B 1 275 ? 15.602 16.391 -6.336 1 97.12 275 LEU B CA 1
ATOM 5202 C C . LEU B 1 275 ? 14.281 16.906 -6.898 1 97.12 275 LEU B C 1
ATOM 5204 O O . LEU B 1 275 ? 14.117 17 -8.117 1 97.12 275 LEU B O 1
ATOM 5208 N N . MET B 1 276 ? 13.32 17.266 -6.066 1 97.62 276 MET B N 1
ATOM 5209 C CA . MET B 1 276 ? 12.008 17.75 -6.488 1 97.62 276 MET B CA 1
ATOM 5210 C C . MET B 1 276 ? 12.125 19.047 -7.273 1 97.62 276 MET B C 1
ATOM 5212 O O . MET B 1 276 ? 11.508 19.203 -8.328 1 97.62 276 MET B O 1
ATOM 5216 N N . ARG B 1 277 ? 12.891 19.922 -6.824 1 97 277 ARG B N 1
ATOM 5217 C CA . ARG B 1 277 ? 13.055 21.219 -7.469 1 97 277 ARG B CA 1
ATOM 5218 C C . ARG B 1 277 ? 13.766 21.078 -8.812 1 97 277 ARG B C 1
ATOM 5220 O O . ARG B 1 277 ? 13.469 21.812 -9.758 1 97 277 ARG B O 1
ATOM 5227 N N . ARG B 1 278 ? 14.633 20.141 -8.867 1 96.62 278 ARG B N 1
ATOM 5228 C CA . ARG B 1 278 ? 15.43 19.953 -10.078 1 96.62 278 ARG B CA 1
ATOM 5229 C C . ARG B 1 278 ? 14.625 19.25 -11.164 1 96.62 278 ARG B C 1
ATOM 5231 O O . ARG B 1 278 ? 14.734 19.578 -12.344 1 96.62 278 ARG B O 1
ATOM 5238 N N . ARG B 1 279 ? 13.812 18.312 -10.781 1 96.25 279 ARG B N 1
ATOM 5239 C CA . ARG B 1 279 ? 13.281 17.406 -11.805 1 96.25 279 ARG B CA 1
ATOM 5240 C C . ARG B 1 279 ? 11.758 17.453 -11.828 1 96.25 279 ARG B C 1
ATOM 5242 O O . ARG B 1 279 ? 11.141 17.031 -12.812 1 96.25 279 ARG B O 1
ATOM 5249 N N . TYR B 1 280 ? 11.172 17.922 -10.773 1 95.19 280 TYR B N 1
ATOM 5250 C CA . TYR B 1 280 ? 9.719 17.828 -10.688 1 95.19 280 TYR B CA 1
ATOM 5251 C C . TYR B 1 280 ? 9.094 19.172 -10.312 1 95.19 280 TYR B C 1
ATOM 5253 O O . TYR B 1 280 ? 8.359 19.266 -9.336 1 95.19 280 TYR B O 1
ATOM 5261 N N . ASP B 1 281 ? 9.242 20.078 -11.164 1 93.06 281 ASP B N 1
ATOM 5262 C CA . ASP B 1 281 ? 8.789 21.438 -10.938 1 93.06 281 ASP B CA 1
ATOM 5263 C C . ASP B 1 281 ? 7.266 21.5 -10.82 1 93.06 281 ASP B C 1
ATOM 5265 O O . ASP B 1 281 ? 6.727 22.297 -10.047 1 93.06 281 ASP B O 1
ATOM 5269 N N . GLY B 1 282 ? 6.59 20.672 -11.586 1 90.56 282 GLY B N 1
ATOM 5270 C CA . GLY B 1 282 ? 5.137 20.641 -11.508 1 90.56 282 GLY B CA 1
ATOM 5271 C C . GLY B 1 282 ? 4.621 20.297 -10.125 1 90.56 282 GLY B C 1
ATOM 5272 O O . GLY B 1 282 ? 3.639 20.875 -9.656 1 90.56 282 GLY B O 1
ATOM 5273 N N . LEU B 1 283 ? 5.285 19.375 -9.516 1 94.88 283 LEU B N 1
ATOM 5274 C CA . LEU B 1 283 ? 4.895 18.984 -8.164 1 94.88 283 LEU B CA 1
ATOM 5275 C C . LEU B 1 283 ? 5.152 20.125 -7.176 1 94.88 283 LEU B C 1
ATOM 5277 O O . LEU B 1 283 ? 4.375 20.328 -6.242 1 94.88 283 LEU B O 1
ATOM 5281 N N . CYS B 1 284 ? 6.215 20.859 -7.422 1 95.25 284 CYS B N 1
ATOM 5282 C CA . CYS B 1 284 ? 6.527 22 -6.57 1 95.25 284 CYS B CA 1
ATOM 5283 C C . CYS B 1 284 ? 5.477 23.094 -6.719 1 95.25 284 CYS B C 1
ATOM 5285 O O . CYS B 1 284 ? 5.02 23.656 -5.723 1 95.25 284 CYS B O 1
ATOM 5287 N N . VAL B 1 285 ? 5.094 23.312 -7.898 1 92 285 VAL B N 1
ATOM 5288 C CA . VAL B 1 285 ? 4.078 24.328 -8.164 1 92 285 VAL B CA 1
ATOM 5289 C C . VAL B 1 285 ? 2.754 23.922 -7.523 1 92 285 VAL B C 1
ATOM 5291 O O . VAL B 1 285 ? 2.047 24.75 -6.957 1 92 285 VAL B O 1
ATOM 5294 N N . PHE B 1 286 ? 2.461 22.656 -7.656 1 92.62 286 PHE B N 1
ATOM 5295 C CA . PHE B 1 286 ? 1.256 22.125 -7.027 1 92.62 286 PHE B CA 1
ATOM 5296 C C . PHE B 1 286 ? 1.258 22.406 -5.531 1 92.62 286 PHE B C 1
ATOM 5298 O O . PHE B 1 286 ? 0.274 22.922 -4.988 1 92.62 286 PHE B O 1
ATOM 5305 N N . VAL B 1 287 ? 2.377 22.125 -4.824 1 94.81 287 VAL B N 1
ATOM 5306 C CA . VAL B 1 287 ? 2.484 22.312 -3.381 1 94.81 287 VAL B CA 1
ATOM 5307 C C . VAL B 1 287 ? 2.369 23.797 -3.047 1 94.81 287 VAL B C 1
ATOM 5309 O O . VAL B 1 287 ? 1.616 24.188 -2.148 1 94.81 287 VAL B O 1
ATOM 5312 N N . ASP B 1 288 ? 3.031 24.578 -3.779 1 92.06 288 ASP B N 1
ATOM 5313 C CA . ASP B 1 288 ? 3.021 26.016 -3.52 1 92.06 288 ASP B CA 1
ATOM 5314 C C . ASP B 1 288 ? 1.636 26.609 -3.768 1 92.06 288 ASP B C 1
ATOM 5316 O O . ASP B 1 288 ? 1.181 27.484 -3.014 1 92.06 288 ASP B O 1
ATOM 5320 N N . SER B 1 289 ? 0.982 26.141 -4.746 1 89.12 289 SER B N 1
ATOM 5321 C CA . SER B 1 289 ? -0.344 26.641 -5.086 1 89.12 289 SER B CA 1
ATOM 5322 C C . SER B 1 289 ? -1.36 26.297 -4 1 89.12 289 SER B C 1
ATOM 5324 O O . SER B 1 289 ? -2.156 27.156 -3.602 1 89.12 289 SER B O 1
ATOM 5326 N N . VAL B 1 290 ? -1.336 25.094 -3.568 1 90.56 290 VAL B N 1
ATOM 5327 C CA . VAL B 1 290 ? -2.27 24.672 -2.529 1 90.56 290 VAL B CA 1
ATOM 5328 C C . VAL B 1 290 ? -1.961 25.406 -1.228 1 90.56 290 VAL B C 1
ATOM 5330 O O . VAL B 1 290 ? -2.873 25.844 -0.524 1 90.56 290 VAL B O 1
ATOM 5333 N N . ARG B 1 291 ? -0.718 25.516 -0.924 1 90.31 291 ARG B N 1
ATOM 5334 C CA . ARG B 1 291 ? -0.3 26.219 0.281 1 90.31 291 ARG B CA 1
ATOM 5335 C C . ARG B 1 291 ? -0.764 27.672 0.249 1 90.31 291 ARG B C 1
ATOM 5337 O O . ARG B 1 291 ? -1.261 28.203 1.25 1 90.31 291 ARG B O 1
ATOM 5344 N N . ASP B 1 292 ? -0.625 28.281 -0.847 1 86.75 292 ASP B N 1
ATOM 5345 C CA . ASP B 1 292 ? -1.016 29.672 -0.998 1 86.75 292 ASP B CA 1
ATOM 5346 C C . ASP B 1 292 ? -2.531 29.844 -0.916 1 86.75 292 ASP B C 1
ATOM 5348 O O . ASP B 1 292 ? -3.029 30.797 -0.315 1 86.75 292 ASP B O 1
ATOM 5352 N N . GLU B 1 293 ? -3.209 28.953 -1.507 1 82.38 293 GLU B N 1
ATOM 5353 C CA . GLU B 1 293 ? -4.668 29.016 -1.544 1 82.38 293 GLU B CA 1
ATOM 5354 C C . GLU B 1 293 ? -5.266 28.797 -0.157 1 82.38 293 GLU B C 1
ATOM 5356 O O . GLU B 1 293 ? -6.23 29.469 0.219 1 82.38 293 GLU B O 1
ATOM 5361 N N . LEU B 1 294 ? -4.812 27.922 0.563 1 82.44 294 LEU B N 1
ATOM 5362 C CA . LEU B 1 294 ? -5.484 27.516 1.793 1 82.44 294 LEU B CA 1
ATOM 5363 C C . LEU B 1 294 ? -4.828 28.156 3.01 1 82.44 294 LEU B C 1
ATOM 5365 O O . LEU B 1 294 ? -5.492 28.422 4.016 1 82.44 294 LEU B O 1
ATOM 5369 N N . PHE B 1 295 ? -3.592 28.391 2.918 1 75.5 295 PHE B N 1
ATOM 5370 C CA . PHE B 1 295 ? -2.941 28.828 4.145 1 75.5 295 PHE B CA 1
ATOM 5371 C C . PHE B 1 295 ? -2.379 30.234 3.982 1 75.5 295 PHE B C 1
ATOM 5373 O O . PHE B 1 295 ? -1.795 30.781 4.918 1 75.5 295 PHE B O 1
ATOM 5380 N N . GLY B 1 296 ? -2.924 30.922 2.854 1 66.69 296 GLY B N 1
ATOM 5381 C CA . GLY B 1 296 ? -2.512 32.281 2.592 1 66.69 296 GLY B CA 1
ATOM 5382 C C . GLY B 1 296 ? -1.226 32.688 3.301 1 66.69 296 GLY B C 1
ATOM 5383 O O . GLY B 1 296 ? -1.007 33.844 3.613 1 66.69 296 GLY B O 1
ATOM 5384 N N . GLY B 1 297 ? -0.47 31.75 3.66 1 57.03 297 GLY B N 1
ATOM 5385 C CA . GLY B 1 297 ? 0.798 32 4.324 1 57.03 297 GLY B CA 1
ATOM 5386 C C . GLY B 1 297 ? 0.711 31.922 5.836 1 57.03 297 GLY B C 1
ATOM 5387 O O . GLY B 1 297 ? 1.729 32 6.527 1 57.03 297 GLY B O 1
ATOM 5388 N N . ASP B 1 298 ? -0.594 31.75 6.32 1 73.94 298 ASP B N 1
ATOM 5389 C CA . ASP B 1 298 ? -0.611 31.812 7.777 1 73.94 298 ASP B CA 1
ATOM 5390 C C . ASP B 1 298 ? -1.326 30.609 8.375 1 73.94 298 ASP B C 1
ATOM 5392 O O . ASP B 1 298 ? -2.557 30.531 8.375 1 73.94 298 ASP B O 1
ATOM 5396 N N . VAL B 1 299 ? -0.677 29.672 8.867 1 80.31 299 VAL B N 1
ATOM 5397 C CA . VAL B 1 299 ? -1.168 28.469 9.547 1 80.31 299 VAL B CA 1
ATOM 5398 C C . VAL B 1 299 ? -1.972 28.875 10.781 1 80.31 299 VAL B C 1
ATOM 5400 O O . VAL B 1 299 ? -2.891 28.156 11.188 1 80.31 299 VAL B O 1
ATOM 5403 N N . ALA B 1 300 ? -1.732 30.078 11.273 1 78.31 300 ALA B N 1
ATOM 5404 C CA . ALA B 1 300 ? -2.365 30.578 12.492 1 78.31 300 ALA B CA 1
ATOM 5405 C C . ALA B 1 300 ? -3.83 30.922 12.25 1 78.31 300 ALA B C 1
ATOM 5407 O O . ALA B 1 300 ? -4.613 31.031 13.195 1 78.31 300 ALA B O 1
ATOM 5408 N N . SER B 1 301 ? -4.227 31.047 11 1 82.12 301 SER B N 1
ATOM 5409 C CA . SER B 1 301 ? -5.59 31.438 10.68 1 82.12 301 SER B CA 1
ATOM 5410 C C . SER B 1 301 ? -6.547 30.25 10.773 1 82.12 301 SER B C 1
ATOM 5412 O O . SER B 1 301 ? -7.77 30.438 10.734 1 82.12 301 SER B O 1
ATOM 5414 N N . LEU B 1 302 ? -5.996 29.094 10.984 1 88.69 302 LEU B N 1
ATOM 5415 C CA . LEU B 1 302 ? -6.832 27.906 11.117 1 88.69 302 LEU B CA 1
ATOM 5416 C C . LEU B 1 302 ? -7.562 27.906 12.461 1 88.69 302 LEU B C 1
ATOM 5418 O O . LEU B 1 302 ? -7.125 28.562 13.406 1 88.69 302 LEU B O 1
ATOM 5422 N N . PRO B 1 303 ? -8.703 27.281 12.555 1 88.06 303 PRO B N 1
ATOM 5423 C CA . PRO B 1 303 ? -9.5 27.328 13.781 1 88.06 303 PRO B CA 1
ATOM 5424 C C . PRO B 1 303 ? -8.922 26.453 14.891 1 88.06 303 PRO B C 1
ATOM 5426 O O . PRO B 1 303 ? -9.555 25.484 15.312 1 88.06 303 PRO B O 1
ATOM 5429 N N . TRP B 1 304 ? -7.836 26.828 15.406 1 88.81 304 TRP B N 1
ATOM 5430 C CA . TRP B 1 304 ? -7.172 26.094 16.484 1 88.81 304 TRP B CA 1
ATOM 5431 C C . TRP B 1 304 ? -7.957 26.219 17.781 1 88.81 304 TRP B C 1
ATOM 5433 O O . TRP B 1 304 ? -8.461 27.297 18.109 1 88.81 304 TRP B O 1
ATOM 5443 N N . ARG B 1 305 ? -8.125 25.016 18.312 1 83.56 305 ARG B N 1
ATOM 5444 C CA . ARG B 1 305 ? -8.75 25.047 19.625 1 83.56 305 ARG B CA 1
ATOM 5445 C C . ARG B 1 305 ? -7.727 25.422 20.703 1 83.56 305 ARG B C 1
ATOM 5447 O O . ARG B 1 305 ? -6.625 24.859 20.719 1 83.56 305 ARG B O 1
ATOM 5454 N N . THR B 1 306 ? -7.988 26.359 21.484 1 63.78 306 THR B N 1
ATOM 5455 C CA . THR B 1 306 ? -7.133 26.797 22.578 1 63.78 306 THR B CA 1
ATOM 5456 C C . THR B 1 306 ? -7.355 25.938 23.812 1 63.78 306 THR B C 1
ATOM 5458 O O . THR B 1 306 ? -8.461 25.906 24.375 1 63.78 306 THR B O 1
ATOM 5461 N N . GLU B 1 307 ? -7.039 24.547 23.578 1 58.38 307 GLU B N 1
ATOM 5462 C CA . GLU B 1 307 ? -7.398 23.75 24.75 1 58.38 307 GLU B CA 1
ATOM 5463 C C . GLU B 1 307 ? -6.559 24.141 25.969 1 58.38 307 GLU B C 1
ATOM 5465 O O . GLU B 1 307 ? -5.387 24.484 25.828 1 58.38 307 GLU B O 1
ATOM 5470 N N . ALA B 1 308 ? -7.293 24.281 27.094 1 54.41 308 ALA B N 1
ATOM 5471 C CA . ALA B 1 308 ? -6.73 24.406 28.438 1 54.41 308 ALA B CA 1
ATOM 5472 C C . ALA B 1 308 ? -5.828 23.234 28.781 1 54.41 308 ALA B C 1
ATOM 5474 O O . ALA B 1 308 ? -6.078 22.109 28.328 1 54.41 308 ALA B O 1
ATOM 5475 N N . PRO B 1 309 ? -4.586 23.344 29.062 1 51.5 309 PRO B N 1
ATOM 5476 C CA . PRO B 1 309 ? -3.619 22.297 29.375 1 51.5 309 PRO B CA 1
ATOM 5477 C C . PRO B 1 309 ? -4.23 21.156 30.203 1 51.5 309 PRO B C 1
ATOM 5479 O O . PRO B 1 309 ? -4.992 21.422 31.141 1 51.5 309 PRO B O 1
ATOM 5482 N N . ALA B 1 310 ? -4.738 20.047 29.5 1 54.03 310 ALA B N 1
ATOM 5483 C CA . ALA B 1 310 ? -5.195 18.938 30.312 1 54.03 310 ALA B CA 1
ATOM 5484 C C . ALA B 1 310 ? -4.328 18.781 31.562 1 54.03 310 ALA B C 1
ATOM 5486 O O . ALA B 1 310 ? -3.15 19.141 31.562 1 54.03 310 ALA B O 1
ATOM 5487 N N . GLY B 1 311 ? -4.934 18.578 32.656 1 58.28 311 GLY B N 1
ATOM 5488 C CA . GLY B 1 311 ? -4.281 18.453 33.938 1 58.28 311 GLY B CA 1
ATOM 5489 C C . GLY B 1 311 ? -3.156 17.438 33.969 1 58.28 311 GLY B C 1
ATOM 5490 O O . GLY B 1 311 ? -3.07 16.594 33.094 1 58.28 311 GLY B O 1
ATOM 5491 N N . SER B 1 312 ? -2.059 17.672 34.688 1 66.69 312 SER B N 1
ATOM 5492 C CA . SER B 1 312 ? -0.763 17.047 34.938 1 66.69 312 SER B CA 1
ATOM 5493 C C . SER B 1 312 ? -0.908 15.547 35.188 1 66.69 312 SER B C 1
ATOM 5495 O O . SER B 1 312 ? -0.162 14.75 34.625 1 66.69 312 SER B O 1
ATOM 5497 N N . PRO B 1 313 ? -2.018 15.094 35.656 1 69.19 313 PRO B N 1
ATOM 5498 C CA . PRO B 1 313 ? -2.023 13.664 35.969 1 69.19 313 PRO B CA 1
ATOM 5499 C C . PRO B 1 313 ? -2.264 12.781 34.75 1 69.19 313 PRO B C 1
ATOM 5501 O O . PRO B 1 313 ? -1.698 11.688 34.656 1 69.19 313 PRO B O 1
ATOM 5504 N N . TRP B 1 314 ? -2.932 13.227 33.969 1 77.88 314 TRP B N 1
ATOM 5505 C CA . TRP B 1 314 ? -3.242 12.445 32.781 1 77.88 314 TRP B CA 1
ATOM 5506 C C . TRP B 1 314 ? -2.018 12.305 31.875 1 77.88 314 TRP B C 1
ATOM 5508 O O . TRP B 1 314 ? -1.803 11.258 31.266 1 77.88 314 TRP B O 1
ATOM 5518 N N . ARG B 1 315 ? -1.194 13.273 31.969 1 79.56 315 ARG B N 1
ATOM 5519 C CA . ARG B 1 315 ? 0.032 13.242 31.188 1 79.56 315 ARG B CA 1
ATOM 5520 C C . ARG B 1 315 ? 0.998 12.188 31.703 1 79.56 315 ARG B C 1
ATOM 5522 O O . ARG B 1 315 ? 1.667 11.508 30.922 1 79.56 315 ARG B O 1
ATOM 5529 N N . VAL B 1 316 ? 0.888 12.039 32.875 1 76.94 316 VAL B N 1
ATOM 5530 C CA . VAL B 1 316 ? 1.786 11.07 33.5 1 76.94 316 VAL B CA 1
ATOM 5531 C C . VAL B 1 316 ? 1.326 9.656 33.188 1 76.94 316 VAL B C 1
ATOM 5533 O O . VAL B 1 316 ? 2.148 8.766 32.938 1 76.94 316 VAL B O 1
ATOM 5536 N N . LEU B 1 317 ? 0.13 9.516 33.156 1 79.44 317 LEU B N 1
ATOM 5537 C CA . LEU B 1 317 ? -0.4 8.203 32.812 1 79.44 317 LEU B CA 1
ATOM 5538 C C . LEU B 1 317 ? -0.079 7.848 31.359 1 79.44 317 LEU B C 1
ATOM 5540 O O . LEU B 1 317 ? 0.296 6.711 31.062 1 79.44 317 LEU B O 1
ATOM 5544 N N . ARG B 1 318 ? -0.234 8.82 30.672 1 80.88 318 ARG B N 1
ATOM 5545 C CA . ARG B 1 318 ? 0.094 8.609 29.266 1 80.88 318 ARG B CA 1
ATOM 5546 C C . ARG B 1 318 ? 1.572 8.273 29.094 1 80.88 318 ARG B C 1
ATOM 5548 O O . ARG B 1 318 ? 1.927 7.402 28.297 1 80.88 318 ARG B O 1
ATOM 5555 N N . PHE B 1 319 ? 2.307 8.914 29.812 1 79 319 PHE B N 1
ATOM 5556 C CA . PHE B 1 319 ? 3.744 8.68 29.781 1 79 319 PHE B CA 1
ATOM 5557 C C . PHE B 1 319 ? 4.07 7.266 30.25 1 79 319 PHE B C 1
ATOM 5559 O O . PHE B 1 319 ? 4.852 6.559 29.609 1 79 319 PHE B O 1
ATOM 5566 N N . ALA B 1 320 ? 3.506 6.871 31.219 1 76.69 320 ALA B N 1
ATOM 5567 C CA . ALA B 1 320 ? 3.746 5.535 31.766 1 76.69 320 ALA B CA 1
ATOM 5568 C C . ALA B 1 320 ? 3.365 4.453 30.75 1 76.69 320 ALA B C 1
ATOM 5570 O O . ALA B 1 320 ? 4.098 3.479 30.578 1 76.69 320 ALA B O 1
ATOM 5571 N N . ARG B 1 321 ? 2.371 4.656 30.156 1 76.12 321 ARG B N 1
ATOM 5572 C CA . ARG B 1 321 ? 1.936 3.709 29.125 1 76.12 321 ARG B CA 1
ATOM 5573 C C . ARG B 1 321 ? 2.932 3.65 27.984 1 76.12 321 ARG B C 1
ATOM 5575 O O . ARG B 1 321 ? 3.221 2.572 27.453 1 76.12 321 ARG B O 1
ATOM 5582 N N . GLY B 1 322 ? 3.389 4.777 27.672 1 73.19 322 GLY B N 1
ATOM 5583 C CA . GLY B 1 322 ? 4.383 4.836 26.609 1 73.19 322 GLY B CA 1
ATOM 5584 C C . GLY B 1 322 ? 5.664 4.098 26.953 1 73.19 322 GLY B C 1
ATOM 5585 O O . GLY B 1 322 ? 6.262 3.447 26.094 1 73.19 322 GLY B O 1
ATOM 5586 N N . VAL B 1 323 ? 5.973 4.141 28.125 1 71.38 323 VAL B N 1
ATOM 5587 C CA . VAL B 1 323 ? 7.176 3.461 28.609 1 71.38 323 VAL B CA 1
ATOM 5588 C C . VAL B 1 323 ? 6.969 1.949 28.547 1 71.38 323 VAL B C 1
ATOM 5590 O O . VAL B 1 323 ? 7.848 1.211 28.109 1 71.38 323 VAL B O 1
ATOM 5593 N N . VAL B 1 324 ? 5.898 1.528 28.844 1 69.75 324 VAL B N 1
ATOM 5594 C CA . VAL B 1 324 ? 5.578 0.104 28.859 1 69.75 324 VAL B CA 1
ATOM 5595 C C . VAL B 1 324 ? 5.559 -0.434 27.438 1 69.75 324 VAL B C 1
ATOM 5597 O O . VAL B 1 324 ? 6.113 -1.502 27.156 1 69.75 324 VAL B O 1
ATOM 5600 N N . GLU B 1 325 ? 5 0.296 26.656 1 68.5 325 GLU B N 1
ATOM 5601 C CA . GLU B 1 325 ? 4.895 -0.122 25.266 1 68.5 325 GLU B CA 1
ATOM 5602 C C . GLU B 1 325 ? 6.27 -0.199 24.609 1 68.5 325 GLU B C 1
ATOM 5604 O O . GLU B 1 325 ? 6.5 -1.035 23.734 1 68.5 325 GLU B O 1
ATOM 5609 N N . ALA B 1 326 ? 7.047 0.654 25.031 1 67.12 326 ALA B N 1
ATOM 5610 C CA . ALA B 1 326 ? 8.398 0.675 24.469 1 67.12 326 ALA B CA 1
ATOM 5611 C C . ALA B 1 326 ? 9.234 -0.469 25.031 1 67.12 326 ALA B C 1
ATOM 5613 O O . ALA B 1 326 ? 10.164 -0.948 24.375 1 67.12 326 ALA B O 1
ATOM 5614 N N . ALA B 1 327 ? 8.867 -0.868 26.109 1 59.06 327 ALA B N 1
ATOM 5615 C CA . ALA B 1 327 ? 9.68 -1.852 26.812 1 59.06 327 ALA B CA 1
ATOM 5616 C C . ALA B 1 327 ? 9.203 -3.271 26.531 1 59.06 327 ALA B C 1
ATOM 5618 O O . ALA B 1 327 ? 10 -4.215 26.547 1 59.06 327 ALA B O 1
ATOM 5619 N N . VAL B 1 328 ? 7.875 -3.48 26.328 1 54.38 328 VAL B N 1
ATOM 5620 C CA . VAL B 1 328 ? 7.316 -4.824 26.219 1 54.38 328 VAL B CA 1
ATOM 5621 C C . VAL B 1 328 ? 7.309 -5.254 24.75 1 54.38 328 VAL B C 1
ATOM 5623 O O . VAL B 1 328 ? 6.781 -4.543 23.891 1 54.38 328 VAL B O 1
ATOM 5626 N N . PRO B 1 329 ? 8.023 -6.25 24.422 1 51.59 329 PRO B N 1
ATOM 5627 C CA . PRO B 1 329 ? 7.957 -6.777 23.062 1 51.59 329 PRO B CA 1
ATOM 5628 C C . PRO B 1 329 ? 6.527 -7.102 22.625 1 51.59 329 PRO B C 1
ATOM 5630 O O . PRO B 1 329 ? 5.695 -7.473 23.453 1 51.59 329 PRO B O 1
ATOM 5633 N N . GLU B 1 330 ? 6.156 -6.531 21.547 1 50.03 330 GLU B N 1
ATOM 5634 C CA . GLU B 1 330 ? 4.797 -6.676 21.016 1 50.03 330 GLU B CA 1
ATOM 5635 C C . GLU B 1 330 ? 4.25 -8.078 21.281 1 50.03 330 GLU B C 1
ATOM 5637 O O . GLU B 1 330 ? 3.064 -8.234 21.578 1 50.03 330 GLU B O 1
ATOM 5642 N N . ASP B 1 331 ? 5.023 -9.07 21.125 1 45 331 ASP B N 1
ATOM 5643 C CA . ASP B 1 331 ? 4.566 -10.445 21.297 1 45 331 ASP B CA 1
ATOM 5644 C C . ASP B 1 331 ? 4.254 -10.727 22.766 1 45 331 ASP B C 1
ATOM 5646 O O . ASP B 1 331 ? 3.398 -11.562 23.078 1 45 331 ASP B O 1
ATOM 5650 N N . TRP B 1 332 ? 4.957 -10.133 23.562 1 43.03 332 TRP B N 1
ATOM 5651 C CA . TRP B 1 332 ? 4.762 -10.414 24.984 1 43.03 332 TRP B CA 1
ATOM 5652 C C . TRP B 1 332 ? 3.42 -9.867 25.469 1 43.03 332 TRP B C 1
ATOM 5654 O O . TRP B 1 332 ? 2.738 -10.508 26.281 1 43.03 332 TRP B O 1
ATOM 5664 N N . LEU B 1 333 ? 3.131 -8.695 24.969 1 40.47 333 LEU B N 1
ATOM 5665 C CA . LEU B 1 333 ? 1.873 -8.086 25.391 1 40.47 333 LEU B CA 1
ATOM 5666 C C . LEU B 1 333 ? 0.684 -8.883 24.875 1 40.47 333 LEU B C 1
ATOM 5668 O O . LEU B 1 333 ? -0.335 -9 25.562 1 40.47 333 LEU B O 1
ATOM 5672 N N . LEU B 1 334 ? 0.793 -9.289 23.703 1 39.16 334 LEU B N 1
ATOM 5673 C CA . LEU B 1 334 ? -0.287 -10.141 23.203 1 39.16 334 LEU B CA 1
ATOM 5674 C C . LEU B 1 334 ? -0.391 -11.422 24.031 1 39.16 334 LEU B C 1
ATOM 5676 O O . LEU B 1 334 ? -1.483 -11.969 24.203 1 39.16 334 LEU B O 1
ATOM 5680 N N . GLY B 1 335 ? 0.685 -11.852 24.594 1 33.78 335 GLY B N 1
ATOM 5681 C CA . GLY B 1 335 ? 0.671 -13.031 25.438 1 33.78 335 GLY B CA 1
ATOM 5682 C C . GLY B 1 335 ? 0.055 -12.773 26.797 1 33.78 335 GLY B C 1
ATOM 5683 O O . GLY B 1 335 ? -0.659 -13.625 27.344 1 33.78 335 GLY B O 1
ATOM 5684 N N . GLU B 1 336 ? 0.477 -11.695 27.469 1 35.97 336 GLU B N 1
ATOM 5685 C CA . GLU B 1 336 ? 0.07 -11.5 28.844 1 35.97 336 GLU B CA 1
ATOM 5686 C C . GLU B 1 336 ? -1.377 -11.023 28.938 1 35.97 336 GLU B C 1
ATOM 5688 O O . GLU B 1 336 ? -2.029 -11.188 29.969 1 35.97 336 GLU B O 1
ATOM 5693 N N . LEU B 1 337 ? -1.779 -10.227 28.031 1 32.84 337 LEU B N 1
ATOM 5694 C CA . LEU B 1 337 ? -3.148 -9.727 28.141 1 32.84 337 LEU B CA 1
ATOM 5695 C C . LEU B 1 337 ? -4.148 -10.844 27.859 1 32.84 337 LEU B C 1
ATOM 5697 O O . LEU B 1 337 ? -5.352 -10.594 27.75 1 32.84 337 LEU B O 1
ATOM 5701 N N . SER B 1 338 ? -3.645 -11.992 27.688 1 29.34 338 SER B N 1
ATOM 5702 C CA . SER B 1 338 ? -4.648 -13.047 27.812 1 29.34 338 SER B CA 1
ATOM 5703 C C . SER B 1 338 ? -5.133 -13.188 29.25 1 29.34 338 SER B C 1
ATOM 5705 O O . SER B 1 338 ? -4.332 -13.398 30.156 1 29.34 338 SER B O 1
ATOM 5707 N N . PRO B 1 339 ? -6.215 -12.516 29.672 1 29.89 339 PRO B N 1
ATOM 5708 C CA . PRO B 1 339 ? -6.77 -12.57 31.016 1 29.89 339 PRO B CA 1
ATOM 5709 C C . PRO B 1 339 ? -6.652 -13.953 31.656 1 29.89 339 PRO B C 1
ATOM 5711 O O . PRO B 1 339 ? -7.145 -14.18 32.75 1 29.89 339 PRO B O 1
ATOM 5714 N N . ALA B 1 340 ? -6.164 -14.961 30.891 1 30.69 340 ALA B N 1
ATOM 5715 C CA . ALA B 1 340 ? -6.371 -16.25 31.547 1 30.69 340 ALA B CA 1
ATOM 5716 C C . ALA B 1 340 ? -5.582 -16.328 32.844 1 30.69 340 ALA B C 1
ATOM 5718 O O . ALA B 1 340 ? -5.969 -17.062 33.781 1 30.69 340 ALA B O 1
ATOM 5719 N N . HIS B 1 341 ? -4.395 -15.773 32.938 1 30.47 341 HIS B N 1
ATOM 5720 C CA . HIS B 1 341 ? -3.629 -16.281 34.062 1 30.47 341 HIS B CA 1
ATOM 5721 C C . HIS B 1 341 ? -3.973 -15.539 35.344 1 30.47 341 HIS B C 1
ATOM 5723 O O . HIS B 1 341 ? -3.395 -15.805 36.406 1 30.47 341 HIS B O 1
ATOM 5729 N N . GLN B 1 342 ? -4.617 -14.391 35.25 1 28.83 342 GLN B N 1
ATOM 5730 C CA . GLN B 1 342 ? -4.719 -13.797 36.594 1 28.83 342 GLN B CA 1
ATOM 5731 C C . GLN B 1 342 ? -5.828 -14.453 37.406 1 28.83 342 GLN B C 1
ATOM 5733 O O . GLN B 1 342 ? -6.543 -13.781 38.156 1 28.83 342 GLN B O 1
ATOM 5738 N N . GLN B 1 343 ? -6.371 -15.555 37 1 28.17 343 GLN B N 1
ATOM 5739 C CA . GLN B 1 343 ? -7.418 -16.031 37.906 1 28.17 343 GLN B CA 1
ATOM 5740 C C . GLN B 1 343 ? -6.84 -16.422 39.25 1 28.17 343 GLN B C 1
ATOM 5742 O O . GLN B 1 343 ? -6.66 -17.609 39.531 1 28.17 343 GLN B O 1
ATOM 5747 N N . GLY B 1 344 ? -5.723 -15.867 39.75 1 25.75 344 GLY B N 1
ATOM 5748 C CA . GLY B 1 344 ? -5.535 -16.219 41.125 1 25.75 344 GLY B CA 1
ATOM 5749 C C . GLY B 1 344 ? -6.758 -15.938 42 1 25.75 344 GLY B C 1
ATOM 5750 O O . GLY B 1 344 ? -7.621 -15.148 41.594 1 25.75 344 GLY B O 1
ATOM 5751 N N . GLN B 1 345 ? -7.141 -16.906 42.844 1 26.88 345 GLN B N 1
ATOM 5752 C CA . GLN B 1 345 ? -8.141 -17.078 43.906 1 26.88 345 GLN B CA 1
ATOM 5753 C C . GLN B 1 345 ? -8.211 -15.852 44.812 1 26.88 345 GLN B C 1
ATOM 5755 O O . GLN B 1 345 ? -7.324 -15.633 45.625 1 26.88 345 GLN B O 1
ATOM 5760 N N . VAL B 1 346 ? -8.43 -14.68 44.312 1 25.38 346 VAL B N 1
ATOM 5761 C CA . VAL B 1 346 ? -8.805 -13.711 45.344 1 25.38 346 VAL B CA 1
ATOM 5762 C C . VAL B 1 346 ? -10.055 -14.188 46.062 1 25.38 346 VAL B C 1
ATOM 5764 O O . VAL B 1 346 ? -11.125 -14.328 45.469 1 25.38 346 VAL B O 1
ATOM 5767 N N . HIS B 1 347 ? -9.875 -15.219 46.969 1 24.73 347 HIS B N 1
ATOM 5768 C CA . HIS B 1 347 ? -10.852 -15.555 48 1 24.73 347 HIS B CA 1
ATOM 5769 C C . HIS B 1 347 ? -11.508 -14.305 48.562 1 24.73 347 HIS B C 1
ATOM 5771 O O . HIS B 1 347 ? -10.812 -13.375 49 1 24.73 347 HIS B O 1
ATOM 5777 N N . GLN B 1 348 ? -12.656 -13.984 48 1 24.7 348 GLN B N 1
ATOM 5778 C CA . GLN B 1 348 ? -13.594 -12.992 48.531 1 24.7 348 GLN B CA 1
ATOM 5779 C C . GLN B 1 348 ? -13.938 -13.281 49.969 1 24.7 348 GLN B C 1
ATOM 5781 O O . GLN B 1 348 ? -14.664 -14.234 50.281 1 24.7 348 GLN B O 1
ATOM 5786 N N . VAL B 1 349 ? -12.914 -13.328 50.969 1 24.06 349 VAL B N 1
ATOM 5787 C CA . VAL B 1 349 ? -13.352 -13.305 52.344 1 24.06 349 VAL B CA 1
ATOM 5788 C C . VAL B 1 349 ? -14.344 -12.164 52.562 1 24.06 349 VAL B C 1
ATOM 5790 O O . VAL B 1 349 ? -13.984 -10.984 52.438 1 24.06 349 VAL B O 1
ATOM 5793 N N . VAL B 1 350 ? -15.594 -12.312 52.125 1 23.41 350 VAL B N 1
ATOM 5794 C CA . VAL B 1 350 ? -16.719 -11.414 52.406 1 23.41 350 VAL B CA 1
ATOM 5795 C C . VAL B 1 350 ? -16.922 -11.266 53.906 1 23.41 350 VAL B C 1
ATOM 5797 O O . VAL B 1 350 ? -18.047 -11.328 54.375 1 23.41 350 VAL B O 1
ATOM 5800 N N . SER B 1 351 ? -15.906 -11.398 54.812 1 23.95 351 SER B N 1
ATOM 5801 C CA . SER B 1 351 ? -16.484 -11.172 56.156 1 23.95 351 SER B CA 1
ATOM 5802 C C . SER B 1 351 ? -17.188 -9.82 56.219 1 23.95 351 SER B C 1
ATOM 5804 O O . SER B 1 351 ? -16.891 -8.914 55.438 1 23.95 351 SER B O 1
ATOM 5806 N N . ASN B 1 352 ? -18.438 -9.75 56.812 1 24.84 352 ASN B N 1
ATOM 5807 C CA . ASN B 1 352 ? -19.406 -8.727 57.188 1 24.84 352 ASN B CA 1
ATOM 5808 C C . ASN B 1 352 ? -18.719 -7.512 57.812 1 24.84 352 ASN B C 1
ATOM 5810 O O . ASN B 1 352 ? -19.359 -6.727 58.531 1 24.84 352 ASN B O 1
ATOM 5814 N N . ARG B 1 353 ? -17.375 -7.629 58.156 1 24.2 353 ARG B N 1
ATOM 5815 C CA . ARG B 1 353 ? -17.078 -6.566 59.125 1 24.2 353 ARG B CA 1
ATOM 5816 C C . ARG B 1 353 ? -17.344 -5.195 58.5 1 24.2 353 ARG B C 1
ATOM 5818 O O . ARG B 1 353 ? -17.344 -5.039 57.281 1 24.2 353 ARG B O 1
ATOM 5825 N N . GLN B 1 354 ? -17.406 -4.195 59.438 1 27.11 354 GLN B N 1
ATOM 5826 C CA . GLN B 1 354 ? -17.75 -2.773 59.406 1 27.11 354 GLN B CA 1
ATOM 5827 C C . GLN B 1 354 ? -17.031 -2.068 58.25 1 27.11 354 GLN B C 1
ATOM 5829 O O . GLN B 1 354 ? -15.953 -2.49 57.812 1 27.11 354 GLN B O 1
ATOM 5834 N N . PRO B 1 355 ? -17.781 -1.134 57.469 1 30.91 355 PRO B N 1
ATOM 5835 C CA . PRO B 1 355 ? -17.484 -0.367 56.25 1 30.91 355 PRO B CA 1
ATOM 5836 C C . PRO B 1 355 ? -16.125 0.329 56.312 1 30.91 355 PRO B C 1
ATOM 5838 O O . PRO B 1 355 ? -15.859 1.228 55.5 1 30.91 355 PRO B O 1
ATOM 5841 N N . SER B 1 356 ? -15.125 -0.325 57.125 1 27.92 356 SER B N 1
ATOM 5842 C CA . SER B 1 356 ? -14.078 0.67 57.312 1 27.92 356 SER B CA 1
ATOM 5843 C C . SER B 1 356 ? -13.578 1.211 56 1 27.92 356 SER B C 1
ATOM 5845 O O . SER B 1 356 ? -13.773 0.585 54.938 1 27.92 356 SER B O 1
ATOM 5847 N N . ASN B 1 357 ? -12.891 2.465 56.062 1 26.77 357 ASN B N 1
ATOM 5848 C CA . ASN B 1 357 ? -12.414 3.461 55.125 1 26.77 357 ASN B CA 1
ATOM 5849 C C . ASN B 1 357 ? -11.484 2.84 54.094 1 26.77 357 ASN B C 1
ATOM 5851 O O . ASN B 1 357 ? -10.438 2.287 54.438 1 26.77 357 ASN B O 1
ATOM 5855 N N . GLY B 1 358 ? -12.094 2.168 53.125 1 29.08 358 GLY B N 1
ATOM 5856 C CA . GLY B 1 358 ? -11.539 1.351 52.062 1 29.08 358 GLY B CA 1
ATOM 5857 C C . GLY B 1 358 ? -10.492 2.078 51.25 1 29.08 358 GLY B C 1
ATOM 5858 O O . GLY B 1 358 ? -10.664 2.271 50.031 1 29.08 358 GLY B O 1
ATOM 5859 N N . GLY B 1 359 ? -9.766 3.037 51.969 1 27.44 359 GLY B N 1
ATOM 5860 C CA . GLY B 1 359 ? -8.906 3.914 51.188 1 27.44 359 GLY B CA 1
ATOM 5861 C C . GLY B 1 359 ? -7.816 3.168 50.438 1 27.44 359 GLY B C 1
ATOM 5862 O O . GLY B 1 359 ? -7.5 3.508 49.281 1 27.44 359 GLY B O 1
ATOM 5863 N N . PRO B 1 360 ? -7.176 2.131 51.094 1 31.33 360 PRO B N 1
ATOM 5864 C CA . PRO B 1 360 ? -5.789 1.918 50.656 1 31.33 360 PRO B CA 1
ATOM 5865 C C . PRO B 1 360 ? -5.684 1.077 49.375 1 31.33 360 PRO B C 1
ATOM 5867 O O . PRO B 1 360 ? -4.582 0.807 48.906 1 31.33 360 PRO B O 1
ATOM 5870 N N . ALA B 1 361 ? -6.824 0.413 49 1 30.77 361 ALA B N 1
ATOM 5871 C CA . ALA B 1 361 ? -6.543 -0.653 48.031 1 30.77 361 ALA B CA 1
ATOM 5872 C C . ALA B 1 361 ? -6.109 -0.081 46.688 1 30.77 361 ALA B C 1
ATOM 5874 O O . ALA B 1 361 ? -5.547 -0.795 45.875 1 30.77 361 ALA B O 1
ATOM 5875 N N . VAL B 1 362 ? -6.699 1.132 46.469 1 30.67 362 VAL B N 1
ATOM 5876 C CA . VAL B 1 362 ? -6.305 1.686 45.188 1 30.67 362 VAL B CA 1
ATOM 5877 C C . VAL B 1 362 ? -4.793 1.89 45.156 1 30.67 362 VAL B C 1
ATOM 5879 O O . VAL B 1 362 ? -4.18 1.853 44.094 1 30.67 362 VAL B O 1
ATOM 5882 N N . LEU B 1 363 ? -4.164 2.072 46.406 1 29.62 363 LEU B N 1
ATOM 5883 C CA . LEU B 1 363 ? -2.738 2.389 46.406 1 29.62 363 LEU B CA 1
ATOM 5884 C C . LEU B 1 363 ? -1.906 1.146 46.125 1 29.62 363 LEU B C 1
ATOM 5886 O O . LEU B 1 363 ? -0.818 1.246 45.531 1 29.62 363 LEU B O 1
ATOM 5890 N N . SER B 1 364 ? -2.402 -0.075 46.5 1 33.66 364 SER B N 1
ATOM 5891 C CA . SER B 1 364 ? -1.511 -1.219 46.312 1 33.66 364 SER B CA 1
ATOM 5892 C C . SER B 1 364 ? -1.387 -1.612 44.844 1 33.66 364 SER B C 1
ATOM 5894 O O . SER B 1 364 ? -0.328 -2.064 44.406 1 33.66 364 SER B O 1
ATOM 5896 N N . ALA B 1 365 ? -2.486 -1.572 44.156 1 33.75 365 ALA B N 1
ATOM 5897 C CA . ALA B 1 365 ? -2.385 -1.913 42.75 1 33.75 365 ALA B CA 1
ATOM 5898 C C . ALA B 1 365 ? -1.544 -0.884 41.969 1 33.75 365 ALA B C 1
ATOM 5900 O O . ALA B 1 365 ? -0.837 -1.226 41.031 1 33.75 365 ALA B O 1
ATOM 5901 N N . LEU B 1 366 ? -1.54 0.423 42.406 1 33.62 366 LEU B N 1
ATOM 5902 C CA . LEU B 1 366 ? -0.613 1.433 41.906 1 33.62 366 LEU B CA 1
ATOM 5903 C C . LEU B 1 366 ? 0.811 1.14 42.375 1 33.62 366 LEU B C 1
ATOM 5905 O O . LEU B 1 366 ? 1.773 1.457 41.688 1 33.62 366 LEU B O 1
ATOM 5909 N N . GLY B 1 367 ? 1.048 0.49 43.531 1 35.16 367 GLY B N 1
ATOM 5910 C CA . GLY B 1 367 ? 2.371 0.157 44.031 1 35.16 367 GLY B CA 1
ATOM 5911 C C . GLY B 1 367 ? 3.066 -0.918 43.219 1 35.16 367 GLY B C 1
ATOM 5912 O O . GLY B 1 367 ? 4.273 -0.845 43 1 35.16 367 GLY B O 1
ATOM 5913 N N . SER B 1 368 ? 2.365 -2.049 42.906 1 39.09 368 SER B N 1
ATOM 5914 C CA . SER B 1 368 ? 3.039 -3.074 42.094 1 39.09 368 SER B CA 1
ATOM 5915 C C . SER B 1 368 ? 3.307 -2.59 40.688 1 39.09 368 SER B C 1
ATOM 5917 O O . SER B 1 368 ? 4.324 -2.943 40.094 1 39.09 368 SER B O 1
ATOM 5919 N N . SER B 1 369 ? 2.432 -1.746 40.156 1 37.75 369 SER B N 1
ATOM 5920 C CA . SER B 1 369 ? 2.738 -1.115 38.875 1 37.75 369 SER B CA 1
ATOM 5921 C C . SER B 1 369 ? 3.848 -0.08 39.031 1 37.75 369 SER B C 1
ATOM 5923 O O . SER B 1 369 ? 4.688 0.065 38.156 1 37.75 369 SER B O 1
ATOM 5925 N N . ALA B 1 370 ? 3.994 0.562 40.219 1 38.25 370 ALA B N 1
ATOM 5926 C CA . ALA B 1 370 ? 5.117 1.447 40.5 1 38.25 370 ALA B CA 1
ATOM 5927 C C . ALA B 1 370 ? 6.398 0.651 40.719 1 38.25 370 ALA B C 1
ATOM 5929 O O . ALA B 1 370 ? 7.484 1.092 40.344 1 38.25 370 ALA B O 1
ATOM 5930 N N . ALA B 1 371 ? 6.414 -0.504 41.344 1 37.88 371 ALA B N 1
ATOM 5931 C CA . ALA B 1 371 ? 7.621 -1.311 41.5 1 37.88 371 ALA B CA 1
ATOM 5932 C C . ALA B 1 371 ? 8.062 -1.894 40.156 1 37.88 371 ALA B C 1
ATOM 5934 O O . ALA B 1 371 ? 9.258 -1.92 39.844 1 37.88 371 ALA B O 1
ATOM 5935 N N . VAL B 1 372 ? 7.172 -2.4 39.344 1 39.47 372 VAL B N 1
ATOM 5936 C CA . VAL B 1 372 ? 7.57 -2.834 38 1 39.47 372 VAL B CA 1
ATOM 5937 C C . VAL B 1 372 ? 7.965 -1.623 37.156 1 39.47 372 VAL B C 1
ATOM 5939 O O . VAL B 1 372 ? 8.945 -1.67 36.406 1 39.47 372 VAL B O 1
ATOM 5942 N N . LEU B 1 373 ? 7.391 -0.434 37.406 1 40.59 373 LEU B N 1
ATOM 5943 C CA . LEU B 1 373 ? 7.855 0.794 36.75 1 40.59 373 LEU B CA 1
ATOM 5944 C C . LEU B 1 373 ? 9.18 1.255 37.375 1 40.59 373 LEU B C 1
ATOM 5946 O O . LEU B 1 373 ? 10.055 1.756 36.656 1 40.59 373 LEU B O 1
ATOM 5950 N N . GLY B 1 374 ? 9.445 1.147 38.625 1 40.22 374 GLY B N 1
ATOM 5951 C CA . GLY B 1 374 ? 10.742 1.398 39.219 1 40.22 374 GLY B CA 1
ATOM 5952 C C . GLY B 1 374 ? 11.82 0.435 38.75 1 40.22 374 GLY B C 1
ATOM 5953 O O . GLY B 1 374 ? 12.945 0.845 38.469 1 40.22 374 GLY B O 1
ATOM 5954 N N . LEU B 1 375 ? 11.586 -0.877 38.656 1 39.22 375 LEU B N 1
ATOM 5955 C CA . LEU B 1 375 ? 12.586 -1.83 38.188 1 39.22 375 LEU B CA 1
ATOM 5956 C C . LEU B 1 375 ? 12.805 -1.696 36.688 1 39.22 375 LEU B C 1
ATOM 5958 O O . LEU B 1 375 ? 13.945 -1.75 36.219 1 39.22 375 LEU B O 1
ATOM 5962 N N . MET B 1 376 ? 11.797 -1.552 35.938 1 39.88 376 MET B N 1
ATOM 5963 C CA . MET B 1 376 ? 11.984 -1.335 34.5 1 39.88 376 MET B CA 1
ATOM 5964 C C . MET B 1 376 ? 12.578 0.047 34.25 1 39.88 376 MET B C 1
ATOM 5966 O O . MET B 1 376 ? 13.398 0.212 33.344 1 39.88 376 MET B O 1
ATOM 5970 N N . GLY B 1 377 ? 12.289 1.104 34.969 1 39.97 377 GLY B N 1
ATOM 5971 C CA . GLY B 1 377 ? 13.008 2.369 34.969 1 39.97 377 GLY B CA 1
ATOM 5972 C C . GLY B 1 377 ? 14.461 2.232 35.375 1 39.97 377 GLY B C 1
ATOM 5973 O O . GLY B 1 377 ? 15.344 2.861 34.781 1 39.97 377 GLY B O 1
ATOM 5974 N N . SER B 1 378 ? 14.789 1.52 36.375 1 38.62 378 SER B N 1
ATOM 5975 C CA . SER B 1 378 ? 16.188 1.288 36.75 1 38.62 378 SER B CA 1
ATOM 5976 C C . SER B 1 378 ? 16.922 0.501 35.688 1 38.62 378 SER B C 1
ATOM 5978 O O . SER B 1 378 ? 18.094 0.778 35.375 1 38.62 378 SER B O 1
ATOM 5980 N N . VAL B 1 379 ? 16.359 -0.5 35.094 1 38.44 379 VAL B N 1
ATOM 5981 C CA . VAL B 1 379 ? 17.062 -1.239 34.062 1 38.44 379 VAL B CA 1
ATOM 5982 C C . VAL B 1 379 ? 17.188 -0.383 32.781 1 38.44 379 VAL B C 1
ATOM 5984 O O . VAL B 1 379 ? 18.234 -0.34 32.156 1 38.44 379 VAL B O 1
ATOM 5987 N N . LEU B 1 380 ? 16.156 0.314 32.406 1 37.78 380 LEU B N 1
ATOM 5988 C CA . LEU B 1 380 ? 16.266 1.235 31.281 1 37.78 380 LEU B CA 1
ATOM 5989 C C . LEU B 1 380 ? 17.156 2.424 31.641 1 37.78 380 LEU B C 1
ATOM 5991 O O . LEU B 1 380 ? 17.938 2.902 30.797 1 37.78 380 LEU B O 1
ATOM 5995 N N . LEU B 1 381 ? 17.047 3.039 32.781 1 36.31 381 LEU B N 1
ATOM 5996 C CA . LEU B 1 381 ? 18.078 3.975 33.219 1 36.31 381 LEU B CA 1
ATOM 5997 C C . LEU B 1 381 ? 19.453 3.312 33.219 1 36.31 381 LEU B C 1
ATOM 5999 O O . LEU B 1 381 ? 20.438 3.924 32.781 1 36.31 381 LEU B O 1
ATOM 6003 N N . TYR B 1 382 ? 19.578 2.137 33.75 1 35.72 382 TYR B N 1
ATOM 6004 C CA . TYR B 1 382 ? 20.875 1.483 33.719 1 35.72 382 TYR B CA 1
ATOM 6005 C C . TYR B 1 382 ? 21.344 1.243 32.281 1 35.72 382 TYR B C 1
ATOM 6007 O O . TYR B 1 382 ? 22.516 1.427 31.969 1 35.72 382 TYR B O 1
ATOM 6015 N N . ARG B 1 383 ? 20.484 0.654 31.359 1 37.28 383 ARG B N 1
ATOM 6016 C CA . ARG B 1 383 ? 20.953 0.349 30.016 1 37.28 383 ARG B CA 1
ATOM 6017 C C . ARG B 1 383 ? 21.172 1.626 29.219 1 37.28 383 ARG B C 1
ATOM 6019 O O . ARG B 1 383 ? 22.031 1.669 28.328 1 37.28 383 ARG B O 1
ATOM 6026 N N . HIS B 1 384 ? 20.328 2.605 29.344 1 35.12 384 HIS B N 1
ATOM 6027 C CA . HIS B 1 384 ? 20.609 3.883 28.688 1 35.12 384 HIS B CA 1
ATOM 6028 C C . HIS B 1 384 ? 21.484 4.77 29.578 1 35.12 384 HIS B C 1
ATOM 6030 O O . HIS B 1 384 ? 21.781 5.914 29.203 1 35.12 384 HIS B O 1
ATOM 6036 N N . LEU B 1 385 ? 21.578 4.551 30.859 1 29.61 385 LEU B N 1
ATOM 6037 C CA . LEU B 1 385 ? 22.562 5.383 31.547 1 29.61 385 LEU B CA 1
ATOM 6038 C C . LEU B 1 385 ? 23.969 5.152 31 1 29.61 385 LEU B C 1
ATOM 6040 O O . LEU B 1 385 ? 24.453 4.023 31 1 29.61 385 LEU B O 1
ATOM 6044 N N . SER B 1 386 ? 24.297 5.902 29.984 1 31.3 386 SER B N 1
ATOM 6045 C CA . SER B 1 386 ? 25.734 6.004 29.766 1 31.3 386 SER B CA 1
ATOM 6046 C C . SER B 1 386 ? 26.516 5.988 31.078 1 31.3 386 SER B C 1
ATOM 6048 O O . SER B 1 386 ? 25.969 6.352 32.125 1 31.3 386 SER B O 1
ATOM 6050 N N . PRO B 1 387 ? 27.453 5.172 31.344 1 27.56 387 PRO B N 1
ATOM 6051 C CA . PRO B 1 387 ? 28.203 5.406 32.562 1 27.56 387 PRO B CA 1
ATOM 6052 C C . PRO B 1 387 ? 28.406 6.891 32.875 1 27.56 387 PRO B C 1
ATOM 6054 O O . PRO B 1 387 ? 28.406 7.711 31.938 1 27.56 387 PRO B O 1
ATOM 6057 N N . PHE B 1 388 ? 27.969 7.465 33.969 1 27.34 388 PHE B N 1
ATOM 6058 C CA . PHE B 1 388 ? 28.125 8.812 34.5 1 27.34 388 PHE B CA 1
ATOM 6059 C C . PHE B 1 388 ? 29.469 9.406 34.094 1 27.34 388 PHE B C 1
ATOM 6061 O O . PHE B 1 388 ? 29.797 10.531 34.469 1 27.34 388 PHE B O 1
ATOM 6068 N N . GLY B 1 389 ? 30.484 8.625 33.75 1 27.75 389 GLY B N 1
ATOM 6069 C CA . GLY B 1 389 ? 31.781 9.281 33.688 1 27.75 389 GLY B CA 1
ATOM 6070 C C . GLY B 1 389 ? 31.891 10.297 32.562 1 27.75 389 GLY B C 1
ATOM 6071 O O . GLY B 1 389 ? 33 10.688 32.188 1 27.75 389 GLY B O 1
ATOM 6072 N N . SER B 1 390 ? 30.953 10.211 31.625 1 27.17 390 SER B N 1
ATOM 6073 C CA . SER B 1 390 ? 31.422 11.164 30.625 1 27.17 390 SER B CA 1
ATOM 6074 C C . SER B 1 390 ? 31.453 12.586 31.188 1 27.17 390 SER B C 1
ATOM 6076 O O . SER B 1 390 ? 30.859 12.852 32.219 1 27.17 390 SER B O 1
ATOM 6078 N N . VAL B 1 391 ? 31.797 13.641 30.469 1 26.44 391 VAL B N 1
ATOM 6079 C CA . VAL B 1 391 ? 32.281 14.969 30.844 1 26.44 391 VAL B CA 1
ATOM 6080 C C . VAL B 1 391 ? 31.219 15.664 31.703 1 26.44 391 VAL B C 1
ATOM 6082 O O . VAL B 1 391 ? 30.047 15.742 31.312 1 26.44 391 VAL B O 1
ATOM 6085 N N . LEU B 1 392 ? 31.359 15.508 33 1 23.73 392 LEU B N 1
ATOM 6086 C CA . LEU B 1 392 ? 30.812 16.359 34.062 1 23.73 392 LEU B CA 1
ATOM 6087 C C . LEU B 1 392 ? 30.766 17.828 33.625 1 23.73 392 LEU B C 1
ATOM 6089 O O . LEU B 1 392 ? 31.812 18.422 33.344 1 23.73 392 LEU B O 1
ATOM 6093 N N . TYR B 1 393 ? 29.906 18.188 32.562 1 24 393 TYR B N 1
ATOM 6094 C CA . TYR B 1 393 ? 29.844 19.641 32.438 1 24 393 TYR B CA 1
ATOM 6095 C C . TYR B 1 393 ? 29.641 20.312 33.781 1 24 393 TYR B C 1
ATOM 6097 O O . TYR B 1 393 ? 28.766 19.922 34.562 1 24 393 TYR B O 1
ATOM 6105 N N . ARG B 1 394 ? 30.812 20.672 34.406 1 23.05 394 ARG B N 1
ATOM 6106 C CA . ARG B 1 394 ? 30.953 21.484 35.594 1 23.05 394 ARG B CA 1
ATOM 6107 C C . ARG B 1 394 ? 30.078 22.734 35.531 1 23.05 394 ARG B C 1
ATOM 6109 O O . ARG B 1 394 ? 30.234 23.562 34.625 1 23.05 394 ARG B O 1
ATOM 6116 N N . TRP B 1 395 ? 28.75 22.531 35.781 1 23.59 395 TRP B N 1
ATOM 6117 C CA . TRP B 1 395 ? 28.031 23.75 36.125 1 23.59 395 TRP B CA 1
ATOM 6118 C C . TRP B 1 395 ? 28.75 24.5 37.25 1 23.59 395 TRP B C 1
ATOM 6120 O O . TRP B 1 395 ? 28.922 23.969 38.344 1 23.59 395 TRP B O 1
ATOM 6130 N N . GLU B 1 396 ? 29.859 25.172 36.875 1 23.16 396 GLU B N 1
ATOM 6131 C CA . GLU B 1 396 ? 30.469 26.078 37.844 1 23.16 396 GLU B CA 1
ATOM 6132 C C . GLU B 1 396 ? 29.422 27.031 38.438 1 23.16 396 GLU B C 1
ATOM 6134 O O . GLU B 1 396 ? 28.781 27.797 37.688 1 23.16 396 GLU B O 1
ATOM 6139 N N . MET B 1 397 ? 28.641 26.422 39.344 1 24.72 397 MET B N 1
ATOM 6140 C CA . MET B 1 397 ? 27.953 27.422 40.156 1 24.72 397 MET B CA 1
ATOM 6141 C C . MET B 1 397 ? 28.875 28.578 40.5 1 24.72 397 MET B C 1
ATOM 6143 O O . MET B 1 397 ? 29.891 28.375 41.188 1 24.72 397 MET B O 1
ATOM 6147 N N . GLN B 1 398 ? 29.047 29.516 39.594 1 24.55 398 GLN B N 1
ATOM 6148 C CA . GLN B 1 398 ? 29.766 30.703 40.062 1 24.55 398 GLN B CA 1
ATOM 6149 C C . GLN B 1 398 ? 29.25 31.156 41.438 1 24.55 398 GLN B C 1
ATOM 6151 O O . GLN B 1 398 ? 28.078 31.5 41.562 1 24.55 398 GLN B O 1
ATOM 6156 N N . ARG B 1 399 ? 29.688 30.422 42.469 1 24.75 399 ARG B N 1
ATOM 6157 C CA . ARG B 1 399 ? 29.609 31.047 43.781 1 24.75 399 ARG B CA 1
ATOM 6158 C C . ARG B 1 399 ? 29.984 32.531 43.719 1 24.75 399 ARG B C 1
ATOM 6160 O O . ARG B 1 399 ? 31.141 32.875 43.5 1 24.75 399 ARG B O 1
ATOM 6167 N N . ARG B 1 400 ? 29.141 33.344 43.031 1 26.47 400 ARG B N 1
ATOM 6168 C CA . ARG B 1 400 ? 29.281 34.719 43.406 1 26.47 400 ARG B CA 1
ATOM 6169 C C . ARG B 1 400 ? 29.531 34.875 44.906 1 26.47 400 ARG B C 1
ATOM 6171 O O . ARG B 1 400 ? 29.141 34.031 45.688 1 26.47 400 ARG B O 1
ATOM 6178 N N . ASN B 1 401 ? 30.359 35.875 45.281 1 21.98 401 ASN B N 1
ATOM 6179 C CA . ASN B 1 401 ? 30.797 36.469 46.531 1 21.98 401 ASN B CA 1
ATOM 6180 C C . ASN B 1 401 ? 29.641 36.562 47.531 1 21.98 401 ASN B C 1
ATOM 6182 O O . ASN B 1 401 ? 28.547 37.031 47.188 1 21.98 401 ASN B O 1
ATOM 6186 N N . LEU B 1 402 ? 29.516 35.531 48.375 1 26.06 402 LEU B N 1
ATOM 6187 C CA . LEU B 1 402 ? 28.875 35.688 49.688 1 26.06 402 LEU B CA 1
ATOM 6188 C C . LEU B 1 402 ? 29.203 37.062 50.312 1 26.06 402 LEU B C 1
ATOM 6190 O O . LEU B 1 402 ? 30.234 37.188 50.969 1 26.06 402 LEU B O 1
ATOM 6194 N N . GLY B 1 403 ? 29.453 38.219 49.406 1 24.34 403 GLY B N 1
ATOM 6195 C CA . GLY B 1 403 ? 29.766 39.438 50.094 1 24.34 403 GLY B CA 1
ATOM 6196 C C . GLY B 1 403 ? 29 39.594 51.406 1 24.34 403 GLY B C 1
ATOM 6197 O O . GLY B 1 403 ? 28.469 38.625 51.938 1 24.34 403 GLY B O 1
ATOM 6198 N N . ALA B 1 404 ? 28.406 40.844 51.5 1 24.55 404 ALA B N 1
ATOM 6199 C CA . ALA B 1 404 ? 28.203 41.75 52.625 1 24.55 404 ALA B CA 1
ATOM 6200 C C . ALA B 1 404 ? 27.125 41.219 53.562 1 24.55 404 ALA B C 1
ATOM 6202 O O . ALA B 1 404 ? 26.938 41.719 54.656 1 24.55 404 ALA B O 1
ATOM 6203 N N . ALA B 1 405 ? 26.203 40.406 53.031 1 22.86 405 ALA B N 1
ATOM 6204 C CA . ALA B 1 405 ? 25.109 40.344 54 1 22.86 405 ALA B CA 1
ATOM 6205 C C . ALA B 1 405 ? 25.5 39.5 55.219 1 22.86 405 ALA B C 1
ATOM 6207 O O . ALA B 1 405 ? 24.641 39.031 55.969 1 22.86 405 ALA B O 1
ATOM 6208 N N . GLY B 1 406 ? 26.844 39.062 55.25 1 23.58 406 GLY B N 1
ATOM 6209 C CA . GLY B 1 406 ? 27.156 38.594 56.562 1 23.58 406 GLY B CA 1
ATOM 6210 C C . GLY B 1 406 ? 26.828 39.594 57.656 1 23.58 406 GLY B C 1
ATOM 6211 O O . GLY B 1 406 ? 26.812 39.25 58.844 1 23.58 406 GLY B O 1
ATOM 6212 N N . ALA B 1 407 ? 27.047 40.875 57.25 1 23.45 407 ALA B N 1
ATOM 6213 C CA . ALA B 1 407 ? 27.172 41.875 58.281 1 23.45 407 ALA B CA 1
ATOM 6214 C C . ALA B 1 407 ? 25.891 41.969 59.125 1 23.45 407 ALA B C 1
ATOM 6216 O O . ALA B 1 407 ? 25.844 42.688 60.125 1 23.45 407 ALA B O 1
ATOM 6217 N N . PHE B 1 408 ? 24.75 41.688 58.438 1 21.42 408 PHE B N 1
ATOM 6218 C CA . PHE B 1 408 ? 23.703 42.156 59.344 1 21.42 408 PHE B CA 1
ATOM 6219 C C . PHE B 1 408 ? 23.703 41.375 60.656 1 21.42 408 PHE B C 1
ATOM 6221 O O . PHE B 1 408 ? 22.859 41.625 61.531 1 21.42 408 PHE B O 1
ATOM 6228 N N . PHE B 1 409 ? 24.359 40.062 60.688 1 22.2 409 PHE B N 1
ATOM 6229 C CA . PHE B 1 409 ? 24.453 39.75 62.094 1 22.2 409 PHE B CA 1
ATOM 6230 C C . PHE B 1 409 ? 25.5 40.656 62.781 1 22.2 409 PHE B C 1
ATOM 6232 O O . PHE B 1 409 ? 26.672 40.656 62.375 1 22.2 409 PHE B O 1
ATOM 6239 N N . GLY B 1 410 ? 25.328 41.969 62.906 1 19.75 410 GLY B N 1
ATOM 6240 C CA . GLY B 1 410 ? 25.859 42.906 63.875 1 19.75 410 GLY B CA 1
ATOM 6241 C C . GLY B 1 410 ? 26.422 42.25 65.125 1 19.75 410 GLY B C 1
ATOM 6242 O O . GLY B 1 410 ? 26.641 42.938 66.125 1 19.75 410 GLY B O 1
ATOM 6243 N N . ILE B 1 411 ? 26.984 41.062 64.938 1 19.59 411 ILE B N 1
ATOM 6244 C CA . ILE B 1 411 ? 28.141 41.031 65.812 1 19.59 411 ILE B CA 1
ATOM 6245 C C . ILE B 1 411 ? 29.359 41.625 65.125 1 19.59 411 ILE B C 1
ATOM 6247 O O . ILE B 1 411 ? 29.547 41.438 63.906 1 19.59 411 ILE B O 1
#

Sequence (822 aa):
MVLQLHVWGPAFGLASVDAECLAAITYFAYAVPASAWELVTSSPSAVPTR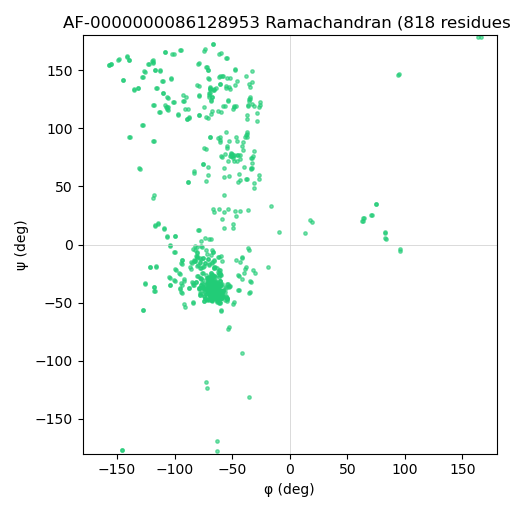ALPALHETASGTWVSGFTAVTSYLSTTNPAWDLDLAAGLTQLQVADATAYTAFLSSTAAPLLALSLYVSSETWAATTRPAYSGILPFPLTWTEPPAVRRRMCAAAAHLGLSDLNIDDVGDHAGEHEHRGFLKVPERLRPRNKSVRAALAPEQTALFRLEAVARECLGVLADGLGRTRAQQQPRHPGAGGFLFFDGDRLAALDCLAFGYLALMLVPEVPRPWLRDLMRRRYDGLCVFVDSVRDELFGGDVASLPWRTEAPAGSPWRVLRFARGVVEAAVPEDWLLGELSPAHQQGQVHQVVSNRQPSNGGPAVLSALGSSAAVLGLMGSVLLYRHLSPFGSVLYRWEMQRRNLGAAGAFFGIMVLQLHVWGPAFGLASVDAECLAAITYFAYAVPASAWELVTSSPSAVPTRALPALHETASGTWVSGFTAVTSYLSTTNPAWDLDLAAGLTQLQVADATAYTAFLSSTAAPLLALSLYVSSETWAATTRPAYSGILPFPLTWTEPPAVRRRMCAAAAHLGLSDLNIDDVGDHAGEHEHRGFLKVPERLRPRNKSVRAALAPEQTALFRLEAVARECLGVLADGLGRTRAQQQPRHPGAGGFLFFDGDRLAALDCLAFGYLALMLVPEVPRPWLRDLMRRRYDGLCVFVDSVRDELFGGDVASLPWRTEAPAGSPWRVLRFARGVVEAAVPEDWLLGELSPAHQQGQVHQVVSNRQPSNGGPAVLSALGSSAAVLGLMGSVLLYRHLSPFGSVLYRWEMQRRNLGAAGAFFGI

Solvent-accessible surface area (backbone atoms only — not comparable to full-atom values): 46659 Å² total; per-residue (Å²): 122,52,36,35,40,33,21,47,36,54,31,73,90,37,66,22,72,39,38,53,27,29,11,45,50,48,45,40,69,71,49,43,62,70,86,44,39,35,35,33,73,47,52,35,82,77,41,95,80,55,43,65,20,26,36,36,36,64,82,79,64,47,75,38,51,33,50,70,50,38,52,50,50,43,31,71,78,36,61,88,47,20,34,43,66,73,33,61,58,48,70,52,50,50,28,49,41,53,16,42,51,37,24,41,64,66,47,49,48,25,50,48,17,57,66,43,46,48,30,58,64,32,21,65,72,40,45,50,54,42,46,48,73,56,40,59,88,67,40,51,72,39,51,53,58,52,51,37,54,54,34,40,59,60,28,46,87,73,70,59,68,71,66,37,54,69,67,58,61,72,55,59,70,59,68,76,79,69,70,79,83,73,70,65,80,76,72,56,82,78,80,74,72,70,77,72,70,58,52,73,65,48,48,49,48,51,52,51,48,52,56,47,45,62,47,52,50,34,52,48,38,37,22,43,55,22,49,80,73,45,69,77,74,62,88,62,81,56,60,50,36,57,53,70,64,84,47,67,33,60,55,49,24,46,49,38,16,49,50,39,65,49,53,57,51,84,51,91,74,49,61,64,32,51,50,37,64,72,73,33,50,65,55,50,49,34,38,52,50,52,46,46,72,74,29,73,80,42,65,79,75,50,56,62,50,84,70,72,79,75,64,72,67,59,53,50,52,45,36,52,51,40,52,48,59,73,67,44,54,71,68,52,51,67,58,61,69,44,71,71,76,70,70,66,82,74,74,76,77,73,71,84,69,77,86,63,86,78,66,64,63,69,53,51,63,53,44,57,55,44,49,53,47,49,51,51,46,47,49,48,45,54,72,66,41,62,72,81,77,55,85,74,76,71,75,70,71,75,73,67,81,83,57,71,77,65,66,75,60,86,123,122,51,36,36,39,32,21,47,33,55,30,71,91,37,66,22,72,40,37,52,27,29,10,44,49,48,44,40,70,72,48,43,60,72,86,44,40,34,35,33,73,47,53,36,82,77,40,95,80,55,43,64,20,25,36,36,34,64,82,80,65,48,75,37,50,34,50,71,51,37,53,51,50,43,31,71,77,37,60,87,46,20,34,43,65,73,32,62,58,49,70,50,49,50,28,51,41,52,17,43,51,36,25,41,63,67,46,48,47,26,52,49,17,56,66,42,46,48,29,59,64,31,20,66,71,40,45,50,53,41,46,50,73,57,40,58,90,69,40,51,71,37,52,54,58,50,49,40,52,55,34,39,59,61,27,46,87,72,68,58,67,71,67,38,54,70,66,58,60,71,57,59,69,57,69,76,79,71,69,79,86,72,71,65,79,76,72,55,81,79,81,74,73,70,81,71,70,59,51,72,66,50,49,49,48,52,54,51,49,51,56,47,46,64,47,52,51,35,52,48,38,38,22,43,53,23,50,81,73,45,71,74,76,63,87,60,83,51,59,47,37,56,56,72,62,85,49,67,33,62,54,51,25,45,49,38,16,49,50,39,64,49,53,56,50,82,49,90,75,49,60,64,32,50,49,36,65,73,74,34,51,66,56,51,51,35,40,52,47,52,44,47,70,74,29,72,80,41,66,79,76,51,56,63,47,84,70,72,78,73,63,72,65,59,52,49,51,46,36,52,52,40,51,48,59,72,66,46,54,72,69,51,51,66,56,60,69,43,72,70,74,70,70,63,79,73,72,76,78,70,71,83,69,75,87,63,84,76,65,62,63,68,52,50,64,52,44,58,54,43,49,54,46,49,51,51,46,47,50,50,45,55,71,65,41,63,72,80,78,54,85,73,77,74,74,71,71,74,75,65,80,82,56,70,78,62,53,75,59,78,114

Nearest PDB structures (foldseek):
  6wut-assembly1_C  TM=7.425E-01  e=6.860E-23  Thermothelomyces thermophilus
  6wuh-assembly1_C  TM=8.754E-01  e=2.342E-20  Thermothelomyces thermophilus
  6wuj-assembly1_C  TM=8.874E-01  e=2.464E-19  Thermothelomyces thermophilus
  6wut-assembly1_C  TM=7.431E-01  e=9.525E-23  Thermothelomyces thermophilus
  6wuh-assembly1_C  TM=8.817E-01  e=1.708E-20  Thermothelomyces thermophilus